Protein AF-A0A914WTE2-F1 (afdb_monomer)

Mean predicted aligned error: 21.66 Å

pLDDT: mean 75.86, std 17.19, range [22.92, 98.12]

InterPro domains:
  IPR000742 EGF-like domain [PS00022] (370-381)
  IPR000742 EGF-like domain [PS01186] (821-832)
  IPR000742 EGF-like domain [PS50026] (349-382)
  IPR006582 MD domain [SM00604] (155-293)
  IPR006582 MD domain [SM00604] (653-764)
  IPR016186 C-type lectin-like/link domain superfamily [G3DSA:3.10.100.10] (1091-1160)
  IPR016187 C-type lectin fold [SSF56436] (1098-1158)
  IPR036465 von Willebrand factor A-like domain superfamily [G3DSA:3.40.50.410] (399-585)
  IPR036465 von Willebrand factor A-like domain superfamily [SSF53300] (400-541)
  IPR053295 Innate immunity regulator [PTHR47324] (51-1160)
  IPR056861 Hemicentin-1-like, von Willebrand factor A domain [PF25106] (400-567)
  IPR057085 Irg-7-like, Ig-like domain [PF24415] (715-775)
  IPR057086 Irg-7, N-terminal galactose binding domain [PF23623] (91-182)

Sequence (1160 aa):
MVMRRFDHLKRLAESVGWKPIVEPPEARLKVIESKARRQLQPKIEQNTQKDTGCPAGYTGVNCTSPICYNTSTIIYHDGTANMGDDIEWDLSSTCNDTTYYFPLDSFTNDITITILAAGDISPAGSLLGPKGEILPTSVLMNSAEKWQATFGSVVEQNGAGLYSFALRSEGIATCVFTVQAATVLSCDGGFVSDMRDDNVQVQVLTDNNGIERMPVEGVPSYLAFAVKNEIWPIQALSVVIYSGGLFAQVYPVSARYGCGAPNYAGAFTCTKGNFYHLKIRGIDTYGNVWQRVYYFICTPAGGLSTTLGPTGPTGPTTTLPTPTHCYNEGQLVNPDTSDAFCYCLPYFTGNMCQNKLCFNGGFLASDDECVCLDDWTGPYCTDAKCQTNTDIPFDLRFRALVFVVRTSTSMADEFTQIIQAARGITSFYTANHADYFAVYVLATFVNGTIPIVTQFTDPQAFIAALTGLTPSPGGCDDTVFTTLSTVLQLPALAQYQRSPIFVFTDGVTNDGRDQLENMFNLLSYWRGEIYTVLTDPADGCSIDTASQGYRDYQQIARFSQGLVSHVPKTAVATLVTALANNLYQMDHVLTNDLMINCQKAPVYQPFLVDTDTQAIVITATGTALSLMLTDPMMQKMSMTPILSQSGTYIWMTTNLTIGSYLLSISGASAPCQYRVMARSSLDLFFGMSSSLNSDAISPQPIYITITMNDPNDNRVALFASNGVYRDGCSYFLYFGNWRCQRPFDEFYITVYGMDNDGATFQRVATGFCSAKLPPVVPPNGCLNGGVDGPNGTCVCPPYFSGPLCQTIQCLNGGTPTSGFCFCPPGFTSQFCELTMCFQINQEDPFSPNERSLTYIIHDSLRMRALIQGLQQTAAQLTQSISQQHPRWINFYQLISFNDQGYKVYTESASPSDFVAGLGALLADNKQNISVSCRNLSMFEPINYALSSLHASRNGHVFVFTCGQAAMNYETIAEMFDKVYESRTQINFIQTDSRPCGLHMNDSGIGIQMEIPLLTGGQFFPVSTIKAAQINSYVPTLYSGNLVYENSISDCTKPQSFYFPIDSHTQAFTVYTQGQLVNTGSVINSPQGTPYTSSNIINLWSDTTLNTRVDQVIRACDPSWEDVVSDGNCYKFNFKQLTWTQARDACHSEGAVLINIYTNA

Structure (mmCIF, N/CA/C/O backbone):
data_AF-A0A914WTE2-F1
#
_entry.id   AF-A0A914WTE2-F1
#
loop_
_atom_site.group_PDB
_atom_site.id
_atom_site.type_symbol
_atom_site.label_atom_id
_atom_site.label_alt_id
_atom_site.label_comp_id
_atom_site.label_asym_id
_atom_site.label_entity_id
_atom_site.label_seq_id
_atom_site.pdbx_PDB_ins_code
_atom_site.Cartn_x
_atom_site.Cartn_y
_atom_site.Cartn_z
_atom_site.occupancy
_atom_site.B_iso_or_equiv
_atom_site.auth_seq_id
_atom_site.auth_comp_id
_atom_site.auth_asym_id
_atom_site.auth_atom_id
_atom_site.pdbx_PDB_model_num
ATOM 1 N N . MET A 1 1 ? 39.619 2.096 -12.533 1.00 31.06 1 MET A N 1
ATOM 2 C CA . MET A 1 1 ? 40.737 2.103 -13.514 1.00 31.06 1 MET A CA 1
ATOM 3 C C . MET A 1 1 ? 41.365 3.488 -13.699 1.00 31.06 1 MET A C 1
ATOM 5 O O . MET A 1 1 ? 42.586 3.571 -13.644 1.00 31.06 1 MET A O 1
ATOM 9 N N . VAL A 1 2 ? 40.563 4.551 -13.856 1.00 27.95 2 VAL A N 1
ATOM 10 C CA . VAL A 1 2 ? 40.993 5.946 -14.117 1.00 27.95 2 VAL A CA 1
ATOM 11 C C . VAL A 1 2 ? 42.155 6.437 -13.233 1.00 27.95 2 VAL A C 1
ATOM 13 O O . VAL A 1 2 ? 43.168 6.880 -13.770 1.00 27.95 2 VAL A O 1
ATOM 16 N N . MET A 1 3 ? 42.095 6.255 -11.903 1.00 26.69 3 MET A N 1
ATOM 17 C CA . MET A 1 3 ? 43.176 6.683 -10.991 1.00 26.69 3 MET A CA 1
ATOM 18 C C . MET A 1 3 ? 44.567 6.128 -11.352 1.00 26.69 3 MET A C 1
ATOM 20 O O . MET A 1 3 ? 45.551 6.841 -11.208 1.00 26.69 3 MET A O 1
ATOM 24 N N . ARG A 1 4 ? 44.682 4.887 -11.861 1.00 31.53 4 ARG A N 1
ATOM 25 C CA . ARG A 1 4 ? 45.989 4.322 -12.267 1.00 31.53 4 ARG A CA 1
ATOM 26 C C . ARG A 1 4 ? 46.557 4.971 -13.537 1.00 31.53 4 ARG A C 1
ATOM 28 O O . ARG A 1 4 ? 47.760 4.870 -13.756 1.00 31.53 4 ARG A O 1
ATOM 35 N N . ARG A 1 5 ? 45.717 5.603 -14.370 1.00 41.38 5 ARG A N 1
ATOM 36 C CA . ARG A 1 5 ? 46.124 6.286 -15.612 1.00 41.38 5 ARG A CA 1
ATOM 37 C C . ARG A 1 5 ? 46.522 7.746 -15.345 1.00 41.38 5 ARG A C 1
ATOM 39 O O . ARG A 1 5 ? 47.562 8.179 -15.834 1.00 41.38 5 ARG A O 1
ATOM 46 N N . PHE A 1 6 ? 45.794 8.453 -14.474 1.00 36.44 6 PHE A N 1
ATOM 47 C CA . PHE A 1 6 ? 46.169 9.799 -13.998 1.00 36.44 6 PHE A CA 1
ATOM 48 C C . PHE A 1 6 ? 47.571 9.823 -13.369 1.00 36.44 6 PHE A C 1
ATOM 50 O O . PHE A 1 6 ? 48.388 10.698 -13.640 1.00 36.44 6 PHE A O 1
ATOM 57 N N . ASP A 1 7 ? 47.885 8.784 -12.598 1.00 36.59 7 ASP A N 1
ATOM 58 C CA . ASP A 1 7 ? 49.181 8.580 -11.955 1.00 36.59 7 ASP A CA 1
ATOM 59 C C . ASP A 1 7 ? 50.331 8.343 -12.967 1.00 36.59 7 ASP A C 1
ATOM 61 O O . ASP A 1 7 ? 51.503 8.424 -12.603 1.00 36.59 7 ASP A O 1
ATOM 65 N N . HIS A 1 8 ? 50.041 8.022 -14.236 1.00 40.47 8 HIS A N 1
ATOM 66 C CA . HIS A 1 8 ? 51.048 7.926 -15.301 1.00 40.47 8 HIS A CA 1
ATOM 67 C C . HIS A 1 8 ? 51.292 9.283 -15.973 1.00 40.47 8 HIS A C 1
ATOM 69 O O . HIS A 1 8 ? 52.452 9.658 -16.147 1.00 40.47 8 HIS A O 1
ATOM 75 N N . LEU A 1 9 ? 50.226 10.036 -16.274 1.00 38.41 9 LEU A N 1
ATOM 76 C CA . LEU A 1 9 ? 50.312 11.405 -16.798 1.00 38.41 9 LEU A CA 1
ATOM 77 C C . LEU A 1 9 ? 50.978 12.357 -15.805 1.00 38.41 9 LEU A C 1
ATOM 79 O O . LEU A 1 9 ? 51.833 13.141 -16.198 1.00 38.41 9 LEU A O 1
ATOM 83 N N . LYS A 1 10 ? 50.684 12.222 -14.506 1.00 39.16 10 LYS A N 1
ATOM 84 C CA . LYS A 1 10 ? 51.375 12.970 -13.451 1.00 39.16 10 LYS A CA 1
ATOM 85 C C . LYS A 1 10 ? 52.884 12.703 -13.457 1.00 39.16 10 LYS A C 1
ATOM 87 O O . LYS A 1 10 ? 53.665 13.646 -13.446 1.00 39.16 10 LYS A O 1
ATOM 92 N N . ARG A 1 11 ? 53.300 11.435 -13.579 1.00 41.41 11 ARG A N 1
ATOM 93 C CA . ARG A 1 11 ? 54.722 11.060 -13.702 1.00 41.41 11 ARG A CA 1
ATOM 94 C C . ARG A 1 11 ? 55.362 11.529 -15.014 1.00 41.41 11 ARG A C 1
ATOM 96 O O . ARG A 1 11 ? 56.547 11.843 -15.014 1.00 41.41 11 ARG A O 1
ATOM 103 N N . LEU A 1 12 ? 54.602 11.616 -16.108 1.00 40.66 12 LEU A N 1
ATOM 104 C CA . LEU A 1 12 ? 55.060 12.215 -17.366 1.00 40.66 12 LEU A CA 1
ATOM 105 C C . LEU A 1 12 ? 55.260 13.731 -17.218 1.00 40.66 12 LEU A C 1
ATOM 107 O O . LEU A 1 12 ? 56.356 14.209 -17.497 1.00 40.66 12 LEU A O 1
ATOM 111 N N . ALA A 1 13 ? 54.280 14.464 -16.687 1.00 38.72 13 ALA A N 1
ATOM 112 C CA . ALA A 1 13 ? 54.372 15.903 -16.418 1.00 38.72 13 ALA A CA 1
ATOM 113 C C . ALA A 1 13 ? 55.516 16.250 -15.443 1.00 38.72 13 ALA A C 1
ATOM 115 O O . ALA A 1 13 ? 56.289 17.176 -15.695 1.00 38.72 13 ALA A O 1
ATOM 116 N N . GLU A 1 14 ? 55.693 15.453 -14.384 1.00 40.59 14 GLU A N 1
ATOM 117 C CA . GLU A 1 14 ? 56.832 15.551 -13.461 1.00 40.59 14 GLU A CA 1
ATOM 118 C C . GLU A 1 14 ? 58.173 15.259 -14.170 1.00 40.59 14 GLU A C 1
ATOM 120 O O . GLU A 1 14 ? 59.173 15.912 -13.870 1.00 40.59 14 GLU A O 1
ATOM 125 N N . SER A 1 15 ? 58.209 14.348 -15.155 1.00 37.19 15 SER A N 1
ATOM 126 C CA . SER A 1 15 ? 59.428 14.020 -15.920 1.00 37.19 15 SER A CA 1
ATOM 127 C C . SER A 1 15 ? 59.869 15.091 -16.929 1.00 37.19 15 SER A C 1
ATOM 129 O O . SER A 1 15 ? 61.051 15.143 -17.266 1.00 37.19 15 SER A O 1
ATOM 131 N N . VAL A 1 16 ? 58.961 15.978 -17.362 1.00 37.69 16 VAL A N 1
ATOM 132 C CA . VAL A 1 16 ? 59.282 17.187 -18.155 1.00 37.69 16 VAL A CA 1
ATOM 133 C C . VAL A 1 16 ? 59.281 18.482 -17.326 1.00 37.69 16 VAL A C 1
ATOM 135 O O . VAL A 1 16 ? 59.394 19.574 -17.877 1.00 37.69 16 VAL A O 1
ATOM 138 N N . GLY A 1 17 ? 59.237 18.376 -15.993 1.00 32.09 17 GLY A N 1
ATOM 139 C CA . GLY A 1 17 ? 59.484 19.494 -15.075 1.00 32.09 17 GLY A CA 1
ATOM 140 C C . GLY A 1 17 ? 58.295 20.424 -14.815 1.00 32.09 17 GLY A C 1
ATOM 141 O O . GLY A 1 17 ? 58.493 21.518 -14.284 1.00 32.09 17 GLY A O 1
ATOM 142 N N . TRP A 1 18 ? 57.071 20.012 -15.152 1.00 33.72 18 TRP A N 1
ATOM 143 C CA . TRP A 1 18 ? 55.865 20.801 -14.896 1.00 33.72 18 TRP A CA 1
ATOM 144 C C . TRP A 1 18 ? 55.451 20.696 -13.418 1.00 33.72 18 TRP A C 1
ATOM 146 O O . TRP A 1 18 ? 55.388 19.602 -12.854 1.00 33.72 18 TRP A O 1
ATOM 156 N N . LYS A 1 19 ? 55.163 21.834 -12.775 1.00 34.12 19 LYS A N 1
ATOM 157 C CA . LYS A 1 19 ? 54.602 21.908 -11.416 1.00 34.12 19 LYS A CA 1
ATOM 158 C C . LYS A 1 19 ? 53.289 22.693 -11.461 1.00 34.12 19 LYS A C 1
ATOM 160 O O . LYS A 1 19 ? 53.341 23.853 -11.870 1.00 34.12 19 LYS A O 1
ATOM 165 N N . PRO A 1 20 ? 52.156 22.124 -11.014 1.00 33.62 20 PRO A N 1
ATOM 166 C CA . PRO A 1 20 ? 50.909 22.870 -10.914 1.00 33.62 20 PRO A CA 1
ATOM 167 C C . PRO A 1 20 ? 51.032 24.024 -9.917 1.00 33.62 20 PRO A C 1
ATOM 169 O O . PRO A 1 20 ? 51.656 23.890 -8.861 1.00 33.62 20 PRO A O 1
ATOM 172 N N . ILE A 1 21 ? 50.404 25.146 -10.252 1.00 36.09 21 ILE A N 1
ATOM 173 C CA . ILE A 1 21 ? 50.107 26.236 -9.324 1.00 36.09 21 ILE A CA 1
ATOM 174 C C . ILE A 1 21 ? 48.648 26.026 -8.891 1.00 36.09 21 ILE A C 1
ATOM 176 O O . ILE A 1 21 ? 47.815 25.753 -9.746 1.00 36.09 21 ILE A O 1
ATOM 180 N N . VAL A 1 22 ? 48.361 26.184 -7.591 1.00 30.72 22 VAL A N 1
ATOM 181 C CA . VAL A 1 22 ? 47.098 25.843 -6.887 1.00 30.72 22 VAL A CA 1
ATOM 182 C C . VAL A 1 22 ? 46.996 24.372 -6.435 1.00 30.72 22 VAL A C 1
ATOM 184 O O . VAL A 1 22 ? 46.968 23.440 -7.232 1.00 30.72 22 VAL A O 1
ATOM 187 N N . GLU A 1 23 ? 46.905 24.179 -5.113 1.00 29.27 23 GLU A N 1
ATOM 188 C CA . GLU A 1 23 ? 46.518 22.918 -4.462 1.00 29.27 23 GLU A CA 1
ATOM 189 C C . GLU A 1 23 ? 45.010 22.944 -4.127 1.00 29.27 23 GLU A C 1
ATOM 191 O O . GLU A 1 23 ? 44.553 23.923 -3.528 1.00 29.27 23 GLU A O 1
ATOM 196 N N . PRO A 1 24 ? 44.231 21.884 -4.423 1.00 28.83 24 PRO A N 1
ATOM 197 C CA . PRO A 1 24 ? 42.885 21.713 -3.874 1.00 28.83 24 PRO A CA 1
ATOM 198 C C . PRO A 1 24 ? 42.927 21.352 -2.372 1.00 28.83 24 PRO A C 1
ATOM 200 O O . PRO A 1 24 ? 43.860 20.676 -1.925 1.00 28.83 24 PRO A O 1
ATOM 203 N N . PRO A 1 25 ? 41.922 21.749 -1.569 1.00 29.95 25 PRO A N 1
ATOM 204 C CA . PRO A 1 25 ? 41.983 21.653 -0.110 1.00 29.95 25 PRO A CA 1
ATOM 205 C C . PRO A 1 25 ? 41.642 20.255 0.450 1.00 29.95 25 PRO A C 1
ATOM 207 O O . PRO A 1 25 ? 40.602 20.068 1.073 1.00 29.95 25 PRO A O 1
ATOM 210 N N . GLU A 1 26 ? 42.559 19.285 0.342 1.00 30.89 26 GLU A N 1
ATOM 211 C CA . GLU A 1 26 ? 42.457 17.986 1.044 1.00 30.89 26 GLU A CA 1
ATOM 212 C C . GLU A 1 26 ? 43.698 17.641 1.888 1.00 30.89 26 GLU A C 1
ATOM 214 O O . GLU A 1 26 ? 44.466 16.714 1.617 1.00 30.89 26 GLU A O 1
ATOM 219 N N . ALA A 1 27 ? 43.872 18.366 2.995 1.00 31.55 27 ALA A N 1
ATOM 220 C CA . ALA A 1 27 ? 44.944 18.135 3.966 1.00 31.55 27 ALA A CA 1
ATOM 221 C C . ALA A 1 27 ? 44.425 17.724 5.359 1.00 31.55 27 ALA A C 1
ATOM 223 O O . ALA A 1 27 ? 44.839 18.299 6.367 1.00 31.55 27 ALA A O 1
ATOM 224 N N . ARG A 1 28 ? 43.530 16.720 5.454 1.00 28.94 28 ARG A N 1
ATOM 225 C CA . ARG A 1 28 ? 43.143 16.143 6.767 1.00 28.94 28 ARG A CA 1
ATO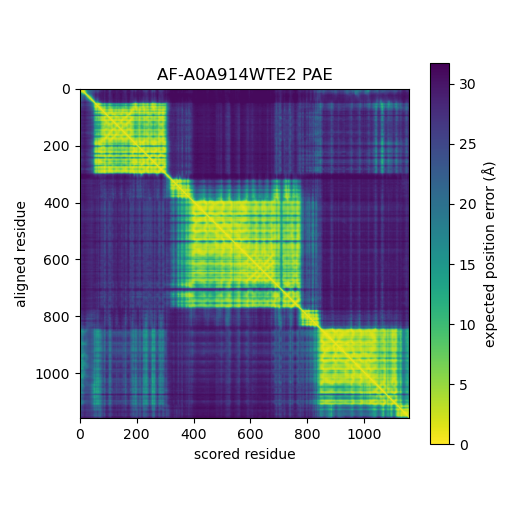M 226 C C . ARG A 1 28 ? 42.654 14.682 6.806 1.00 28.94 28 ARG A C 1
ATOM 228 O O . ARG A 1 28 ? 41.888 14.328 7.693 1.00 28.94 28 ARG A O 1
ATOM 235 N N . LEU A 1 29 ? 43.159 13.806 5.926 1.00 27.78 29 LEU A N 1
ATOM 236 C CA . LEU A 1 29 ? 42.808 12.367 5.925 1.00 27.78 29 LEU A CA 1
ATOM 237 C C . LEU A 1 29 ? 44.002 11.394 5.752 1.00 27.78 29 LEU A C 1
ATOM 239 O O . LEU A 1 29 ? 43.850 10.273 5.280 1.00 27.78 29 LEU A O 1
ATOM 243 N N . LYS A 1 30 ? 45.216 11.783 6.179 1.00 32.59 30 LYS A N 1
ATOM 244 C CA . LYS A 1 30 ? 46.437 10.945 6.093 1.00 32.59 30 LYS A CA 1
ATOM 245 C C . LYS A 1 30 ? 47.055 10.584 7.451 1.00 32.59 30 LYS A C 1
ATOM 247 O O . LYS A 1 30 ? 48.147 11.041 7.769 1.00 32.59 30 LYS A O 1
ATOM 252 N N . VAL A 1 31 ? 46.396 9.704 8.216 1.00 30.48 31 VAL A N 1
ATOM 253 C CA . VAL A 1 31 ? 47.052 8.935 9.308 1.00 30.48 31 VAL A CA 1
ATOM 254 C C . VAL A 1 31 ? 46.606 7.456 9.374 1.00 30.48 31 VAL A C 1
ATOM 256 O O . VAL A 1 31 ? 47.417 6.616 9.755 1.00 30.48 31 VAL A O 1
ATOM 259 N N . ILE A 1 32 ? 45.381 7.089 8.958 1.00 27.44 32 ILE A N 1
ATOM 260 C CA . ILE A 1 32 ? 44.777 5.766 9.269 1.00 27.44 32 ILE A CA 1
ATOM 261 C C . ILE A 1 32 ? 44.554 4.850 8.035 1.00 27.44 32 ILE A C 1
ATOM 263 O O . ILE A 1 32 ? 43.595 4.095 7.981 1.00 27.44 32 ILE A O 1
ATOM 267 N N . GLU A 1 33 ? 45.455 4.852 7.044 1.00 30.16 33 GLU A N 1
ATOM 268 C CA . GLU A 1 33 ? 45.418 3.868 5.927 1.00 30.16 33 GLU A CA 1
ATOM 269 C C . GLU A 1 33 ? 46.669 2.965 5.819 1.00 30.16 33 GLU A C 1
ATOM 271 O O . GLU A 1 33 ? 46.673 1.973 5.088 1.00 30.16 33 GLU A O 1
ATOM 276 N N . SER A 1 34 ? 47.745 3.241 6.563 1.00 27.39 34 SER A N 1
ATOM 277 C CA . SER A 1 34 ? 49.058 2.604 6.340 1.00 27.39 34 SER A CA 1
ATOM 278 C C . SER A 1 34 ? 49.238 1.194 6.931 1.00 27.39 34 SER A C 1
ATOM 280 O O . SER A 1 34 ? 50.298 0.597 6.737 1.00 27.39 34 SER A O 1
ATOM 282 N N . LYS A 1 35 ? 48.232 0.628 7.621 1.00 28.38 35 LYS A N 1
ATOM 283 C CA . LYS A 1 35 ? 48.312 -0.717 8.239 1.00 28.38 35 LYS A CA 1
ATOM 284 C C . LYS A 1 35 ? 47.388 -1.797 7.659 1.00 28.38 35 LYS A C 1
ATOM 286 O O . LYS A 1 35 ? 47.662 -2.967 7.902 1.00 28.38 35 LYS A O 1
ATOM 291 N N . ALA A 1 36 ? 46.361 -1.461 6.874 1.00 28.19 36 ALA A N 1
ATOM 292 C CA . ALA A 1 36 ? 45.386 -2.453 6.389 1.00 28.19 36 ALA A CA 1
ATOM 293 C C . ALA A 1 36 ? 45.773 -3.142 5.058 1.00 28.19 36 ALA A C 1
ATOM 295 O O . ALA A 1 36 ? 45.437 -4.302 4.830 1.00 28.19 36 ALA A O 1
ATOM 296 N N . ARG A 1 37 ? 46.526 -2.478 4.167 1.00 30.89 37 ARG A N 1
ATOM 297 C CA . ARG A 1 37 ? 46.777 -2.958 2.785 1.00 30.89 37 ARG A CA 1
ATOM 298 C C . ARG A 1 37 ? 47.885 -4.021 2.629 1.00 30.89 37 ARG A C 1
ATOM 300 O O . ARG A 1 37 ? 48.614 -3.996 1.640 1.00 30.89 37 ARG A O 1
ATOM 307 N N . ARG A 1 38 ? 48.055 -4.951 3.581 1.00 27.73 38 ARG A N 1
ATOM 308 C CA . ARG A 1 38 ? 49.102 -6.003 3.507 1.00 27.73 38 ARG A CA 1
ATOM 309 C C . ARG A 1 38 ? 48.636 -7.463 3.587 1.00 27.73 38 ARG A C 1
ATOM 311 O O . ARG A 1 38 ? 49.501 -8.333 3.611 1.00 27.73 38 ARG A O 1
ATOM 318 N N . GLN A 1 39 ? 47.329 -7.751 3.586 1.00 29.50 39 GLN A N 1
ATOM 319 C CA . GLN A 1 39 ? 46.828 -9.139 3.672 1.00 29.50 39 GLN A CA 1
ATOM 320 C C . GLN A 1 39 ? 45.847 -9.605 2.581 1.00 29.50 39 GLN A C 1
ATOM 322 O O . GLN A 1 39 ? 45.506 -10.782 2.571 1.00 29.50 39 GLN A O 1
ATOM 327 N N . LEU A 1 40 ? 45.448 -8.763 1.619 1.00 27.73 40 LEU A N 1
ATOM 328 C CA . LEU A 1 40 ? 44.564 -9.186 0.521 1.00 27.73 40 LEU A CA 1
ATOM 329 C C . LEU A 1 40 ? 45.172 -8.881 -0.851 1.00 27.73 40 LEU A C 1
ATOM 331 O O . LEU A 1 40 ? 44.948 -7.831 -1.449 1.00 27.73 40 LEU A O 1
ATOM 335 N N . GLN A 1 41 ? 45.946 -9.846 -1.345 1.00 25.09 41 GLN A N 1
ATOM 336 C CA . GLN A 1 41 ? 46.336 -9.940 -2.747 1.00 25.09 41 GLN A CA 1
ATOM 337 C C . GLN A 1 41 ? 46.361 -11.428 -3.140 1.00 25.09 41 GLN A C 1
ATOM 339 O O . GLN A 1 41 ? 47.357 -12.107 -2.882 1.00 25.09 41 GLN A O 1
ATOM 344 N N . PRO A 1 42 ? 45.279 -11.972 -3.727 1.00 27.03 42 PRO A N 1
ATOM 345 C CA . PRO A 1 42 ? 45.315 -13.306 -4.305 1.00 27.03 42 PRO A CA 1
ATOM 346 C C . PRO A 1 42 ? 46.292 -13.308 -5.483 1.00 27.03 42 PRO A C 1
ATOM 348 O O . PRO A 1 42 ? 46.181 -12.487 -6.396 1.00 27.03 42 PRO A O 1
ATOM 351 N N . LYS A 1 43 ? 47.246 -14.242 -5.481 1.00 26.39 43 LYS A N 1
ATOM 352 C CA . LYS A 1 43 ? 47.940 -14.616 -6.714 1.00 26.39 43 LYS A CA 1
ATOM 353 C C . LYS A 1 43 ? 46.911 -15.278 -7.625 1.00 26.39 43 LYS A C 1
ATOM 355 O O . LYS A 1 43 ? 46.415 -16.348 -7.288 1.00 26.39 43 LYS A O 1
ATOM 360 N N . ILE A 1 44 ? 46.625 -14.676 -8.774 1.00 27.83 44 ILE A N 1
ATOM 361 C CA . ILE A 1 44 ? 45.981 -15.403 -9.867 1.00 27.83 44 ILE A CA 1
ATOM 362 C C . ILE A 1 44 ? 47.088 -16.214 -10.539 1.00 27.83 44 ILE A C 1
ATOM 364 O O . ILE A 1 44 ? 47.902 -15.672 -11.287 1.00 27.83 44 ILE A O 1
ATOM 368 N N . GLU A 1 45 ? 47.164 -17.501 -10.209 1.00 28.92 45 GLU A N 1
ATOM 369 C CA . GLU A 1 45 ? 47.964 -18.443 -10.986 1.00 28.92 45 GLU A CA 1
ATOM 370 C C . GLU A 1 45 ? 47.321 -18.614 -12.366 1.00 28.92 45 GLU A C 1
ATOM 372 O O . GLU A 1 45 ? 46.103 -18.748 -12.490 1.00 28.92 45 GLU A O 1
ATOM 377 N N . GLN A 1 46 ? 48.146 -18.583 -13.414 1.00 34.16 46 GLN A N 1
ATOM 378 C CA . GLN A 1 46 ? 47.712 -18.835 -14.785 1.00 34.16 46 GLN A CA 1
ATOM 379 C C . GLN A 1 46 ? 47.373 -20.316 -14.949 1.00 34.16 46 GLN A C 1
ATOM 381 O O . GLN A 1 46 ? 48.188 -21.102 -15.437 1.00 34.16 46 GLN A O 1
ATOM 386 N N . ASN A 1 47 ? 46.164 -20.705 -14.553 1.00 28.41 47 ASN A N 1
ATOM 387 C CA . ASN A 1 47 ? 45.672 -22.029 -14.877 1.00 28.41 47 ASN A CA 1
ATOM 388 C C . ASN A 1 47 ? 45.326 -22.043 -16.370 1.00 28.41 47 ASN A C 1
ATOM 390 O O . ASN A 1 47 ? 44.342 -21.449 -16.804 1.00 28.41 47 ASN A O 1
ATOM 394 N N . THR A 1 48 ? 46.173 -22.692 -17.168 1.00 35.09 48 THR A N 1
ATOM 395 C CA . THR A 1 48 ? 45.965 -22.921 -18.605 1.00 35.09 48 THR A CA 1
ATOM 396 C C . THR A 1 48 ? 44.932 -24.028 -18.798 1.00 35.09 48 THR A C 1
ATOM 398 O O . THR A 1 48 ? 45.191 -25.070 -19.402 1.00 35.09 48 THR A O 1
ATOM 401 N N . GLN A 1 49 ? 43.734 -23.806 -18.258 1.00 33.03 49 GLN A N 1
ATOM 402 C CA . GLN A 1 49 ? 42.596 -24.640 -18.572 1.00 33.03 49 GLN A CA 1
ATOM 403 C C . GLN A 1 49 ? 42.109 -24.253 -19.964 1.00 33.03 49 GLN A C 1
ATOM 405 O O . GLN A 1 49 ? 41.824 -23.102 -20.280 1.00 33.03 49 GLN A O 1
ATOM 410 N N . LYS A 1 50 ? 42.124 -25.257 -20.830 1.00 40.06 50 LYS A N 1
ATOM 411 C CA . LYS A 1 50 ? 41.627 -25.192 -22.192 1.00 40.06 50 LYS A CA 1
ATOM 412 C C . LYS A 1 50 ? 40.122 -24.948 -22.094 1.00 40.06 50 LYS A C 1
ATOM 414 O O . LYS A 1 50 ? 39.406 -25.902 -21.803 1.00 40.06 50 LYS A O 1
ATOM 419 N N . ASP A 1 51 ? 39.671 -23.715 -22.333 1.00 45.28 51 ASP A N 1
ATOM 420 C CA . ASP A 1 51 ? 38.252 -23.379 -22.512 1.00 45.28 51 ASP A CA 1
ATOM 421 C C . ASP A 1 51 ? 37.738 -24.053 -23.792 1.00 45.28 51 ASP A C 1
ATOM 423 O O . ASP A 1 51 ? 37.545 -23.456 -24.851 1.00 45.28 51 ASP A O 1
ATOM 427 N N . THR A 1 52 ? 37.553 -25.370 -23.707 1.00 47.16 52 THR A N 1
ATOM 428 C CA . THR A 1 52 ? 36.617 -26.083 -24.558 1.00 47.16 52 THR A CA 1
ATOM 429 C C . THR A 1 52 ? 35.258 -25.489 -24.246 1.00 47.16 52 THR A C 1
ATOM 431 O O . THR A 1 52 ? 34.726 -25.747 -23.164 1.00 47.16 52 THR A O 1
ATOM 434 N N . GLY A 1 53 ? 34.759 -24.662 -25.170 1.00 53.84 53 GLY A N 1
ATOM 435 C CA . GLY A 1 53 ? 33.478 -23.976 -25.049 1.00 53.84 53 GLY A CA 1
ATOM 436 C C . GLY A 1 53 ? 32.399 -24.916 -24.526 1.00 53.84 53 GLY A C 1
ATOM 437 O O . GLY A 1 53 ? 32.375 -26.105 -24.858 1.00 53.84 53 GLY A O 1
ATOM 438 N N . CYS A 1 54 ? 31.570 -24.380 -23.641 1.00 56.31 54 CYS A N 1
ATOM 439 C CA . CYS A 1 54 ? 30.753 -25.182 -22.753 1.00 56.31 54 CYS A CA 1
ATOM 440 C C . CYS A 1 54 ? 29.823 -26.159 -23.494 1.00 56.31 54 CYS A C 1
ATOM 442 O O . CYS A 1 54 ? 29.374 -25.854 -24.604 1.00 56.31 54 CYS A O 1
ATOM 444 N N . PRO A 1 55 ? 29.535 -27.345 -22.910 1.00 64.56 55 PRO A N 1
ATOM 445 C CA . PRO A 1 55 ? 28.666 -28.337 -23.536 1.00 64.56 55 PRO A CA 1
ATOM 446 C C . PRO A 1 55 ? 27.336 -27.723 -23.978 1.00 64.56 55 PRO A C 1
ATOM 448 O O . PRO A 1 55 ? 26.809 -26.845 -23.300 1.00 64.56 55 PRO A O 1
ATOM 451 N N . ALA A 1 56 ? 26.780 -28.191 -25.098 1.00 65.50 56 ALA A N 1
ATOM 452 C CA . ALA A 1 56 ? 25.564 -27.616 -25.674 1.00 65.50 56 ALA A CA 1
ATOM 453 C C . ALA A 1 56 ? 24.435 -27.500 -24.628 1.00 65.50 56 ALA A C 1
ATOM 455 O O . ALA A 1 56 ? 23.993 -28.498 -24.049 1.00 65.50 56 ALA A O 1
ATOM 456 N N . GLY A 1 57 ? 23.988 -26.266 -24.382 1.00 68.25 57 GLY A N 1
ATOM 457 C CA . GLY A 1 57 ? 23.055 -25.947 -23.301 1.00 68.25 57 GLY A CA 1
ATOM 458 C C . GLY A 1 57 ? 23.705 -25.510 -21.979 1.00 68.25 57 GLY A C 1
ATOM 459 O O . GLY A 1 57 ? 23.018 -25.557 -20.967 1.00 68.25 57 GLY A O 1
ATOM 460 N N . TYR A 1 58 ? 24.987 -25.120 -21.954 1.00 70.56 58 TYR A N 1
ATOM 461 C CA . TYR A 1 58 ? 25.698 -24.593 -20.777 1.00 70.56 58 TYR A CA 1
ATOM 462 C C . TYR A 1 58 ? 26.677 -23.459 -21.147 1.00 70.56 58 TYR A C 1
ATOM 464 O O . TYR A 1 58 ? 27.077 -23.325 -22.301 1.00 70.56 58 TYR A O 1
ATOM 472 N N . THR A 1 59 ? 27.053 -22.636 -20.166 1.00 73.62 59 THR A N 1
ATOM 473 C CA . THR A 1 59 ? 27.949 -21.466 -20.247 1.00 73.62 59 THR A CA 1
ATOM 474 C C . THR A 1 59 ? 28.467 -21.084 -18.840 1.00 73.62 59 THR A C 1
ATOM 476 O O . THR A 1 59 ? 28.311 -21.847 -17.883 1.00 73.62 59 THR A O 1
ATOM 479 N N . GLY A 1 60 ? 29.087 -19.910 -18.696 1.00 60.69 60 GLY A N 1
ATOM 480 C CA . GLY A 1 60 ? 29.601 -19.379 -17.430 1.00 60.69 60 GLY A CA 1
ATOM 481 C C . GLY A 1 60 ? 30.966 -19.948 -17.030 1.00 60.69 60 GLY A C 1
ATOM 482 O O . GLY A 1 60 ? 31.523 -20.826 -17.692 1.00 60.69 60 GLY A O 1
ATOM 483 N N . VAL A 1 61 ? 31.528 -19.441 -15.928 1.00 50.53 61 VAL A N 1
ATOM 484 C CA . VAL A 1 61 ? 32.832 -19.897 -15.414 1.00 50.53 61 VAL A CA 1
ATOM 485 C C . VAL A 1 61 ? 32.744 -21.384 -15.049 1.00 50.53 61 VAL A C 1
ATOM 487 O O . VAL A 1 61 ? 31.895 -21.782 -14.256 1.00 50.53 61 VAL A O 1
ATOM 490 N N . ASN A 1 62 ? 33.628 -22.204 -15.624 1.00 60.16 62 ASN A N 1
ATOM 491 C CA . ASN A 1 62 ? 33.620 -23.672 -15.528 1.00 60.16 62 ASN A CA 1
ATOM 492 C C . ASN A 1 62 ? 32.373 -24.372 -16.114 1.00 60.16 62 ASN A C 1
ATOM 494 O O . ASN A 1 62 ? 32.125 -25.531 -15.786 1.00 60.16 62 ASN A O 1
ATOM 498 N N . CYS A 1 63 ? 31.608 -23.714 -16.994 1.00 63.06 63 CYS A N 1
ATOM 499 C CA . CYS A 1 63 ? 30.476 -24.316 -17.713 1.00 63.06 63 CYS A CA 1
ATOM 500 C C . CYS A 1 63 ? 29.333 -24.838 -16.825 1.00 63.06 63 CYS A C 1
ATOM 502 O O . CYS A 1 63 ? 28.657 -25.809 -17.168 1.00 63.06 63 CYS A O 1
ATOM 504 N N . THR A 1 64 ? 29.124 -24.200 -15.674 1.00 63.94 64 THR A N 1
ATOM 505 C CA . THR A 1 64 ? 28.139 -24.594 -14.655 1.00 63.94 64 THR A CA 1
ATOM 506 C C . THR A 1 64 ? 26.770 -23.931 -14.821 1.00 63.94 64 THR A C 1
ATOM 508 O O . THR A 1 64 ? 25.806 -24.359 -14.188 1.00 63.94 64 THR A O 1
ATOM 511 N N . SER A 1 65 ? 26.659 -22.892 -15.652 1.00 75.50 65 SER A N 1
ATOM 512 C CA . SER A 1 65 ? 25.412 -22.151 -15.868 1.00 75.50 65 SER A CA 1
ATOM 513 C C . SER A 1 65 ? 24.651 -22.723 -17.070 1.00 75.50 65 SER A C 1
ATOM 515 O O . SER A 1 65 ? 25.187 -22.674 -18.175 1.00 75.50 65 SER A O 1
ATOM 517 N N . PRO A 1 66 ? 23.439 -23.279 -16.922 1.00 78.12 66 PRO A N 1
ATOM 518 C CA . PRO A 1 66 ? 22.680 -23.814 -18.052 1.00 78.12 66 PRO A CA 1
ATOM 519 C C . PRO A 1 66 ? 22.220 -22.717 -19.027 1.00 78.12 66 PRO A C 1
ATOM 521 O O . PRO A 1 66 ? 22.075 -21.550 -18.665 1.00 78.12 66 PRO A O 1
ATOM 524 N N . ILE A 1 67 ? 21.958 -23.115 -20.269 1.00 80.94 67 ILE A N 1
ATOM 525 C CA . ILE A 1 67 ? 21.268 -22.331 -21.296 1.00 80.94 67 ILE A CA 1
ATOM 526 C C . ILE A 1 67 ? 19.931 -23.023 -21.575 1.00 80.94 67 ILE A C 1
ATOM 528 O O . ILE A 1 67 ? 19.924 -24.232 -21.830 1.00 80.94 67 ILE A O 1
ATOM 532 N N . CYS A 1 68 ? 18.817 -22.291 -21.529 1.00 84.69 68 CYS A N 1
ATOM 533 C CA . CYS A 1 68 ? 17.497 -22.879 -21.766 1.00 84.69 68 CYS A CA 1
ATOM 534 C C . CYS A 1 68 ? 17.292 -23.319 -23.221 1.00 84.69 68 CYS A C 1
ATOM 536 O O . CYS A 1 68 ? 17.862 -22.743 -24.148 1.00 84.69 68 CYS A O 1
ATOM 538 N N . TYR A 1 69 ? 16.456 -24.343 -23.429 1.00 81.50 69 TYR A N 1
ATOM 539 C CA . TYR A 1 69 ? 16.139 -24.839 -24.777 1.00 81.50 69 TYR A CA 1
ATOM 540 C C . TYR A 1 69 ? 15.342 -23.827 -25.611 1.00 81.50 69 TYR A C 1
ATOM 542 O O . TYR A 1 69 ? 15.531 -23.744 -26.821 1.00 81.50 69 TYR A O 1
ATOM 550 N N . ASN A 1 70 ? 14.446 -23.087 -24.956 1.00 79.69 70 ASN A N 1
ATOM 551 C CA . ASN A 1 70 ? 13.641 -22.002 -25.507 1.00 79.69 70 ASN A CA 1
ATOM 552 C C . ASN A 1 70 ? 13.526 -20.907 -24.439 1.00 79.69 70 ASN A C 1
ATOM 554 O O . ASN A 1 70 ? 13.593 -21.210 -23.248 1.00 79.69 70 ASN A O 1
ATOM 558 N N . THR A 1 71 ? 13.302 -19.666 -24.861 1.00 81.62 71 THR A N 1
ATOM 559 C CA . THR A 1 71 ? 12.997 -18.539 -23.970 1.00 81.62 71 THR A CA 1
ATOM 560 C C . THR A 1 71 ? 11.481 -18.385 -23.870 1.00 81.62 71 THR A C 1
ATOM 562 O O . THR A 1 71 ? 10.821 -18.106 -24.870 1.00 81.62 71 THR A O 1
ATOM 565 N N . SER A 1 72 ? 10.920 -18.580 -22.682 1.00 78.81 72 SER A N 1
ATOM 566 C CA . SER A 1 72 ? 9.528 -18.245 -22.375 1.00 78.81 72 SER A CA 1
ATOM 567 C C . SER A 1 72 ? 9.376 -16.740 -22.129 1.00 78.81 72 SER A C 1
ATOM 569 O O . SER A 1 72 ? 10.304 -16.071 -21.673 1.00 78.81 72 SER A O 1
ATOM 571 N N . THR A 1 73 ? 8.201 -16.181 -22.420 1.00 81.56 73 THR A N 1
ATOM 572 C CA . THR A 1 73 ? 7.841 -14.857 -21.898 1.00 81.56 73 THR A CA 1
ATOM 573 C C . THR A 1 73 ? 7.306 -15.042 -20.488 1.00 81.56 73 THR A C 1
ATOM 575 O O . THR A 1 73 ? 6.245 -15.639 -20.324 1.00 81.56 73 THR A O 1
ATOM 578 N N . ILE A 1 74 ? 8.023 -14.523 -19.491 1.00 83.75 74 ILE A N 1
ATOM 579 C CA . ILE A 1 74 ? 7.529 -14.492 -18.115 1.00 83.75 74 ILE A CA 1
ATOM 580 C C . ILE A 1 74 ? 6.439 -13.427 -18.011 1.00 83.75 74 ILE A C 1
ATOM 582 O O . ILE A 1 74 ? 6.671 -12.253 -18.312 1.00 83.75 74 ILE A O 1
ATOM 586 N N . ILE A 1 75 ? 5.242 -13.846 -17.612 1.00 83.44 75 ILE A N 1
ATOM 587 C CA . ILE A 1 75 ? 4.144 -12.938 -17.292 1.00 83.44 75 ILE A CA 1
ATOM 588 C C . ILE A 1 75 ? 4.301 -12.589 -15.821 1.00 83.44 75 ILE A C 1
ATOM 590 O O . ILE A 1 75 ? 3.951 -13.383 -14.960 1.00 83.44 75 ILE A O 1
ATOM 594 N N . TYR A 1 76 ? 4.859 -11.421 -15.531 1.00 84.56 76 TYR A N 1
ATOM 595 C CA . TYR A 1 76 ? 5.029 -10.995 -14.148 1.00 84.56 76 TYR A CA 1
ATOM 596 C C . TYR A 1 76 ? 3.678 -10.708 -13.497 1.00 84.56 76 TYR A C 1
ATOM 598 O O . TYR A 1 76 ? 2.915 -9.887 -14.022 1.00 84.56 76 TYR A O 1
ATOM 606 N N . HIS A 1 77 ? 3.421 -11.292 -12.329 1.00 82.75 77 HIS A N 1
ATOM 607 C CA . HIS A 1 77 ? 2.321 -10.844 -11.483 1.00 82.75 77 HIS A CA 1
ATOM 608 C C . HIS A 1 77 ? 2.511 -9.377 -11.066 1.00 82.75 77 HIS A C 1
ATOM 610 O O . HIS A 1 77 ? 3.603 -8.789 -11.150 1.00 82.75 77 HIS A O 1
ATOM 616 N N . ASP A 1 78 ? 1.418 -8.737 -10.659 1.00 80.88 78 ASP A N 1
ATOM 617 C CA . ASP A 1 78 ? 1.475 -7.379 -10.141 1.00 80.88 78 ASP A CA 1
ATOM 618 C C . ASP A 1 78 ? 1.802 -7.389 -8.647 1.00 80.88 78 ASP A C 1
ATOM 620 O O . ASP A 1 78 ? 0.910 -7.316 -7.810 1.00 80.88 78 ASP A O 1
ATOM 624 N N . GLY A 1 79 ? 3.096 -7.422 -8.322 1.00 72.56 79 GLY A N 1
ATOM 625 C CA . GLY A 1 79 ? 3.598 -7.247 -6.955 1.00 72.56 79 GLY A CA 1
ATOM 626 C C . GLY A 1 79 ? 3.347 -5.875 -6.319 1.00 72.56 79 GLY A C 1
ATOM 627 O O . GLY A 1 79 ? 3.837 -5.595 -5.225 1.00 72.56 79 GLY A O 1
ATOM 628 N N . THR A 1 80 ? 2.583 -4.996 -6.977 1.00 78.00 80 THR A N 1
ATOM 629 C CA . THR A 1 80 ? 2.019 -3.779 -6.376 1.00 78.00 80 THR A CA 1
ATOM 630 C C . THR A 1 80 ? 0.513 -3.880 -6.100 1.00 78.00 80 THR A C 1
ATOM 632 O O . THR A 1 80 ? -0.048 -2.992 -5.455 1.00 78.00 80 THR A O 1
ATOM 635 N N . ALA A 1 81 ? -0.149 -4.970 -6.507 1.00 69.62 81 ALA A N 1
ATOM 636 C CA . ALA A 1 81 ? -1.568 -5.197 -6.258 1.00 69.62 81 ALA A CA 1
ATOM 637 C C . ALA A 1 81 ? -1.851 -5.524 -4.779 1.00 69.62 81 ALA A C 1
ATOM 639 O O . ALA A 1 81 ? -1.109 -6.238 -4.105 1.00 69.62 81 ALA A O 1
ATOM 640 N N . ASN A 1 82 ? -2.987 -5.049 -4.261 1.00 71.44 82 ASN A N 1
ATOM 641 C CA . ASN A 1 82 ? -3.486 -5.283 -2.895 1.00 71.44 82 ASN A CA 1
ATOM 642 C C . ASN A 1 82 ? -2.560 -4.805 -1.744 1.00 71.44 82 ASN A C 1
ATOM 644 O O . ASN A 1 82 ? -2.834 -3.782 -1.104 1.00 71.44 82 ASN A O 1
ATOM 648 N N . MET A 1 83 ? -1.518 -5.579 -1.428 1.00 65.56 83 MET A N 1
ATOM 649 C CA . MET A 1 83 ? -0.477 -5.301 -0.416 1.00 65.56 83 MET A CA 1
ATOM 650 C C . MET A 1 83 ? 0.942 -5.619 -0.931 1.00 65.56 83 MET A C 1
ATOM 652 O O . MET A 1 83 ? 1.907 -5.386 -0.207 1.00 65.56 83 MET A O 1
ATOM 656 N N . GLY A 1 84 ? 1.055 -6.109 -2.170 1.00 79.50 84 GLY A N 1
ATOM 657 C CA . GLY A 1 84 ? 2.280 -6.589 -2.800 1.00 79.50 84 GLY A CA 1
ATOM 658 C C . GLY A 1 84 ? 2.803 -7.933 -2.294 1.00 79.50 84 GLY A C 1
ATOM 659 O O . GLY A 1 84 ? 2.174 -8.589 -1.460 1.00 79.50 84 GLY A O 1
ATOM 660 N N . ASP A 1 85 ? 3.949 -8.332 -2.845 1.00 88.06 85 ASP A N 1
ATOM 661 C CA . ASP A 1 85 ? 4.630 -9.610 -2.605 1.00 88.06 85 ASP A CA 1
ATOM 662 C C . ASP A 1 85 ? 4.992 -9.825 -1.140 1.00 88.06 85 ASP A C 1
ATOM 664 O O . ASP A 1 85 ? 5.456 -8.896 -0.469 1.00 88.06 85 ASP A O 1
ATOM 668 N N . ASP A 1 86 ? 4.932 -11.081 -0.685 1.00 87.56 86 ASP A N 1
ATOM 669 C CA . ASP A 1 86 ? 5.579 -11.456 0.567 1.00 87.56 86 ASP A CA 1
ATOM 670 C C . ASP A 1 86 ? 7.105 -11.185 0.466 1.00 87.56 86 ASP A C 1
ATOM 672 O O . ASP A 1 86 ? 7.800 -11.622 -0.447 1.00 87.56 86 ASP A O 1
ATOM 676 N N . ILE A 1 87 ? 7.648 -10.445 1.425 1.00 89.06 87 ILE A N 1
ATOM 677 C CA . ILE A 1 87 ? 9.063 -10.131 1.649 1.00 89.06 87 ILE A CA 1
ATOM 678 C C . ILE A 1 87 ? 9.678 -11.080 2.673 1.00 89.06 87 ILE A C 1
ATOM 680 O O . ILE A 1 87 ? 10.873 -11.352 2.629 1.00 89.06 87 ILE A O 1
ATOM 684 N N . GLU A 1 88 ? 8.882 -11.586 3.611 1.00 87.25 88 GLU A N 1
ATOM 685 C CA . GLU A 1 88 ? 9.293 -12.515 4.663 1.00 87.25 88 GLU A CA 1
ATOM 686 C C . GLU A 1 88 ? 8.086 -13.383 5.053 1.00 87.25 88 GLU A C 1
ATOM 688 O O . GLU A 1 88 ? 6.952 -12.926 4.957 1.00 87.25 88 GLU A O 1
ATOM 693 N N . TRP A 1 89 ? 8.324 -14.622 5.481 1.00 82.31 89 TRP A N 1
ATOM 694 C CA . TRP A 1 89 ? 7.315 -15.549 6.014 1.00 82.31 89 TRP A CA 1
ATOM 695 C C . TRP A 1 89 ? 8.028 -16.513 6.955 1.00 82.31 89 TRP A C 1
ATOM 697 O O . TRP A 1 89 ? 8.876 -17.275 6.514 1.00 82.31 89 TRP A O 1
ATOM 707 N N . ASP A 1 90 ? 7.729 -16.532 8.243 1.00 73.00 90 ASP A N 1
ATOM 708 C CA . ASP A 1 90 ? 8.344 -17.472 9.177 1.00 73.00 90 ASP A CA 1
ATOM 709 C C . ASP A 1 90 ? 7.324 -18.028 10.171 1.00 73.00 90 ASP A C 1
ATOM 711 O O . ASP A 1 90 ? 6.297 -17.406 10.432 1.00 73.00 90 ASP A O 1
ATOM 715 N N . LEU A 1 91 ? 7.590 -19.218 10.708 1.00 71.69 91 LEU A N 1
ATOM 716 C CA . LEU A 1 91 ? 6.714 -19.865 11.680 1.00 71.69 91 LEU A CA 1
ATOM 717 C C . LEU A 1 91 ? 7.368 -19.815 13.060 1.00 71.69 91 LEU A C 1
ATOM 719 O O . LEU A 1 91 ? 8.294 -20.566 13.363 1.00 71.69 91 LEU A O 1
ATOM 723 N N . SER A 1 92 ? 6.836 -18.968 13.928 1.00 67.62 92 SER A N 1
ATOM 724 C CA . SER A 1 92 ? 7.148 -19.019 15.347 1.00 67.62 92 SER A CA 1
ATOM 725 C C . SER A 1 92 ? 6.392 -20.173 15.996 1.00 67.62 92 SER A C 1
ATOM 727 O O . SER A 1 92 ? 5.178 -20.293 15.843 1.00 67.62 92 SER A O 1
ATOM 729 N N . SER A 1 93 ? 7.082 -21.020 16.758 1.00 68.69 93 SER A N 1
ATOM 730 C CA . SER A 1 93 ? 6.412 -22.095 17.513 1.00 68.69 93 SER A CA 1
ATOM 731 C C . SER A 1 93 ? 5.736 -21.602 18.799 1.00 68.69 93 SER A C 1
ATOM 733 O O . SER A 1 93 ? 4.898 -22.304 19.364 1.00 68.69 93 SER A O 1
ATOM 735 N N . THR A 1 94 ? 6.097 -20.391 19.234 1.00 72.50 94 THR A N 1
ATOM 736 C CA . THR A 1 94 ? 5.647 -19.745 20.475 1.00 72.50 94 THR A CA 1
ATOM 737 C C . THR A 1 94 ? 4.925 -18.418 20.240 1.00 72.50 94 THR A C 1
ATOM 739 O O . THR A 1 94 ? 4.326 -17.884 21.165 1.00 72.50 94 THR A O 1
ATOM 742 N N . CYS A 1 95 ? 5.052 -17.865 19.032 1.00 69.25 95 CYS A N 1
ATOM 743 C CA . CYS A 1 95 ? 4.740 -16.497 18.633 1.00 69.25 95 CYS A CA 1
ATOM 744 C C . CYS A 1 95 ? 5.391 -15.386 19.468 1.00 69.25 95 CYS A C 1
ATOM 746 O O . CYS A 1 95 ? 5.009 -14.219 19.389 1.00 69.25 95 CYS A O 1
ATOM 748 N N . ASN A 1 96 ? 6.360 -15.733 20.307 1.00 62.00 96 ASN A N 1
ATOM 749 C CA . ASN A 1 96 ? 7.039 -14.825 21.226 1.00 62.00 96 ASN A CA 1
ATOM 750 C C . ASN A 1 96 ? 8.561 -14.861 21.018 1.00 62.00 96 ASN A C 1
ATOM 752 O O . ASN A 1 96 ? 9.325 -14.363 21.844 1.00 62.00 96 ASN A O 1
ATOM 756 N N . ASP A 1 97 ? 9.004 -15.465 19.910 1.00 60.91 97 ASP A N 1
ATOM 757 C CA . ASP A 1 97 ? 10.406 -15.524 19.511 1.00 60.91 97 ASP A CA 1
ATOM 758 C C . ASP A 1 97 ? 10.885 -14.115 19.129 1.00 60.91 97 ASP A C 1
ATOM 760 O O . ASP A 1 97 ? 10.262 -13.385 18.367 1.00 60.91 97 ASP A O 1
ATOM 764 N N . THR A 1 98 ? 12.000 -13.685 19.696 1.00 53.72 98 THR A N 1
ATOM 765 C CA . THR A 1 98 ? 12.094 -12.287 20.144 1.00 53.72 98 THR A CA 1
ATOM 766 C C . THR A 1 98 ? 12.464 -11.231 19.107 1.00 53.72 98 THR A C 1
ATOM 768 O O . THR A 1 98 ? 12.342 -10.044 19.403 1.00 53.72 98 THR A O 1
ATOM 771 N N . THR A 1 99 ? 12.968 -11.604 17.927 1.00 67.12 99 THR A N 1
ATOM 772 C CA . THR A 1 99 ? 13.157 -10.697 16.774 1.00 67.12 99 THR A CA 1
ATOM 773 C C . THR A 1 99 ? 13.387 -11.507 15.497 1.00 67.12 99 THR A C 1
ATOM 775 O O . THR A 1 99 ? 14.279 -12.352 15.454 1.00 67.12 99 THR A O 1
ATOM 778 N N . TYR A 1 100 ? 12.635 -11.195 14.442 1.00 70.50 100 TYR A N 1
ATOM 779 C CA . TYR A 1 100 ? 12.821 -11.709 13.084 1.00 70.50 100 TYR A CA 1
ATOM 780 C C . TYR A 1 100 ? 13.534 -10.660 12.235 1.00 70.50 100 TYR A C 1
ATOM 782 O O . TYR A 1 100 ? 13.198 -9.483 12.307 1.00 70.50 100 TYR A O 1
ATOM 790 N N . TYR A 1 101 ? 14.514 -11.060 11.429 1.00 76.94 101 TYR A N 1
ATOM 791 C CA . TYR A 1 101 ? 15.317 -10.132 10.628 1.00 76.94 101 TYR A CA 1
ATOM 792 C C . TYR A 1 101 ? 15.067 -10.378 9.152 1.00 76.94 101 TYR A C 1
ATOM 794 O O . TYR A 1 101 ? 15.349 -11.471 8.655 1.00 76.94 101 TYR A O 1
ATOM 802 N N . PHE A 1 102 ? 14.610 -9.345 8.455 1.00 78.44 102 PHE A N 1
ATOM 803 C CA . PHE A 1 102 ? 14.377 -9.392 7.022 1.00 78.44 102 PHE A CA 1
ATOM 804 C C . PHE A 1 102 ? 14.889 -8.115 6.353 1.00 78.44 102 PHE A C 1
ATOM 806 O O . PHE A 1 102 ? 14.860 -7.030 6.937 1.00 78.44 102 PHE A O 1
ATOM 813 N N . PRO A 1 103 ?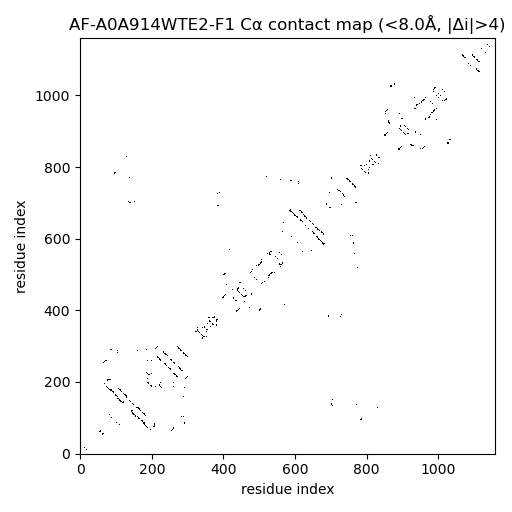 15.412 -8.221 5.132 1.00 81.50 103 PRO A N 1
ATOM 814 C CA . PRO A 1 103 ? 15.961 -7.076 4.436 1.00 81.50 103 PRO A CA 1
ATOM 815 C C . PRO A 1 103 ? 14.866 -6.327 3.664 1.00 81.50 103 PRO A C 1
ATOM 817 O O . PRO A 1 103 ? 14.030 -6.961 3.020 1.00 81.50 103 PRO A O 1
ATOM 820 N N . LEU A 1 104 ? 14.897 -4.993 3.706 1.00 83.75 104 LEU A N 1
ATOM 821 C CA . LEU A 1 104 ? 14.098 -4.136 2.825 1.00 83.75 104 LEU A CA 1
ATOM 822 C C . LEU A 1 104 ? 15.005 -3.376 1.876 1.00 83.75 104 LEU A C 1
ATOM 824 O O . LEU A 1 104 ? 16.061 -2.866 2.262 1.00 83.75 104 LEU A O 1
ATOM 828 N N . ASP A 1 105 ? 14.552 -3.289 0.638 1.00 85.50 105 ASP A N 1
ATOM 829 C CA . ASP A 1 105 ? 15.333 -2.833 -0.495 1.00 85.50 105 ASP A CA 1
ATOM 830 C C . ASP A 1 105 ? 14.753 -1.568 -1.118 1.00 85.50 105 ASP A C 1
ATOM 832 O O . ASP A 1 105 ? 13.625 -1.161 -0.842 1.00 85.50 105 ASP A O 1
ATOM 836 N N . SER A 1 106 ? 15.542 -0.935 -1.978 1.00 80.88 106 SER A N 1
ATOM 837 C CA . SER A 1 106 ? 15.185 0.311 -2.670 1.00 80.88 106 SER A CA 1
ATOM 838 C C . SER A 1 106 ? 13.875 0.283 -3.475 1.00 80.88 106 SER A C 1
ATOM 840 O O . SER A 1 106 ? 13.376 1.353 -3.819 1.00 80.88 106 SER A O 1
ATOM 842 N N . PHE A 1 107 ? 13.292 -0.890 -3.747 1.00 79.88 107 PHE A N 1
ATOM 843 C CA . PHE A 1 107 ? 12.032 -1.064 -4.477 1.00 79.88 107 PHE A CA 1
ATOM 844 C C . PHE A 1 107 ? 10.844 -1.411 -3.566 1.00 79.88 107 PHE A C 1
ATOM 846 O O . PHE A 1 107 ? 9.738 -1.622 -4.070 1.00 79.88 107 PHE A O 1
ATOM 853 N N . THR A 1 108 ? 11.042 -1.478 -2.247 1.00 78.31 108 THR A N 1
ATOM 854 C CA . THR A 1 108 ? 9.983 -1.635 -1.238 1.00 78.31 108 THR A CA 1
ATOM 855 C C . THR A 1 108 ? 9.833 -0.328 -0.464 1.00 78.31 108 THR A C 1
ATOM 857 O O . THR A 1 108 ? 10.622 -0.075 0.442 1.00 78.31 108 THR A O 1
ATOM 860 N N . ASN A 1 109 ? 8.857 0.522 -0.805 1.00 74.12 109 ASN A N 1
ATOM 861 C CA . ASN A 1 109 ? 8.660 1.778 -0.061 1.00 74.12 109 ASN A CA 1
ATOM 862 C C . ASN A 1 109 ? 7.662 1.609 1.094 1.00 74.12 109 ASN A C 1
ATOM 864 O O . ASN A 1 109 ? 7.952 2.022 2.214 1.00 74.12 109 ASN A O 1
ATOM 868 N N . ASP A 1 110 ? 6.550 0.915 0.844 1.00 78.94 110 ASP A N 1
ATOM 869 C CA . ASP A 1 110 ? 5.532 0.606 1.849 1.00 78.94 110 ASP A CA 1
ATOM 870 C C . ASP A 1 110 ? 5.512 -0.904 2.116 1.00 78.94 110 ASP A C 1
ATOM 872 O O . ASP A 1 110 ? 5.377 -1.690 1.175 1.00 78.94 110 ASP A O 1
ATOM 876 N N . ILE A 1 111 ? 5.640 -1.326 3.381 1.00 86.81 111 ILE A N 1
ATOM 877 C CA . ILE A 1 111 ? 5.708 -2.754 3.749 1.00 86.81 111 ILE A CA 1
ATOM 878 C C . ILE A 1 111 ? 4.651 -3.146 4.779 1.00 86.81 111 ILE A C 1
ATOM 880 O O . ILE A 1 111 ? 4.429 -2.400 5.715 1.00 86.81 111 ILE A O 1
ATOM 884 N N . THR A 1 112 ? 4.022 -4.310 4.635 1.00 86.94 112 THR A N 1
ATOM 885 C CA . THR A 1 112 ? 2.831 -4.785 5.364 1.00 86.94 112 THR A CA 1
ATOM 886 C C . THR A 1 112 ? 3.134 -6.058 6.136 1.00 86.94 112 THR A C 1
ATOM 888 O O . THR A 1 112 ? 3.116 -7.158 5.604 1.00 86.94 112 THR A O 1
ATOM 891 N N . ILE A 1 113 ? 3.432 -5.938 7.416 1.00 88.19 113 ILE A N 1
ATOM 892 C CA . ILE A 1 113 ? 3.813 -7.066 8.256 1.00 88.19 113 ILE A CA 1
ATOM 893 C C . ILE A 1 113 ? 2.569 -7.736 8.830 1.00 88.19 113 ILE A C 1
ATOM 895 O O . ILE A 1 113 ? 1.985 -7.194 9.758 1.00 88.19 113 ILE A O 1
ATOM 899 N N . THR A 1 114 ? 2.176 -8.894 8.308 1.00 88.00 114 THR A N 1
ATOM 900 C CA . THR A 1 114 ? 1.065 -9.736 8.783 1.00 88.00 114 THR A CA 1
ATOM 901 C C . THR A 1 114 ? 1.572 -10.795 9.769 1.00 88.00 114 THR A C 1
ATOM 903 O O . THR A 1 114 ? 2.581 -11.429 9.509 1.00 88.00 114 THR A O 1
ATOM 906 N N . ILE A 1 115 ? 0.895 -11.054 10.886 1.00 77.69 115 ILE A N 1
ATOM 907 C CA . ILE A 1 115 ? 1.142 -12.239 11.728 1.00 77.69 115 ILE A CA 1
ATOM 908 C C . ILE A 1 115 ? -0.184 -12.979 11.901 1.00 77.69 115 ILE A C 1
ATOM 910 O O . ILE A 1 115 ? -1.204 -12.328 12.049 1.00 77.69 115 ILE A O 1
ATOM 914 N N . LEU A 1 116 ? -0.187 -14.306 11.902 1.00 82.75 116 LEU A N 1
ATOM 915 C CA . LEU A 1 116 ? -1.352 -15.187 11.988 1.00 82.75 116 LEU A CA 1
ATOM 916 C C . LEU A 1 116 ? -1.061 -16.306 12.995 1.00 82.75 116 LEU A C 1
ATOM 918 O O . LEU A 1 116 ? -0.323 -17.238 12.688 1.00 82.75 116 LEU A O 1
ATOM 922 N N . ALA A 1 117 ? -1.594 -16.204 14.205 1.00 66.19 117 ALA A N 1
ATOM 923 C CA . ALA A 1 117 ? -1.484 -17.215 15.246 1.00 66.19 117 ALA A CA 1
ATOM 924 C C . ALA A 1 117 ? -2.555 -18.306 15.132 1.00 66.19 117 ALA A C 1
ATOM 926 O O . ALA A 1 117 ? -3.689 -18.053 14.752 1.00 66.19 117 ALA A O 1
ATOM 927 N N . ALA A 1 118 ? -2.180 -19.529 15.502 1.00 68.75 118 ALA A N 1
ATOM 928 C CA . ALA A 1 118 ? -3.041 -20.708 15.582 1.00 68.75 118 ALA A CA 1
ATOM 929 C C . ALA A 1 118 ? -3.797 -20.779 16.928 1.00 68.75 118 ALA A C 1
ATOM 931 O O . ALA A 1 118 ? -3.933 -21.851 17.523 1.00 68.75 118 ALA A O 1
ATOM 932 N N . GLY A 1 119 ? -4.196 -19.618 17.443 1.00 61.62 119 GLY A N 1
ATOM 933 C CA . GLY A 1 119 ? -4.890 -19.434 18.710 1.00 61.62 119 GLY A CA 1
ATOM 934 C C . GLY A 1 119 ? -4.820 -17.982 19.179 1.00 61.62 119 GLY A C 1
ATOM 935 O O . GLY A 1 119 ? -3.953 -17.222 18.742 1.00 61.62 119 GLY A O 1
ATOM 936 N N . ASP A 1 120 ? -5.716 -17.616 20.093 1.00 70.69 120 ASP A N 1
ATOM 937 C CA . ASP A 1 120 ? -5.838 -16.256 20.617 1.00 70.69 120 ASP A CA 1
ATOM 938 C C . ASP A 1 120 ? -4.703 -15.906 21.585 1.00 70.69 120 ASP A C 1
ATOM 940 O O . ASP A 1 120 ? -4.745 -16.177 22.786 1.00 70.69 120 ASP A O 1
ATOM 944 N N . ILE A 1 121 ? -3.661 -15.304 21.023 1.00 69.12 121 ILE A N 1
ATOM 945 C CA . ILE A 1 121 ? -2.422 -14.930 21.703 1.00 69.12 121 ILE A CA 1
ATOM 946 C C . ILE A 1 121 ? -1.928 -13.535 21.289 1.00 69.12 121 ILE A C 1
ATOM 948 O O . ILE A 1 121 ? -0.752 -13.246 21.451 1.00 69.12 121 ILE A O 1
ATOM 952 N N . SER A 1 122 ? -2.777 -12.681 20.710 1.00 67.19 122 SER A N 1
ATOM 953 C CA . SER A 1 122 ? -2.466 -11.307 20.256 1.00 67.19 122 SER A CA 1
ATOM 954 C C . SER A 1 122 ? -1.057 -11.158 19.679 1.00 67.19 122 SER A C 1
ATOM 956 O O . SER A 1 122 ? -0.212 -10.460 20.253 1.00 67.19 122 SER A O 1
ATOM 958 N N . PRO A 1 123 ? -0.762 -11.871 18.573 1.00 73.00 123 PRO A N 1
ATOM 959 C CA . PRO A 1 123 ? 0.518 -11.760 17.908 1.00 73.00 123 PRO A CA 1
ATOM 960 C C . PRO A 1 123 ? 0.739 -10.308 17.509 1.00 73.00 123 PRO A C 1
ATOM 962 O O . PRO A 1 123 ? -0.159 -9.662 16.987 1.00 73.00 123 PRO A O 1
ATOM 965 N N . ALA A 1 124 ? 1.935 -9.789 17.734 1.00 74.31 124 ALA A N 1
ATOM 966 C CA . ALA A 1 124 ? 2.272 -8.407 17.476 1.00 74.31 124 ALA A CA 1
ATOM 967 C C . ALA A 1 124 ? 3.764 -8.193 17.267 1.00 74.31 124 ALA A C 1
ATOM 969 O O . ALA A 1 124 ? 4.590 -9.092 17.399 1.00 74.31 124 ALA A O 1
ATOM 970 N N . GLY A 1 125 ? 4.126 -6.954 16.958 1.00 79.88 125 GLY A N 1
ATOM 971 C CA . GLY A 1 125 ? 5.507 -6.531 17.047 1.00 79.88 125 GLY A CA 1
ATOM 972 C C . GLY A 1 125 ? 5.705 -5.065 16.737 1.00 79.88 125 GLY A C 1
ATOM 973 O O . GLY A 1 125 ? 4.810 -4.234 16.901 1.00 79.88 125 GLY A O 1
ATOM 974 N N . SER A 1 126 ? 6.935 -4.738 16.383 1.00 76.44 126 SER A N 1
ATOM 975 C CA . SER A 1 126 ? 7.343 -3.418 15.917 1.00 76.44 126 SER A CA 1
ATOM 976 C C . SER A 1 126 ? 8.546 -3.596 15.017 1.00 76.44 126 SER A C 1
ATOM 978 O O . SER A 1 126 ? 9.472 -4.326 15.380 1.00 76.44 126 SER A O 1
ATOM 980 N N . LEU A 1 127 ? 8.531 -2.911 13.881 1.00 79.25 127 LEU A N 1
ATOM 981 C CA . LEU A 1 127 ? 9.668 -2.848 12.978 1.00 79.25 127 LEU A CA 1
ATOM 982 C C . LEU A 1 127 ? 10.683 -1.834 13.491 1.00 79.25 127 LEU A C 1
ATOM 984 O O . LEU A 1 127 ? 10.323 -0.717 13.866 1.00 79.25 127 LEU A O 1
ATOM 988 N N . LEU A 1 128 ? 11.947 -2.220 13.458 1.00 78.06 128 LEU A N 1
ATOM 989 C CA . LEU A 1 128 ? 13.094 -1.359 13.635 1.00 78.06 128 LEU A CA 1
ATOM 990 C C . LEU A 1 128 ? 13.789 -1.195 12.283 1.00 78.06 128 LEU A C 1
ATOM 992 O O . LEU A 1 128 ? 13.980 -2.167 11.545 1.00 78.06 128 LEU A O 1
ATOM 996 N N . GLY A 1 129 ? 14.143 0.049 11.975 1.00 63.69 129 GLY A N 1
ATOM 997 C CA . GLY A 1 129 ? 14.960 0.428 10.836 1.00 63.69 129 GLY A CA 1
ATOM 998 C C . GLY A 1 129 ? 16.428 0.028 10.992 1.00 63.69 129 GLY A C 1
ATOM 999 O O . GLY A 1 129 ? 16.844 -0.448 12.056 1.00 63.69 129 GLY A O 1
ATOM 1000 N N . PRO A 1 130 ? 17.251 0.240 9.949 1.00 60.69 130 PRO A N 1
ATOM 1001 C CA . PRO A 1 130 ? 18.621 -0.261 9.919 1.00 60.69 130 PRO A CA 1
ATOM 1002 C C . PRO A 1 130 ? 19.536 0.396 10.961 1.00 60.69 130 PRO A C 1
ATOM 1004 O O . PRO A 1 130 ? 20.597 -0.142 11.268 1.00 60.69 130 PRO A O 1
ATOM 1007 N N . LYS A 1 131 ? 19.145 1.547 11.531 1.00 61.94 131 LYS A N 1
ATOM 1008 C CA . LYS A 1 131 ? 19.874 2.252 12.600 1.00 61.94 131 LYS A CA 1
ATOM 1009 C C . LYS A 1 131 ? 19.298 1.938 13.990 1.00 61.94 131 LYS A C 1
ATOM 1011 O O . LYS A 1 131 ? 19.688 2.587 14.959 1.00 61.94 131 LYS A O 1
ATOM 1016 N N . GLY A 1 132 ? 18.403 0.952 14.098 1.00 57.47 132 GLY A N 1
ATOM 1017 C CA . GLY A 1 132 ? 17.734 0.566 15.341 1.00 57.47 132 GLY A CA 1
ATOM 1018 C C . GLY A 1 132 ? 16.600 1.508 15.749 1.00 57.47 132 GLY A C 1
ATOM 1019 O O . GLY A 1 132 ? 16.126 1.442 16.882 1.00 57.47 132 GLY A O 1
ATOM 1020 N N . GLU A 1 133 ? 16.160 2.398 14.860 1.00 68.19 133 GLU A N 1
ATOM 1021 C CA . GLU A 1 133 ? 15.023 3.271 15.107 1.00 68.19 133 GLU A CA 1
ATOM 1022 C C . GLU A 1 133 ? 13.714 2.483 14.964 1.00 68.19 133 GLU A C 1
ATOM 1024 O O . GLU A 1 133 ? 13.461 1.896 13.918 1.00 68.19 133 GLU A O 1
ATOM 1029 N N . ILE A 1 134 ? 12.863 2.445 15.996 1.00 67.19 134 ILE A N 1
ATOM 1030 C CA . ILE A 1 134 ? 11.514 1.882 15.836 1.00 67.19 134 ILE A CA 1
ATOM 1031 C C . ILE A 1 134 ? 10.788 2.761 14.821 1.00 67.19 134 ILE A C 1
ATOM 1033 O O . ILE A 1 134 ? 10.563 3.947 15.071 1.00 67.19 134 ILE A O 1
ATOM 1037 N N . LEU A 1 135 ? 10.453 2.182 13.672 1.00 75.12 135 LEU A N 1
ATOM 1038 C CA . LEU A 1 135 ? 9.723 2.904 12.646 1.00 75.12 135 LEU A CA 1
ATOM 1039 C C . LEU A 1 135 ? 8.317 3.239 13.134 1.00 75.12 135 LEU A C 1
ATOM 1041 O O . LEU A 1 135 ? 7.810 2.561 14.037 1.00 75.12 135 LEU A O 1
ATOM 1045 N N . PRO A 1 136 ? 7.642 4.207 12.487 1.00 66.31 136 PRO A N 1
ATOM 1046 C CA . PRO A 1 136 ? 6.199 4.371 12.575 1.00 66.31 136 PRO A CA 1
ATOM 1047 C C . PRO A 1 136 ? 5.486 3.111 12.056 1.00 66.31 136 PRO A C 1
ATOM 1049 O O . PRO A 1 136 ? 4.967 3.064 10.943 1.00 66.31 136 PRO A O 1
ATOM 1052 N N . THR A 1 137 ? 5.479 2.072 12.899 1.00 64.31 137 THR A N 1
ATOM 1053 C CA . THR A 1 137 ? 4.499 0.995 12.860 1.00 64.31 137 THR A CA 1
ATOM 1054 C C . THR A 1 137 ? 3.177 1.670 13.000 1.00 64.31 137 THR A C 1
ATOM 1056 O O . THR A 1 137 ? 2.934 2.387 13.972 1.00 64.31 137 THR A O 1
ATOM 1059 N N . SER A 1 138 ? 2.327 1.431 12.035 1.00 76.69 138 SER A N 1
ATOM 1060 C CA . SER A 1 138 ? 1.032 2.033 12.051 1.00 76.69 138 SER A CA 1
ATOM 1061 C C . SER A 1 138 ? 0.163 0.909 11.455 1.00 76.69 138 SER A C 1
ATOM 1063 O O . SER A 1 138 ? 0.470 0.314 10.428 1.00 76.69 138 SER A O 1
ATOM 1065 N N . VAL A 1 139 ? -0.734 0.375 12.282 1.00 68.38 139 VAL A N 1
ATOM 1066 C CA . VAL A 1 139 ? -1.182 -1.033 12.212 1.00 68.38 139 VAL A CA 1
ATOM 1067 C C . VAL A 1 139 ? -2.431 -1.171 11.309 1.00 68.38 139 VAL A C 1
ATOM 1069 O O . VAL A 1 139 ? -3.177 -0.215 11.188 1.00 68.38 139 VAL A O 1
ATOM 1072 N N . LEU A 1 140 ? -2.668 -2.318 10.652 1.00 69.06 140 LEU A N 1
ATOM 1073 C CA . LEU A 1 140 ? -3.875 -2.688 9.862 1.00 69.06 140 LEU A CA 1
ATOM 1074 C C . LEU A 1 140 ? -4.819 -3.635 10.632 1.00 69.06 140 LEU A C 1
ATOM 1076 O O . LEU A 1 140 ? -6.033 -3.458 10.582 1.00 69.06 140 LEU A O 1
ATOM 1080 N N . MET A 1 141 ? -4.267 -4.670 11.281 1.00 53.31 141 MET A N 1
ATOM 1081 C CA . MET A 1 141 ? -4.934 -5.721 12.078 1.00 53.31 141 MET A CA 1
ATOM 1082 C C . MET A 1 141 ? -4.008 -6.155 13.239 1.00 53.31 141 MET A C 1
ATOM 1084 O O . MET A 1 141 ? -2.826 -5.849 13.226 1.00 53.31 141 MET A O 1
ATOM 1088 N N . ASN A 1 142 ? -4.544 -6.788 14.281 1.00 58.88 142 ASN A N 1
ATOM 1089 C CA . ASN A 1 142 ? -3.896 -7.351 15.500 1.00 58.88 142 ASN A CA 1
ATOM 1090 C C . ASN A 1 142 ? -5.031 -7.814 16.417 1.00 58.88 142 ASN A C 1
ATOM 1092 O O . ASN A 1 142 ? -5.221 -7.334 17.531 1.00 58.88 142 ASN A O 1
ATOM 1096 N N . SER A 1 143 ? -5.881 -8.664 15.851 1.00 73.75 143 SER A N 1
ATOM 1097 C CA . SER A 1 143 ? -6.759 -9.497 16.652 1.00 73.75 143 SER A CA 1
ATOM 1098 C C . SER A 1 143 ? -5.931 -10.549 17.377 1.00 73.75 143 SER A C 1
ATOM 1100 O O . SER A 1 143 ? -4.763 -10.771 17.043 1.00 73.75 143 SER A O 1
ATOM 1102 N N . ALA A 1 144 ? -6.554 -11.244 18.321 1.00 57.59 144 ALA A N 1
ATOM 1103 C CA . ALA A 1 144 ? -5.853 -12.228 19.120 1.00 57.59 144 ALA A CA 1
ATOM 1104 C C . ALA A 1 144 ? -5.303 -13.420 18.292 1.00 57.59 144 ALA A C 1
ATOM 1106 O O . ALA A 1 144 ? -4.233 -13.921 18.625 1.00 57.59 144 ALA A O 1
ATOM 1107 N N . GLU A 1 145 ? -5.881 -13.757 17.133 1.00 68.44 145 GLU A N 1
ATOM 1108 C CA . GLU A 1 145 ? -5.239 -14.652 16.147 1.00 68.44 145 GLU A CA 1
ATOM 1109 C C . GLU A 1 145 ? -4.456 -13.948 15.013 1.00 68.44 145 GLU A C 1
ATOM 1111 O O . GLU A 1 145 ? -3.824 -14.634 14.214 1.00 68.44 145 GLU A O 1
ATOM 1116 N N . LYS A 1 146 ? -4.478 -12.612 14.842 1.00 76.75 146 LYS A N 1
ATOM 1117 C CA . LYS A 1 146 ? -3.890 -11.984 13.632 1.00 76.75 146 LYS A CA 1
ATOM 1118 C C . LYS A 1 146 ? -3.429 -10.528 13.758 1.00 76.75 146 LYS A C 1
ATOM 1120 O O . LYS A 1 146 ? -4.259 -9.622 13.709 1.00 76.75 146 LYS A O 1
ATOM 1125 N N . TRP A 1 147 ? -2.117 -10.291 13.667 1.00 81.12 147 TRP A N 1
ATOM 1126 C CA . TRP A 1 147 ? -1.494 -8.993 13.355 1.00 81.12 147 TRP A CA 1
ATOM 1127 C C . TRP A 1 147 ? -1.476 -8.666 11.869 1.00 81.12 147 TRP A C 1
ATOM 1129 O O . TRP A 1 147 ? -1.448 -9.537 11.005 1.00 81.12 147 TRP A O 1
ATOM 1139 N N . GLN A 1 148 ? -1.395 -7.382 11.571 1.00 85.44 148 GLN A N 1
ATOM 1140 C CA . GLN A 1 148 ? -1.040 -6.829 10.284 1.00 85.44 148 GLN A CA 1
ATOM 1141 C C . GLN A 1 148 ? -0.657 -5.366 10.460 1.00 85.44 148 GLN A C 1
ATOM 1143 O O . GLN A 1 148 ? -1.415 -4.645 11.085 1.00 85.44 148 GLN A O 1
ATOM 1148 N N . ALA A 1 149 ? 0.441 -4.873 9.902 1.00 79.12 149 ALA A N 1
ATOM 1149 C CA . ALA A 1 149 ? 0.774 -3.450 9.943 1.00 79.12 149 ALA A CA 1
ATOM 1150 C C . ALA A 1 149 ? 1.525 -3.026 8.692 1.00 79.12 149 ALA A C 1
ATOM 1152 O O . ALA A 1 149 ? 2.615 -3.538 8.448 1.00 79.12 149 ALA A O 1
ATOM 1153 N N . THR A 1 150 ? 0.978 -2.087 7.921 1.00 83.81 150 THR A N 1
ATOM 1154 C CA . THR A 1 150 ? 1.784 -1.372 6.930 1.00 83.81 150 THR A CA 1
ATOM 1155 C C . THR A 1 150 ? 2.767 -0.420 7.619 1.00 83.81 150 THR A C 1
ATOM 1157 O O . THR A 1 150 ? 2.651 -0.058 8.789 1.00 83.81 150 THR A O 1
ATOM 1160 N N . PHE A 1 151 ? 3.770 -0.010 6.874 1.00 82.75 151 PHE A N 1
ATOM 1161 C CA . PHE A 1 151 ? 4.768 0.957 7.265 1.00 82.75 151 PHE A CA 1
ATOM 1162 C C . PHE A 1 151 ? 5.039 1.741 5.990 1.00 82.75 151 PHE A C 1
ATOM 1164 O O . PHE A 1 151 ? 5.564 1.162 5.043 1.00 82.75 151 PHE A O 1
ATOM 1171 N N . GLY A 1 152 ? 4.597 2.996 5.930 1.00 76.75 152 GLY A N 1
ATOM 1172 C CA . GLY A 1 152 ? 4.685 3.817 4.720 1.00 76.75 152 GLY A CA 1
ATOM 1173 C C . GLY A 1 152 ? 6.020 4.550 4.585 1.00 76.75 152 GLY A C 1
ATOM 1174 O O . GLY A 1 152 ? 6.591 4.970 5.594 1.00 76.75 152 GLY A O 1
ATOM 1175 N N . SER A 1 153 ? 6.496 4.721 3.349 1.00 75.12 153 SER A N 1
ATOM 1176 C CA . SER A 1 153 ? 7.741 5.428 2.989 1.00 75.12 153 SER A CA 1
ATOM 1177 C C . SER A 1 153 ? 8.994 4.964 3.753 1.00 75.12 153 SER A C 1
ATOM 1179 O O . SER A 1 153 ? 9.912 5.746 4.006 1.00 75.12 153 SER A O 1
ATOM 1181 N N . VAL A 1 154 ? 9.040 3.692 4.149 1.00 73.69 154 VAL A N 1
ATOM 1182 C CA . VAL A 1 154 ? 10.056 3.101 5.032 1.00 73.69 154 VAL A CA 1
ATOM 1183 C C . VAL A 1 154 ? 11.461 3.273 4.491 1.00 73.69 154 VAL A C 1
ATOM 1185 O O . VAL A 1 154 ? 12.362 3.718 5.203 1.00 73.69 154 VAL A O 1
ATOM 1188 N N . VAL A 1 155 ? 11.662 2.902 3.233 1.00 73.75 155 VAL A N 1
ATOM 1189 C CA . VAL A 1 155 ? 12.990 2.910 2.623 1.00 73.75 155 VAL A CA 1
ATOM 1190 C C . VAL A 1 155 ? 13.371 4.311 2.152 1.00 73.75 155 VAL A C 1
ATOM 1192 O O . VAL A 1 155 ? 14.535 4.692 2.273 1.00 73.75 155 VAL A O 1
ATOM 1195 N N . GLU A 1 156 ? 12.404 5.119 1.717 1.00 73.31 156 GLU A N 1
ATOM 1196 C CA . GLU A 1 156 ? 12.613 6.530 1.377 1.00 73.31 156 GLU A CA 1
ATOM 1197 C C . GLU A 1 156 ? 13.024 7.383 2.592 1.00 73.31 156 GLU A C 1
ATOM 1199 O O . GLU A 1 156 ? 13.908 8.232 2.473 1.00 73.31 156 GLU A O 1
ATOM 1204 N N . GLN A 1 157 ? 12.443 7.142 3.775 1.00 65.25 157 GLN A N 1
ATOM 1205 C CA . GLN A 1 157 ? 12.738 7.918 4.987 1.00 65.25 157 GLN A CA 1
ATOM 1206 C C . GLN A 1 157 ? 13.924 7.370 5.795 1.00 65.25 157 GLN A C 1
ATOM 1208 O O . GLN A 1 157 ? 14.711 8.152 6.339 1.00 65.25 157 GLN A O 1
ATOM 1213 N N . ASN A 1 158 ? 14.090 6.045 5.882 1.00 70.25 158 ASN A N 1
ATOM 1214 C CA . ASN A 1 158 ? 15.088 5.426 6.767 1.00 70.25 158 ASN A CA 1
ATOM 1215 C C . ASN A 1 158 ? 16.294 4.822 6.029 1.00 70.25 158 ASN A C 1
ATOM 1217 O O . ASN A 1 158 ? 17.357 4.658 6.645 1.00 70.25 158 ASN A O 1
ATOM 1221 N N . GLY A 1 159 ? 16.179 4.629 4.712 1.00 67.06 159 GLY A N 1
ATOM 1222 C CA . GLY A 1 159 ? 17.170 3.987 3.851 1.00 67.06 159 GLY A CA 1
ATOM 1223 C C . GLY A 1 159 ? 17.025 2.466 3.844 1.00 67.06 159 GLY A C 1
ATOM 1224 O O . GLY A 1 159 ? 16.752 1.864 4.875 1.00 67.06 159 GLY A O 1
ATOM 1225 N N . ALA A 1 160 ? 17.249 1.838 2.692 1.00 74.81 160 ALA A N 1
ATOM 1226 C CA . ALA A 1 160 ? 17.242 0.381 2.566 1.00 74.81 160 ALA A CA 1
ATOM 1227 C C . ALA A 1 160 ? 18.326 -0.277 3.446 1.00 74.81 160 ALA A C 1
ATOM 1229 O O . ALA A 1 160 ? 19.321 0.351 3.821 1.00 74.81 160 ALA A O 1
ATOM 1230 N N . GLY A 1 161 ? 18.126 -1.546 3.805 1.00 64.56 161 GLY A N 1
ATOM 1231 C CA . GLY A 1 161 ? 19.008 -2.259 4.725 1.00 64.56 161 GLY A CA 1
ATOM 1232 C C . GLY A 1 161 ? 18.349 -3.456 5.405 1.00 64.56 161 GLY A C 1
ATOM 1233 O O . GLY A 1 161 ? 17.308 -3.950 4.979 1.00 64.56 161 GLY A O 1
ATOM 1234 N N . LEU A 1 162 ? 18.971 -3.945 6.481 1.00 75.56 162 LEU A N 1
ATOM 1235 C CA . LEU A 1 162 ? 18.389 -5.004 7.302 1.00 75.56 162 LEU A CA 1
ATOM 1236 C C . LEU A 1 162 ? 17.425 -4.388 8.316 1.00 75.56 162 LEU A C 1
ATOM 1238 O O . LEU A 1 162 ? 17.850 -3.653 9.206 1.00 75.56 162 LEU A O 1
ATOM 1242 N N . TYR A 1 163 ? 16.148 -4.716 8.182 1.00 80.88 163 TYR A N 1
ATOM 1243 C CA . TYR A 1 163 ? 15.123 -4.350 9.140 1.00 80.88 163 TYR A CA 1
ATOM 1244 C C . TYR A 1 163 ? 14.891 -5.522 10.093 1.00 80.88 163 TYR A C 1
ATOM 1246 O O . TYR A 1 163 ? 15.164 -6.687 9.781 1.00 80.88 163 TYR A O 1
ATOM 1254 N N . SER A 1 164 ? 14.425 -5.218 11.297 1.00 82.12 164 SER A N 1
ATOM 1255 C CA . SER A 1 164 ? 14.163 -6.249 12.293 1.00 82.12 164 SER A CA 1
ATOM 1256 C C . SER A 1 164 ? 12.820 -6.030 12.954 1.00 82.12 164 SER A C 1
ATOM 1258 O O . SER A 1 164 ? 12.395 -4.909 13.209 1.00 82.12 164 SER A O 1
ATOM 1260 N N . PHE A 1 165 ? 12.106 -7.116 13.183 1.00 79.00 165 PHE A N 1
ATOM 1261 C CA . PHE A 1 165 ? 10.738 -7.091 13.632 1.00 79.00 165 PHE A CA 1
ATOM 1262 C C . PHE A 1 165 ? 10.607 -7.915 14.899 1.00 79.00 165 PHE A C 1
ATOM 1264 O O . PHE A 1 165 ? 10.719 -9.142 14.895 1.00 79.00 165 PHE A O 1
ATOM 1271 N N . ALA A 1 166 ? 10.421 -7.206 16.007 1.00 75.69 166 ALA A N 1
ATOM 1272 C CA . ALA A 1 166 ? 10.330 -7.796 17.330 1.00 75.69 166 ALA A CA 1
ATOM 1273 C C . ALA A 1 166 ? 8.953 -8.442 17.512 1.00 75.69 166 ALA A C 1
ATOM 1275 O O . ALA A 1 166 ? 8.048 -7.801 18.054 1.00 75.69 166 ALA A O 1
ATOM 1276 N N . LEU A 1 167 ? 8.810 -9.676 17.015 1.00 75.88 167 LEU A N 1
ATOM 1277 C CA . LEU A 1 167 ? 7.637 -10.515 17.228 1.00 75.88 167 LEU A CA 1
ATOM 1278 C C . LEU A 1 167 ? 7.439 -10.732 18.729 1.00 75.88 167 LEU A C 1
ATOM 1280 O O . LEU A 1 167 ? 8.386 -10.966 19.480 1.00 75.88 167 LEU A O 1
ATOM 1284 N N . ARG A 1 168 ? 6.198 -10.591 19.162 1.00 66.44 168 ARG A N 1
ATOM 1285 C CA . ARG A 1 168 ? 5.773 -10.743 20.543 1.00 66.44 168 ARG A CA 1
ATOM 1286 C C . ARG A 1 168 ? 4.309 -11.103 20.546 1.00 66.44 168 ARG A C 1
ATOM 1288 O O . ARG A 1 168 ? 3.543 -10.582 19.750 1.00 66.44 168 ARG A O 1
ATOM 1295 N N . SER A 1 169 ? 3.928 -11.949 21.467 1.00 78.88 169 SER A N 1
ATOM 1296 C CA . SER A 1 169 ? 2.559 -12.387 21.642 1.00 78.88 169 SER A CA 1
ATOM 1297 C C . SER A 1 169 ? 2.225 -12.370 23.107 1.00 78.88 169 SER A C 1
ATOM 1299 O O . SER A 1 169 ? 3.069 -12.393 24.005 1.00 78.88 169 SER A O 1
ATOM 1301 N N . GLU A 1 170 ? 0.941 -12.373 23.341 1.00 64.06 170 GLU A N 1
ATOM 1302 C CA . GLU A 1 170 ? 0.341 -12.514 24.632 1.00 64.06 170 GLU A CA 1
ATOM 1303 C C . GLU A 1 170 ? -0.229 -13.936 24.752 1.00 64.06 170 GLU A C 1
ATOM 1305 O O . GLU A 1 170 ? -1.371 -14.169 25.124 1.00 64.06 170 GLU A O 1
ATOM 1310 N N . GLY A 1 171 ? 0.636 -14.916 24.472 1.00 64.69 171 GLY A N 1
ATOM 1311 C CA . GLY A 1 171 ? 0.437 -16.336 24.760 1.00 64.69 171 GLY A CA 1
ATOM 1312 C C . GLY A 1 171 ? 1.376 -17.224 23.948 1.00 64.69 171 GLY A C 1
ATOM 1313 O O . GLY A 1 171 ? 1.873 -16.815 22.909 1.00 64.69 171 GLY A O 1
ATOM 1314 N N . ILE A 1 172 ? 1.654 -18.440 24.430 1.00 67.94 172 ILE A N 1
ATOM 1315 C CA . ILE A 1 172 ? 2.489 -19.398 23.689 1.00 67.94 172 ILE A CA 1
ATOM 1316 C C . ILE A 1 172 ? 1.586 -20.213 22.761 1.00 67.94 172 ILE A C 1
ATOM 1318 O O . ILE A 1 172 ? 0.962 -21.180 23.199 1.00 67.94 172 ILE A O 1
ATOM 1322 N N . ALA A 1 173 ? 1.549 -19.842 21.484 1.00 66.50 173 ALA A N 1
ATOM 1323 C CA . ALA A 1 173 ? 0.944 -20.637 20.416 1.00 66.50 173 ALA A CA 1
ATOM 1324 C C . ALA A 1 173 ? 1.794 -20.559 19.142 1.00 66.50 173 ALA A C 1
ATOM 1326 O O . ALA A 1 173 ? 2.652 -19.692 18.999 1.00 66.50 173 ALA A O 1
ATOM 1327 N N . THR A 1 174 ? 1.564 -21.466 18.195 1.00 70.56 174 THR A N 1
ATOM 1328 C CA . THR A 1 174 ? 2.213 -21.385 16.880 1.00 70.56 174 THR A CA 1
ATOM 1329 C C . THR A 1 174 ? 1.690 -20.161 16.131 1.00 70.56 174 THR A C 1
ATOM 1331 O O . THR A 1 174 ? 0.492 -19.902 16.173 1.00 70.56 174 THR A O 1
ATOM 1334 N N . CYS A 1 175 ? 2.535 -19.419 15.415 1.00 65.12 175 CYS A N 1
ATOM 1335 C CA . CYS A 1 175 ? 2.072 -18.369 14.510 1.00 65.12 175 CYS A CA 1
ATOM 1336 C C . CYS A 1 175 ? 2.957 -18.195 13.279 1.00 65.12 175 CYS A C 1
ATOM 1338 O O . CYS A 1 175 ? 4.168 -18.392 13.318 1.00 65.12 175 CYS A O 1
ATOM 1340 N N . VAL A 1 176 ? 2.324 -17.799 12.184 1.00 75.31 176 VAL A N 1
ATOM 1341 C CA . VAL A 1 176 ? 2.934 -17.402 10.922 1.00 75.31 176 VAL A CA 1
ATOM 1342 C C . VAL A 1 176 ? 3.143 -15.897 10.943 1.00 75.31 176 VAL A C 1
ATOM 1344 O O . VAL A 1 176 ? 2.184 -15.144 10.868 1.00 75.31 176 VAL A O 1
ATOM 1347 N N . PHE A 1 177 ? 4.381 -15.444 11.031 1.00 81.19 177 PHE A N 1
ATOM 1348 C CA . PHE A 1 177 ? 4.758 -14.065 10.742 1.00 81.19 177 PHE A CA 1
ATOM 1349 C C . PHE A 1 177 ? 5.057 -13.935 9.246 1.00 81.19 177 PHE A C 1
ATOM 1351 O O . PHE A 1 177 ? 5.598 -14.847 8.639 1.00 81.19 177 PHE A O 1
ATOM 1358 N N . THR A 1 178 ? 4.694 -12.811 8.648 1.00 84.50 178 THR A N 1
ATOM 1359 C CA . THR A 1 178 ? 4.763 -12.521 7.213 1.00 84.50 178 THR A CA 1
ATOM 1360 C C . THR A 1 178 ? 4.980 -11.026 7.017 1.00 84.50 178 THR A C 1
ATOM 1362 O O . THR A 1 178 ? 4.559 -10.213 7.834 1.00 84.50 178 THR A O 1
ATOM 1365 N N . VAL A 1 179 ? 5.632 -10.631 5.936 1.00 90.69 179 VAL A N 1
ATOM 1366 C CA . VAL A 1 179 ? 5.852 -9.232 5.548 1.00 90.69 179 VAL A CA 1
ATOM 1367 C C . VAL A 1 179 ? 5.496 -9.121 4.085 1.00 90.69 179 VAL A C 1
ATOM 1369 O O . VAL A 1 179 ? 5.889 -10.010 3.359 1.00 90.69 179 VAL A O 1
ATOM 1372 N N . GLN A 1 180 ? 4.784 -8.082 3.654 1.00 91.06 180 GLN A N 1
ATOM 1373 C CA . GLN A 1 180 ? 4.205 -7.952 2.312 1.00 91.06 180 GLN A CA 1
ATOM 1374 C C . GLN A 1 180 ? 4.370 -6.532 1.787 1.00 91.06 180 GLN A C 1
ATOM 1376 O O . GLN A 1 180 ? 3.772 -5.624 2.354 1.00 91.06 180 GLN A O 1
ATOM 1381 N N . ALA A 1 181 ? 5.176 -6.288 0.761 1.00 88.62 181 ALA A N 1
ATOM 1382 C CA . ALA A 1 181 ? 5.443 -4.926 0.304 1.00 88.62 181 ALA A CA 1
ATOM 1383 C C . ALA A 1 181 ? 4.984 -4.706 -1.127 1.00 88.62 181 ALA A C 1
ATOM 1385 O O . ALA A 1 181 ? 5.360 -5.464 -2.017 1.00 88.62 181 ALA A O 1
ATOM 1386 N N . ALA A 1 182 ? 4.272 -3.600 -1.358 1.00 84.25 182 ALA A N 1
ATOM 1387 C CA . ALA A 1 182 ? 3.994 -3.121 -2.702 1.00 84.25 182 ALA A CA 1
ATOM 1388 C C . ALA A 1 182 ? 5.331 -2.791 -3.376 1.00 84.25 182 ALA A C 1
ATOM 1390 O O . ALA A 1 182 ? 6.011 -1.824 -3.020 1.00 84.25 182 ALA A O 1
ATOM 1391 N N . THR A 1 183 ? 5.733 -3.638 -4.318 1.00 85.62 183 THR A N 1
ATOM 1392 C CA . THR A 1 183 ? 7.064 -3.609 -4.905 1.00 85.62 183 THR A CA 1
ATOM 1393 C C . THR A 1 183 ? 7.024 -3.923 -6.387 1.00 85.62 183 THR A C 1
ATOM 1395 O O . THR A 1 183 ? 6.339 -4.821 -6.867 1.00 85.62 183 THR A O 1
ATOM 1398 N N . VAL A 1 184 ? 7.811 -3.164 -7.140 1.00 83.62 184 VAL A N 1
ATOM 1399 C CA . VAL A 1 184 ? 8.014 -3.433 -8.564 1.00 83.62 184 VAL A CA 1
ATOM 1400 C C . VAL A 1 184 ? 9.085 -4.510 -8.792 1.00 83.62 184 VAL A C 1
ATOM 1402 O O . VAL A 1 184 ? 9.223 -4.989 -9.916 1.00 83.62 184 VAL A O 1
ATOM 1405 N N . LEU A 1 185 ? 9.825 -4.908 -7.751 1.00 84.56 185 LEU A N 1
ATOM 1406 C CA . LEU A 1 185 ? 10.798 -6.002 -7.774 1.00 84.56 185 LEU A CA 1
ATOM 1407 C C . LEU A 1 185 ? 10.114 -7.268 -7.234 1.00 84.56 185 LEU A C 1
ATOM 1409 O O . LEU A 1 185 ? 10.176 -7.535 -6.041 1.00 84.56 185 LEU A O 1
ATOM 1413 N N . SER A 1 186 ? 9.419 -8.009 -8.099 1.00 88.25 186 SER A N 1
ATOM 1414 C CA . SER A 1 186 ? 8.834 -9.334 -7.817 1.00 88.25 186 SER A CA 1
ATOM 1415 C C . SER A 1 186 ? 9.715 -10.452 -8.387 1.00 88.25 186 SER A C 1
ATOM 1417 O O . SER A 1 186 ? 10.602 -10.188 -9.201 1.00 88.25 186 SER A O 1
ATOM 1419 N N . CYS A 1 187 ? 9.481 -11.707 -8.001 1.00 89.81 187 CYS A N 1
ATOM 1420 C CA . CYS A 1 187 ? 10.074 -12.876 -8.652 1.00 89.81 187 CYS A CA 1
ATOM 1421 C C . CYS A 1 187 ? 8.987 -13.813 -9.184 1.00 89.81 187 CYS A C 1
ATOM 1423 O O . CYS A 1 187 ? 8.047 -14.148 -8.469 1.00 89.81 187 CYS A O 1
ATOM 1425 N N . ASP A 1 188 ? 9.164 -14.297 -10.410 1.00 91.81 188 ASP A N 1
ATOM 1426 C CA . ASP A 1 188 ? 8.138 -15.028 -11.156 1.00 91.81 188 ASP A CA 1
ATOM 1427 C C . ASP A 1 188 ? 8.730 -16.285 -11.804 1.00 91.81 188 ASP A C 1
ATOM 1429 O O . ASP A 1 188 ? 9.792 -16.227 -12.430 1.00 91.81 188 ASP A O 1
ATOM 1433 N N . GLY A 1 189 ? 8.082 -17.440 -11.639 1.00 90.31 189 GLY A N 1
ATOM 1434 C CA . GLY A 1 189 ? 8.614 -18.724 -12.086 1.00 90.31 189 GLY A CA 1
ATOM 1435 C C . GLY A 1 189 ? 7.893 -19.961 -11.546 1.00 90.31 189 GLY A C 1
ATOM 1436 O O . GLY A 1 189 ? 6.691 -19.965 -11.292 1.00 90.31 189 GLY A O 1
ATOM 1437 N N . GLY A 1 190 ? 8.641 -21.056 -11.398 1.00 91.56 190 GLY A N 1
ATOM 1438 C CA . GLY A 1 190 ? 8.084 -22.356 -11.035 1.00 91.56 190 GLY A CA 1
ATOM 1439 C C . GLY A 1 190 ? 9.084 -23.507 -11.107 1.00 91.56 190 GLY A C 1
ATOM 1440 O O . GLY A 1 190 ? 10.260 -23.336 -11.433 1.00 91.56 190 GLY A O 1
ATOM 1441 N N . PHE A 1 191 ? 8.617 -24.705 -10.762 1.00 92.56 191 PHE A N 1
ATOM 1442 C CA . PHE A 1 191 ? 9.446 -25.901 -10.658 1.00 92.56 191 PHE A CA 1
ATOM 1443 C C . PHE A 1 191 ? 9.523 -26.676 -11.979 1.00 92.56 191 PHE A C 1
ATOM 1445 O O . PHE A 1 191 ? 8.511 -27.056 -12.571 1.00 92.56 191 PHE A O 1
ATOM 1452 N N . VAL A 1 192 ? 10.752 -26.972 -12.405 1.00 87.62 192 VAL A N 1
ATOM 1453 C CA . VAL A 1 192 ? 11.078 -27.728 -13.624 1.00 87.62 192 VAL A CA 1
ATOM 1454 C C . VAL A 1 192 ? 11.941 -28.950 -13.307 1.00 87.62 192 VAL A C 1
ATOM 1456 O O . VAL A 1 192 ? 12.756 -28.931 -12.387 1.00 87.62 192 VAL A O 1
ATOM 1459 N N . SER A 1 193 ? 11.792 -30.042 -14.059 1.00 84.94 193 SER A N 1
ATOM 1460 C CA . SER A 1 193 ? 12.575 -31.276 -13.846 1.00 84.94 193 SER A CA 1
ATOM 1461 C C . SER A 1 193 ? 13.972 -31.254 -14.488 1.00 84.94 193 SER A C 1
ATOM 1463 O O . SER A 1 193 ? 14.825 -32.057 -14.123 1.00 84.94 193 SER A O 1
ATOM 1465 N N . ASP A 1 194 ? 14.217 -30.347 -15.438 1.00 81.81 194 ASP A N 1
ATOM 1466 C CA . ASP A 1 194 ? 15.526 -30.073 -16.048 1.00 81.81 194 ASP A CA 1
ATOM 1467 C C . ASP A 1 194 ? 15.814 -28.577 -15.876 1.00 81.81 194 ASP A C 1
ATOM 1469 O O . ASP A 1 194 ? 14.974 -27.745 -16.205 1.00 81.81 194 ASP A O 1
ATOM 1473 N N . MET A 1 195 ? 17.007 -28.227 -15.393 1.00 82.25 195 MET A N 1
ATOM 1474 C CA . MET A 1 195 ? 17.455 -26.837 -15.233 1.00 82.25 195 MET A CA 1
ATOM 1475 C C . MET A 1 195 ? 17.471 -26.025 -16.545 1.00 82.25 195 MET A C 1
ATOM 1477 O O . MET A 1 195 ? 17.573 -24.802 -16.487 1.00 82.25 195 MET A O 1
ATOM 1481 N N . ARG A 1 196 ? 17.382 -26.678 -17.714 1.00 82.06 196 ARG A N 1
ATOM 1482 C CA . ARG A 1 196 ? 17.274 -26.057 -19.049 1.00 82.06 196 ARG A CA 1
ATOM 1483 C C . ARG A 1 196 ? 15.837 -25.939 -19.581 1.00 82.06 196 ARG A C 1
ATOM 1485 O O . ARG A 1 196 ? 15.648 -25.349 -20.646 1.00 82.06 196 ARG A O 1
ATOM 1492 N N . ASP A 1 197 ? 14.839 -26.499 -18.892 1.00 85.81 197 ASP A N 1
ATOM 1493 C CA . ASP A 1 197 ? 13.426 -26.216 -19.186 1.00 85.81 197 ASP A CA 1
ATOM 1494 C C . ASP A 1 197 ? 13.070 -24.825 -18.644 1.00 85.81 197 ASP A C 1
ATOM 1496 O O . ASP A 1 197 ? 13.488 -24.435 -17.554 1.00 85.81 197 ASP A O 1
ATOM 1500 N N . ASP A 1 198 ? 12.321 -24.068 -19.432 1.00 84.31 198 ASP A N 1
ATOM 1501 C CA . ASP A 1 198 ? 11.929 -22.689 -19.143 1.00 84.31 198 ASP A CA 1
ATOM 1502 C C . ASP A 1 198 ? 10.406 -22.526 -19.088 1.00 84.31 198 ASP A C 1
ATOM 1504 O O . ASP A 1 198 ? 9.910 -21.430 -18.871 1.00 84.31 198 ASP A O 1
ATOM 1508 N N . ASN A 1 199 ? 9.642 -23.609 -19.262 1.00 86.88 199 ASN A N 1
ATOM 1509 C CA . ASN A 1 199 ? 8.193 -23.585 -19.110 1.00 86.88 199 ASN A CA 1
ATOM 1510 C C . ASN A 1 199 ? 7.813 -23.515 -17.619 1.00 86.88 199 ASN A C 1
ATOM 1512 O O . ASN A 1 199 ? 7.482 -24.527 -17.003 1.00 86.88 199 ASN A O 1
ATOM 1516 N N . VAL A 1 200 ? 7.940 -22.338 -17.012 1.00 86.56 200 VAL A N 1
ATOM 1517 C CA . VAL A 1 200 ? 7.829 -22.140 -15.556 1.00 86.56 200 VAL A CA 1
ATOM 1518 C C . VAL A 1 200 ? 6.451 -21.657 -15.079 1.00 86.56 200 VAL A C 1
ATOM 1520 O O . VAL A 1 200 ? 6.213 -21.645 -13.876 1.00 86.56 200 VAL A O 1
ATOM 1523 N N . GLN A 1 201 ? 5.534 -21.317 -15.991 1.00 83.94 201 GLN A N 1
ATOM 1524 C CA . GLN A 1 201 ? 4.214 -20.727 -15.702 1.00 83.94 201 GLN A CA 1
ATOM 1525 C C . GLN A 1 201 ? 3.065 -21.481 -16.395 1.00 83.94 201 GLN A C 1
ATOM 1527 O O . GLN A 1 201 ? 3.303 -22.285 -17.298 1.00 83.94 201 GLN A O 1
ATOM 1532 N N . VAL A 1 202 ? 1.817 -21.253 -15.961 1.00 65.69 202 VAL A N 1
ATOM 1533 C CA . VAL A 1 202 ? 0.627 -21.999 -16.439 1.00 65.69 202 VAL A CA 1
ATOM 1534 C C . VAL A 1 202 ? -0.565 -21.084 -16.799 1.00 65.69 202 VAL A C 1
ATOM 1536 O O . VAL A 1 202 ? -1.657 -21.579 -17.068 1.00 65.69 202 VAL A O 1
ATOM 1539 N N . GLN A 1 203 ? -0.363 -19.760 -16.864 1.00 55.12 203 GLN A N 1
ATOM 1540 C CA . GLN A 1 203 ? -1.391 -18.742 -17.172 1.00 55.12 203 GLN A CA 1
ATOM 1541 C C . GLN A 1 203 ? -2.539 -18.650 -16.146 1.00 55.12 203 GLN A C 1
ATOM 1543 O O . GLN A 1 203 ? -3.653 -18.248 -16.487 1.00 55.12 203 GLN A O 1
ATOM 1548 N N . VAL A 1 204 ? -2.272 -18.969 -14.877 1.00 52.72 204 VAL A N 1
ATOM 1549 C CA . VAL A 1 204 ? -3.207 -18.698 -13.774 1.00 52.72 204 VAL A CA 1
ATOM 1550 C C . VAL A 1 204 ? -2.597 -17.605 -12.908 1.00 52.72 204 VAL A C 1
ATOM 1552 O O . VAL A 1 204 ? -1.763 -17.881 -12.054 1.00 52.72 204 VAL A O 1
ATOM 1555 N N . LEU A 1 205 ? -3.003 -16.358 -13.153 1.00 52.22 205 LEU A N 1
ATOM 1556 C CA . LEU A 1 205 ? -2.529 -15.215 -12.378 1.00 52.22 205 LEU A CA 1
ATOM 1557 C C . LEU A 1 205 ? -3.231 -15.172 -11.018 1.00 52.22 205 LEU A C 1
ATOM 1559 O O . LEU A 1 205 ? -4.429 -14.904 -10.932 1.00 52.22 205 LEU A O 1
ATOM 1563 N N . THR A 1 206 ? -2.460 -15.425 -9.965 1.00 59.47 206 THR A N 1
ATOM 1564 C CA . THR A 1 206 ? -2.814 -15.122 -8.576 1.00 59.47 206 THR A CA 1
ATOM 1565 C C . THR A 1 206 ? -2.042 -13.889 -8.126 1.00 59.47 206 THR A C 1
ATOM 1567 O O . THR A 1 206 ? -0.812 -13.888 -8.195 1.00 59.47 206 THR A O 1
ATOM 1570 N N . ASP A 1 207 ? -2.742 -12.859 -7.648 1.00 60.97 207 ASP A N 1
ATOM 1571 C CA . ASP A 1 207 ? -2.106 -11.656 -7.102 1.00 60.97 207 ASP A CA 1
ATOM 1572 C C . ASP A 1 207 ? -1.091 -12.028 -6.002 1.00 60.97 207 ASP A C 1
ATOM 1574 O O . ASP A 1 207 ? -1.387 -12.837 -5.121 1.00 60.97 207 ASP A O 1
ATOM 1578 N N . ASN A 1 208 ? 0.092 -11.407 -6.041 1.00 67.75 208 ASN A N 1
ATOM 1579 C CA . ASN A 1 208 ? 1.168 -11.530 -5.042 1.00 67.75 208 ASN A CA 1
ATOM 1580 C C . ASN A 1 208 ? 1.750 -12.945 -4.820 1.00 67.75 208 ASN A C 1
ATOM 1582 O O . ASN A 1 208 ? 2.376 -13.187 -3.790 1.00 67.75 208 ASN A O 1
ATOM 1586 N N . ASN A 1 209 ? 1.584 -13.884 -5.764 1.00 82.44 209 ASN A N 1
ATOM 1587 C CA . ASN A 1 209 ? 2.331 -15.147 -5.750 1.00 82.44 209 ASN A CA 1
ATOM 1588 C C . ASN A 1 209 ? 2.890 -15.500 -7.134 1.00 82.44 209 ASN A C 1
ATOM 1590 O O . ASN A 1 209 ? 2.147 -15.920 -8.019 1.00 82.44 209 ASN A O 1
ATOM 1594 N N . GLY A 1 210 ? 4.210 -15.392 -7.297 1.00 80.94 210 GLY A N 1
ATOM 1595 C CA . GLY A 1 210 ? 4.894 -15.632 -8.570 1.00 80.94 210 GLY A CA 1
ATOM 1596 C C . GLY A 1 210 ? 5.257 -17.087 -8.874 1.00 80.94 210 GLY A C 1
ATOM 1597 O O . GLY A 1 210 ? 5.894 -17.335 -9.894 1.00 80.94 210 GLY A O 1
ATOM 1598 N N . ILE A 1 211 ? 4.909 -18.060 -8.020 1.00 88.44 211 ILE A N 1
ATOM 1599 C CA . ILE A 1 211 ? 5.223 -19.483 -8.247 1.00 88.44 211 ILE A CA 1
ATOM 1600 C C . ILE A 1 211 ? 4.006 -20.222 -8.806 1.00 88.44 211 ILE A C 1
ATOM 1602 O O . ILE A 1 211 ? 3.163 -20.727 -8.067 1.00 88.44 211 ILE A O 1
ATOM 1606 N N . GLU A 1 212 ? 3.936 -20.309 -10.134 1.00 83.69 212 GLU A N 1
ATOM 1607 C CA . GLU A 1 212 ? 2.785 -20.873 -10.854 1.00 83.69 212 GLU A CA 1
ATOM 1608 C C . GLU A 1 212 ? 2.908 -22.379 -11.132 1.00 83.69 212 GLU A C 1
ATOM 1610 O O . GLU A 1 212 ? 1.927 -23.120 -11.025 1.00 83.69 212 GLU A O 1
ATOM 1615 N N . ARG A 1 213 ? 4.101 -22.871 -11.502 1.00 86.25 213 ARG A N 1
ATOM 1616 C CA . ARG A 1 213 ? 4.299 -24.301 -11.800 1.00 86.25 213 ARG A CA 1
ATOM 1617 C C . ARG A 1 213 ? 4.722 -25.069 -10.549 1.00 86.25 213 ARG A C 1
ATOM 1619 O O . ARG A 1 213 ? 5.882 -25.059 -10.145 1.00 86.25 213 ARG A O 1
ATOM 1626 N N . MET A 1 214 ? 3.759 -25.768 -9.961 1.00 86.38 214 MET A N 1
ATOM 1627 C CA . MET A 1 214 ? 3.919 -26.583 -8.753 1.00 86.38 214 MET A CA 1
ATOM 1628 C C . MET A 1 214 ? 4.774 -27.849 -9.001 1.00 86.38 214 MET A C 1
ATOM 1630 O O . MET A 1 214 ? 4.614 -28.494 -10.044 1.00 86.38 214 MET A O 1
ATOM 1634 N N . PRO A 1 215 ? 5.642 -28.271 -8.058 1.00 84.38 215 PRO A N 1
ATOM 1635 C CA . PRO A 1 215 ? 6.428 -29.497 -8.190 1.00 84.38 215 PRO A CA 1
ATOM 1636 C C . PRO A 1 215 ? 5.553 -30.750 -8.027 1.00 84.38 215 PRO A C 1
ATOM 1638 O O . PRO A 1 215 ? 4.483 -30.710 -7.414 1.00 84.38 215 PRO A O 1
ATOM 1641 N N . VAL A 1 216 ? 6.013 -31.883 -8.562 1.00 83.38 216 VAL A N 1
ATOM 1642 C CA . VAL A 1 216 ? 5.319 -33.179 -8.446 1.00 83.38 216 VAL A CA 1
ATOM 1643 C C . VAL A 1 216 ? 5.826 -33.942 -7.225 1.00 83.38 216 VAL A C 1
ATOM 1645 O O . VAL A 1 216 ? 7.032 -34.039 -6.993 1.00 83.38 216 VAL A O 1
ATOM 1648 N N . GLU A 1 217 ? 4.897 -34.515 -6.461 1.00 82.94 217 GLU A N 1
ATOM 1649 C CA . GLU A 1 217 ? 5.177 -35.361 -5.298 1.00 82.94 217 GLU A CA 1
ATOM 1650 C C . GLU A 1 217 ? 6.230 -36.447 -5.610 1.00 82.94 217 GLU A C 1
ATOM 1652 O O . GLU A 1 217 ? 6.063 -37.256 -6.523 1.00 82.94 217 GLU A O 1
ATOM 1657 N N . GLY A 1 218 ? 7.320 -36.476 -4.836 1.00 77.50 218 GLY A N 1
ATOM 1658 C CA . GLY A 1 218 ? 8.387 -37.475 -4.952 1.00 77.50 218 GLY A CA 1
ATOM 1659 C C . GLY A 1 218 ? 9.359 -37.293 -6.127 1.00 77.50 218 GLY A C 1
ATOM 1660 O O . GLY A 1 218 ? 10.269 -38.109 -6.273 1.00 77.50 218 GLY A O 1
ATOM 1661 N N . VAL A 1 219 ? 9.215 -36.243 -6.945 1.00 81.50 219 VAL A N 1
ATOM 1662 C CA . VAL A 1 219 ? 10.081 -35.983 -8.110 1.00 81.50 219 VAL A CA 1
ATOM 1663 C C . VAL A 1 219 ? 11.087 -34.858 -7.810 1.00 81.50 219 VAL A C 1
ATOM 1665 O O . VAL A 1 219 ? 10.673 -33.758 -7.435 1.00 81.50 219 VAL A O 1
ATOM 1668 N N . PRO A 1 220 ? 12.405 -35.078 -7.999 1.00 82.50 220 PRO A N 1
ATOM 1669 C CA . PRO A 1 220 ? 13.394 -34.008 -7.929 1.00 82.50 220 PRO A CA 1
ATOM 1670 C C . PRO A 1 220 ? 13.160 -32.941 -9.003 1.00 82.50 220 PRO A C 1
ATOM 1672 O O . PRO A 1 220 ? 12.988 -33.253 -10.181 1.00 82.50 220 PRO A O 1
ATOM 1675 N N . SER A 1 221 ? 13.175 -31.678 -8.593 1.00 86.62 221 SER A N 1
ATOM 1676 C CA . SER A 1 221 ? 12.922 -30.513 -9.441 1.00 86.62 221 SER A CA 1
ATOM 1677 C C . SER A 1 221 ? 13.794 -29.325 -9.030 1.00 86.62 221 SER A C 1
ATOM 1679 O O . SER A 1 221 ? 14.346 -29.282 -7.930 1.00 86.62 221 SER A O 1
ATOM 1681 N N . TYR A 1 222 ? 13.944 -28.365 -9.931 1.00 89.31 222 TYR A N 1
ATOM 1682 C CA . TYR A 1 222 ? 14.668 -27.116 -9.737 1.00 89.31 222 TYR A CA 1
ATOM 1683 C C . TYR A 1 222 ? 13.661 -25.974 -9.760 1.00 89.31 222 TYR A C 1
ATOM 1685 O O . TYR A 1 222 ? 12.813 -25.932 -10.650 1.00 89.31 222 TYR A O 1
ATOM 1693 N N . LEU A 1 223 ? 13.760 -25.047 -8.810 1.00 94.06 223 LEU A N 1
ATOM 1694 C CA . LEU A 1 223 ? 13.040 -23.785 -8.899 1.00 94.06 223 LEU A CA 1
ATOM 1695 C C . LEU A 1 223 ? 13.747 -22.915 -9.937 1.00 94.06 223 LEU A C 1
ATOM 1697 O O . LEU A 1 223 ? 14.937 -22.640 -9.783 1.00 94.06 223 LEU A O 1
ATOM 1701 N N . ALA A 1 224 ? 13.023 -22.479 -10.959 1.00 91.25 224 ALA A N 1
ATOM 1702 C CA . ALA A 1 224 ? 13.500 -21.582 -12.000 1.00 91.25 224 ALA A CA 1
ATOM 1703 C C . ALA A 1 224 ? 12.631 -20.318 -12.015 1.00 91.25 224 ALA A C 1
ATOM 1705 O O . ALA A 1 224 ? 11.408 -20.426 -12.055 1.00 91.25 224 ALA A O 1
ATOM 1706 N N . PHE A 1 225 ? 13.247 -19.134 -11.955 1.00 94.44 225 PHE A N 1
ATOM 1707 C CA . PHE A 1 225 ? 12.534 -17.858 -11.821 1.00 94.44 225 PHE A CA 1
ATOM 1708 C C . PHE A 1 225 ? 13.256 -16.674 -12.488 1.00 94.44 225 PHE A C 1
ATOM 1710 O O . PHE A 1 225 ? 14.464 -16.708 -12.734 1.00 94.44 225 PHE A O 1
ATOM 1717 N N . ALA A 1 226 ? 12.504 -15.619 -12.785 1.00 90.44 226 ALA A N 1
ATOM 1718 C CA . ALA A 1 226 ? 12.989 -14.288 -13.137 1.00 90.44 226 ALA A CA 1
ATOM 1719 C C . ALA A 1 226 ? 12.815 -13.328 -11.961 1.00 90.44 226 ALA A C 1
ATOM 1721 O O . ALA A 1 226 ? 11.970 -13.570 -11.104 1.00 90.44 226 ALA A O 1
ATOM 1722 N N . VAL A 1 227 ? 13.559 -12.220 -11.956 1.00 88.56 227 VAL A N 1
ATOM 1723 C CA . VAL A 1 227 ? 13.320 -11.092 -11.048 1.00 88.56 227 VAL A CA 1
ATOM 1724 C C . VAL A 1 227 ? 12.902 -9.877 -11.883 1.00 88.56 227 VAL A C 1
ATOM 1726 O O . VAL A 1 227 ? 13.582 -9.475 -12.828 1.00 88.56 227 VAL A O 1
ATOM 1729 N N . LYS A 1 228 ? 11.733 -9.314 -11.581 1.00 81.75 228 LYS A N 1
ATOM 1730 C CA . LYS A 1 228 ? 11.186 -8.111 -12.216 1.00 81.75 228 LYS A CA 1
ATOM 1731 C C . LYS A 1 228 ? 12.031 -6.906 -11.807 1.00 81.75 228 LYS A C 1
ATOM 1733 O O . LYS A 1 228 ? 12.466 -6.811 -10.665 1.00 81.75 228 LYS A O 1
ATOM 1738 N N . ASN A 1 229 ? 12.263 -5.979 -12.734 1.00 68.00 229 ASN A N 1
ATOM 1739 C CA . ASN A 1 229 ? 13.132 -4.813 -12.521 1.00 68.00 229 ASN A CA 1
ATOM 1740 C C . ASN A 1 229 ? 14.574 -5.143 -12.068 1.00 68.00 229 ASN A C 1
ATOM 1742 O O . ASN A 1 229 ? 15.227 -4.286 -11.482 1.00 68.00 229 ASN A O 1
ATOM 1746 N N . GLU A 1 230 ? 15.106 -6.330 -12.401 1.00 63.56 230 GLU A N 1
ATOM 1747 C CA . GLU A 1 230 ? 16.517 -6.720 -12.208 1.00 63.56 230 GLU A CA 1
ATOM 1748 C C . GLU A 1 230 ? 17.466 -5.919 -13.129 1.00 63.56 230 GLU A C 1
ATOM 1750 O O . GLU A 1 230 ? 18.041 -6.416 -14.095 1.00 63.56 230 GLU A O 1
ATOM 1755 N N . ILE A 1 231 ? 17.614 -4.625 -12.840 1.00 57.25 231 ILE A N 1
ATOM 1756 C CA . ILE A 1 231 ? 18.620 -3.739 -13.424 1.00 57.25 231 ILE A CA 1
ATOM 1757 C C . ILE A 1 231 ? 19.915 -3.907 -12.620 1.00 57.25 231 ILE A C 1
ATOM 1759 O O . ILE A 1 231 ? 19.936 -3.756 -11.399 1.00 57.25 231 ILE A O 1
ATOM 1763 N N . TRP A 1 232 ? 21.021 -4.220 -13.294 1.00 47.22 232 TRP A N 1
ATOM 1764 C CA . TRP A 1 232 ? 22.316 -4.420 -12.636 1.00 47.22 232 TRP A CA 1
ATOM 1765 C C . TRP A 1 232 ? 22.737 -3.169 -11.827 1.00 47.22 232 TRP A C 1
ATOM 1767 O O . TRP A 1 232 ? 22.679 -2.066 -12.378 1.00 47.22 232 TRP A O 1
ATOM 1777 N N . PRO A 1 233 ? 23.206 -3.294 -10.564 1.00 49.94 233 PRO A N 1
ATOM 1778 C CA . PRO A 1 233 ? 23.696 -4.517 -9.911 1.00 49.94 233 PRO A CA 1
ATOM 1779 C C . PRO A 1 233 ? 22.697 -5.341 -9.063 1.00 49.94 233 PRO A C 1
ATOM 1781 O O . PRO A 1 233 ? 23.159 -6.080 -8.195 1.00 49.94 233 PRO A O 1
ATOM 1784 N N . ILE A 1 234 ? 21.377 -5.297 -9.306 1.00 69.31 234 ILE A N 1
ATOM 1785 C CA . ILE A 1 234 ? 20.446 -6.256 -8.663 1.00 69.31 234 ILE A CA 1
ATOM 1786 C C . ILE A 1 234 ? 20.824 -7.699 -9.041 1.00 69.31 234 ILE A C 1
ATOM 1788 O O . ILE A 1 234 ? 21.099 -7.969 -10.211 1.00 69.31 234 ILE A O 1
ATOM 1792 N N . GLN A 1 235 ? 20.861 -8.608 -8.058 1.00 73.88 235 GLN A N 1
ATOM 1793 C CA . GLN A 1 235 ? 21.135 -10.043 -8.235 1.00 73.88 235 GLN A CA 1
ATOM 1794 C C . GLN A 1 235 ? 20.437 -10.899 -7.168 1.00 73.88 235 GLN A C 1
ATOM 1796 O O . GLN A 1 235 ? 20.545 -10.597 -5.979 1.00 73.88 235 GLN A O 1
ATOM 1801 N N . ALA A 1 236 ? 19.823 -12.021 -7.552 1.00 80.62 236 ALA A N 1
ATOM 1802 C CA . ALA A 1 236 ? 19.436 -13.084 -6.615 1.00 80.62 236 ALA A CA 1
ATOM 1803 C C . ALA A 1 236 ? 20.646 -13.967 -6.223 1.00 80.62 236 ALA A C 1
ATOM 1805 O O . ALA A 1 236 ? 21.475 -14.312 -7.062 1.00 80.62 236 ALA A O 1
ATOM 1806 N N . LEU A 1 237 ? 20.755 -14.356 -4.944 1.00 75.12 237 LEU A N 1
ATOM 1807 C CA . LEU A 1 237 ? 21.926 -15.056 -4.380 1.00 75.12 237 LEU A CA 1
ATOM 1808 C C . LEU A 1 237 ? 21.616 -16.428 -3.766 1.00 75.12 237 LEU A C 1
ATOM 1810 O O . LEU A 1 237 ? 22.443 -17.339 -3.838 1.00 75.12 237 LEU A O 1
ATOM 1814 N N . SER A 1 238 ? 20.452 -16.605 -3.139 1.00 78.62 238 SER A N 1
ATOM 1815 C CA . SER A 1 238 ? 20.067 -17.888 -2.531 1.00 78.62 238 SER A CA 1
ATOM 1816 C C . SER A 1 238 ? 18.555 -18.072 -2.463 1.00 78.62 238 SER A C 1
ATOM 1818 O O . SER A 1 238 ? 17.815 -17.094 -2.387 1.00 78.62 238 SER A O 1
ATOM 1820 N N . VAL A 1 239 ? 18.116 -19.330 -2.460 1.00 80.38 239 VAL A N 1
ATOM 1821 C CA . VAL A 1 239 ? 16.737 -19.736 -2.175 1.00 80.38 239 VAL A CA 1
ATOM 1822 C C . VAL A 1 239 ? 16.745 -20.642 -0.952 1.00 80.38 239 VAL A C 1
ATOM 1824 O O . VAL A 1 239 ? 17.526 -21.590 -0.884 1.00 80.38 239 VAL A O 1
ATOM 1827 N N . VAL A 1 240 ? 15.867 -20.374 0.008 1.00 77.75 240 VAL A N 1
ATOM 1828 C CA . VAL A 1 240 ? 15.684 -21.200 1.204 1.00 77.75 240 VAL A CA 1
ATOM 1829 C C . VAL A 1 240 ? 14.277 -21.781 1.186 1.00 77.75 240 VAL A C 1
ATOM 1831 O O . VAL A 1 240 ? 13.319 -21.018 1.176 1.00 77.75 240 VAL A O 1
ATOM 1834 N N . ILE A 1 241 ? 14.137 -23.108 1.163 1.00 77.25 241 ILE A N 1
ATOM 1835 C CA . ILE A 1 241 ? 12.833 -23.792 1.106 1.00 77.25 241 ILE A CA 1
ATOM 1836 C C . ILE A 1 241 ? 12.497 -24.372 2.480 1.00 77.25 241 ILE A C 1
ATOM 1838 O O . ILE A 1 241 ? 13.344 -25.019 3.102 1.00 77.25 241 ILE A O 1
ATOM 1842 N N . TYR A 1 242 ? 11.259 -24.160 2.926 1.00 71.25 242 TYR A N 1
ATOM 1843 C CA . TYR A 1 242 ? 10.748 -24.552 4.236 1.00 71.25 242 TYR A CA 1
ATOM 1844 C C . TYR A 1 242 ? 9.609 -25.566 4.098 1.00 71.25 242 TYR A C 1
ATOM 1846 O O . TYR A 1 242 ? 8.664 -25.354 3.339 1.00 71.25 242 TYR A O 1
ATOM 1854 N N . SER A 1 243 ? 9.676 -26.660 4.861 1.00 66.19 243 SER A N 1
ATOM 1855 C CA . SER A 1 243 ? 8.640 -27.706 4.902 1.00 66.19 243 SER A CA 1
ATOM 1856 C C . SER A 1 243 ? 7.841 -27.621 6.200 1.00 66.19 243 SER A C 1
ATOM 1858 O O . SER A 1 243 ? 8.426 -27.745 7.279 1.00 66.19 243 SER A O 1
ATOM 1860 N N . GLY A 1 244 ? 6.518 -27.428 6.115 1.00 53.25 244 GLY A N 1
ATOM 1861 C CA . GLY A 1 244 ? 5.637 -27.385 7.295 1.00 53.25 244 GLY A CA 1
ATOM 1862 C C . GLY A 1 244 ? 6.020 -26.317 8.332 1.00 53.25 244 GLY A C 1
ATOM 1863 O O . GLY A 1 244 ? 5.772 -26.502 9.518 1.00 53.25 244 GLY A O 1
ATOM 1864 N N . GLY A 1 245 ? 6.700 -25.250 7.898 1.00 47.47 245 GLY A N 1
ATOM 1865 C CA . GLY A 1 245 ? 7.175 -24.145 8.739 1.00 47.47 245 GLY A CA 1
ATOM 1866 C C . GLY A 1 245 ? 8.386 -24.430 9.643 1.00 47.47 245 GLY A C 1
ATOM 1867 O O . GLY A 1 245 ? 8.861 -23.501 10.277 1.00 47.47 245 GLY A O 1
ATOM 1868 N N . LEU A 1 246 ? 8.919 -25.659 9.712 1.00 44.69 246 LEU A N 1
ATOM 1869 C CA . LEU A 1 246 ? 9.863 -26.042 10.786 1.00 44.69 246 LEU A CA 1
ATOM 1870 C C . LEU A 1 246 ? 11.277 -26.453 10.339 1.00 44.69 246 LEU A C 1
ATOM 1872 O O . LEU A 1 246 ? 12.202 -26.417 11.148 1.00 44.69 246 LEU A O 1
ATOM 1876 N N . PHE A 1 247 ? 11.479 -26.846 9.077 1.00 43.81 247 PHE A N 1
ATOM 1877 C CA . PHE A 1 247 ? 12.794 -27.266 8.566 1.00 43.81 247 PHE A CA 1
ATOM 1878 C C . PHE A 1 247 ? 13.152 -26.537 7.273 1.00 43.81 247 PHE A C 1
ATOM 1880 O O . PHE A 1 247 ? 12.405 -26.620 6.298 1.00 43.81 247 PHE A O 1
ATOM 1887 N N . ALA A 1 248 ? 14.316 -25.879 7.269 1.00 56.28 248 ALA A N 1
ATOM 1888 C CA . ALA A 1 248 ? 14.828 -25.074 6.163 1.00 56.28 248 ALA A CA 1
ATOM 1889 C C . ALA A 1 248 ? 16.001 -25.756 5.433 1.00 56.28 248 ALA A C 1
ATOM 1891 O O . ALA A 1 248 ? 16.929 -26.261 6.070 1.00 56.28 248 ALA A O 1
ATOM 1892 N N . GLN A 1 249 ? 16.003 -25.715 4.098 1.00 66.88 249 GLN A N 1
ATOM 1893 C CA . GLN A 1 249 ? 17.149 -26.085 3.256 1.00 66.88 249 GLN A CA 1
ATOM 1894 C C . GLN A 1 249 ? 17.572 -24.907 2.376 1.00 66.88 249 GLN A C 1
ATOM 1896 O O . GLN A 1 249 ? 16.744 -24.318 1.684 1.00 66.88 249 GLN A O 1
ATOM 1901 N N . VAL A 1 250 ? 18.866 -24.576 2.402 1.00 67.25 250 VAL A N 1
ATOM 1902 C CA . VAL A 1 250 ? 19.458 -23.448 1.665 1.00 67.25 250 VAL A CA 1
ATOM 1903 C C . VAL A 1 250 ? 20.102 -23.944 0.373 1.00 67.25 250 VAL A C 1
ATOM 1905 O O . VAL A 1 250 ? 20.964 -24.823 0.401 1.00 67.25 250 VAL A O 1
ATOM 1908 N N . TYR A 1 251 ? 19.737 -23.322 -0.743 1.00 73.62 251 TYR A N 1
ATOM 1909 C CA . TYR A 1 251 ? 20.284 -23.567 -2.071 1.00 73.62 251 TYR A CA 1
ATOM 1910 C C . TYR A 1 251 ? 20.906 -22.271 -2.619 1.00 73.62 251 TYR A C 1
ATOM 1912 O O . TYR A 1 251 ? 20.251 -21.226 -2.585 1.00 73.62 251 TYR A O 1
ATOM 1920 N N . PRO A 1 252 ? 22.150 -22.286 -3.133 1.00 67.31 252 PRO A N 1
ATOM 1921 C CA . PRO A 1 252 ? 22.708 -21.124 -3.819 1.00 67.31 252 PRO A CA 1
ATOM 1922 C C . PRO A 1 252 ? 21.966 -20.894 -5.142 1.00 67.31 252 PRO A C 1
ATOM 1924 O O . PRO A 1 252 ? 21.704 -21.850 -5.875 1.00 67.31 252 PRO A O 1
ATOM 1927 N N . VAL A 1 253 ? 21.654 -19.636 -5.463 1.00 82.50 253 VAL A N 1
ATOM 1928 C CA . VAL A 1 253 ? 21.153 -19.279 -6.796 1.00 82.50 253 VAL A CA 1
ATOM 1929 C C . VAL A 1 253 ? 22.311 -19.352 -7.780 1.00 82.50 253 VAL A C 1
ATOM 1931 O O . VAL A 1 253 ? 23.437 -18.950 -7.487 1.00 82.50 253 VAL A O 1
ATOM 1934 N N . SER A 1 254 ? 22.037 -19.895 -8.958 1.00 80.25 254 SER A N 1
ATOM 1935 C CA . SER A 1 254 ? 22.945 -19.871 -10.097 1.00 80.25 254 SER A CA 1
ATOM 1936 C C . SER A 1 254 ? 22.236 -19.269 -11.304 1.00 80.25 254 SER A C 1
ATOM 1938 O O . SER A 1 254 ? 21.025 -19.417 -11.464 1.00 80.25 254 SER A O 1
ATOM 1940 N N . ALA A 1 255 ? 22.999 -18.597 -12.162 1.00 82.75 255 ALA A N 1
ATOM 1941 C CA . ALA A 1 255 ? 22.469 -18.009 -13.383 1.00 82.75 255 ALA A CA 1
ATOM 1942 C C . ALA A 1 255 ? 22.168 -19.082 -14.442 1.00 82.75 255 ALA A C 1
ATOM 1944 O O . ALA A 1 255 ? 22.886 -20.079 -14.579 1.00 82.75 255 ALA A O 1
ATOM 1945 N N . ARG A 1 256 ? 21.131 -18.819 -15.232 1.00 78.88 256 ARG A N 1
ATOM 1946 C CA . ARG A 1 256 ? 20.768 -19.480 -16.482 1.00 78.88 256 ARG A CA 1
ATOM 1947 C C . ARG A 1 256 ? 20.748 -18.442 -17.600 1.00 78.88 256 ARG A C 1
ATOM 1949 O O . ARG A 1 256 ? 20.439 -17.279 -17.367 1.00 78.88 256 ARG A O 1
ATOM 1956 N N . TYR A 1 257 ? 21.055 -18.857 -18.820 1.00 81.19 257 TYR A N 1
ATOM 1957 C CA . TYR A 1 257 ? 21.221 -17.950 -19.958 1.00 81.19 257 TYR A CA 1
ATOM 1958 C C . TYR A 1 257 ? 20.251 -18.307 -21.094 1.00 81.19 257 TYR A C 1
ATOM 1960 O O . TYR A 1 257 ? 19.908 -19.470 -21.284 1.00 81.19 257 TYR A O 1
ATOM 1968 N N . GLY A 1 258 ? 19.773 -17.318 -21.855 1.00 76.81 258 GLY A N 1
ATOM 1969 C CA . GLY A 1 258 ? 18.758 -17.555 -22.900 1.00 76.81 258 GLY A CA 1
ATOM 1970 C C . GLY A 1 258 ? 17.394 -18.028 -22.366 1.00 76.81 258 GLY A C 1
ATOM 1971 O O . GLY A 1 258 ? 16.602 -18.595 -23.114 1.00 76.81 258 GLY A O 1
ATOM 1972 N N . CYS A 1 259 ? 17.136 -17.815 -21.077 1.00 83.31 259 CYS A N 1
ATOM 1973 C CA . CYS A 1 259 ? 15.912 -18.171 -20.365 1.00 83.31 259 CYS A CA 1
ATOM 1974 C C . CYS A 1 259 ? 15.074 -16.915 -20.105 1.00 83.31 259 CYS A C 1
ATOM 1976 O O . CYS A 1 259 ? 15.643 -15.860 -19.828 1.00 83.31 259 CYS A O 1
ATOM 1978 N N . GLY A 1 260 ? 13.748 -17.040 -20.124 1.00 83.38 260 GLY A N 1
ATOM 1979 C CA . GLY A 1 260 ? 12.841 -16.037 -19.569 1.00 83.38 260 GLY A CA 1
ATOM 1980 C C . GLY A 1 260 ? 12.995 -15.943 -18.054 1.00 83.38 260 GLY A C 1
ATOM 1981 O O . GLY A 1 260 ? 12.965 -14.848 -17.504 1.00 83.38 260 GLY A O 1
ATOM 1982 N N . ALA A 1 261 ? 13.259 -17.080 -17.401 1.00 89.69 261 ALA A N 1
ATOM 1983 C CA . ALA A 1 261 ? 13.623 -17.180 -15.992 1.00 89.69 261 ALA A CA 1
ATOM 1984 C C . ALA A 1 261 ? 15.158 -17.337 -15.810 1.00 89.69 261 ALA A C 1
ATOM 1986 O O . ALA A 1 261 ? 15.656 -18.467 -15.757 1.00 89.69 261 ALA A O 1
ATOM 1987 N N . PRO A 1 262 ? 15.955 -16.251 -15.749 1.00 87.00 262 PRO A N 1
ATOM 1988 C CA . PRO A 1 262 ? 17.421 -16.311 -15.693 1.00 87.00 262 PRO A CA 1
ATOM 1989 C C . PRO A 1 262 ? 18.026 -16.877 -14.397 1.00 87.00 262 PRO A C 1
ATOM 1991 O O . PRO A 1 262 ? 19.232 -17.091 -14.358 1.00 87.00 262 PRO A O 1
ATOM 1994 N N . ASN A 1 263 ? 17.253 -17.156 -13.347 1.00 90.50 263 ASN A N 1
ATOM 1995 C CA . ASN A 1 263 ? 17.768 -17.664 -12.072 1.00 90.50 263 ASN A CA 1
ATOM 1996 C C . ASN A 1 263 ? 17.267 -19.091 -11.792 1.00 90.50 263 ASN A C 1
ATOM 1998 O O . ASN A 1 263 ? 16.140 -19.440 -12.148 1.00 90.50 263 ASN A O 1
ATOM 2002 N N . TYR A 1 264 ? 18.086 -19.934 -11.147 1.00 89.69 264 TYR A N 1
ATOM 2003 C CA . TYR A 1 264 ? 17.623 -21.228 -10.621 1.00 89.69 264 TYR A CA 1
ATOM 2004 C C . TYR A 1 264 ? 18.298 -21.668 -9.320 1.00 89.69 264 TYR A C 1
ATOM 2006 O O . TYR A 1 264 ? 19.425 -21.272 -9.017 1.00 89.69 264 TYR A O 1
ATOM 2014 N N . ALA A 1 265 ? 17.602 -22.530 -8.574 1.00 87.06 265 ALA A N 1
ATOM 2015 C CA . ALA A 1 265 ? 18.074 -23.164 -7.347 1.00 87.06 265 ALA A CA 1
ATOM 2016 C C . ALA A 1 265 ? 17.499 -24.589 -7.194 1.00 87.06 265 ALA A C 1
ATOM 2018 O O . ALA A 1 265 ? 16.368 -24.865 -7.598 1.00 87.06 265 ALA A O 1
ATOM 2019 N N . GLY A 1 266 ? 18.269 -25.515 -6.612 1.00 81.69 266 GLY A N 1
ATOM 2020 C CA . GLY A 1 266 ? 17.844 -26.905 -6.396 1.00 81.69 266 GLY A CA 1
ATOM 2021 C C . GLY A 1 266 ? 18.996 -27.919 -6.480 1.00 81.69 266 GLY A C 1
ATOM 2022 O O . GLY A 1 266 ? 20.164 -27.544 -6.439 1.00 81.69 266 GLY A O 1
ATOM 2023 N N . ALA A 1 267 ? 18.737 -29.222 -6.609 1.00 77.81 267 ALA A N 1
ATOM 2024 C CA . ALA A 1 267 ? 17.420 -29.854 -6.726 1.00 77.81 267 ALA A CA 1
ATOM 2025 C C . ALA A 1 267 ? 16.703 -30.012 -5.371 1.00 77.81 267 ALA A C 1
ATOM 2027 O O . ALA A 1 267 ? 17.320 -30.311 -4.348 1.00 77.81 267 ALA A O 1
ATOM 2028 N N . PHE A 1 268 ? 15.383 -29.871 -5.398 1.00 84.94 268 PHE A N 1
ATOM 2029 C CA . PHE A 1 268 ? 14.457 -30.041 -4.283 1.00 84.94 268 PHE A CA 1
ATOM 2030 C C . PHE A 1 268 ? 13.437 -31.148 -4.608 1.00 84.94 268 PHE A C 1
ATOM 2032 O O . PHE A 1 268 ? 13.144 -31.410 -5.772 1.00 84.94 268 PHE A O 1
ATOM 2039 N N . THR A 1 269 ? 12.915 -31.853 -3.601 1.00 85.25 269 THR A N 1
ATOM 2040 C CA . THR A 1 269 ? 11.909 -32.922 -3.771 1.00 85.25 269 THR A CA 1
ATOM 2041 C C . THR A 1 269 ? 10.824 -32.766 -2.713 1.00 85.25 269 THR A C 1
ATOM 2043 O O . THR A 1 269 ? 11.131 -32.730 -1.524 1.00 85.25 269 THR A O 1
ATOM 2046 N N . CYS A 1 270 ? 9.564 -32.680 -3.140 1.00 77.81 270 CYS A N 1
ATOM 2047 C CA . CYS A 1 270 ? 8.429 -32.382 -2.266 1.00 77.81 270 CYS A CA 1
ATOM 2048 C C . CYS A 1 270 ? 7.627 -33.654 -1.900 1.00 77.81 270 CYS A C 1
ATOM 2050 O O . CYS A 1 270 ? 7.679 -34.656 -2.620 1.00 77.81 270 CYS A O 1
ATOM 2052 N N . THR A 1 271 ? 6.891 -33.637 -0.784 1.00 75.19 271 THR A N 1
ATOM 2053 C CA . THR A 1 271 ? 6.133 -34.785 -0.246 1.00 75.19 271 THR A CA 1
ATOM 2054 C C . THR A 1 271 ? 4.660 -34.456 0.038 1.00 75.19 271 THR A C 1
ATOM 2056 O O . THR A 1 271 ? 4.288 -33.308 0.277 1.00 75.19 271 THR A O 1
ATOM 2059 N N . LYS A 1 272 ? 3.795 -35.480 -0.015 1.00 64.62 272 LYS A N 1
ATOM 2060 C CA . LYS A 1 272 ? 2.330 -35.326 -0.001 1.00 64.62 272 LYS A CA 1
ATOM 2061 C C . LYS A 1 272 ? 1.785 -34.626 1.239 1.00 64.62 272 LYS A C 1
ATOM 2063 O O . LYS A 1 272 ? 2.216 -34.911 2.350 1.00 64.62 272 LYS A O 1
ATOM 2068 N N . GLY A 1 273 ? 0.749 -33.810 1.038 1.00 53.00 273 GLY A N 1
ATOM 2069 C CA . GLY A 1 273 ? -0.026 -33.197 2.122 1.00 53.00 273 GLY A CA 1
ATOM 2070 C C . GLY A 1 273 ? 0.696 -32.069 2.860 1.00 53.00 273 GLY A C 1
ATOM 2071 O O . GLY A 1 273 ? 0.128 -31.515 3.793 1.00 53.00 273 GLY A O 1
ATOM 2072 N N . ASN A 1 274 ? 1.913 -31.716 2.441 1.00 58.06 274 ASN A N 1
ATOM 2073 C CA . ASN A 1 274 ? 2.685 -30.628 3.021 1.00 58.06 274 ASN A CA 1
ATOM 2074 C C . ASN A 1 274 ? 2.522 -29.339 2.210 1.00 58.06 274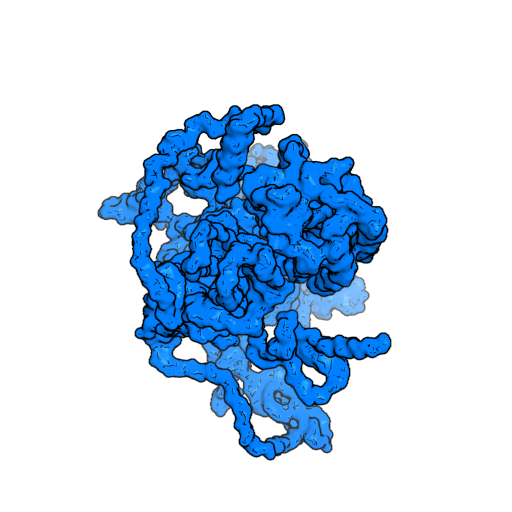 ASN A C 1
ATOM 2076 O O . ASN A 1 274 ? 2.575 -29.347 0.977 1.00 58.06 274 ASN A O 1
ATOM 2080 N N . PHE A 1 275 ? 2.377 -28.235 2.937 1.00 65.88 275 PHE A N 1
ATOM 2081 C CA . PHE A 1 275 ? 2.503 -26.878 2.421 1.00 65.88 275 PHE A CA 1
ATOM 2082 C C . PHE A 1 275 ? 3.963 -26.422 2.538 1.00 65.88 275 PHE A C 1
ATOM 2084 O O . PHE A 1 275 ? 4.633 -26.708 3.541 1.00 65.88 275 PHE A O 1
ATOM 2091 N N . TYR A 1 276 ? 4.447 -25.715 1.520 1.00 75.12 276 TYR A N 1
ATOM 2092 C CA . TYR A 1 276 ? 5.812 -25.206 1.446 1.00 75.12 276 TYR A CA 1
ATOM 2093 C C . TYR A 1 276 ? 5.810 -23.704 1.187 1.00 75.12 276 TYR A C 1
ATOM 2095 O O . TYR A 1 276 ? 4.989 -23.200 0.422 1.00 75.12 276 TYR A O 1
ATOM 2103 N N . HIS A 1 277 ? 6.791 -23.010 1.757 1.00 79.38 277 HIS A N 1
ATOM 2104 C CA . HIS A 1 277 ? 7.163 -21.669 1.318 1.00 79.38 277 HIS A CA 1
ATOM 2105 C C . HIS A 1 277 ? 8.662 -21.617 1.012 1.00 79.38 277 HIS A C 1
ATOM 2107 O O . HIS A 1 277 ? 9.447 -22.437 1.502 1.00 79.38 277 HIS A O 1
ATOM 2113 N N . LEU A 1 278 ? 9.061 -20.668 0.172 1.00 85.00 278 LEU A N 1
ATOM 2114 C CA . LEU A 1 278 ? 10.447 -20.445 -0.219 1.00 85.00 278 LEU A CA 1
ATOM 2115 C C . LEU A 1 278 ? 10.804 -18.966 -0.123 1.00 85.00 278 LEU A C 1
ATOM 2117 O O . LEU A 1 278 ? 10.004 -18.122 -0.507 1.00 85.00 278 LEU A O 1
ATOM 2121 N N . LYS A 1 279 ? 12.010 -18.665 0.361 1.00 87.81 279 LYS A N 1
ATOM 2122 C CA . LYS A 1 279 ? 12.554 -17.308 0.491 1.00 87.81 279 LYS A CA 1
ATOM 2123 C C . LYS A 1 279 ? 13.693 -17.123 -0.500 1.00 87.81 279 LYS A C 1
ATOM 2125 O O . LYS A 1 279 ? 14.710 -17.807 -0.390 1.00 87.81 279 LYS A O 1
ATOM 2130 N N . ILE A 1 280 ? 13.538 -16.214 -1.452 1.00 86.50 280 ILE A N 1
ATOM 2131 C CA . ILE A 1 280 ? 14.566 -15.810 -2.414 1.00 86.50 280 ILE A CA 1
ATOM 2132 C C . ILE A 1 280 ? 15.264 -14.576 -1.843 1.00 86.50 280 ILE A C 1
ATOM 2134 O O . ILE A 1 280 ? 14.604 -13.578 -1.580 1.00 86.50 280 ILE A O 1
ATOM 2138 N N . ARG A 1 281 ? 16.582 -14.637 -1.625 1.00 83.94 281 ARG A N 1
ATOM 2139 C CA . ARG A 1 281 ? 17.400 -13.526 -1.102 1.00 83.94 281 ARG A CA 1
ATOM 2140 C C . ARG A 1 281 ? 18.398 -13.049 -2.147 1.00 83.94 281 ARG A C 1
ATOM 2142 O O . ARG A 1 281 ? 19.049 -13.883 -2.781 1.00 83.94 281 ARG A O 1
ATOM 2149 N N . GLY A 1 282 ? 18.584 -11.738 -2.257 1.00 80.19 282 GLY A N 1
ATOM 2150 C CA . GLY A 1 282 ? 19.503 -11.107 -3.205 1.00 80.19 282 GLY A CA 1
ATOM 2151 C C . GLY A 1 282 ? 20.113 -9.797 -2.703 1.00 80.19 282 GLY A C 1
ATOM 2152 O O . GLY A 1 282 ? 20.001 -9.471 -1.524 1.00 80.19 282 GLY A O 1
ATOM 2153 N N . ILE A 1 283 ? 20.783 -9.067 -3.596 1.00 76.50 283 ILE A N 1
ATOM 2154 C CA . ILE A 1 283 ? 21.295 -7.700 -3.391 1.00 76.50 283 ILE A CA 1
ATOM 2155 C C . ILE A 1 283 ? 20.689 -6.775 -4.458 1.00 76.50 283 ILE A C 1
ATOM 2157 O O . ILE A 1 283 ? 20.434 -7.232 -5.571 1.00 76.50 283 ILE A O 1
ATOM 2161 N N . ASP A 1 284 ? 20.401 -5.516 -4.113 1.00 72.06 284 ASP A N 1
ATOM 2162 C CA . ASP A 1 284 ? 19.735 -4.518 -4.960 1.00 72.06 284 ASP A CA 1
ATOM 2163 C C . ASP A 1 284 ? 20.715 -3.578 -5.702 1.00 72.06 284 ASP A C 1
ATOM 2165 O O . ASP A 1 284 ? 21.936 -3.665 -5.541 1.00 72.06 284 ASP A O 1
ATOM 2169 N N . THR A 1 285 ? 20.197 -2.639 -6.509 1.00 67.00 285 THR A N 1
ATOM 2170 C CA . THR A 1 285 ? 21.004 -1.677 -7.292 1.00 67.00 285 THR A CA 1
ATOM 2171 C C . THR A 1 285 ? 21.939 -0.808 -6.446 1.00 67.00 285 THR A C 1
ATOM 2173 O O . THR A 1 285 ? 22.916 -0.272 -6.973 1.00 67.00 285 THR A O 1
ATOM 2176 N N . TYR A 1 286 ? 21.647 -0.638 -5.157 1.00 64.75 286 TYR A N 1
ATOM 2177 C CA . TYR A 1 286 ? 22.377 0.233 -4.236 1.00 64.75 286 TYR A CA 1
ATOM 2178 C C . TYR A 1 286 ? 23.224 -0.565 -3.229 1.00 64.75 286 TYR A C 1
ATOM 2180 O O . TYR A 1 286 ? 23.895 0.031 -2.386 1.00 64.75 286 TYR A O 1
ATOM 2188 N N . GLY A 1 287 ? 23.253 -1.898 -3.345 1.00 60.09 287 GLY A N 1
ATOM 2189 C CA . GLY A 1 287 ? 24.039 -2.788 -2.492 1.00 60.09 287 GLY A CA 1
ATOM 2190 C C . GLY A 1 287 ? 23.328 -3.253 -1.217 1.00 60.09 287 GLY A C 1
ATOM 2191 O O . GLY A 1 287 ? 23.971 -3.879 -0.373 1.00 60.09 287 GLY A O 1
ATOM 2192 N N . ASN A 1 288 ? 22.031 -2.979 -1.064 1.00 71.12 288 ASN A N 1
ATOM 2193 C CA . ASN A 1 288 ? 21.233 -3.476 0.058 1.00 71.12 288 ASN A CA 1
ATOM 2194 C C . ASN A 1 288 ? 20.786 -4.906 -0.220 1.00 71.12 288 ASN A C 1
ATOM 2196 O O . ASN A 1 288 ? 20.599 -5.288 -1.369 1.00 71.12 288 ASN A O 1
ATOM 2200 N N . VAL A 1 289 ? 20.581 -5.705 0.821 1.00 71.31 289 VAL A N 1
ATOM 2201 C CA . VAL A 1 289 ? 19.973 -7.031 0.651 1.00 71.31 289 VAL A CA 1
ATOM 2202 C C . VAL A 1 289 ? 18.483 -6.847 0.307 1.00 71.31 289 VAL A C 1
ATOM 2204 O O . VAL A 1 289 ? 17.867 -5.894 0.775 1.00 71.31 289 VAL A O 1
ATOM 2207 N N . TRP A 1 290 ? 17.902 -7.756 -0.475 1.00 87.88 290 TRP A N 1
ATOM 2208 C CA . TRP A 1 290 ? 16.452 -7.878 -0.685 1.00 87.88 290 TRP A CA 1
ATOM 2209 C C . TRP A 1 290 ? 15.986 -9.314 -0.440 1.00 87.88 290 TRP A C 1
ATOM 2211 O O . TRP A 1 290 ? 16.786 -10.255 -0.496 1.00 87.88 290 TRP A O 1
ATOM 2221 N N . GLN A 1 291 ? 14.694 -9.494 -0.162 1.00 90.31 291 GLN A N 1
ATOM 2222 C CA . GLN A 1 291 ? 14.075 -10.813 -0.036 1.00 90.31 291 GLN A CA 1
ATOM 2223 C C . GLN A 1 291 ? 12.653 -10.813 -0.597 1.00 90.31 291 GLN A C 1
ATOM 2225 O O . GLN A 1 291 ? 11.917 -9.855 -0.386 1.00 90.31 291 GLN A O 1
ATOM 2230 N N . ARG A 1 292 ? 12.267 -11.887 -1.286 1.00 90.62 292 ARG A N 1
ATOM 2231 C CA . ARG A 1 292 ? 10.879 -12.187 -1.661 1.00 90.62 292 ARG A CA 1
ATOM 2232 C C . ARG A 1 292 ? 10.519 -13.607 -1.257 1.00 90.62 292 ARG A C 1
ATOM 2234 O O . ARG A 1 292 ? 11.400 -14.467 -1.168 1.00 90.62 292 ARG A O 1
ATOM 2241 N N . VAL A 1 293 ? 9.248 -13.852 -0.992 1.00 89.31 293 VAL A N 1
ATOM 2242 C CA . VAL A 1 293 ? 8.731 -15.108 -0.469 1.00 89.31 293 VAL A CA 1
ATOM 2243 C C . VAL A 1 293 ? 7.503 -15.528 -1.253 1.00 89.31 293 VAL A C 1
ATOM 2245 O O . VAL A 1 293 ? 6.685 -14.707 -1.637 1.00 89.31 293 VAL A O 1
ATOM 2248 N N . TYR A 1 294 ? 7.404 -16.828 -1.504 1.00 89.88 294 TYR A N 1
ATOM 2249 C CA . TYR A 1 294 ? 6.310 -17.425 -2.258 1.00 89.88 294 TYR A CA 1
ATOM 2250 C C . TYR A 1 294 ? 5.971 -18.793 -1.688 1.00 89.88 294 TYR A C 1
ATOM 2252 O O . TYR A 1 294 ? 6.812 -19.439 -1.050 1.00 89.88 294 TYR A O 1
ATOM 2260 N N . TYR A 1 295 ? 4.758 -19.265 -1.952 1.00 83.75 295 TYR A N 1
ATOM 2261 C CA . TYR A 1 295 ? 4.267 -20.540 -1.444 1.00 83.75 295 TYR A CA 1
ATOM 2262 C C . TYR A 1 295 ? 3.845 -21.489 -2.563 1.00 83.75 295 TYR A C 1
ATOM 2264 O O . TYR A 1 295 ? 3.468 -21.084 -3.662 1.00 83.75 295 TYR A O 1
ATOM 2272 N N . PHE A 1 296 ? 3.935 -22.786 -2.276 1.00 83.94 296 PHE A N 1
ATOM 2273 C CA . PHE A 1 296 ? 3.583 -23.841 -3.215 1.00 83.94 296 PHE A CA 1
ATOM 2274 C C . PHE A 1 296 ? 3.160 -25.126 -2.491 1.00 83.94 296 PHE A C 1
ATOM 2276 O O . PHE A 1 296 ? 3.475 -25.362 -1.322 1.00 83.94 296 PHE A O 1
ATOM 2283 N N . ILE A 1 297 ? 2.467 -25.995 -3.221 1.00 77.88 297 ILE A N 1
ATOM 2284 C CA . ILE A 1 297 ? 2.067 -27.334 -2.772 1.00 77.88 297 ILE A CA 1
ATOM 2285 C C . ILE A 1 297 ? 2.562 -28.388 -3.762 1.00 77.88 297 ILE A C 1
ATOM 2287 O O . ILE A 1 297 ? 2.813 -28.089 -4.928 1.00 77.88 297 ILE A O 1
ATOM 2291 N N . CYS A 1 298 ? 2.681 -29.642 -3.328 1.00 78.00 298 CYS A N 1
ATOM 2292 C CA . CYS A 1 298 ? 2.914 -30.737 -4.266 1.00 78.00 298 CYS A CA 1
ATOM 2293 C C . CYS A 1 298 ? 1.670 -31.012 -5.109 1.00 78.00 298 CYS A C 1
ATOM 2295 O O . CYS A 1 298 ? 0.594 -31.272 -4.567 1.00 78.00 298 CYS A O 1
ATOM 2297 N N . THR A 1 299 ? 1.839 -31.109 -6.425 1.00 77.25 299 THR A N 1
ATOM 2298 C CA . THR A 1 299 ? 0.857 -31.810 -7.257 1.00 77.25 299 THR A CA 1
ATOM 2299 C C . THR A 1 299 ? 0.929 -33.314 -6.961 1.00 77.25 299 THR A C 1
ATOM 2301 O O . THR A 1 299 ? 2.029 -33.881 -6.957 1.00 77.25 299 THR A O 1
ATOM 2304 N N . PRO A 1 300 ? -0.207 -33.991 -6.688 1.00 66.19 300 PRO A N 1
ATOM 2305 C CA . PRO A 1 300 ? -0.207 -35.424 -6.417 1.00 66.19 300 PRO A CA 1
ATOM 2306 C C . PRO A 1 300 ? 0.364 -36.213 -7.596 1.00 66.19 300 PRO A C 1
ATOM 2308 O O . PRO A 1 300 ? 0.004 -35.955 -8.751 1.00 66.19 300 PRO A O 1
ATOM 2311 N N . ALA A 1 301 ? 1.196 -37.215 -7.305 1.00 54.06 301 ALA A N 1
ATOM 2312 C CA . ALA A 1 301 ? 1.734 -38.132 -8.308 1.00 54.06 301 ALA A CA 1
ATOM 2313 C C . ALA A 1 301 ? 0.596 -38.963 -8.942 1.00 54.06 301 ALA A C 1
ATOM 2315 O O . ALA A 1 301 ? 0.226 -40.031 -8.455 1.00 54.06 301 ALA A O 1
ATOM 2316 N N . GLY A 1 302 ? -0.005 -38.424 -10.006 1.00 53.75 302 GLY A N 1
ATOM 2317 C CA . GLY A 1 302 ? -1.226 -38.943 -10.628 1.00 53.75 302 GLY A CA 1
ATOM 2318 C C . GLY A 1 302 ? -1.970 -37.936 -11.516 1.00 53.75 302 GLY A C 1
ATOM 2319 O O . GLY A 1 302 ? -2.655 -38.368 -12.433 1.00 53.75 302 GLY A O 1
ATOM 2320 N N . GLY A 1 303 ? -1.782 -36.626 -11.297 1.00 39.66 303 GLY A N 1
ATOM 2321 C CA . GLY A 1 303 ? -2.147 -35.554 -12.236 1.00 39.66 303 GLY A CA 1
ATOM 2322 C C . GLY A 1 303 ? -3.646 -35.342 -12.510 1.00 39.66 303 GLY A C 1
ATOM 2323 O O . GLY A 1 303 ? -4.241 -36.019 -13.345 1.00 39.66 303 GLY A O 1
ATOM 2324 N N . LEU A 1 304 ? -4.231 -34.291 -11.925 1.00 35.09 304 LEU A N 1
ATOM 2325 C CA . LEU A 1 304 ? -5.434 -33.675 -12.498 1.00 35.09 304 LEU A CA 1
ATOM 2326 C C . LEU A 1 304 ? -5.013 -32.859 -13.726 1.00 35.09 304 LEU A C 1
ATOM 2328 O O . LEU A 1 304 ? -4.385 -31.811 -13.601 1.00 35.09 304 LEU A O 1
ATOM 2332 N N . SER A 1 305 ? -5.312 -33.375 -14.918 1.00 32.50 305 SER A N 1
ATOM 2333 C CA . SER A 1 305 ? -4.958 -32.728 -16.182 1.00 32.50 305 SER A CA 1
ATOM 2334 C C . SER A 1 305 ? -5.929 -31.589 -16.502 1.00 32.50 305 SER A C 1
ATOM 2336 O O . SER A 1 305 ? -7.001 -31.804 -17.064 1.00 32.50 305 SER A O 1
ATOM 2338 N N . THR A 1 306 ? -5.540 -30.362 -16.164 1.00 30.53 306 THR A N 1
ATOM 2339 C CA . THR A 1 306 ? -6.184 -29.132 -16.637 1.00 30.53 306 THR A CA 1
ATOM 2340 C C . THR A 1 306 ? -5.641 -28.747 -18.015 1.00 30.53 306 THR A C 1
ATOM 2342 O O . THR A 1 306 ? -4.826 -27.840 -18.163 1.00 30.53 306 THR A O 1
ATOM 2345 N N . THR A 1 307 ? -6.091 -29.435 -19.067 1.00 28.16 307 THR A N 1
ATOM 2346 C CA . THR A 1 307 ? -5.882 -28.952 -20.441 1.00 28.16 307 THR A CA 1
ATOM 2347 C C . THR A 1 307 ? -6.925 -27.899 -20.797 1.00 28.16 307 THR A C 1
ATOM 2349 O O . THR A 1 307 ? -8.116 -28.208 -20.875 1.00 28.16 307 THR A O 1
ATOM 2352 N N . LEU A 1 308 ? -6.466 -26.673 -21.062 1.00 33.28 308 LEU A N 1
ATOM 2353 C CA . LEU A 1 308 ? -7.268 -25.637 -21.711 1.00 33.28 308 LEU A CA 1
ATOM 2354 C C . LEU A 1 308 ? -7.823 -26.144 -23.051 1.00 33.28 308 LEU A C 1
ATOM 2356 O O . LEU A 1 308 ? -7.115 -26.793 -23.817 1.00 33.28 308 LEU A O 1
ATOM 2360 N N . GLY A 1 309 ? -9.097 -25.818 -23.284 1.00 27.14 309 GLY A N 1
ATOM 2361 C CA . GLY A 1 309 ? -9.888 -25.959 -24.511 1.00 27.14 309 GLY A CA 1
ATOM 2362 C C . GLY A 1 309 ? -9.357 -26.849 -25.645 1.00 27.14 309 GLY A C 1
ATOM 2363 O O . GLY A 1 309 ? -8.452 -26.435 -26.374 1.00 27.14 309 GLY A O 1
ATOM 2364 N N . PRO A 1 310 ? -10.042 -27.966 -25.963 1.00 29.56 310 PRO A N 1
ATOM 2365 C CA . PRO A 1 310 ? -10.060 -28.434 -27.336 1.00 29.56 310 PRO A CA 1
ATOM 2366 C C . PRO A 1 310 ? -10.594 -27.300 -28.214 1.00 29.56 310 PRO A C 1
ATOM 2368 O O . PRO A 1 310 ? -11.700 -26.792 -28.003 1.00 29.56 310 PRO A O 1
ATOM 2371 N N . THR A 1 311 ? -9.823 -26.950 -29.239 1.00 30.47 311 THR A N 1
ATOM 2372 C CA . THR A 1 311 ? -10.371 -26.391 -30.472 1.00 30.47 311 THR A CA 1
ATOM 2373 C C . THR A 1 311 ? -11.634 -27.163 -30.846 1.00 30.47 311 THR A C 1
ATOM 2375 O O . THR A 1 311 ? -11.658 -28.394 -30.781 1.00 30.47 311 THR A O 1
ATOM 2378 N N . GLY A 1 312 ? -12.706 -26.436 -31.174 1.00 29.20 312 GLY A N 1
ATOM 2379 C CA . GLY A 1 312 ? -14.028 -27.040 -31.312 1.00 29.20 312 GLY A CA 1
ATOM 2380 C C . GLY A 1 312 ? -14.011 -28.243 -32.262 1.00 29.20 312 GLY A C 1
ATOM 2381 O O . GLY A 1 312 ? -13.362 -28.173 -33.314 1.00 29.20 312 GLY A O 1
ATOM 2382 N N . PRO A 1 313 ? -14.721 -29.342 -31.940 1.00 29.22 313 PRO A N 1
ATOM 2383 C CA . PRO A 1 313 ? -14.904 -30.405 -32.905 1.00 29.22 313 PRO A CA 1
ATOM 2384 C C . PRO A 1 313 ? -15.592 -29.798 -34.125 1.00 29.22 313 PRO A C 1
ATOM 2386 O O . PRO A 1 313 ? -16.707 -29.282 -34.035 1.00 29.22 313 PRO A O 1
ATOM 2389 N N . THR A 1 314 ? -14.934 -29.879 -35.279 1.00 37.94 314 THR A N 1
ATOM 2390 C CA . THR A 1 314 ? -15.581 -29.686 -36.578 1.00 37.94 314 THR A CA 1
ATOM 2391 C C . THR A 1 314 ? -16.507 -30.883 -36.814 1.00 37.94 314 THR A C 1
ATOM 2393 O O . THR A 1 314 ? -16.196 -31.832 -37.527 1.00 37.94 314 THR A O 1
ATOM 2396 N N . GLY A 1 315 ? -17.641 -30.845 -36.116 1.00 30.05 315 GLY A N 1
ATOM 2397 C CA . GLY A 1 315 ? -18.778 -31.754 -36.178 1.00 30.05 315 GLY A CA 1
ATOM 2398 C C . GLY A 1 315 ? -20.035 -30.969 -36.565 1.00 30.05 315 GLY A C 1
ATOM 2399 O O . GLY A 1 315 ? -20.038 -29.740 -36.491 1.00 30.05 315 GLY A O 1
ATOM 2400 N N . PRO A 1 316 ? -21.075 -31.645 -37.074 1.00 31.44 316 PRO A N 1
ATOM 2401 C CA . PRO A 1 316 ? -22.039 -31.024 -37.973 1.00 31.44 316 PRO A CA 1
ATOM 2402 C C . PRO A 1 316 ? -22.883 -29.931 -37.316 1.00 31.44 316 PRO A C 1
ATOM 2404 O O . PRO A 1 316 ? -23.334 -30.057 -36.180 1.00 31.44 316 PRO A O 1
ATOM 2407 N N . THR A 1 317 ? -23.172 -28.898 -38.105 1.00 34.59 317 THR A N 1
ATOM 2408 C CA . THR A 1 317 ? -24.163 -27.858 -37.827 1.00 34.59 317 THR A CA 1
ATOM 2409 C C . THR A 1 317 ? -25.548 -28.458 -37.579 1.00 34.59 317 THR A C 1
ATOM 2411 O O . THR A 1 317 ? -26.348 -28.634 -38.496 1.00 34.59 317 THR A O 1
ATOM 2414 N N . THR A 1 318 ? -25.867 -28.727 -36.316 1.00 35.00 318 THR A N 1
ATOM 2415 C CA . THR A 1 318 ? -27.243 -28.925 -35.857 1.00 35.00 318 THR A CA 1
ATOM 2416 C C . THR A 1 318 ? -27.793 -27.586 -35.391 1.00 35.00 318 THR A C 1
ATOM 2418 O O . THR A 1 318 ? -27.475 -27.119 -34.298 1.00 35.00 318 THR A O 1
ATOM 2421 N N . THR A 1 319 ? -28.610 -26.955 -36.232 1.00 41.19 319 THR A N 1
ATOM 2422 C CA . THR A 1 319 ? -29.387 -25.764 -35.874 1.00 41.19 319 THR A CA 1
ATOM 2423 C C . THR A 1 319 ? -30.307 -26.100 -34.701 1.00 41.19 319 THR A C 1
ATOM 2425 O O . THR A 1 319 ? -31.264 -26.858 -34.878 1.00 41.19 319 THR A O 1
ATOM 2428 N N . LEU A 1 320 ? -30.019 -25.568 -33.507 1.00 51.34 320 LEU A N 1
ATOM 2429 C CA . LEU A 1 320 ? -30.943 -25.679 -32.377 1.00 51.34 320 LEU A CA 1
ATOM 2430 C C . LEU A 1 320 ? -32.274 -24.991 -32.741 1.00 51.34 320 LEU A C 1
ATOM 2432 O O . LEU A 1 320 ? -32.247 -23.934 -33.374 1.00 51.34 320 LEU A O 1
ATOM 2436 N N . PRO A 1 321 ? -33.428 -25.569 -32.368 1.00 60.53 321 PRO A N 1
ATOM 2437 C CA . PRO A 1 321 ? -34.725 -24.981 -32.670 1.00 60.53 321 PRO A CA 1
ATOM 2438 C C . PRO A 1 321 ? -34.941 -23.672 -31.900 1.00 60.53 321 PRO A C 1
ATOM 2440 O O . PRO A 1 321 ? -34.557 -23.552 -30.733 1.00 60.53 321 PRO A O 1
ATOM 2443 N N . THR A 1 322 ? -35.592 -22.713 -32.558 1.00 68.31 322 THR A N 1
ATOM 2444 C CA . THR A 1 322 ? -35.939 -21.405 -31.996 1.00 68.31 322 THR A CA 1
ATOM 2445 C C . THR A 1 322 ? -36.853 -21.556 -30.760 1.00 68.31 322 THR A C 1
ATOM 2447 O O . THR A 1 322 ? -37.876 -22.244 -30.850 1.00 68.31 322 THR A O 1
ATOM 2450 N N . PRO A 1 323 ? -36.515 -20.939 -29.609 1.00 73.31 323 PRO A N 1
ATOM 2451 C CA . PRO A 1 323 ? -37.354 -20.891 -28.410 1.00 73.31 323 PRO A CA 1
ATOM 2452 C C . PRO A 1 323 ? -38.790 -20.418 -28.665 1.00 73.31 323 PRO A C 1
ATOM 2454 O O . PRO A 1 323 ? -39.018 -19.413 -29.332 1.00 73.31 323 PRO A O 1
ATOM 2457 N N . THR A 1 324 ? -39.762 -21.117 -28.073 1.00 79.50 324 THR A N 1
ATOM 2458 C CA . THR A 1 324 ? -41.195 -20.744 -28.102 1.00 79.50 324 THR A CA 1
ATOM 2459 C C . THR A 1 324 ? -41.710 -20.217 -26.761 1.00 79.50 324 THR A C 1
ATOM 2461 O O . THR A 1 324 ? -42.801 -19.661 -26.693 1.00 79.50 324 THR A O 1
ATOM 2464 N N . HIS A 1 325 ? -40.941 -20.414 -25.691 1.00 83.25 325 HIS A N 1
ATOM 2465 C CA . HIS A 1 325 ? -41.200 -19.958 -24.328 1.00 83.25 325 HIS A CA 1
ATOM 2466 C C . HIS A 1 325 ? -39.890 -20.016 -23.528 1.00 83.25 325 HIS A C 1
ATOM 2468 O O . HIS A 1 325 ? -38.905 -20.596 -23.993 1.00 83.25 325 HIS A O 1
ATOM 2474 N N . CYS A 1 326 ? -39.890 -19.428 -22.333 1.00 84.69 326 CYS A N 1
ATOM 2475 C CA . CYS A 1 326 ? -38.755 -19.419 -21.414 1.00 84.69 326 CYS A CA 1
ATOM 2476 C C . CYS A 1 326 ? -39.179 -19.989 -20.055 1.00 84.69 326 CYS A C 1
ATOM 2478 O O . CYS A 1 326 ? -40.324 -19.817 -19.634 1.00 84.69 326 CYS A O 1
ATOM 2480 N N . TYR A 1 327 ? -38.253 -20.662 -19.381 1.00 82.75 327 TYR A N 1
ATOM 2481 C CA . TYR A 1 327 ? -38.405 -21.185 -18.025 1.00 82.75 327 TYR A CA 1
ATOM 2482 C C . TYR A 1 327 ? -37.860 -20.188 -16.990 1.00 82.75 327 TYR A C 1
ATOM 2484 O O . TYR A 1 327 ? -37.230 -19.194 -17.355 1.00 82.75 327 TYR A O 1
ATOM 2492 N N . ASN A 1 328 ? -38.097 -20.463 -15.701 1.00 80.88 328 ASN A N 1
ATOM 2493 C CA . ASN A 1 328 ? -37.506 -19.737 -14.565 1.00 80.88 328 ASN A CA 1
ATOM 2494 C C . ASN A 1 328 ? -37.684 -18.207 -14.644 1.00 80.88 328 ASN A C 1
ATOM 2496 O O . ASN A 1 328 ? -36.737 -17.446 -14.472 1.00 80.88 328 ASN A O 1
ATOM 2500 N N . GLU A 1 329 ? -38.906 -17.777 -14.983 1.00 80.56 329 GLU A N 1
ATOM 2501 C CA . GLU A 1 329 ? -39.306 -16.368 -15.160 1.00 80.56 329 GLU A CA 1
ATOM 2502 C C . GLU A 1 329 ? -38.480 -15.572 -16.198 1.00 80.56 329 GLU A C 1
ATOM 2504 O O . GLU A 1 329 ? -38.587 -14.349 -16.288 1.00 80.56 329 GLU A O 1
ATOM 2509 N N . GLY A 1 330 ? -37.708 -16.259 -17.051 1.00 79.94 330 GLY A N 1
ATOM 2510 C CA . GLY A 1 330 ? -37.006 -15.651 -18.178 1.00 79.94 330 GLY A CA 1
ATOM 2511 C C . GLY A 1 330 ? -37.964 -14.982 -19.171 1.00 79.94 330 GLY A C 1
ATOM 2512 O O . GLY A 1 330 ? -39.080 -15.447 -19.412 1.00 79.94 330 GLY A O 1
ATOM 2513 N N . GLN A 1 331 ? -37.520 -13.888 -19.788 1.00 84.69 331 GLN A N 1
ATOM 2514 C CA . GLN A 1 331 ? -38.339 -13.106 -20.712 1.00 84.69 331 GLN A CA 1
ATOM 2515 C C . GLN A 1 331 ? -38.071 -13.514 -22.166 1.00 84.69 331 GLN A C 1
ATOM 2517 O O . GLN A 1 331 ? -36.933 -13.466 -22.633 1.00 84.69 331 GLN A O 1
ATOM 2522 N N . LEU A 1 332 ? -39.124 -13.879 -22.906 1.00 83.44 332 LEU A N 1
ATOM 2523 C CA . LEU A 1 332 ? -39.021 -14.186 -24.335 1.00 83.44 332 LEU A CA 1
ATOM 2524 C C . LEU A 1 332 ? -38.891 -12.893 -25.149 1.00 83.44 332 LEU A C 1
ATOM 2526 O O . LEU A 1 332 ? -39.764 -12.024 -25.103 1.00 83.44 332 LEU A O 1
ATOM 2530 N N . VAL A 1 333 ? -37.807 -12.785 -25.913 1.00 78.56 333 VAL A N 1
ATOM 2531 C CA . VAL A 1 333 ? -37.489 -11.653 -26.786 1.00 78.56 333 VAL A CA 1
ATOM 2532 C C . VAL A 1 333 ? -37.751 -12.056 -28.240 1.00 78.56 333 VAL A C 1
ATOM 2534 O O . VAL A 1 333 ? -37.424 -13.167 -28.650 1.00 78.56 333 VAL A O 1
ATOM 2537 N N . ASN A 1 334 ? -38.344 -11.146 -29.020 1.00 78.62 334 ASN A N 1
ATOM 2538 C CA . ASN A 1 334 ? -38.769 -11.347 -30.415 1.00 78.62 334 ASN A CA 1
ATOM 2539 C C . ASN A 1 334 ? -39.710 -12.560 -30.650 1.00 78.62 334 ASN A C 1
ATOM 2541 O O . ASN A 1 334 ? -39.435 -13.364 -31.547 1.00 78.62 334 ASN A O 1
ATOM 2545 N N . PRO A 1 335 ? -40.817 -12.709 -29.888 1.00 74.19 335 PRO A N 1
ATOM 2546 C CA . PRO A 1 335 ? -41.768 -13.809 -30.076 1.00 74.19 335 PRO A CA 1
ATOM 2547 C C . PRO A 1 335 ? -42.279 -13.905 -31.523 1.00 74.19 335 PRO A C 1
ATOM 2549 O O . PRO A 1 335 ? -42.387 -12.901 -32.226 1.00 74.19 335 PRO A O 1
ATOM 2552 N N . ASP A 1 336 ? -42.588 -15.132 -31.952 1.00 69.06 336 ASP A N 1
ATOM 2553 C CA . ASP A 1 336 ? -43.098 -15.485 -33.288 1.00 69.06 336 ASP A CA 1
ATOM 2554 C C . ASP A 1 336 ? -42.168 -15.160 -34.482 1.00 69.06 336 ASP A C 1
ATOM 2556 O O . ASP A 1 336 ? -42.597 -15.177 -35.638 1.00 69.06 336 ASP A O 1
ATOM 2560 N N . THR A 1 337 ? -40.873 -14.923 -34.233 1.00 71.81 337 THR A N 1
ATOM 2561 C CA . THR A 1 337 ? -39.843 -14.741 -35.276 1.00 71.81 337 THR A CA 1
ATOM 2562 C C . THR A 1 337 ? -38.823 -15.886 -35.290 1.00 71.81 337 THR A C 1
ATOM 2564 O O . THR A 1 337 ? -38.695 -16.624 -34.315 1.00 71.81 337 THR A O 1
ATOM 2567 N N . SER A 1 338 ? -38.061 -16.041 -36.382 1.00 70.12 338 SER A N 1
ATOM 2568 C CA . SER A 1 338 ? -36.952 -17.015 -36.463 1.00 70.12 338 SER A CA 1
ATOM 2569 C C . SER A 1 338 ? -35.826 -16.747 -35.461 1.00 70.12 338 SER A C 1
ATOM 2571 O O . SER A 1 338 ? -35.075 -17.664 -35.129 1.00 70.12 338 SER A O 1
ATOM 2573 N N . ASP A 1 339 ? -35.751 -15.506 -34.977 1.00 76.50 339 ASP A N 1
ATOM 2574 C CA . ASP A 1 339 ? -34.643 -14.942 -34.211 1.00 76.50 339 ASP A CA 1
ATOM 2575 C C . ASP A 1 339 ? -35.034 -14.759 -32.728 1.00 76.50 339 ASP A C 1
ATOM 2577 O O . ASP A 1 339 ? -34.420 -13.972 -32.003 1.00 76.50 339 ASP A O 1
ATOM 2581 N N . ALA A 1 340 ? -36.093 -15.448 -32.279 1.00 76.88 340 ALA A N 1
ATOM 2582 C CA . ALA A 1 340 ? -36.541 -15.407 -30.893 1.00 76.88 340 ALA A CA 1
ATOM 2583 C C . ALA A 1 340 ? -35.501 -16.039 -29.956 1.00 76.88 340 ALA A C 1
ATOM 2585 O O . ALA A 1 340 ? -34.906 -17.073 -30.268 1.00 76.88 340 ALA A O 1
ATOM 2586 N N . PHE A 1 341 ? -35.299 -15.436 -28.787 1.00 81.19 341 PHE A N 1
ATOM 2587 C CA . PHE A 1 341 ? -34.398 -15.950 -27.755 1.00 81.19 341 PHE A CA 1
ATOM 2588 C C . PHE A 1 341 ? -34.893 -15.567 -26.358 1.00 81.19 341 PHE A C 1
ATOM 2590 O O . PHE A 1 341 ? -35.681 -14.635 -26.199 1.00 81.19 341 PHE A O 1
ATOM 2597 N N . CYS A 1 342 ? -34.434 -16.284 -25.336 1.00 82.50 342 CYS A N 1
ATOM 2598 C CA . CYS A 1 342 ? -34.780 -15.994 -23.949 1.00 82.50 342 CYS A CA 1
ATOM 2599 C C . CYS A 1 342 ? -33.706 -15.140 -23.269 1.00 82.50 342 CYS A C 1
ATOM 2601 O O . CYS A 1 342 ? -32.520 -15.461 -23.329 1.00 82.50 342 CYS A O 1
ATOM 2603 N N . TYR A 1 343 ? -34.132 -14.071 -22.596 1.00 80.00 343 TYR A N 1
ATOM 2604 C CA . TYR A 1 343 ? -33.309 -13.325 -21.650 1.00 80.00 343 TYR A CA 1
ATOM 2605 C C . TYR A 1 343 ? -33.514 -13.902 -20.247 1.00 80.00 343 TYR A C 1
ATOM 2607 O O . TYR A 1 343 ? -34.634 -13.906 -19.731 1.00 80.00 343 TYR A O 1
ATOM 2615 N N . CYS A 1 344 ? -32.442 -14.414 -19.646 1.00 78.62 344 CYS A N 1
ATOM 2616 C CA . CYS A 1 344 ? -32.503 -15.095 -18.357 1.00 78.62 344 CYS A CA 1
ATOM 2617 C C . CYS A 1 344 ? -32.281 -14.125 -17.200 1.00 78.62 344 CYS A C 1
ATOM 2619 O O . CYS A 1 344 ? -31.439 -13.229 -17.274 1.00 78.62 344 CYS A O 1
ATOM 2621 N N . LEU A 1 345 ? -33.026 -14.338 -16.116 1.00 72.88 345 LEU A N 1
ATOM 2622 C CA . LEU A 1 345 ? -32.747 -13.706 -14.832 1.00 72.88 345 LEU A CA 1
ATOM 2623 C C . LEU A 1 345 ? -31.385 -14.177 -14.285 1.00 72.88 345 LEU A C 1
ATOM 2625 O O . LEU A 1 345 ? -30.868 -15.212 -14.729 1.00 72.88 345 LEU A O 1
ATOM 2629 N N . PRO A 1 346 ? -30.790 -13.443 -13.322 1.00 59.50 346 PRO A N 1
ATOM 2630 C CA . PRO A 1 346 ? -29.608 -13.908 -12.608 1.00 59.50 346 PRO A CA 1
ATOM 2631 C C . PRO A 1 346 ? -29.778 -15.351 -12.117 1.00 59.50 346 PRO A C 1
ATOM 2633 O O . PRO A 1 346 ? -30.876 -15.765 -11.753 1.00 59.50 346 PRO A O 1
ATOM 2636 N N . TYR A 1 347 ? -28.675 -16.101 -12.110 1.00 76.88 347 TYR A N 1
ATOM 2637 C CA . TYR A 1 347 ? -28.603 -17.507 -11.690 1.00 76.88 347 TYR A CA 1
ATOM 2638 C C . TYR A 1 347 ? -29.214 -18.559 -12.649 1.00 76.88 347 TYR A C 1
ATOM 2640 O O . TYR A 1 347 ? -29.249 -19.738 -12.298 1.00 76.88 347 TYR A O 1
ATOM 2648 N N . PHE A 1 348 ? -29.591 -18.201 -13.889 1.00 80.69 348 PHE A N 1
ATOM 2649 C CA . PHE A 1 348 ? -30.067 -19.161 -14.907 1.00 80.69 348 PHE A CA 1
ATOM 2650 C C . PHE A 1 348 ? -29.392 -19.007 -16.284 1.00 80.69 348 PHE A C 1
ATOM 2652 O O . PHE A 1 348 ? -28.914 -17.936 -16.653 1.00 80.69 348 PHE A O 1
ATOM 2659 N N . THR A 1 349 ? -29.350 -20.094 -17.065 1.00 81.25 349 THR A N 1
ATOM 2660 C CA . THR A 1 349 ? -28.748 -20.153 -18.410 1.00 81.25 349 THR A CA 1
ATOM 2661 C C . THR A 1 349 ? -29.448 -21.166 -19.336 1.00 81.25 349 THR A C 1
ATOM 2663 O O . THR A 1 349 ? -30.388 -21.859 -18.947 1.00 81.25 349 THR A O 1
ATOM 2666 N N . GLY A 1 350 ? -28.975 -21.279 -20.579 1.00 76.81 350 GLY A N 1
ATOM 2667 C CA . GLY A 1 350 ? -29.554 -22.115 -21.637 1.00 76.81 350 GLY A CA 1
ATOM 2668 C C . GLY A 1 350 ? -30.447 -21.327 -22.599 1.00 76.81 350 GLY A C 1
ATOM 2669 O O . GLY A 1 350 ? -30.868 -20.211 -22.309 1.00 76.81 350 GLY A O 1
ATOM 2670 N N . ASN A 1 351 ? -30.747 -21.904 -23.767 1.00 78.94 351 ASN A N 1
ATOM 2671 C CA . ASN A 1 351 ? -31.506 -21.221 -24.827 1.00 78.94 351 ASN A CA 1
ATOM 2672 C C . ASN A 1 351 ? -32.955 -20.867 -24.437 1.00 78.94 351 ASN A C 1
ATOM 2674 O O . ASN A 1 351 ? -33.567 -20.033 -25.098 1.00 78.94 351 ASN A O 1
ATOM 2678 N N . MET A 1 352 ? -33.489 -21.492 -23.386 1.00 84.25 352 MET A N 1
ATOM 2679 C CA . MET A 1 352 ? -34.808 -21.229 -22.806 1.00 84.25 352 MET A CA 1
ATOM 2680 C C . MET A 1 352 ? -34.730 -20.912 -21.300 1.00 84.25 352 MET A C 1
ATOM 2682 O O . MET A 1 352 ? -35.736 -21.036 -20.609 1.00 84.25 352 MET A O 1
ATOM 2686 N N . CYS A 1 353 ? -33.557 -20.533 -20.771 1.00 86.12 353 CYS A N 1
ATOM 2687 C CA . CYS A 1 353 ? -33.312 -20.310 -19.332 1.00 86.12 353 CYS A CA 1
ATOM 2688 C C . CYS A 1 353 ? -33.587 -21.529 -18.432 1.00 86.12 353 CYS A C 1
ATOM 2690 O O . CYS A 1 353 ? -33.863 -21.397 -17.241 1.00 86.12 353 CYS A O 1
ATOM 2692 N N . GLN A 1 354 ? -33.525 -22.728 -19.013 1.00 80.69 354 GLN A N 1
ATOM 2693 C CA . GLN A 1 354 ? -33.906 -23.982 -18.371 1.00 80.69 354 GLN A CA 1
ATOM 2694 C C . GLN A 1 354 ? -32.864 -24.541 -17.391 1.00 80.69 354 GLN A C 1
ATOM 2696 O O . GLN A 1 354 ? -33.195 -25.440 -16.631 1.00 80.69 354 GLN A O 1
ATOM 2701 N N . ASN A 1 355 ? -31.619 -24.054 -17.420 1.00 79.44 355 ASN A N 1
ATOM 2702 C CA . ASN A 1 355 ? -30.534 -24.582 -16.594 1.00 79.44 355 ASN A CA 1
ATOM 2703 C C . ASN A 1 355 ? -30.248 -23.630 -15.424 1.00 79.44 355 ASN A C 1
ATOM 2705 O O . ASN A 1 355 ? -29.942 -22.456 -15.648 1.00 79.44 355 ASN A O 1
ATOM 2709 N N . LYS A 1 356 ? -30.286 -24.141 -14.194 1.00 82.25 356 LYS A N 1
ATOM 2710 C CA . LYS A 1 356 ? -29.860 -23.432 -12.980 1.00 82.25 356 LYS A CA 1
ATOM 2711 C C . LYS A 1 356 ? -28.329 -23.314 -12.929 1.00 82.25 356 LYS A C 1
ATOM 2713 O O . LYS A 1 356 ? -27.618 -24.227 -13.351 1.00 82.25 356 LYS A O 1
ATOM 2718 N N . LEU A 1 357 ? -27.815 -22.181 -12.453 1.00 80.81 357 LEU A N 1
ATOM 2719 C CA . LEU A 1 357 ? -26.382 -21.929 -12.269 1.00 80.81 357 LEU A CA 1
ATOM 2720 C C . LEU A 1 357 ? -26.008 -22.027 -10.787 1.00 80.81 357 LEU A C 1
ATOM 2722 O O . LEU A 1 357 ? -26.625 -21.376 -9.948 1.00 80.81 357 LEU A O 1
ATOM 2726 N N . CYS A 1 358 ? -24.946 -22.774 -10.492 1.00 76.00 358 CYS A N 1
ATOM 2727 C CA . CYS A 1 358 ? -24.321 -22.826 -9.172 1.00 76.00 358 CYS A CA 1
ATOM 2728 C C . CYS A 1 358 ? -22.996 -22.054 -9.210 1.00 76.00 358 CYS A C 1
ATOM 2730 O O . CYS A 1 358 ? -22.245 -22.151 -10.185 1.00 76.00 358 CYS A O 1
ATOM 2732 N N . PHE A 1 359 ? -22.721 -21.267 -8.173 1.00 75.69 359 PHE A N 1
ATOM 2733 C CA . PHE A 1 359 ? -21.585 -20.345 -8.116 1.00 75.69 359 PHE A CA 1
ATOM 2734 C C . PHE A 1 359 ? -20.492 -20.860 -7.171 1.00 75.69 359 PHE A C 1
ATOM 2736 O O . PHE A 1 359 ? -20.654 -21.882 -6.506 1.00 75.69 359 PHE A O 1
ATOM 2743 N N . ASN A 1 360 ? -19.338 -20.185 -7.166 1.00 65.56 360 ASN A N 1
ATOM 2744 C CA . ASN A 1 360 ? -18.220 -20.448 -6.248 1.00 65.56 360 ASN A CA 1
ATOM 2745 C C . ASN A 1 360 ? -17.738 -21.917 -6.199 1.00 65.56 360 ASN A C 1
ATOM 2747 O O . ASN A 1 360 ? -17.325 -22.421 -5.158 1.00 65.56 360 ASN A O 1
ATOM 2751 N N . GLY A 1 361 ? -17.789 -22.614 -7.339 1.00 6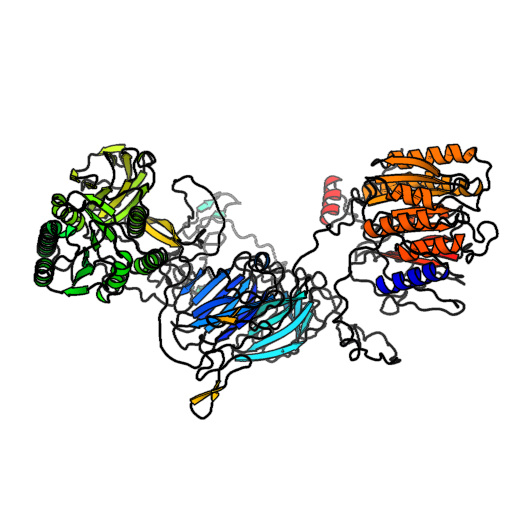1.19 361 GLY A N 1
ATOM 2752 C CA . GLY A 1 361 ? -17.370 -24.016 -7.461 1.00 61.19 361 GLY A CA 1
ATOM 2753 C C . GLY A 1 361 ? -18.418 -25.052 -7.035 1.00 61.19 361 GLY A C 1
ATOM 2754 O O . GLY A 1 361 ? -18.137 -26.247 -7.116 1.00 61.19 361 GLY A O 1
ATOM 2755 N N . GLY A 1 362 ? -19.618 -24.625 -6.627 1.00 69.44 362 GLY A N 1
ATOM 2756 C CA . GLY A 1 362 ? -20.759 -25.520 -6.443 1.00 69.44 362 GLY A CA 1
ATOM 2757 C C . GLY A 1 362 ? -21.227 -26.148 -7.760 1.00 69.44 362 GLY A C 1
ATOM 2758 O O . GLY A 1 362 ? -20.987 -25.614 -8.845 1.00 69.44 362 GLY A O 1
ATOM 2759 N N . PHE A 1 363 ? -21.916 -27.285 -7.676 1.00 77.25 363 PHE A N 1
ATOM 2760 C CA . PHE A 1 363 ? -22.403 -28.028 -8.842 1.00 77.25 363 PHE A CA 1
ATOM 2761 C C . PHE A 1 363 ? -23.854 -28.477 -8.672 1.00 77.25 363 PHE A C 1
ATOM 2763 O O . PHE A 1 363 ? -24.340 -28.674 -7.561 1.00 77.25 363 PHE A O 1
ATOM 2770 N N . LEU A 1 364 ? -24.547 -28.646 -9.796 1.00 74.25 364 LEU A N 1
ATOM 2771 C CA . LEU A 1 364 ? -25.950 -29.042 -9.830 1.00 74.25 364 LEU A CA 1
ATOM 2772 C C . LEU A 1 364 ? -26.077 -30.559 -9.616 1.00 74.25 364 LEU A C 1
ATOM 2774 O O . LEU A 1 364 ? -25.466 -31.347 -10.346 1.00 74.25 364 LEU A O 1
ATOM 2778 N N . ALA A 1 365 ? -26.846 -30.969 -8.611 1.00 73.38 365 ALA A N 1
ATOM 2779 C CA . ALA A 1 365 ? -27.135 -32.367 -8.318 1.00 73.38 365 ALA A CA 1
ATOM 2780 C C . ALA A 1 365 ? -28.292 -32.917 -9.174 1.00 73.38 365 ALA A C 1
ATOM 2782 O O . ALA A 1 365 ? -28.940 -32.210 -9.946 1.00 73.38 365 ALA A O 1
ATOM 2783 N N . SER A 1 366 ? -28.541 -34.226 -9.067 1.00 69.44 366 SER A N 1
ATOM 2784 C CA . SER A 1 366 ? -29.547 -34.945 -9.868 1.00 69.44 366 SER A CA 1
ATOM 2785 C C . SER A 1 366 ? -31.006 -34.558 -9.585 1.00 69.44 366 SER A C 1
ATOM 2787 O O . SER A 1 366 ? -31.902 -35.026 -10.283 1.00 69.44 366 SER A O 1
ATOM 2789 N N . ASP A 1 367 ? -31.238 -33.762 -8.546 1.00 73.19 367 ASP A N 1
ATOM 2790 C CA . ASP A 1 367 ? -32.517 -33.227 -8.077 1.00 73.19 367 ASP A CA 1
ATOM 2791 C C . ASP A 1 367 ? -32.700 -31.725 -8.383 1.00 73.19 367 ASP A C 1
ATOM 2793 O O . ASP A 1 367 ? -33.669 -31.135 -7.916 1.00 73.19 367 ASP A O 1
ATOM 2797 N N . ASP A 1 368 ? -31.825 -31.136 -9.212 1.00 74.19 368 ASP A N 1
ATOM 2798 C CA . ASP A 1 368 ? -31.849 -29.720 -9.632 1.00 74.19 368 ASP A CA 1
ATOM 2799 C C . ASP A 1 368 ? -31.528 -28.715 -8.497 1.00 74.19 368 ASP A C 1
ATOM 2801 O O . ASP A 1 368 ? -31.804 -27.514 -8.584 1.00 74.19 368 ASP A O 1
ATOM 2805 N N . GLU A 1 369 ? -30.880 -29.190 -7.427 1.00 78.50 369 GLU A N 1
ATOM 2806 C CA . GLU A 1 369 ? -30.325 -28.349 -6.363 1.00 78.50 369 GLU A CA 1
ATOM 2807 C C . GLU A 1 369 ? -28.811 -28.150 -6.472 1.00 78.50 369 GLU A C 1
ATOM 2809 O O . GLU A 1 369 ? -28.071 -29.005 -6.963 1.00 78.50 369 GLU A O 1
ATOM 2814 N N . CYS A 1 370 ? -28.339 -26.984 -6.023 1.00 79.88 370 CYS A N 1
ATOM 2815 C CA . CYS A 1 370 ? -26.915 -26.666 -6.007 1.00 79.88 370 CYS A CA 1
ATOM 2816 C C . CYS A 1 370 ? -26.248 -27.244 -4.755 1.00 79.88 370 CYS A C 1
ATOM 2818 O O . CYS A 1 370 ? -26.563 -26.859 -3.631 1.00 79.88 370 CYS A O 1
ATOM 2820 N N . VAL A 1 371 ? -25.285 -28.143 -4.954 1.00 80.19 371 VAL A N 1
ATOM 2821 C CA . VAL A 1 371 ? -24.408 -28.653 -3.898 1.00 80.19 371 VAL A CA 1
ATOM 2822 C C . VAL A 1 371 ? -23.190 -27.745 -3.805 1.00 80.19 371 VAL A C 1
ATOM 2824 O O . VAL A 1 371 ? -22.409 -27.626 -4.752 1.00 80.19 371 VAL A O 1
ATOM 2827 N N . CYS A 1 372 ? -23.048 -27.092 -2.657 1.00 78.06 372 CYS A N 1
ATOM 2828 C CA . CYS A 1 372 ? -22.001 -26.113 -2.402 1.00 78.06 372 CYS A CA 1
ATOM 2829 C C . CYS A 1 372 ? -20.744 -26.752 -1.806 1.00 78.06 372 CYS A C 1
ATOM 2831 O O . CYS A 1 372 ? -20.806 -27.794 -1.153 1.00 78.06 372 CYS A O 1
ATOM 2833 N N . LEU A 1 373 ? -19.599 -26.108 -2.038 1.00 72.12 373 LEU A N 1
ATOM 2834 C CA . LEU A 1 373 ? -18.350 -26.420 -1.343 1.00 72.12 373 LEU A CA 1
ATOM 2835 C C . LEU A 1 373 ? -18.421 -25.918 0.109 1.00 72.12 373 LEU A C 1
ATOM 2837 O O . LEU A 1 373 ? -19.232 -25.046 0.411 1.00 72.12 373 LEU A O 1
ATOM 2841 N N . ASP A 1 374 ? -17.569 -26.445 0.994 1.00 71.31 374 ASP A N 1
ATOM 2842 C CA . ASP A 1 374 ? -17.694 -26.299 2.459 1.00 71.31 374 ASP A CA 1
ATOM 2843 C C . ASP A 1 374 ? -17.803 -24.850 2.982 1.00 71.31 374 ASP A C 1
ATOM 2845 O O . ASP A 1 374 ? -18.382 -24.642 4.054 1.00 71.31 374 ASP A O 1
ATOM 2849 N N . ASP A 1 375 ? -17.298 -23.883 2.209 1.00 69.81 375 ASP A N 1
ATOM 2850 C CA . ASP A 1 375 ? -17.239 -22.436 2.473 1.00 69.81 375 ASP A CA 1
ATOM 2851 C C . ASP A 1 375 ? -18.446 -21.621 1.963 1.00 69.81 375 ASP A C 1
ATOM 2853 O O . ASP A 1 375 ? -18.503 -20.405 2.171 1.00 69.81 375 ASP A O 1
ATOM 2857 N N . TRP A 1 376 ? -19.406 -22.260 1.289 1.00 78.94 376 TRP A N 1
ATOM 2858 C CA . TRP A 1 376 ? -20.540 -21.595 0.640 1.00 78.94 376 TRP A CA 1
ATOM 2859 C C . TRP A 1 376 ? -21.869 -22.285 0.951 1.00 78.94 376 TRP A C 1
ATOM 2861 O O . TRP A 1 376 ? -21.947 -23.497 1.142 1.00 78.94 376 TRP A O 1
ATOM 2871 N N . THR A 1 377 ? -22.934 -21.493 0.984 1.00 80.50 377 THR A N 1
ATOM 2872 C CA . THR A 1 377 ? -24.310 -21.910 1.284 1.00 80.50 377 THR A CA 1
ATOM 2873 C C . THR A 1 377 ? -25.303 -21.150 0.392 1.00 80.50 377 THR A C 1
ATOM 2875 O O . THR A 1 377 ? -24.910 -20.436 -0.538 1.00 80.50 377 THR A O 1
ATOM 2878 N N . GLY A 1 378 ? -26.600 -21.343 0.636 1.00 77.12 378 GLY A N 1
ATOM 2879 C CA . GLY A 1 378 ? -27.674 -20.754 -0.160 1.00 77.12 378 GLY A CA 1
ATOM 2880 C C . GLY A 1 378 ? -28.017 -21.550 -1.429 1.00 77.12 378 GLY A C 1
ATOM 2881 O O . GLY A 1 378 ? -27.218 -22.362 -1.901 1.00 77.12 378 GLY A O 1
ATOM 2882 N N . PRO A 1 379 ? -29.201 -21.315 -2.026 1.00 79.62 379 PRO A N 1
ATOM 2883 C CA . PRO A 1 379 ? -29.761 -22.130 -3.118 1.00 79.62 379 PRO A CA 1
ATOM 2884 C C . PRO A 1 379 ? -28.981 -22.081 -4.446 1.00 79.62 379 PRO A C 1
ATOM 2886 O O . PRO A 1 379 ? -29.277 -22.851 -5.361 1.00 79.62 379 PRO A O 1
ATOM 2889 N N . TYR A 1 380 ? -27.988 -21.192 -4.554 1.00 83.00 380 TYR A N 1
ATOM 2890 C CA . TYR A 1 380 ? -27.103 -21.040 -5.716 1.00 83.00 380 TYR A CA 1
ATOM 2891 C C . TYR A 1 380 ? -25.608 -21.034 -5.334 1.00 83.00 380 TYR A C 1
ATOM 2893 O O . TYR A 1 380 ? -24.764 -20.727 -6.177 1.00 83.00 380 TYR A O 1
ATOM 2901 N N . CYS A 1 381 ? -25.261 -21.368 -4.083 1.00 79.31 381 CYS A N 1
ATOM 2902 C CA . CYS A 1 381 ? -23.897 -21.286 -3.532 1.00 79.31 381 CYS A CA 1
ATOM 2903 C C . CYS A 1 381 ? -23.289 -19.872 -3.552 1.00 79.31 381 CYS A C 1
ATOM 2905 O O . CYS A 1 381 ? -22.091 -19.688 -3.774 1.00 79.31 381 CYS A O 1
ATOM 2907 N N . THR A 1 382 ? -24.135 -18.863 -3.350 1.00 72.56 382 THR A N 1
ATOM 2908 C CA . THR A 1 382 ? -23.781 -17.436 -3.329 1.00 72.56 382 THR A CA 1
ATOM 2909 C C . THR A 1 382 ? -23.412 -16.922 -1.945 1.00 72.56 382 THR A C 1
ATOM 2911 O O . THR A 1 382 ? -22.739 -15.898 -1.846 1.00 72.56 382 THR A O 1
ATOM 2914 N N . ASP A 1 383 ? -23.845 -17.614 -0.893 1.00 77.88 383 ASP A N 1
ATOM 2915 C CA . ASP A 1 383 ? -23.863 -17.063 0.455 1.00 77.88 383 ASP A CA 1
ATOM 2916 C C . ASP A 1 383 ? -22.616 -17.557 1.188 1.00 77.88 383 ASP A C 1
ATOM 2918 O O . ASP A 1 383 ? -22.410 -18.763 1.361 1.00 77.88 383 ASP A O 1
ATOM 2922 N N . ALA A 1 384 ? -21.739 -16.626 1.562 1.00 73.88 384 ALA A N 1
ATOM 2923 C CA . ALA A 1 384 ? -20.483 -16.954 2.223 1.00 73.88 384 ALA A CA 1
ATOM 2924 C C . ALA A 1 384 ? -20.758 -17.517 3.619 1.00 73.88 384 ALA A C 1
ATOM 2926 O O . ALA A 1 384 ? -21.477 -16.900 4.408 1.00 73.88 384 ALA A O 1
ATOM 2927 N N . LYS A 1 385 ? -20.178 -18.674 3.930 1.00 76.94 385 LYS A N 1
ATOM 2928 C CA . LYS A 1 385 ? -20.385 -19.360 5.203 1.00 76.94 385 LYS A CA 1
ATOM 2929 C C . LYS A 1 385 ? -19.265 -19.011 6.180 1.00 76.94 385 LYS A C 1
ATOM 2931 O O . LYS A 1 385 ? -18.090 -19.201 5.861 1.00 76.94 385 LYS A O 1
ATOM 2936 N N . CYS A 1 386 ? -19.609 -18.548 7.380 1.00 69.75 386 CYS A N 1
ATOM 2937 C CA . CYS A 1 386 ? -18.624 -18.416 8.453 1.00 69.75 386 CYS A CA 1
ATOM 2938 C C . CYS A 1 386 ? -18.163 -19.790 8.956 1.00 69.75 386 CYS A C 1
ATOM 2940 O O . CYS A 1 386 ? -18.978 -20.678 9.211 1.00 69.75 386 CYS A O 1
ATOM 2942 N N . GLN A 1 387 ? -16.849 -19.951 9.137 1.00 67.00 387 GLN A N 1
ATOM 2943 C CA . GLN A 1 387 ? -16.275 -21.154 9.757 1.00 67.00 387 GLN A CA 1
ATOM 2944 C C . GLN A 1 387 ? -16.262 -21.085 11.295 1.00 67.00 387 GLN A C 1
ATOM 2946 O O . GLN A 1 387 ? -16.329 -22.120 11.958 1.00 67.00 387 GLN A O 1
ATOM 2951 N N . THR A 1 388 ? -16.197 -19.877 11.862 1.00 58.50 388 THR A N 1
ATOM 2952 C CA . THR A 1 388 ? -16.206 -19.598 13.306 1.00 58.50 388 THR A CA 1
ATOM 2953 C C . THR A 1 388 ? -17.005 -18.327 13.598 1.00 58.50 388 THR A C 1
ATOM 2955 O O . THR A 1 388 ? -17.116 -17.448 12.740 1.00 58.50 388 THR A O 1
ATOM 2958 N N . ASN A 1 389 ? -17.548 -18.228 14.813 1.00 61.81 389 ASN A N 1
ATOM 2959 C CA . ASN A 1 389 ? -18.305 -17.071 15.292 1.00 61.81 389 ASN A CA 1
ATOM 2960 C C . ASN A 1 389 ? -17.490 -16.300 16.333 1.00 61.81 389 ASN A C 1
ATOM 2962 O O . ASN A 1 389 ? -16.684 -16.884 17.052 1.00 61.81 389 ASN A O 1
ATOM 2966 N N . THR A 1 390 ? -17.724 -14.994 16.427 1.00 61.91 390 THR A N 1
ATOM 2967 C CA . THR A 1 390 ? -17.071 -14.121 17.412 1.00 61.91 390 THR A CA 1
ATOM 2968 C C . THR A 1 390 ? -17.619 -14.337 18.832 1.00 61.91 390 THR A C 1
ATOM 2970 O O . THR A 1 390 ? -18.831 -14.464 19.020 1.00 61.91 390 THR A O 1
ATOM 2973 N N . ASP A 1 391 ? -16.741 -14.306 19.838 1.00 57.69 391 ASP A N 1
ATOM 2974 C CA . ASP A 1 391 ? -17.091 -14.451 21.265 1.00 57.69 391 ASP A CA 1
ATOM 2975 C C . ASP A 1 391 ? -17.658 -13.160 21.904 1.00 57.69 391 ASP A C 1
ATOM 2977 O O . ASP A 1 391 ? -17.919 -13.106 23.108 1.00 57.69 391 ASP A O 1
ATOM 2981 N N . ILE A 1 392 ? -17.862 -12.092 21.120 1.00 57.69 392 ILE A N 1
ATOM 2982 C CA . ILE A 1 392 ? -18.384 -10.806 21.611 1.00 57.69 392 ILE A CA 1
ATOM 2983 C C . ILE A 1 392 ? -19.878 -10.945 21.986 1.00 57.69 392 ILE A C 1
ATOM 2985 O O . ILE A 1 392 ? -20.699 -11.232 21.113 1.00 57.69 392 ILE A O 1
ATOM 2989 N N . PRO A 1 393 ? -20.282 -10.700 23.251 1.00 58.88 393 PRO A N 1
ATOM 2990 C CA . PRO A 1 393 ? -21.667 -10.879 23.683 1.00 58.88 393 PRO A CA 1
ATOM 2991 C C . PRO A 1 393 ? -22.562 -9.679 23.330 1.00 58.88 393 PRO A C 1
ATOM 2993 O O . PRO A 1 393 ? -22.308 -8.550 23.744 1.00 58.88 393 PRO A O 1
ATOM 2996 N N . PHE A 1 394 ? -23.686 -9.936 22.658 1.00 66.81 394 PHE A N 1
ATOM 2997 C CA . PHE A 1 394 ? -24.684 -8.923 22.273 1.00 66.81 394 PHE A CA 1
ATOM 2998 C C . PHE A 1 394 ? -25.858 -8.812 23.271 1.00 66.81 394 PHE A C 1
ATOM 3000 O O . PHE A 1 394 ? -27.022 -8.806 22.869 1.00 66.81 394 PHE A O 1
ATOM 3007 N N . ASP A 1 395 ? -25.599 -8.762 24.586 1.00 67.25 395 ASP A N 1
ATOM 3008 C CA . ASP A 1 395 ? -26.689 -8.637 25.571 1.00 67.25 395 ASP A CA 1
ATOM 3009 C C . ASP A 1 395 ? -27.093 -7.171 25.812 1.00 67.25 395 ASP A C 1
ATOM 3011 O O . ASP A 1 395 ? -26.377 -6.367 26.418 1.00 67.25 395 ASP A O 1
ATOM 3015 N N . LEU A 1 396 ? -28.287 -6.817 25.333 1.00 71.50 396 LEU A N 1
ATOM 3016 C CA . LEU A 1 396 ? -28.845 -5.466 25.439 1.00 71.50 396 LEU A CA 1
ATOM 3017 C C . LEU A 1 396 ? -29.844 -5.297 26.591 1.00 71.50 396 LEU A C 1
ATOM 3019 O O . LEU A 1 396 ? -30.371 -4.205 26.792 1.00 71.50 396 LEU A O 1
ATOM 3023 N N . ARG A 1 397 ? -30.119 -6.365 27.350 1.00 77.62 397 ARG A N 1
ATOM 3024 C CA . ARG A 1 397 ? -31.211 -6.394 28.338 1.00 77.62 397 ARG A CA 1
ATOM 3025 C C . ARG A 1 397 ? -30.858 -5.696 29.651 1.00 77.62 397 ARG A C 1
ATOM 3027 O O . ARG A 1 397 ? -31.751 -5.173 30.312 1.00 77.62 397 ARG A O 1
ATOM 3034 N N . PHE A 1 398 ? -29.574 -5.687 30.007 1.00 86.69 398 PHE A N 1
ATOM 3035 C CA . PHE A 1 398 ? -29.061 -5.217 31.295 1.00 86.69 398 PHE A CA 1
ATOM 3036 C C . PHE A 1 398 ? -27.949 -4.175 31.109 1.00 86.69 398 PHE A C 1
ATOM 3038 O O . PHE A 1 398 ? -27.121 -4.276 30.199 1.00 86.69 398 PHE A O 1
ATOM 3045 N N . ARG A 1 399 ? -27.908 -3.182 31.999 1.00 90.81 399 ARG A N 1
ATOM 3046 C CA . ARG A 1 399 ? -26.931 -2.085 32.043 1.00 90.81 399 ARG A CA 1
ATOM 3047 C C . ARG A 1 399 ? -26.442 -1.842 33.471 1.00 90.81 399 ARG A C 1
ATOM 3049 O O . ARG A 1 399 ? -27.057 -2.284 34.442 1.00 90.81 399 ARG A O 1
ATOM 3056 N N . ALA A 1 400 ? -25.354 -1.093 33.603 1.00 92.94 400 ALA A N 1
ATOM 3057 C CA . ALA A 1 400 ? -24.905 -0.508 34.859 1.00 92.94 400 ALA A CA 1
ATOM 3058 C C . ALA A 1 400 ? -25.176 1.007 34.881 1.00 92.94 400 ALA A C 1
ATOM 3060 O O . ALA A 1 400 ? -25.115 1.661 33.845 1.00 92.94 400 ALA A O 1
ATOM 3061 N N . LEU A 1 401 ? -25.449 1.581 36.055 1.00 95.06 401 LEU A N 1
ATOM 3062 C CA . LEU A 1 401 ? -25.515 3.035 36.244 1.00 95.06 401 LEU A CA 1
ATOM 3063 C C . LEU A 1 401 ? -24.222 3.516 36.907 1.00 95.06 401 LEU A C 1
ATOM 3065 O O . LEU A 1 401 ? -23.922 3.121 38.035 1.00 95.06 401 LEU A O 1
ATOM 3069 N N . VAL A 1 402 ? -23.457 4.364 36.218 1.00 96.62 402 VAL A N 1
ATOM 3070 C CA . VAL A 1 402 ? -22.090 4.719 36.625 1.00 96.62 402 VAL A CA 1
ATOM 3071 C C . VAL A 1 402 ? -21.970 6.216 36.893 1.00 96.62 402 VAL A C 1
ATOM 3073 O O . VAL A 1 402 ? -22.176 7.032 35.996 1.00 96.62 402 VAL A O 1
ATOM 3076 N N . PHE A 1 403 ? -21.625 6.587 38.126 1.00 97.56 403 PHE A N 1
ATOM 3077 C CA . PHE A 1 403 ? -21.370 7.972 38.534 1.00 97.56 403 PHE A CA 1
ATOM 3078 C C . PHE A 1 403 ? -19.882 8.157 38.855 1.00 97.56 403 PHE A C 1
ATOM 3080 O O . PHE A 1 403 ? -19.326 7.456 39.703 1.00 97.56 403 PHE A O 1
ATOM 3087 N N . VAL A 1 404 ? -19.249 9.131 38.203 1.00 96.38 404 VAL A N 1
ATOM 3088 C CA . VAL A 1 404 ? -17.840 9.501 38.393 1.00 96.38 404 VAL A CA 1
ATOM 3089 C C . VAL A 1 404 ? -17.800 10.921 38.950 1.00 96.38 404 VAL A C 1
ATOM 3091 O O . VAL A 1 404 ? -18.145 11.869 38.251 1.00 96.38 404 VAL A O 1
ATOM 3094 N N . VAL A 1 405 ? -17.448 11.077 40.226 1.00 95.62 405 VAL A N 1
ATOM 3095 C CA . VAL A 1 405 ? -17.654 12.318 40.991 1.00 95.62 405 VAL A CA 1
ATOM 3096 C C . VAL A 1 405 ? -16.324 12.907 41.452 1.00 95.62 405 VAL A C 1
ATOM 3098 O O . VAL A 1 405 ? -15.583 12.273 42.205 1.00 95.62 405 VAL A O 1
ATOM 3101 N N . ARG A 1 406 ? -16.041 14.152 41.058 1.00 92.94 406 ARG A N 1
ATOM 3102 C CA . ARG A 1 406 ? -14.928 14.922 41.619 1.00 92.94 406 ARG A CA 1
ATOM 3103 C C . ARG A 1 406 ? -15.234 15.309 43.066 1.00 92.94 406 ARG A C 1
ATOM 3105 O O . ARG A 1 406 ? -16.276 15.903 43.335 1.00 92.94 406 ARG A O 1
ATOM 3112 N N . THR A 1 407 ? -14.330 15.013 43.998 1.00 91.75 407 THR A N 1
ATOM 3113 C CA . THR A 1 407 ? -14.524 15.285 45.437 1.00 91.75 407 THR A CA 1
ATOM 3114 C C . THR A 1 407 ? -13.725 16.493 45.939 1.00 91.75 407 THR A C 1
ATOM 3116 O O . THR A 1 407 ? -13.197 16.476 47.053 1.00 91.75 407 THR A O 1
ATOM 3119 N N . SER A 1 408 ? -13.612 17.543 45.122 1.00 89.69 408 SER A N 1
ATOM 3120 C CA . SER A 1 408 ? -13.000 18.823 45.505 1.00 89.69 408 SER A CA 1
ATOM 3121 C C . SER A 1 408 ? -13.856 19.577 46.540 1.00 89.69 408 SER A C 1
ATOM 3123 O O . SER A 1 408 ? -15.072 19.399 46.618 1.00 89.69 408 SER A O 1
ATOM 3125 N N . THR A 1 409 ? -13.245 20.468 47.327 1.00 89.06 409 THR A N 1
ATOM 3126 C CA . THR A 1 409 ? -13.959 21.383 48.243 1.00 89.06 409 THR A CA 1
ATOM 3127 C C . THR A 1 409 ? -14.972 22.272 47.528 1.00 89.06 409 THR A C 1
ATOM 3129 O O . THR A 1 409 ? -16.015 22.587 48.093 1.00 89.06 409 THR A O 1
ATOM 3132 N N . SER A 1 410 ? -14.687 22.641 46.282 1.00 87.69 410 SER A N 1
ATOM 3133 C CA . SER A 1 410 ? -15.523 23.497 45.444 1.00 87.69 410 SER A CA 1
ATOM 3134 C C . SER A 1 410 ? -16.760 22.790 44.860 1.00 87.69 410 SER A C 1
ATOM 3136 O O . SER A 1 410 ? -17.709 23.486 44.501 1.00 87.69 410 SER A O 1
ATOM 3138 N N . MET A 1 411 ? -16.802 21.446 44.869 1.00 90.38 411 MET A N 1
ATOM 3139 C CA . MET A 1 411 ? -17.937 20.589 44.455 1.00 90.38 411 MET A CA 1
ATOM 3140 C C . MET A 1 411 ? -18.954 20.281 45.576 1.00 90.38 411 MET A C 1
ATOM 3142 O O . MET A 1 411 ? -19.899 19.514 45.374 1.00 90.38 411 MET A O 1
ATOM 3146 N N . ALA A 1 412 ? -18.763 20.815 46.787 1.00 88.25 412 ALA A N 1
ATOM 3147 C CA . ALA A 1 412 ? -19.543 20.404 47.961 1.00 88.25 412 ALA A CA 1
ATOM 3148 C C . ALA A 1 412 ? -21.059 20.691 47.847 1.00 88.25 412 ALA A C 1
ATOM 3150 O O . ALA A 1 412 ? -21.870 19.932 48.385 1.00 88.25 412 ALA A O 1
ATOM 3151 N N . ASP A 1 413 ? -21.454 21.748 47.131 1.00 86.50 413 ASP A N 1
ATOM 3152 C CA . ASP A 1 413 ? -22.865 22.103 46.916 1.00 86.50 413 ASP A CA 1
ATOM 3153 C C . ASP A 1 413 ? -23.554 21.149 45.917 1.00 86.50 413 ASP A C 1
ATOM 3155 O O . ASP A 1 413 ? -24.744 20.835 46.040 1.00 86.50 413 ASP A O 1
ATOM 3159 N N . GLU A 1 414 ? -22.801 20.654 44.932 1.00 92.12 414 GLU A N 1
ATOM 3160 C CA . GLU A 1 414 ? -23.255 19.760 43.870 1.00 92.12 414 GLU A CA 1
ATOM 3161 C C . GLU A 1 414 ? -23.635 18.376 44.394 1.00 92.12 414 GLU A C 1
ATOM 3163 O O . GLU A 1 414 ? -24.561 17.764 43.860 1.00 92.12 414 GLU A O 1
ATOM 3168 N N . PHE A 1 415 ? -22.991 17.886 45.461 1.00 93.25 415 PHE A N 1
ATOM 3169 C CA . PHE A 1 415 ? -23.251 16.549 46.015 1.00 93.25 415 PHE A CA 1
ATOM 3170 C C . PHE A 1 415 ? -24.741 16.321 46.307 1.00 93.25 415 PHE A C 1
ATOM 3172 O O . PHE A 1 415 ? -25.288 15.267 45.981 1.00 93.25 415 PHE A O 1
ATOM 3179 N N . THR A 1 416 ? -25.440 17.335 46.831 1.00 93.06 416 THR A N 1
ATOM 3180 C CA . THR A 1 416 ? -26.890 17.252 47.078 1.00 93.06 416 THR A CA 1
ATOM 3181 C C . THR A 1 416 ? -27.670 17.014 45.782 1.00 93.06 416 THR A C 1
ATOM 3183 O O . THR A 1 416 ? -28.610 16.223 45.766 1.00 93.06 416 THR A O 1
ATOM 3186 N N . GLN A 1 417 ? -27.279 17.658 44.683 1.00 94.94 417 GLN A N 1
ATOM 3187 C CA . GLN A 1 417 ? -27.942 17.540 43.381 1.00 94.94 417 GLN A CA 1
ATOM 3188 C C . GLN A 1 417 ? -27.647 16.188 42.717 1.00 94.94 417 GLN A C 1
ATOM 3190 O O . GLN A 1 417 ? -28.559 15.555 42.188 1.00 94.94 417 GLN A O 1
ATOM 3195 N N . ILE A 1 418 ? -26.409 15.696 42.831 1.00 97.00 418 ILE A N 1
ATOM 3196 C CA . ILE A 1 418 ? -26.000 14.359 42.370 1.00 97.00 418 ILE A CA 1
ATOM 3197 C C . ILE A 1 418 ? -26.808 13.269 43.100 1.00 97.00 418 ILE A C 1
ATOM 3199 O O . ILE A 1 418 ? -27.343 12.358 42.465 1.00 97.00 418 ILE A O 1
ATOM 3203 N N . ILE A 1 419 ? -26.995 13.396 44.420 1.00 96.94 419 ILE A N 1
ATOM 3204 C CA . ILE A 1 419 ? -27.823 12.473 45.219 1.00 96.94 419 ILE A CA 1
ATOM 3205 C C . ILE A 1 419 ? -29.295 12.499 44.771 1.00 96.94 419 ILE A C 1
ATOM 3207 O O . ILE A 1 419 ? -29.930 11.444 44.698 1.00 96.94 419 ILE A O 1
ATOM 3211 N N . GLN A 1 420 ? -29.860 13.673 44.455 1.00 96.00 420 GLN A N 1
ATOM 3212 C CA . GLN A 1 420 ? -31.238 13.752 43.949 1.00 96.00 420 GLN A CA 1
ATOM 3213 C C . GLN A 1 420 ? -31.377 13.146 42.545 1.00 96.00 420 GLN A C 1
ATOM 3215 O O . GLN A 1 420 ? -32.364 12.455 42.297 1.00 96.00 420 GLN A O 1
ATOM 3220 N N . ALA A 1 421 ? -30.384 13.317 41.662 1.00 96.56 421 ALA A N 1
ATOM 3221 C CA . ALA A 1 421 ? -30.354 12.646 40.360 1.00 96.56 421 ALA A CA 1
ATOM 3222 C C . ALA A 1 421 ? -30.373 11.116 40.518 1.00 96.56 421 ALA A C 1
ATOM 3224 O O . ALA A 1 421 ? -31.232 10.444 39.951 1.00 96.56 421 ALA A O 1
ATOM 3225 N N . ALA A 1 422 ? -29.487 10.568 41.359 1.00 97.06 422 ALA A N 1
ATOM 3226 C CA . ALA A 1 422 ? -29.432 9.132 41.637 1.00 97.06 422 ALA A CA 1
ATOM 3227 C C . ALA A 1 422 ? -30.775 8.592 42.161 1.00 97.06 422 ALA A C 1
ATOM 3229 O O . ALA A 1 422 ? -31.249 7.553 41.699 1.00 97.06 422 ALA A O 1
ATOM 3230 N N . ARG A 1 423 ? -31.436 9.316 43.077 1.00 96.19 423 ARG A N 1
ATOM 3231 C CA . ARG A 1 423 ? -32.776 8.965 43.586 1.00 96.19 423 ARG A CA 1
ATOM 3232 C C . ARG A 1 423 ? -33.854 9.009 42.503 1.00 96.19 423 ARG A C 1
ATOM 3234 O O . ARG A 1 423 ? -34.686 8.106 42.458 1.00 96.19 423 ARG A O 1
ATOM 3241 N N . GLY A 1 424 ? -33.844 10.028 41.643 1.00 95.00 424 GLY A N 1
ATOM 3242 C CA . GLY A 1 424 ? -34.791 10.163 40.535 1.00 95.00 424 GLY A CA 1
ATOM 3243 C C . GLY A 1 424 ? -34.684 9.004 39.545 1.00 95.00 424 GLY A C 1
ATOM 3244 O O . GLY A 1 424 ? -35.681 8.340 39.265 1.00 95.00 424 GLY A O 1
ATOM 3245 N N . ILE A 1 425 ? -33.462 8.711 39.093 1.00 96.12 425 ILE A N 1
ATOM 3246 C CA . ILE A 1 425 ? -33.166 7.649 38.121 1.00 96.12 425 ILE A CA 1
ATOM 3247 C C . ILE A 1 425 ? -33.522 6.274 38.686 1.00 96.12 425 ILE A C 1
ATOM 3249 O O . ILE A 1 425 ? -34.291 5.536 38.073 1.00 96.12 425 ILE A O 1
ATOM 3253 N N . THR A 1 426 ? -33.010 5.935 39.873 1.00 93.88 426 THR A N 1
ATOM 3254 C CA . THR A 1 426 ? -33.275 4.626 40.497 1.00 93.88 426 THR A CA 1
ATOM 3255 C C . THR A 1 426 ? -34.767 4.407 40.736 1.00 93.88 426 THR A C 1
ATOM 3257 O O . THR A 1 426 ? -35.271 3.325 40.441 1.00 93.88 426 THR A O 1
ATOM 3260 N N . SER A 1 427 ? -35.507 5.433 41.173 1.00 93.69 427 SER A N 1
ATOM 3261 C CA . SER A 1 427 ? -36.964 5.346 41.349 1.00 93.69 427 SER A CA 1
ATOM 3262 C C . SER A 1 427 ? -37.705 5.160 40.021 1.00 93.69 427 SER A C 1
ATOM 3264 O O . SER A 1 427 ? -38.611 4.332 39.943 1.00 93.69 427 SER A O 1
ATOM 3266 N N . PHE A 1 428 ? -37.323 5.897 38.970 1.00 94.62 428 PHE A N 1
ATOM 3267 C CA . PHE A 1 428 ? -37.943 5.788 37.646 1.00 94.62 428 PHE A CA 1
ATOM 3268 C C . PHE A 1 428 ? -37.730 4.401 37.029 1.00 94.62 428 PHE A C 1
ATOM 3270 O O . PHE A 1 428 ? -38.698 3.769 36.603 1.00 94.62 428 PHE A O 1
ATOM 3277 N N . TYR A 1 429 ? -36.494 3.897 37.032 1.00 93.56 429 TYR A N 1
ATOM 3278 C CA . TYR A 1 429 ? -36.190 2.585 36.465 1.00 93.56 429 TYR A CA 1
ATOM 3279 C C . TYR A 1 429 ? -36.780 1.445 37.299 1.00 93.56 429 TYR A C 1
ATOM 3281 O O . TYR A 1 429 ? -37.407 0.566 36.722 1.00 93.56 429 TYR A O 1
ATOM 3289 N N . THR A 1 430 ? -36.739 1.505 38.636 1.00 90.25 430 THR A N 1
ATOM 3290 C CA . THR A 1 430 ? -37.407 0.494 39.487 1.00 90.25 430 THR A CA 1
ATOM 3291 C C . THR A 1 430 ? -38.918 0.413 39.218 1.00 90.25 430 THR A C 1
ATOM 3293 O O . THR A 1 430 ? -39.498 -0.667 39.289 1.00 90.25 430 THR A O 1
ATOM 3296 N N . ALA A 1 431 ? -39.570 1.537 38.897 1.00 92.75 431 ALA A N 1
ATOM 3297 C CA . ALA A 1 431 ? -41.013 1.583 38.656 1.00 92.75 431 ALA A CA 1
ATOM 3298 C C . ALA A 1 431 ? -41.443 1.149 37.240 1.00 92.75 431 ALA A C 1
ATOM 3300 O O . ALA A 1 431 ? -42.550 0.638 37.089 1.00 92.75 431 ALA A O 1
ATOM 3301 N N . ASN A 1 432 ? -40.610 1.371 36.215 1.00 90.75 432 ASN A N 1
ATOM 3302 C CA . ASN A 1 432 ? -40.992 1.168 34.806 1.00 90.75 432 ASN A CA 1
ATOM 3303 C C . ASN A 1 432 ? -40.214 0.037 34.106 1.00 90.75 432 ASN A C 1
ATOM 3305 O O . ASN A 1 432 ? -40.749 -0.608 33.208 1.00 90.75 432 ASN A O 1
ATOM 3309 N N . HIS A 1 433 ? -38.967 -0.213 34.514 1.00 90.06 433 HIS A N 1
ATOM 3310 C CA . HIS A 1 433 ? -38.010 -1.106 33.850 1.00 90.06 433 HIS A CA 1
ATOM 3311 C C . HIS A 1 433 ? -37.074 -1.750 34.896 1.00 90.06 433 HIS A C 1
ATOM 3313 O O . HIS A 1 433 ? -35.861 -1.539 34.865 1.00 90.06 433 HIS A O 1
ATOM 3319 N N . ALA A 1 434 ? -37.649 -2.474 35.866 1.00 82.94 434 ALA A N 1
ATOM 3320 C CA . ALA A 1 434 ? -36.978 -2.846 37.120 1.00 82.94 434 ALA A CA 1
ATOM 3321 C C . ALA A 1 434 ? -35.638 -3.589 36.952 1.00 82.94 434 ALA A C 1
ATOM 3323 O O . ALA A 1 434 ? -34.737 -3.400 37.765 1.00 82.94 434 ALA A O 1
ATOM 3324 N N . ASP A 1 435 ? -35.496 -4.376 35.884 1.00 84.50 435 ASP A N 1
ATOM 3325 C CA . ASP A 1 435 ? -34.297 -5.167 35.599 1.00 84.50 435 ASP A CA 1
ATOM 3326 C C . ASP A 1 435 ? -33.236 -4.420 34.762 1.00 84.50 435 ASP A C 1
ATOM 3328 O O . ASP A 1 435 ? -32.145 -4.940 34.555 1.00 84.50 435 ASP A O 1
ATOM 3332 N N . TYR A 1 436 ? -33.513 -3.204 34.267 1.00 89.88 436 TYR A N 1
ATOM 3333 C CA . TYR A 1 436 ? -32.622 -2.525 33.312 1.00 89.88 436 TYR A CA 1
ATOM 3334 C C . TYR A 1 436 ? -31.256 -2.158 33.906 1.00 89.88 436 TYR A C 1
ATOM 3336 O O . TYR A 1 436 ? -30.239 -2.317 33.235 1.00 89.88 436 TYR A O 1
ATOM 3344 N N . PHE A 1 437 ? -31.210 -1.693 35.161 1.00 93.19 437 PHE A N 1
ATOM 3345 C CA . PHE A 1 437 ? -29.957 -1.404 35.865 1.00 93.19 437 PHE A CA 1
ATOM 3346 C C . PHE A 1 437 ? -29.630 -2.502 36.882 1.00 93.19 437 PHE A C 1
ATOM 3348 O O . PHE A 1 437 ? -30.152 -2.510 37.996 1.00 93.19 437 PHE A O 1
ATOM 3355 N N . ALA A 1 438 ? -28.730 -3.409 36.494 1.00 90.38 438 ALA A N 1
ATOM 3356 C CA . ALA A 1 438 ? -28.317 -4.567 37.288 1.00 90.38 438 ALA A CA 1
ATOM 3357 C C . ALA A 1 438 ? -27.177 -4.261 38.283 1.00 90.38 438 ALA A C 1
ATOM 3359 O O . ALA A 1 438 ? -27.037 -4.948 39.296 1.00 90.38 438 ALA A O 1
ATOM 3360 N N . VAL A 1 439 ? -26.352 -3.243 38.004 1.00 93.50 439 VAL A N 1
ATOM 3361 C CA . VAL A 1 439 ? -25.213 -2.827 38.845 1.00 93.50 439 VAL A CA 1
ATOM 3362 C C . VAL A 1 439 ? -25.128 -1.301 38.915 1.00 93.50 439 VAL A C 1
ATOM 3364 O O . VAL A 1 439 ? -25.410 -0.599 37.948 1.00 93.50 439 VAL A O 1
ATOM 3367 N N . TYR A 1 440 ? -24.695 -0.780 40.059 1.00 95.31 440 TYR A N 1
ATOM 3368 C CA . TYR A 1 440 ? -24.451 0.638 40.304 1.00 95.31 440 TYR A CA 1
ATOM 3369 C C . TYR A 1 440 ? -22.975 0.838 40.652 1.00 95.31 440 TYR A C 1
ATOM 3371 O O . TYR A 1 440 ? -22.422 0.089 41.459 1.00 95.31 440 TYR A O 1
ATOM 3379 N N . VAL A 1 441 ? -22.323 1.836 40.058 1.00 95.88 441 VAL A N 1
ATOM 3380 C CA . VAL A 1 441 ? -20.887 2.095 40.241 1.00 95.88 441 VAL A CA 1
ATOM 3381 C C . VAL A 1 441 ? -20.673 3.540 40.671 1.00 95.88 441 VAL A C 1
ATOM 3383 O O . VAL A 1 441 ? -21.161 4.463 40.021 1.00 95.88 441 VAL A O 1
ATOM 3386 N N . LEU A 1 442 ? -19.908 3.732 41.746 1.00 96.00 442 LEU A N 1
ATOM 3387 C CA . LEU A 1 442 ? -19.419 5.036 42.188 1.00 96.00 442 LEU A CA 1
ATOM 3388 C C . LEU A 1 442 ? -17.895 5.071 42.082 1.00 96.00 442 LEU A C 1
ATOM 3390 O O . LEU A 1 442 ? -17.221 4.238 42.688 1.00 96.00 442 LEU A O 1
ATOM 3394 N N . ALA A 1 443 ? -17.364 6.052 41.359 1.00 94.12 443 ALA A N 1
ATOM 3395 C CA . ALA A 1 443 ? -15.941 6.367 41.326 1.00 94.12 443 ALA A CA 1
ATOM 3396 C C . ALA A 1 443 ? -15.698 7.802 41.805 1.00 94.12 443 ALA A C 1
ATOM 3398 O O . ALA A 1 443 ? -16.427 8.712 41.412 1.00 94.12 443 ALA A O 1
ATOM 3399 N N . THR A 1 444 ? -14.674 8.015 42.632 1.00 93.19 444 THR A N 1
ATOM 3400 C CA . THR A 1 444 ? -14.333 9.341 43.178 1.00 93.19 444 THR A CA 1
ATOM 3401 C C . THR A 1 444 ? -12.868 9.687 42.970 1.00 93.19 444 THR A C 1
ATOM 3403 O O . THR A 1 444 ? -12.011 8.833 43.204 1.00 93.19 444 THR A O 1
ATOM 3406 N N . PHE A 1 445 ? -12.581 10.939 42.605 1.00 91.25 445 PHE A N 1
ATOM 3407 C CA . PHE A 1 445 ? -11.230 11.426 42.307 1.00 91.25 445 PHE A CA 1
ATOM 3408 C C . PHE A 1 445 ? -11.018 12.883 42.754 1.00 91.25 445 PHE A C 1
ATOM 3410 O O . PHE A 1 445 ? -11.970 13.667 42.824 1.00 91.25 445 PHE A O 1
ATOM 3417 N N . VAL A 1 446 ? -9.763 13.238 43.056 1.00 89.69 446 VAL A N 1
ATOM 3418 C CA . VAL A 1 446 ? -9.305 14.614 43.337 1.00 89.69 446 VAL A CA 1
ATOM 3419 C C . VAL A 1 446 ? -7.769 14.701 43.271 1.00 89.69 446 VAL A C 1
ATOM 3421 O O . VAL A 1 446 ? -7.084 13.797 43.754 1.00 89.69 446 VAL A O 1
ATOM 3424 N N . ASN A 1 447 ? -7.217 15.786 42.721 1.00 81.00 447 ASN A N 1
ATOM 3425 C CA . ASN A 1 447 ? -5.773 16.081 42.621 1.00 81.00 447 ASN A CA 1
ATOM 3426 C C . ASN A 1 447 ? -4.895 14.918 42.112 1.00 81.00 447 ASN A C 1
ATOM 3428 O O . ASN A 1 447 ? -3.839 14.644 42.689 1.00 81.00 447 ASN A O 1
ATOM 3432 N N . GLY A 1 448 ? -5.317 14.194 41.075 1.00 71.69 448 GLY A N 1
ATOM 3433 C CA . GLY A 1 448 ? -4.495 13.102 40.532 1.00 71.69 448 GLY A CA 1
ATOM 3434 C C . GLY A 1 448 ? -4.330 11.885 41.454 1.00 71.69 448 GLY A C 1
ATOM 3435 O O . GLY A 1 448 ? -3.447 11.056 41.232 1.00 71.69 448 GLY A O 1
ATOM 3436 N N . THR A 1 449 ? -5.129 11.773 42.521 1.00 75.62 449 THR A N 1
ATOM 3437 C CA . THR A 1 449 ? -5.108 10.594 43.400 1.00 75.62 449 THR A CA 1
ATOM 3438 C C . THR A 1 449 ? -5.752 9.382 42.726 1.00 75.62 449 THR A C 1
ATOM 3440 O O . THR A 1 449 ? -6.659 9.517 41.906 1.00 75.62 449 THR A O 1
ATOM 3443 N N . ILE A 1 450 ? -5.282 8.178 43.081 1.00 66.44 450 ILE A N 1
ATOM 3444 C CA . ILE A 1 450 ? -5.845 6.916 42.579 1.00 66.44 450 ILE A CA 1
ATOM 3445 C C . ILE A 1 450 ? -7.341 6.877 42.935 1.00 66.44 450 ILE A C 1
ATOM 3447 O O . ILE A 1 450 ? -7.672 7.022 44.117 1.00 66.44 450 ILE A O 1
ATOM 3451 N N . PRO A 1 451 ? -8.242 6.681 41.957 1.00 74.56 451 PRO A N 1
ATOM 3452 C CA . PRO A 1 451 ? -9.671 6.783 42.196 1.00 74.56 451 PRO A CA 1
ATOM 3453 C C . PRO A 1 451 ? -10.167 5.653 43.100 1.00 74.56 451 PRO A C 1
ATOM 3455 O O . PRO A 1 451 ? -9.825 4.482 42.915 1.00 74.56 451 PRO A O 1
ATOM 3458 N N . ILE A 1 452 ? -11.032 5.991 44.054 1.00 75.25 452 ILE A N 1
ATOM 3459 C CA . ILE A 1 452 ? -11.759 4.987 44.838 1.00 75.25 452 ILE A CA 1
ATOM 3460 C C . ILE A 1 452 ? -12.970 4.567 44.012 1.00 75.25 452 ILE A C 1
ATOM 3462 O O . ILE A 1 452 ? -13.806 5.403 43.676 1.00 75.25 452 ILE A O 1
ATOM 3466 N N . VAL A 1 453 ? -13.063 3.277 43.690 1.00 85.06 453 VAL A N 1
ATOM 3467 C CA . VAL A 1 453 ? -14.122 2.717 42.844 1.00 85.06 453 VAL A CA 1
ATOM 3468 C C . VAL A 1 453 ? -14.876 1.639 43.617 1.00 85.06 453 VAL A C 1
ATOM 3470 O O . VAL A 1 453 ? -14.281 0.671 44.085 1.00 85.06 453 VAL A O 1
ATOM 3473 N N . THR A 1 454 ? -16.190 1.811 43.767 1.00 90.00 454 THR A N 1
ATOM 3474 C CA . THR A 1 454 ? -17.069 0.904 44.524 1.00 90.00 454 THR A CA 1
ATOM 3475 C C . THR A 1 454 ? -18.253 0.468 43.665 1.00 90.00 454 THR A C 1
ATOM 3477 O O . THR A 1 454 ? -18.835 1.278 42.943 1.00 90.00 454 THR A O 1
ATOM 3480 N N . GLN A 1 455 ? -18.616 -0.812 43.753 1.00 92.19 455 GLN A N 1
ATOM 3481 C CA . GLN A 1 455 ? -19.728 -1.420 43.017 1.00 92.19 455 GLN A CA 1
ATOM 3482 C C . GLN A 1 455 ? -20.824 -1.871 43.991 1.00 92.19 455 GLN A C 1
ATOM 3484 O O . GLN A 1 455 ? -20.525 -2.377 45.073 1.00 92.19 455 GLN A O 1
ATOM 3489 N N . PHE A 1 456 ? -22.085 -1.719 43.592 1.00 94.75 456 PHE A N 1
ATOM 3490 C CA . PHE A 1 456 ? -23.264 -2.068 44.382 1.00 94.75 456 PHE A CA 1
ATOM 3491 C C . PHE A 1 456 ? -24.297 -2.780 43.505 1.00 94.75 456 PHE A C 1
ATOM 3493 O O . PHE A 1 456 ? -24.483 -2.425 42.344 1.00 94.75 456 PHE A O 1
ATOM 3500 N N . THR A 1 457 ? -25.023 -3.738 44.075 1.00 92.19 457 THR A N 1
ATOM 3501 C CA . THR A 1 457 ? -26.213 -4.351 43.453 1.00 92.19 457 THR A CA 1
ATOM 3502 C C . THR A 1 457 ? -27.523 -3.778 44.004 1.00 92.19 457 THR A C 1
ATOM 3504 O O . THR A 1 457 ? -28.579 -3.987 43.421 1.00 92.19 457 THR A O 1
ATOM 3507 N N . ASP A 1 458 ? -27.469 -3.049 45.124 1.00 92.88 458 ASP A N 1
ATOM 3508 C CA . ASP A 1 458 ? -28.606 -2.342 45.720 1.00 92.88 458 ASP A CA 1
ATOM 3509 C C . ASP A 1 458 ? -28.506 -0.828 45.428 1.00 92.88 458 ASP A C 1
ATOM 3511 O O . ASP A 1 458 ? -27.513 -0.202 45.826 1.00 92.88 458 ASP A O 1
ATOM 3515 N N . PRO A 1 459 ? -29.518 -0.207 44.786 1.00 93.62 459 PRO A N 1
ATOM 3516 C CA . PRO A 1 459 ? -29.531 1.235 44.552 1.00 93.62 459 PRO A CA 1
ATOM 3517 C C . PRO A 1 459 ? -29.515 2.063 45.847 1.00 93.62 459 PRO A C 1
ATOM 3519 O O . PRO A 1 459 ? -28.990 3.177 45.843 1.00 93.62 459 PRO A O 1
ATOM 3522 N N . GLN A 1 460 ? -30.047 1.557 46.969 1.00 94.88 460 GLN A N 1
ATOM 3523 C CA . GLN A 1 460 ? -30.027 2.295 48.239 1.00 94.88 460 GLN A CA 1
ATOM 3524 C C . GLN A 1 460 ? -28.624 2.334 48.856 1.00 94.88 460 GLN A C 1
ATOM 3526 O O . GLN A 1 460 ? -28.209 3.389 49.337 1.00 94.88 460 GLN A O 1
ATOM 3531 N N . ALA A 1 461 ? -27.855 1.245 48.775 1.00 95.81 461 ALA A N 1
ATOM 3532 C CA . ALA A 1 461 ? -26.441 1.231 49.155 1.00 95.81 461 ALA A CA 1
ATOM 3533 C C . ALA A 1 461 ? -25.596 2.221 48.325 1.00 95.81 461 ALA A C 1
ATOM 3535 O O . ALA A 1 461 ? -24.778 2.952 48.886 1.00 95.81 461 ALA A O 1
ATOM 3536 N N . PHE A 1 462 ? -25.848 2.322 47.015 1.00 96.69 462 PHE A N 1
ATOM 3537 C CA . PHE A 1 462 ? -25.216 3.319 46.139 1.00 96.69 462 PHE A CA 1
ATOM 3538 C C . PHE A 1 462 ? -25.566 4.767 46.543 1.00 96.69 462 PHE A C 1
ATOM 3540 O O . PHE A 1 462 ? -24.680 5.613 46.680 1.00 96.69 462 PHE A O 1
ATOM 3547 N N . ILE A 1 463 ? -26.843 5.052 46.830 1.00 96.75 463 ILE A N 1
ATOM 3548 C CA . ILE A 1 463 ? -27.293 6.367 47.330 1.00 96.75 463 ILE A CA 1
ATOM 3549 C C . ILE A 1 463 ? -26.680 6.687 48.707 1.00 96.75 463 ILE A C 1
ATOM 3551 O O . ILE A 1 463 ? -26.327 7.839 48.975 1.00 96.75 463 ILE A O 1
ATOM 3555 N N . ALA A 1 464 ? -26.525 5.690 49.581 1.00 96.19 464 ALA A N 1
ATOM 3556 C CA . ALA A 1 464 ? -25.874 5.854 50.878 1.00 96.19 464 ALA A CA 1
ATOM 3557 C C . ALA A 1 464 ? -24.382 6.200 50.728 1.00 96.19 464 ALA A C 1
ATOM 3559 O O . ALA A 1 464 ? -23.904 7.103 51.413 1.00 96.19 464 ALA A O 1
ATOM 3560 N N . ALA A 1 465 ? -23.673 5.563 49.790 1.00 95.81 465 ALA A N 1
ATOM 3561 C CA . ALA A 1 465 ? -22.279 5.881 49.483 1.00 95.81 465 ALA A CA 1
ATOM 3562 C C . ALA A 1 465 ? -22.109 7.312 48.940 1.00 95.81 465 ALA A C 1
ATOM 3564 O O . ALA A 1 465 ? -21.254 8.046 49.432 1.00 95.81 465 ALA A O 1
ATOM 3565 N N . LEU A 1 466 ? -22.982 7.754 48.022 1.00 95.56 466 LEU A N 1
ATOM 3566 C CA . LEU A 1 466 ? -23.030 9.152 47.559 1.00 95.56 466 LEU A CA 1
ATOM 3567 C C . LEU A 1 466 ? -23.290 10.148 48.706 1.00 95.56 466 LEU A C 1
ATOM 3569 O O . LEU A 1 466 ? -22.737 11.243 48.718 1.00 95.56 466 LEU A O 1
ATOM 3573 N N . THR A 1 467 ? -24.109 9.767 49.690 1.00 94.94 467 THR A N 1
ATOM 3574 C CA . THR A 1 467 ? -24.401 10.599 50.874 1.00 94.94 467 THR A CA 1
ATOM 3575 C C . THR A 1 467 ? -23.211 10.677 51.846 1.00 94.94 467 THR A C 1
ATOM 3577 O O . THR A 1 467 ? -23.134 11.605 52.646 1.00 94.94 467 THR A O 1
ATOM 3580 N N . GLY A 1 468 ? -22.276 9.723 51.781 1.00 92.31 468 GLY A N 1
ATOM 3581 C CA . GLY A 1 468 ? -21.075 9.660 52.621 1.00 92.31 468 GLY A CA 1
ATOM 3582 C C . GLY A 1 468 ? -19.845 10.390 52.069 1.00 92.31 468 GLY A C 1
ATOM 3583 O O . GLY A 1 468 ? -18.784 10.307 52.686 1.00 92.31 468 GLY A O 1
ATOM 3584 N N . LEU A 1 469 ? -19.948 11.074 50.923 1.00 92.06 469 LEU A N 1
ATOM 3585 C CA . LEU A 1 469 ? -18.816 11.758 50.291 1.00 92.06 469 LEU A CA 1
ATOM 3586 C C . LEU A 1 469 ? -18.303 12.941 51.128 1.00 92.06 469 LEU A C 1
ATOM 3588 O O . LEU A 1 469 ? -19.062 13.825 51.523 1.00 92.06 469 LEU A O 1
ATOM 3592 N N . THR A 1 470 ? -16.988 12.987 51.347 1.00 88.31 470 THR A N 1
ATOM 3593 C CA . THR A 1 470 ? -16.301 14.072 52.066 1.00 88.31 470 THR A CA 1
ATOM 3594 C C . THR A 1 470 ? -15.447 14.907 51.106 1.00 88.31 470 THR A C 1
ATOM 3596 O O . THR A 1 470 ? -14.581 14.327 50.446 1.00 88.31 470 THR A O 1
ATOM 3599 N N . PRO A 1 471 ? -15.620 16.241 51.033 1.00 88.75 471 PRO A N 1
ATOM 3600 C CA . PRO A 1 471 ? -14.786 17.088 50.182 1.00 88.75 471 PRO A CA 1
ATOM 3601 C C . PRO A 1 471 ? -13.320 17.137 50.643 1.00 88.75 471 PRO A C 1
ATOM 3603 O O . PRO A 1 471 ? -13.032 17.129 51.840 1.00 88.75 471 PRO A O 1
ATOM 3606 N N . SER A 1 472 ? -12.400 17.255 49.687 1.00 86.31 472 SER A N 1
ATOM 3607 C CA . SER A 1 472 ? -10.950 17.377 49.887 1.00 86.31 472 SER A CA 1
ATOM 3608 C C . SER A 1 472 ? -10.408 18.588 49.110 1.00 86.31 472 SER A C 1
ATOM 3610 O O . SER A 1 472 ? -10.963 18.907 48.059 1.00 86.31 472 SER A O 1
ATOM 3612 N N . PRO A 1 473 ? -9.349 19.290 49.565 1.00 82.25 473 PRO A N 1
ATOM 3613 C CA . PRO A 1 473 ? -8.783 20.423 48.825 1.00 82.25 473 PRO A CA 1
ATOM 3614 C C . PRO A 1 473 ? -8.426 20.037 47.382 1.00 82.25 473 PRO A C 1
ATOM 3616 O O . PRO A 1 473 ? -7.798 18.999 47.182 1.00 82.25 473 PRO A O 1
ATOM 3619 N N . GLY A 1 474 ? -8.812 20.855 46.398 1.00 76.56 474 GLY A N 1
ATOM 3620 C CA . GLY A 1 474 ? -8.660 20.576 44.961 1.00 76.56 474 GLY A CA 1
ATOM 3621 C C . GLY A 1 474 ? -8.086 21.754 44.160 1.00 76.56 474 GLY A C 1
ATOM 3622 O O . GLY A 1 474 ? -8.172 22.895 44.609 1.00 76.56 474 GLY A O 1
ATOM 3623 N N . GLY A 1 475 ? -7.505 21.483 42.985 1.00 79.12 475 GLY A N 1
ATOM 3624 C CA . GLY A 1 475 ? -7.081 22.503 42.007 1.00 79.12 475 GLY A CA 1
ATOM 3625 C C . GLY A 1 475 ? -8.185 22.943 41.026 1.00 79.12 475 GLY A C 1
ATOM 3626 O O . GLY A 1 475 ? -9.323 22.478 41.110 1.00 79.12 475 GLY A O 1
ATOM 3627 N N . CYS A 1 476 ? -7.848 23.795 40.047 1.00 81.38 476 CYS A N 1
ATOM 3628 C CA . CYS A 1 476 ? -8.765 24.161 38.949 1.00 81.38 476 CYS A CA 1
ATOM 3629 C C . CYS A 1 476 ? -8.929 23.056 37.883 1.00 81.38 476 CYS A C 1
ATOM 3631 O O . CYS A 1 476 ? -9.845 23.128 37.062 1.00 81.38 476 CYS A O 1
ATOM 3633 N N . ASP A 1 477 ? -8.050 22.053 37.889 1.00 85.69 477 ASP A N 1
ATOM 3634 C CA . ASP A 1 477 ? -8.016 20.932 36.950 1.00 85.69 477 ASP A CA 1
ATOM 3635 C C . ASP A 1 477 ? -7.756 19.589 37.670 1.00 85.69 477 ASP A C 1
ATOM 3637 O O . ASP A 1 477 ? -7.490 19.567 38.878 1.00 85.69 477 ASP A O 1
ATOM 3641 N N . ASP A 1 478 ? -7.945 18.459 36.973 1.00 88.69 478 ASP A N 1
ATOM 3642 C CA . ASP A 1 478 ? -7.815 17.109 37.554 1.00 88.69 478 ASP A CA 1
ATOM 3643 C C . ASP A 1 478 ? -7.675 15.970 36.517 1.00 88.69 478 ASP A C 1
ATOM 3645 O O . ASP A 1 478 ? -7.954 16.161 35.333 1.00 88.69 478 ASP A O 1
ATOM 3649 N N . THR A 1 479 ? -7.329 14.753 36.968 1.00 87.38 479 THR A N 1
ATOM 3650 C CA . THR A 1 479 ? -7.110 13.578 36.091 1.00 87.38 479 THR A CA 1
ATOM 3651 C C . THR A 1 479 ? -8.380 12.730 35.881 1.00 87.38 479 THR A C 1
ATOM 3653 O O . THR A 1 479 ? -8.536 11.610 36.397 1.00 87.38 479 THR A O 1
ATOM 3656 N N . VAL A 1 480 ? -9.338 13.287 35.143 1.00 90.94 480 VAL A N 1
ATOM 3657 C CA . VAL A 1 480 ? -10.627 12.657 34.808 1.00 90.94 480 VAL A CA 1
ATOM 3658 C C . VAL A 1 480 ? -10.480 11.414 33.917 1.00 90.94 480 VAL A C 1
ATOM 3660 O O . VAL A 1 480 ? -11.135 10.402 34.173 1.00 90.94 480 VAL A O 1
ATOM 3663 N N . PHE A 1 481 ? -9.619 11.433 32.897 1.00 90.25 481 PHE A N 1
ATOM 3664 C CA . PHE A 1 481 ? -9.445 10.316 31.953 1.00 90.25 481 PHE A CA 1
ATOM 3665 C C . PHE A 1 481 ? -8.720 9.128 32.586 1.00 90.25 481 PHE A C 1
ATOM 3667 O O . PHE A 1 481 ? -9.074 7.975 32.332 1.00 90.25 481 PHE A O 1
ATOM 3674 N N . THR A 1 482 ? -7.771 9.389 33.486 1.00 84.69 482 THR A N 1
ATOM 3675 C CA . THR A 1 482 ? -7.163 8.357 34.340 1.00 84.69 482 THR A CA 1
ATOM 3676 C C . THR A 1 482 ? -8.224 7.657 35.207 1.00 84.69 482 THR A C 1
ATOM 3678 O O . THR A 1 482 ? -8.236 6.428 35.338 1.00 84.69 482 THR A O 1
ATOM 3681 N N . THR A 1 483 ? -9.188 8.422 35.731 1.00 86.88 483 THR A N 1
ATOM 3682 C CA . THR A 1 483 ? -10.311 7.879 36.510 1.00 86.88 483 THR A CA 1
ATOM 3683 C C . THR A 1 483 ? -11.257 7.041 35.651 1.00 86.88 483 THR A C 1
ATOM 3685 O O . THR A 1 483 ? -11.544 5.893 35.991 1.00 86.88 483 THR A O 1
ATOM 3688 N N . LEU A 1 484 ? -11.696 7.573 34.508 1.00 90.00 484 LEU A N 1
ATOM 3689 C CA . LEU A 1 484 ? -12.557 6.859 33.562 1.00 90.00 484 LEU A CA 1
ATOM 3690 C C . LEU A 1 484 ? -11.904 5.574 33.034 1.00 90.00 484 LEU A C 1
ATOM 3692 O O . LEU A 1 484 ? -12.576 4.550 32.936 1.00 90.00 484 LEU A O 1
ATOM 3696 N N . SER A 1 485 ? -10.591 5.588 32.778 1.00 87.75 485 SER A N 1
ATOM 3697 C CA . SER A 1 485 ? -9.833 4.394 32.376 1.00 87.75 485 SER A CA 1
ATOM 3698 C C . SER A 1 485 ? -9.933 3.274 33.415 1.00 87.75 485 SER A C 1
ATOM 3700 O O . SER A 1 485 ? -10.124 2.115 33.056 1.00 87.75 485 SER A O 1
ATOM 3702 N N . THR A 1 486 ? -9.882 3.621 34.705 1.00 85.69 486 THR A N 1
ATOM 3703 C CA . THR A 1 486 ? -10.025 2.658 35.811 1.00 85.69 486 THR A CA 1
ATOM 3704 C C . THR A 1 486 ? -11.453 2.101 35.895 1.00 85.69 486 THR A C 1
ATOM 3706 O O . THR A 1 486 ? -11.652 0.922 36.178 1.00 85.69 486 THR A O 1
ATOM 3709 N N . VAL A 1 487 ? -12.459 2.935 35.619 1.00 88.12 487 VAL A N 1
ATOM 3710 C CA . VAL A 1 487 ? -13.882 2.556 35.645 1.00 88.12 487 VAL A CA 1
ATOM 3711 C C . VAL A 1 487 ? -14.260 1.639 34.477 1.00 88.12 487 VAL A C 1
ATOM 3713 O O . VAL A 1 487 ? -14.965 0.654 34.686 1.00 88.12 487 VAL A O 1
ATOM 3716 N N . LEU A 1 488 ? -13.767 1.907 33.263 1.00 88.12 488 LEU A N 1
ATOM 3717 C CA . LEU A 1 488 ? -14.029 1.063 32.088 1.00 88.12 488 LEU A CA 1
ATOM 3718 C C . LEU A 1 488 ? -13.370 -0.323 32.171 1.00 88.12 488 LEU A C 1
ATOM 3720 O O . LEU A 1 488 ? -13.847 -1.257 31.537 1.00 88.12 488 LEU A O 1
ATOM 3724 N N . GLN A 1 489 ? -12.316 -0.477 32.977 1.00 84.00 489 GLN A N 1
ATOM 3725 C CA . GLN A 1 489 ? -11.643 -1.762 33.215 1.00 84.00 489 GLN A CA 1
ATOM 3726 C C . GLN A 1 489 ? -12.334 -2.632 34.286 1.00 84.00 489 GLN A C 1
ATOM 3728 O O . GLN A 1 489 ? -11.861 -3.726 34.597 1.00 84.00 489 GLN A O 1
ATOM 3733 N N . LEU A 1 490 ? -13.457 -2.187 34.864 1.00 82.75 490 LEU A N 1
ATOM 3734 C CA . LEU A 1 490 ? -14.228 -3.010 35.797 1.00 82.75 490 LEU A CA 1
ATOM 3735 C C . LEU A 1 490 ? -14.887 -4.205 35.081 1.00 82.75 490 LEU A C 1
ATOM 3737 O O . LEU A 1 490 ? -15.563 -3.999 34.070 1.00 82.75 490 LEU A O 1
ATOM 3741 N N . PRO A 1 491 ? -14.858 -5.423 35.663 1.00 80.50 491 PRO A N 1
ATOM 3742 C CA . PRO A 1 491 ? -15.570 -6.582 35.115 1.00 80.50 491 PRO A CA 1
ATOM 3743 C C . PRO A 1 491 ? -17.066 -6.334 34.867 1.00 80.50 491 PRO A C 1
ATOM 3745 O O . PRO A 1 491 ? -17.617 -6.825 33.888 1.00 80.50 491 PRO A O 1
ATOM 3748 N N . ALA A 1 492 ? -17.717 -5.516 35.704 1.00 79.44 492 ALA A N 1
ATOM 3749 C CA . ALA A 1 492 ? -19.112 -5.134 35.502 1.00 79.44 492 ALA A CA 1
ATOM 3750 C C . ALA A 1 492 ? -19.341 -4.324 34.214 1.00 79.44 492 ALA A C 1
ATOM 3752 O O . ALA A 1 492 ? -20.384 -4.485 33.595 1.00 79.44 492 ALA A O 1
ATOM 3753 N N . LEU A 1 493 ? -18.398 -3.481 33.773 1.00 84.12 493 LEU A N 1
ATOM 3754 C CA . LEU A 1 493 ? -18.561 -2.723 32.523 1.00 84.12 493 LEU A CA 1
ATOM 3755 C C . LEU A 1 493 ? -18.126 -3.522 31.289 1.00 84.12 493 LEU A C 1
ATOM 3757 O O . LEU A 1 493 ? -18.661 -3.287 30.210 1.00 84.12 493 LEU A O 1
ATOM 3761 N N . ALA A 1 494 ? -17.248 -4.516 31.455 1.00 75.38 494 ALA A N 1
ATOM 3762 C CA . ALA A 1 494 ? -17.006 -5.530 30.428 1.00 75.38 494 ALA A CA 1
ATOM 3763 C C . ALA A 1 494 ? -18.248 -6.417 30.192 1.00 75.38 494 ALA A C 1
ATOM 3765 O O . ALA A 1 494 ? -18.549 -6.757 29.049 1.00 75.38 494 ALA A O 1
ATOM 3766 N N . GLN A 1 495 ? -18.992 -6.751 31.257 1.00 79.12 495 GLN A N 1
ATOM 3767 C CA . GLN A 1 495 ? -20.245 -7.512 31.183 1.00 79.12 495 GLN A CA 1
ATOM 3768 C C . GLN A 1 495 ? -21.423 -6.669 30.661 1.00 79.12 495 GLN A C 1
ATOM 3770 O O . GLN A 1 495 ? -22.173 -7.123 29.800 1.00 79.12 495 GLN A O 1
ATOM 3775 N N . TYR A 1 496 ? -21.605 -5.453 31.182 1.00 84.81 496 TYR A N 1
ATOM 3776 C CA . TYR A 1 496 ? -22.712 -4.559 30.832 1.00 84.81 496 TYR A CA 1
ATOM 3777 C C . TYR A 1 496 ? -22.236 -3.457 29.874 1.00 84.81 496 TYR A C 1
ATOM 3779 O O . TYR A 1 496 ? -22.135 -2.278 30.238 1.00 84.81 496 TYR A O 1
ATOM 3787 N N . GLN A 1 497 ? -21.939 -3.849 28.633 1.00 80.75 497 GLN A N 1
ATOM 3788 C CA . GLN A 1 497 ? -21.607 -2.920 27.548 1.00 80.75 497 GLN A CA 1
ATOM 3789 C C . GLN A 1 497 ? -22.753 -1.924 27.287 1.00 80.75 497 GLN A C 1
ATOM 3791 O O . GLN A 1 497 ? -23.903 -2.151 27.668 1.00 80.75 497 GLN A O 1
ATOM 3796 N N . ARG A 1 498 ? -22.434 -0.787 26.660 1.00 85.25 498 ARG A N 1
ATOM 3797 C CA . ARG A 1 498 ? -23.345 0.354 26.443 1.00 85.25 498 ARG A CA 1
ATOM 3798 C C . ARG A 1 498 ? -24.025 0.928 27.696 1.00 85.25 498 ARG A C 1
ATOM 3800 O O . ARG A 1 498 ? -25.098 1.524 27.615 1.00 85.25 498 ARG A O 1
ATOM 3807 N N . SER A 1 499 ? -23.432 0.748 28.872 1.00 91.44 499 SER A N 1
ATOM 3808 C CA . SER A 1 499 ? -23.895 1.424 30.091 1.00 91.44 499 SER A CA 1
ATOM 3809 C C . SER A 1 499 ? -23.743 2.954 29.970 1.00 91.44 499 SER A C 1
ATOM 3811 O O . SER A 1 499 ? -22.841 3.410 29.278 1.00 91.44 499 SER A O 1
ATOM 3813 N N . PRO A 1 500 ? -24.575 3.778 30.626 1.00 94.19 500 PRO A N 1
ATOM 3814 C CA . PRO A 1 500 ? -24.338 5.219 30.734 1.00 94.19 500 PRO A CA 1
ATOM 3815 C C . PRO A 1 500 ? -23.331 5.566 31.843 1.00 94.19 500 PRO A C 1
ATOM 3817 O O . PRO A 1 500 ? -23.434 5.068 32.970 1.00 94.19 500 PRO A O 1
ATOM 3820 N N . ILE A 1 501 ? -22.414 6.494 31.554 1.00 96.75 501 ILE A N 1
ATOM 3821 C CA . ILE A 1 501 ? -21.535 7.129 32.548 1.00 96.75 501 ILE A CA 1
ATOM 3822 C C . ILE A 1 501 ? -21.893 8.608 32.685 1.00 96.75 501 ILE A C 1
ATOM 3824 O O . ILE A 1 501 ? -21.909 9.347 31.703 1.00 96.75 501 ILE A O 1
ATOM 3828 N N . PHE A 1 502 ? -22.104 9.055 33.922 1.00 97.56 502 PHE A N 1
ATOM 3829 C CA . PHE A 1 502 ? -22.251 10.467 34.270 1.00 97.56 502 PHE A CA 1
ATOM 3830 C C . PHE A 1 502 ? -21.007 10.948 35.021 1.00 97.56 502 PHE A C 1
ATOM 3832 O O . PHE A 1 502 ? -20.692 10.444 36.102 1.00 97.56 502 PHE A O 1
ATOM 3839 N N . VAL A 1 503 ? -20.300 11.920 34.442 1.00 97.19 503 VAL A N 1
ATOM 3840 C CA . VAL A 1 503 ? -19.092 12.531 35.013 1.00 97.19 503 VAL A CA 1
ATOM 3841 C C . VAL A 1 503 ? -19.450 13.895 35.587 1.00 97.19 503 VAL A C 1
ATOM 3843 O O . VAL A 1 503 ? -19.977 14.742 34.873 1.00 97.19 503 VAL A O 1
ATOM 3846 N N . PHE A 1 504 ? -19.151 14.116 36.864 1.00 95.75 504 PHE A N 1
ATOM 3847 C CA . PHE A 1 504 ? -19.474 15.338 37.596 1.00 95.75 504 PHE A CA 1
ATOM 3848 C C . PHE A 1 504 ? -18.192 16.037 38.040 1.00 95.75 504 PHE A C 1
ATOM 3850 O O . PHE A 1 504 ? -17.421 15.480 38.827 1.00 95.75 504 PHE A O 1
ATOM 3857 N N . THR A 1 505 ? -17.964 17.253 37.548 1.00 93.06 505 THR A N 1
ATOM 3858 C CA . THR A 1 505 ? -16.749 18.028 37.829 1.00 93.06 505 THR A CA 1
ATOM 3859 C C . THR A 1 505 ? -16.998 19.526 37.658 1.00 93.06 505 THR A C 1
ATOM 3861 O O . THR A 1 505 ? -17.789 19.938 36.818 1.00 93.06 505 THR A O 1
ATOM 3864 N N . ASP A 1 506 ? -16.291 20.344 38.429 1.00 90.44 506 ASP A N 1
ATOM 3865 C CA . ASP A 1 506 ? -16.241 21.806 38.314 1.00 90.44 506 ASP A CA 1
ATOM 3866 C C . ASP A 1 506 ? -14.912 22.310 37.710 1.00 90.44 506 ASP A C 1
ATOM 3868 O O . ASP A 1 506 ? -14.637 23.509 37.668 1.00 90.44 506 ASP A O 1
ATOM 3872 N N . GLY A 1 507 ? -14.068 21.378 37.253 1.00 88.00 507 GLY A N 1
ATOM 3873 C CA . GLY A 1 507 ? -12.764 21.630 36.645 1.00 88.00 507 GLY A CA 1
ATOM 3874 C C . GLY A 1 507 ? -12.586 20.933 35.293 1.00 88.00 507 GLY A C 1
ATOM 3875 O O . GLY A 1 507 ? -13.247 19.935 34.973 1.00 88.00 507 GLY A O 1
ATOM 3876 N N . VAL A 1 508 ? -11.662 21.464 34.493 1.00 89.06 508 VAL A N 1
ATOM 3877 C CA . VAL A 1 508 ? -11.218 20.839 33.235 1.00 89.06 508 VAL A CA 1
ATOM 3878 C C . VAL A 1 508 ? -10.252 19.683 33.508 1.00 89.06 508 VAL A C 1
ATOM 3880 O O . VAL A 1 508 ? -9.656 19.606 34.581 1.00 89.06 508 VAL A O 1
ATOM 3883 N N . THR A 1 509 ? -10.093 18.770 32.552 1.00 90.12 509 THR A N 1
ATOM 3884 C CA . THR A 1 509 ? -9.055 17.736 32.656 1.00 90.12 509 THR A CA 1
ATOM 3885 C C . THR A 1 509 ? -7.659 18.344 32.454 1.00 90.12 509 THR A C 1
ATOM 3887 O O . THR A 1 509 ? -7.492 19.278 31.665 1.00 90.12 509 THR A O 1
ATOM 3890 N N . ASN A 1 510 ? -6.670 17.810 33.177 1.00 88.31 510 ASN A N 1
ATOM 3891 C CA . ASN A 1 510 ? -5.237 18.011 32.928 1.00 88.31 510 ASN A CA 1
ATOM 3892 C C . ASN A 1 510 ? -4.519 16.717 32.489 1.00 88.31 510 ASN A C 1
ATOM 3894 O O . ASN A 1 510 ? -3.287 16.685 32.452 1.00 88.31 510 ASN A O 1
ATOM 3898 N N . ASP A 1 511 ? -5.269 15.653 32.174 1.00 87.75 511 ASP A N 1
ATOM 3899 C CA . ASP A 1 511 ? -4.707 14.403 31.668 1.00 87.75 511 ASP A CA 1
ATOM 3900 C C . ASP A 1 511 ? -3.951 14.648 30.350 1.00 87.75 511 ASP A C 1
ATOM 3902 O O . ASP A 1 511 ? -4.332 15.474 29.519 1.00 87.75 511 ASP A O 1
ATOM 3906 N N . GLY A 1 512 ? -2.863 13.907 30.146 1.00 79.25 512 GLY A N 1
ATOM 3907 C CA . GLY A 1 512 ? -2.078 13.988 28.923 1.00 79.25 512 GLY A CA 1
ATOM 3908 C C . GLY A 1 512 ? -2.773 13.352 27.717 1.00 79.25 512 GLY A C 1
ATOM 3909 O O . GLY A 1 512 ? -3.758 12.616 27.817 1.00 79.25 512 GLY A O 1
ATOM 3910 N N . ARG A 1 513 ? -2.190 13.595 26.540 1.00 77.19 513 ARG A N 1
ATOM 3911 C CA . ARG A 1 513 ? -2.652 13.009 25.276 1.00 77.19 513 ARG A CA 1
ATOM 3912 C C . ARG A 1 513 ? -2.656 11.476 25.310 1.00 77.19 513 ARG A C 1
ATOM 3914 O O . ARG A 1 513 ? -3.599 10.872 24.813 1.00 77.19 513 ARG A O 1
ATOM 3921 N N . ASP A 1 514 ? -1.669 10.858 25.955 1.00 73.00 514 ASP A N 1
ATOM 3922 C CA . ASP A 1 514 ? -1.568 9.399 26.095 1.00 73.00 514 ASP A CA 1
ATOM 3923 C C . ASP A 1 514 ? -2.791 8.801 26.822 1.00 73.00 514 ASP A C 1
ATOM 3925 O O . ASP A 1 514 ? -3.268 7.720 26.479 1.00 73.00 514 ASP A O 1
ATOM 3929 N N . GLN A 1 515 ? -3.337 9.516 27.813 1.00 80.00 515 GLN A N 1
ATOM 3930 C CA . GLN A 1 515 ? -4.528 9.115 28.565 1.00 80.00 515 GLN A CA 1
ATOM 3931 C C . GLN A 1 515 ? -5.807 9.266 27.727 1.00 80.00 515 GLN A C 1
ATOM 3933 O O . GLN A 1 515 ? -6.687 8.407 27.799 1.00 80.00 515 GLN A O 1
ATOM 3938 N N . LEU A 1 516 ? -5.898 10.313 26.901 1.00 79.31 516 LEU A N 1
ATOM 3939 C CA . LEU A 1 516 ? -6.979 10.494 25.926 1.00 79.31 516 LEU A CA 1
ATOM 3940 C C . LEU A 1 516 ? -6.947 9.393 24.844 1.00 79.31 516 LEU A C 1
ATOM 3942 O O . LEU A 1 516 ? -7.975 8.796 24.528 1.00 79.31 516 LEU A O 1
ATOM 3946 N N . GLU A 1 517 ? -5.764 9.038 24.337 1.00 75.25 517 GLU A N 1
ATOM 3947 C CA . GLU A 1 517 ? -5.587 7.941 23.374 1.00 75.25 517 GLU A CA 1
ATOM 3948 C C . GLU A 1 517 ? -5.884 6.562 24.001 1.00 75.25 517 GLU A C 1
ATOM 3950 O O . GLU A 1 517 ? -6.491 5.698 23.359 1.00 75.25 517 GLU A O 1
ATOM 3955 N N . ASN A 1 518 ? -5.558 6.357 25.283 1.00 77.50 518 ASN A N 1
ATOM 3956 C CA . ASN A 1 518 ? -5.993 5.180 26.042 1.00 77.50 518 ASN A CA 1
ATOM 3957 C C . ASN A 1 518 ? -7.527 5.113 26.188 1.00 77.50 518 ASN A C 1
ATOM 3959 O O . ASN A 1 518 ? -8.108 4.029 26.095 1.00 77.50 518 ASN A O 1
ATOM 3963 N N . MET A 1 519 ? -8.200 6.258 26.360 1.00 83.31 519 MET A N 1
ATOM 3964 C CA . MET A 1 519 ? -9.661 6.298 26.466 1.00 83.31 519 MET A CA 1
ATOM 3965 C C . MET A 1 519 ? -10.356 5.820 25.193 1.00 83.31 519 MET A C 1
ATOM 3967 O O . MET A 1 519 ? -11.248 4.981 25.298 1.00 83.31 519 MET A O 1
ATOM 3971 N N . PHE A 1 520 ? -9.938 6.260 24.000 1.00 81.31 520 PHE A N 1
ATOM 3972 C CA . PHE A 1 520 ? -10.551 5.786 22.748 1.00 81.31 520 PHE A CA 1
ATOM 3973 C C . PHE A 1 520 ? -10.453 4.261 22.587 1.00 81.31 520 PHE A C 1
ATOM 3975 O O . PHE A 1 520 ? -11.425 3.614 22.195 1.00 81.31 520 PHE A O 1
ATOM 3982 N N . ASN A 1 521 ? -9.322 3.663 22.979 1.00 75.50 521 ASN A N 1
ATOM 3983 C CA . ASN A 1 521 ? -9.152 2.209 22.956 1.00 75.50 521 ASN A CA 1
ATOM 3984 C C . ASN A 1 521 ? -10.121 1.485 23.910 1.00 75.50 521 ASN A C 1
ATOM 3986 O O . ASN A 1 521 ? -10.730 0.493 23.511 1.00 75.50 521 ASN A O 1
ATOM 3990 N N . LEU A 1 522 ? -10.333 1.985 25.132 1.00 80.00 522 LEU A N 1
ATOM 3991 C CA . LEU A 1 522 ? -11.286 1.385 26.081 1.00 80.00 522 LEU A CA 1
ATOM 3992 C C . LEU A 1 522 ? -12.750 1.582 25.651 1.00 80.00 522 LEU A C 1
ATOM 3994 O O . LEU A 1 522 ? -13.557 0.653 25.725 1.00 80.00 522 LEU A O 1
ATOM 3998 N N . LEU A 1 523 ? -13.090 2.765 25.132 1.00 83.31 523 LEU A N 1
ATOM 3999 C CA . LEU A 1 523 ? -14.426 3.063 24.608 1.00 83.31 523 LEU A CA 1
ATOM 4000 C C . LEU A 1 523 ? -14.778 2.206 23.380 1.00 83.31 523 LEU A C 1
ATOM 4002 O O . LEU A 1 523 ? -15.955 1.934 23.152 1.00 83.31 523 LEU A O 1
ATOM 4006 N N . SER A 1 524 ? -13.778 1.733 22.628 1.00 79.88 524 SER A N 1
ATOM 4007 C CA . SER A 1 524 ? -13.969 0.918 21.422 1.00 79.88 524 SER A CA 1
ATOM 4008 C C . SER A 1 524 ? -14.712 -0.404 21.653 1.00 79.88 524 SER A C 1
ATOM 4010 O O . SER A 1 524 ? -15.516 -0.797 20.803 1.00 79.88 524 SER A O 1
ATOM 4012 N N . TYR A 1 525 ? -14.473 -1.047 22.802 1.00 75.94 525 TYR A N 1
ATOM 4013 C CA . TYR A 1 525 ? -15.144 -2.277 23.233 1.00 75.94 525 TYR A CA 1
ATOM 4014 C C . TYR A 1 525 ? -16.420 -1.990 24.021 1.00 75.94 525 TYR A C 1
ATOM 4016 O O . TYR A 1 525 ? -17.409 -2.699 23.879 1.00 75.94 525 TYR A O 1
ATOM 4024 N N . TRP A 1 526 ? -16.406 -0.953 24.862 1.00 82.62 526 TRP A N 1
ATOM 4025 C CA . TRP A 1 526 ? -17.503 -0.679 25.789 1.00 82.62 526 TRP A CA 1
ATOM 4026 C C . TRP A 1 526 ? -18.713 0.015 25.139 1.00 82.62 526 TRP A C 1
ATOM 4028 O O . TRP A 1 526 ? -19.852 -0.294 25.494 1.00 82.62 526 TRP A O 1
ATOM 4038 N N . ARG A 1 527 ? -18.473 0.922 24.177 1.00 80.44 527 ARG A N 1
ATOM 4039 C CA . ARG A 1 527 ? -19.475 1.539 23.277 1.00 80.44 527 ARG A CA 1
ATOM 4040 C C . ARG A 1 527 ? -20.693 2.200 23.956 1.00 80.44 527 ARG A C 1
ATOM 4042 O O . ARG A 1 527 ? -21.766 2.266 23.366 1.00 80.44 527 ARG A O 1
ATOM 4049 N N . GLY A 1 528 ? -20.548 2.658 25.198 1.00 86.06 528 GLY A N 1
ATOM 4050 C CA . GLY A 1 528 ? -21.574 3.407 25.930 1.00 86.06 528 GLY A CA 1
ATOM 4051 C C . GLY A 1 528 ? -21.413 4.920 25.849 1.00 86.06 528 GLY A C 1
ATOM 4052 O O . GLY A 1 528 ? -20.447 5.437 25.289 1.00 86.06 528 GLY A O 1
ATOM 4053 N N . GLU A 1 529 ? -22.367 5.619 26.457 1.00 91.75 529 GLU A N 1
ATOM 4054 C CA . GLU A 1 529 ? -22.472 7.077 26.417 1.00 91.75 529 GLU A CA 1
ATOM 4055 C C . GLU A 1 529 ? -21.816 7.722 27.643 1.00 91.75 529 GLU A C 1
ATOM 4057 O O . GLU A 1 529 ? -22.101 7.344 28.785 1.00 91.75 529 GLU A O 1
ATOM 4062 N N . ILE A 1 530 ? -20.964 8.730 27.417 1.00 95.00 530 ILE A N 1
ATOM 4063 C CA . ILE A 1 530 ? -20.372 9.546 28.486 1.00 95.00 530 ILE A CA 1
ATOM 4064 C C . ILE A 1 530 ? -21.008 10.936 28.492 1.00 95.00 530 ILE A C 1
ATOM 4066 O O . ILE A 1 530 ? -20.844 11.735 27.569 1.00 95.00 530 ILE A O 1
ATOM 4070 N N . TYR A 1 531 ? -21.711 11.237 29.579 1.00 95.44 531 TYR A N 1
ATOM 4071 C CA . TYR A 1 531 ? -22.313 12.535 29.847 1.00 95.44 531 TYR A CA 1
ATOM 4072 C C . TYR A 1 531 ? -21.451 13.314 30.843 1.00 95.44 531 TYR A C 1
ATOM 4074 O O . TYR A 1 531 ? -21.469 13.038 32.046 1.00 95.44 531 TYR A O 1
ATOM 4082 N N . THR A 1 532 ? -20.710 14.307 30.354 1.00 95.88 532 THR A N 1
ATOM 4083 C CA . THR A 1 532 ? -19.901 15.197 31.198 1.00 95.88 532 THR A CA 1
ATOM 4084 C C . THR A 1 532 ? -20.734 16.395 31.636 1.00 95.88 532 THR A C 1
ATOM 4086 O O . THR A 1 532 ? -21.157 17.209 30.814 1.00 95.88 532 THR A O 1
ATOM 4089 N N . VAL A 1 533 ? -20.961 16.513 32.942 1.00 94.75 533 VAL A N 1
ATOM 4090 C CA . VAL A 1 533 ? -21.712 17.595 33.580 1.00 94.75 533 VAL A CA 1
ATOM 4091 C C . VAL A 1 533 ? -20.733 18.511 34.305 1.00 94.75 533 VAL A C 1
ATOM 4093 O O . VAL A 1 533 ? -20.154 18.141 35.328 1.00 94.75 533 VAL A O 1
ATOM 4096 N N . LEU A 1 534 ? -20.559 19.706 33.743 1.00 92.00 534 LEU A N 1
ATOM 4097 C CA . LEU A 1 534 ? -19.677 20.758 34.237 1.00 92.00 534 LEU A CA 1
ATOM 4098 C C . LEU A 1 534 ? -20.471 21.815 35.005 1.00 92.00 534 LEU A C 1
ATOM 4100 O O . LEU A 1 534 ? -21.489 22.301 34.506 1.00 92.00 534 LEU A O 1
ATOM 4104 N N . THR A 1 535 ? -19.981 22.213 36.176 1.00 90.62 535 THR A N 1
ATOM 4105 C CA . THR A 1 535 ? -20.525 23.319 36.981 1.00 90.62 535 THR A CA 1
ATOM 4106 C C . THR A 1 535 ? -19.489 24.415 37.201 1.00 90.62 535 THR A C 1
ATOM 4108 O O . THR A 1 535 ? -18.291 24.156 37.183 1.00 90.62 535 THR A O 1
ATOM 4111 N N . ASP A 1 536 ? -19.928 25.660 37.406 1.00 83.62 536 ASP A N 1
ATOM 4112 C CA . ASP A 1 536 ? -18.997 26.741 37.749 1.00 83.62 536 ASP A CA 1
ATOM 4113 C C . ASP A 1 536 ? -18.424 26.536 39.170 1.00 83.62 536 ASP A C 1
ATOM 4115 O O . ASP A 1 536 ? -19.207 26.411 40.124 1.00 83.62 536 ASP A O 1
ATOM 4119 N N . PRO A 1 537 ? -17.088 26.521 39.342 1.00 76.81 537 PRO A N 1
ATOM 4120 C CA . PRO A 1 537 ? -16.447 26.294 40.634 1.00 76.81 537 PRO A CA 1
ATOM 4121 C C . PRO A 1 537 ? -16.646 27.480 41.587 1.00 76.81 537 PRO A C 1
ATOM 4123 O O . PRO A 1 537 ? -16.784 28.632 41.175 1.00 76.81 537 PRO A O 1
ATOM 4126 N N . ALA A 1 538 ? -16.633 27.202 42.893 1.00 67.12 538 ALA A N 1
ATOM 4127 C CA . ALA A 1 538 ? -16.898 28.211 43.924 1.00 67.12 538 ALA A CA 1
ATOM 4128 C C . ALA A 1 538 ? -15.749 29.225 44.139 1.00 67.12 538 ALA A C 1
ATOM 4130 O O . ALA A 1 538 ? -16.007 30.356 44.551 1.00 67.12 538 ALA A O 1
ATOM 4131 N N . ASP A 1 539 ? -14.501 28.834 43.854 1.00 62.06 539 ASP A N 1
ATOM 4132 C CA . ASP A 1 539 ? -13.287 29.574 44.223 1.00 62.06 539 ASP A CA 1
ATOM 4133 C C . ASP A 1 539 ? -12.390 29.877 43.010 1.00 62.06 539 ASP A C 1
ATOM 4135 O O . ASP A 1 539 ? -11.599 29.036 42.594 1.00 62.06 539 ASP A O 1
ATOM 4139 N N . GLY A 1 540 ? -12.457 31.102 42.473 1.00 62.09 540 GLY A N 1
ATOM 4140 C CA . GLY A 1 540 ? -11.406 31.741 41.652 1.00 62.09 540 GLY A CA 1
ATOM 4141 C C . GLY A 1 540 ? -11.059 31.148 40.272 1.00 62.09 540 GLY A C 1
ATOM 4142 O O . GLY A 1 540 ? -10.489 31.858 39.445 1.00 62.09 540 GLY A O 1
ATOM 4143 N N . CYS A 1 541 ? -11.395 29.889 40.008 1.00 71.12 541 CYS A N 1
ATOM 4144 C CA . CYS A 1 541 ? -11.242 29.219 38.723 1.00 71.12 541 CYS A CA 1
ATOM 4145 C C . CYS A 1 541 ? -12.393 29.618 37.777 1.00 71.12 541 CYS A C 1
ATOM 4147 O O . CYS A 1 541 ? -13.502 29.908 38.222 1.00 71.12 541 CYS A O 1
ATOM 4149 N N . SER A 1 542 ? -12.165 29.597 36.463 1.00 74.25 542 SER A N 1
ATOM 4150 C CA . SER A 1 542 ? -13.223 29.788 35.459 1.00 74.25 542 SER A CA 1
ATOM 4151 C C . SER A 1 542 ? -13.123 28.716 34.383 1.00 74.25 542 SER A C 1
ATOM 4153 O O . SER A 1 542 ? -12.034 28.511 33.844 1.00 74.25 542 SER A O 1
ATOM 4155 N N . ILE A 1 543 ? -14.240 28.075 34.030 1.00 82.25 543 ILE A N 1
ATOM 4156 C CA . ILE A 1 543 ? -14.273 27.116 32.921 1.00 82.25 543 ILE A CA 1
ATOM 4157 C C . ILE A 1 543 ? -14.175 27.890 31.605 1.00 82.25 543 ILE A C 1
ATOM 4159 O O . ILE A 1 543 ? -15.150 28.455 31.111 1.00 82.25 543 ILE A O 1
ATOM 4163 N N . ASP A 1 544 ? -12.975 27.911 31.031 1.00 80.06 544 ASP A N 1
ATOM 4164 C CA . ASP A 1 544 ? -12.771 28.392 29.673 1.00 80.06 544 ASP A CA 1
ATOM 4165 C C . ASP A 1 544 ? -13.178 27.302 28.672 1.00 80.06 544 ASP A C 1
ATOM 4167 O O . ASP A 1 544 ? -12.480 26.301 28.488 1.00 80.06 544 ASP A O 1
ATOM 4171 N N . THR A 1 545 ? -14.309 27.512 27.999 1.00 78.88 545 THR A N 1
ATOM 4172 C CA . THR A 1 545 ? -14.800 26.626 26.927 1.00 78.88 545 THR A CA 1
ATOM 4173 C C . THR A 1 545 ? -13.896 26.599 25.684 1.00 78.88 545 THR A C 1
ATOM 4175 O O . THR A 1 545 ? -14.034 25.710 24.847 1.00 78.88 545 THR A O 1
ATOM 4178 N N . ALA A 1 546 ? -12.937 27.527 25.570 1.00 77.94 546 ALA A N 1
ATOM 4179 C CA . ALA A 1 546 ? -11.882 27.526 24.559 1.00 77.94 546 ALA A CA 1
ATOM 4180 C C . ALA A 1 546 ? -10.552 26.914 25.057 1.00 77.94 546 ALA A C 1
ATOM 4182 O O . ALA A 1 546 ? -9.570 26.894 24.304 1.00 77.94 546 ALA A O 1
ATOM 4183 N N . SER A 1 547 ? -10.501 26.367 26.276 1.00 84.00 547 SER A N 1
ATOM 4184 C CA . SER A 1 547 ? -9.343 25.611 26.774 1.00 84.00 547 SER A CA 1
ATOM 4185 C C . SER A 1 547 ? -9.205 24.245 26.090 1.00 84.00 547 SER A C 1
ATOM 4187 O O . SER A 1 547 ? -10.145 23.736 25.475 1.00 84.00 547 SER A O 1
ATOM 4189 N N . GLN A 1 548 ? -8.019 23.632 26.188 1.00 85.06 548 GLN A N 1
ATOM 4190 C CA . GLN A 1 548 ? -7.799 22.300 25.618 1.00 85.06 548 GLN A CA 1
ATOM 4191 C C . GLN A 1 548 ? -8.584 21.222 26.375 1.00 85.06 548 GLN A C 1
ATOM 4193 O O . GLN A 1 548 ? -9.362 20.520 25.743 1.00 85.06 548 GLN A O 1
ATOM 4198 N N . GLY A 1 549 ? -8.510 21.187 27.711 1.00 85.69 549 GLY A N 1
ATOM 4199 C CA . GLY A 1 549 ? -9.246 20.200 28.510 1.00 85.69 549 GLY A CA 1
ATOM 4200 C C . GLY A 1 549 ? -10.770 20.253 28.329 1.00 85.69 549 GLY A C 1
ATOM 4201 O O . GLY A 1 549 ? -11.437 19.228 28.443 1.00 85.69 549 GLY A O 1
ATOM 4202 N N . TYR A 1 550 ? -11.346 21.414 27.980 1.00 88.12 550 TYR A N 1
ATOM 4203 C CA . TYR A 1 550 ? -12.759 21.483 27.590 1.00 88.12 550 TYR A CA 1
ATOM 4204 C C . TYR A 1 550 ? -13.020 20.832 26.220 1.00 88.12 550 TYR A C 1
ATOM 4206 O O . TYR A 1 550 ? -13.981 20.074 26.081 1.00 88.12 550 TYR A O 1
ATOM 4214 N N . ARG A 1 551 ? -12.155 21.068 25.220 1.00 86.94 551 ARG A N 1
ATOM 4215 C CA . ARG A 1 551 ? -12.228 20.377 23.918 1.00 86.94 551 ARG A CA 1
ATOM 4216 C C . ARG A 1 551 ? -12.050 18.869 24.054 1.00 86.94 551 ARG A C 1
ATOM 4218 O O . ARG A 1 551 ? -12.755 18.128 23.378 1.00 86.94 551 ARG A O 1
ATOM 4225 N N . ASP A 1 552 ? -11.175 18.412 24.944 1.00 89.00 552 ASP A N 1
ATOM 4226 C CA . ASP A 1 552 ? -10.931 16.982 25.145 1.00 89.00 552 ASP A CA 1
ATOM 4227 C C . ASP A 1 552 ? -12.192 16.276 25.691 1.00 89.00 552 ASP A C 1
ATOM 4229 O O . ASP A 1 552 ? -12.538 15.181 25.243 1.00 89.00 552 ASP A O 1
ATOM 4233 N N . TYR A 1 553 ? -12.976 16.933 26.564 1.00 90.94 553 TYR A N 1
ATOM 4234 C CA . TYR A 1 553 ? -14.312 16.439 26.932 1.00 90.94 553 TYR A CA 1
ATOM 4235 C C . TYR A 1 553 ? -15.273 16.381 25.737 1.00 90.94 553 TYR A C 1
ATOM 4237 O O . TYR A 1 553 ? -16.038 15.423 25.622 1.00 90.94 553 TYR A O 1
ATOM 4245 N N . GLN A 1 554 ? -15.264 17.390 24.856 1.00 87.31 554 GLN A N 1
ATOM 4246 C CA . GLN A 1 554 ? -16.113 17.390 23.658 1.00 87.31 554 GLN A CA 1
ATOM 4247 C C . GLN A 1 554 ? -15.728 16.254 22.703 1.00 87.31 554 GLN A C 1
ATOM 4249 O O . GLN A 1 554 ? -16.608 15.638 22.107 1.00 87.31 554 GLN A O 1
ATOM 4254 N N . GLN A 1 555 ? -14.439 15.921 22.612 1.00 86.50 555 GLN A N 1
ATOM 4255 C CA . GLN A 1 555 ? -13.947 14.811 21.804 1.00 86.50 555 GLN A CA 1
ATOM 4256 C C . GLN A 1 555 ? -14.400 13.447 22.363 1.00 86.50 555 GLN A C 1
ATOM 4258 O O . GLN A 1 555 ? -14.917 12.611 21.621 1.00 86.50 555 GLN A O 1
ATOM 4263 N N . ILE A 1 556 ? -14.330 13.247 23.686 1.00 88.88 556 ILE A N 1
ATOM 4264 C CA . ILE A 1 556 ? -14.898 12.056 24.343 1.00 88.88 556 ILE A CA 1
ATOM 4265 C C . ILE A 1 556 ? -16.422 11.968 24.144 1.00 88.88 556 ILE A C 1
ATOM 4267 O O . ILE A 1 556 ? -16.937 10.885 23.857 1.00 88.88 556 ILE A O 1
ATOM 4271 N N . ALA A 1 557 ? -17.156 13.079 24.252 1.00 89.75 557 ALA A N 1
ATOM 4272 C CA . ALA A 1 557 ? -18.607 13.113 24.031 1.00 89.75 557 ALA A CA 1
ATOM 4273 C C . ALA A 1 557 ? -19.003 12.856 22.565 1.00 89.75 557 ALA A C 1
ATOM 4275 O O . ALA A 1 557 ? -20.030 12.227 22.307 1.00 89.75 557 ALA A O 1
ATOM 4276 N N . ARG A 1 558 ? -18.179 13.290 21.604 1.00 86.62 558 ARG A N 1
ATOM 4277 C CA . ARG A 1 558 ? -18.331 12.963 20.182 1.00 86.62 558 ARG A CA 1
ATOM 4278 C C . ARG A 1 558 ? -18.134 11.468 19.937 1.00 86.62 558 ARG A C 1
ATOM 4280 O O . ARG A 1 558 ? -18.999 10.842 19.329 1.00 86.62 558 ARG A O 1
ATOM 4287 N N . PHE A 1 559 ? -17.048 10.881 20.445 1.00 85.62 559 PHE A N 1
ATOM 4288 C CA . PHE A 1 559 ? -16.768 9.458 20.235 1.00 85.62 559 PHE A CA 1
ATOM 4289 C C . PHE A 1 559 ? -17.787 8.542 20.927 1.00 85.62 559 PHE A C 1
ATOM 4291 O O . PHE A 1 559 ? -18.312 7.629 20.298 1.00 85.62 559 PHE A O 1
ATOM 4298 N N . SER A 1 560 ? -18.109 8.811 22.195 1.00 90.44 560 SER A N 1
ATOM 4299 C CA . SER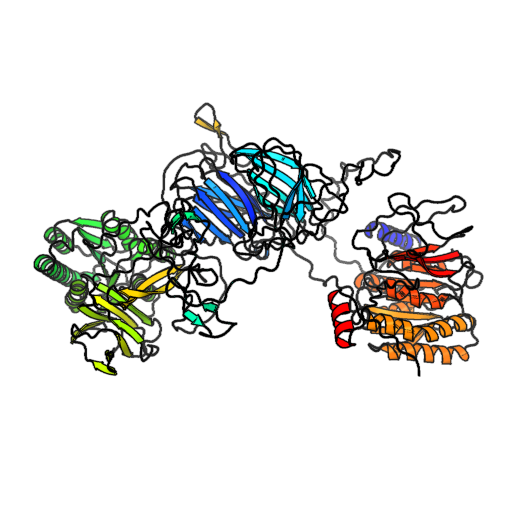 A 1 560 ? -19.084 8.037 22.986 1.00 90.44 560 SER A CA 1
ATOM 4300 C C . SER A 1 560 ? -20.552 8.313 22.631 1.00 90.44 560 SER A C 1
ATOM 4302 O O . SER A 1 560 ? -21.443 7.776 23.276 1.00 90.44 560 SER A O 1
ATOM 4304 N N . GLN A 1 561 ? -20.830 9.198 21.667 1.00 88.81 561 GLN A N 1
ATOM 4305 C CA . GLN A 1 561 ? -22.176 9.691 21.331 1.00 88.81 561 GLN A CA 1
ATOM 4306 C C . GLN A 1 561 ? -22.928 10.369 22.505 1.00 88.81 561 GLN A C 1
ATOM 4308 O O . GLN A 1 561 ? -24.083 10.762 22.345 1.00 88.81 561 GLN A O 1
ATOM 4313 N N . GLY A 1 562 ? -22.264 10.613 23.641 1.00 92.06 562 GLY A N 1
ATOM 4314 C CA . GLY A 1 562 ? -22.780 11.385 24.773 1.00 92.06 562 GLY A CA 1
ATOM 4315 C C . GLY A 1 562 ? -22.764 12.904 24.546 1.00 92.06 562 GLY A C 1
ATOM 4316 O O . GLY A 1 562 ? -22.811 13.383 23.409 1.00 92.06 562 GLY A O 1
ATOM 4317 N N . LEU A 1 563 ? -22.723 13.681 25.638 1.00 91.62 563 LEU A N 1
ATOM 4318 C CA . LEU A 1 563 ? -22.789 15.154 25.621 1.00 91.62 563 LEU A CA 1
ATOM 4319 C C . LEU A 1 563 ? -21.930 15.798 26.723 1.00 91.62 563 LEU A C 1
ATOM 4321 O O . LEU A 1 563 ? -21.779 15.254 27.815 1.00 91.62 563 LEU A O 1
ATOM 4325 N N . VAL A 1 564 ? -21.467 17.026 26.465 1.00 93.06 564 VAL A N 1
ATOM 4326 C CA . VAL A 1 564 ? -20.837 17.922 27.454 1.00 93.06 564 VAL A CA 1
ATOM 4327 C C . VAL A 1 564 ? -21.802 19.054 27.777 1.00 93.06 564 VAL A C 1
ATOM 4329 O O . VAL A 1 564 ? -22.117 19.864 26.907 1.00 93.06 564 VAL A O 1
ATOM 4332 N N . SER A 1 565 ? -22.267 19.118 29.021 1.00 91.62 565 SER A N 1
ATOM 4333 C CA . SER A 1 565 ? -23.257 20.094 29.487 1.00 91.62 565 SER A CA 1
ATOM 4334 C C . SER A 1 565 ? -22.656 20.980 30.575 1.00 91.62 565 SER A C 1
ATOM 4336 O O . SER A 1 565 ? -22.342 20.493 31.658 1.00 91.62 565 SER A O 1
ATOM 4338 N N . HIS A 1 566 ? -22.515 22.281 30.311 1.00 89.44 566 HIS A N 1
ATOM 4339 C CA . HIS A 1 566 ? -22.076 23.273 31.301 1.00 89.44 566 HIS A CA 1
ATOM 4340 C C . HIS A 1 566 ? -23.302 23.975 31.891 1.00 89.44 566 HIS A C 1
ATOM 4342 O O . HIS A 1 566 ? -24.033 24.669 31.184 1.00 89.44 566 HIS A O 1
ATOM 4348 N N . VAL A 1 567 ? -23.580 23.733 33.173 1.00 89.12 567 VAL A N 1
ATOM 4349 C CA . VAL A 1 567 ? -24.834 24.120 33.834 1.00 89.12 567 VAL A CA 1
ATOM 4350 C C . VAL A 1 567 ? -24.582 24.694 35.234 1.00 89.12 567 VAL A C 1
ATOM 4352 O O . VAL A 1 567 ? -23.613 24.324 35.889 1.00 89.12 567 VAL A O 1
ATOM 4355 N N . PRO A 1 568 ? -25.454 25.576 35.758 1.00 88.62 568 PRO A N 1
ATOM 4356 C CA . PRO A 1 568 ? -25.352 26.013 37.143 1.00 88.62 568 PRO A CA 1
ATOM 4357 C C . PRO A 1 568 ? -25.598 24.829 38.083 1.00 88.62 568 PRO A C 1
ATOM 4359 O O . PRO A 1 568 ? -26.424 23.960 37.796 1.00 88.62 568 PRO A O 1
ATOM 4362 N N . LYS A 1 569 ? -24.946 24.846 39.249 1.00 88.88 569 LYS A N 1
ATOM 4363 C CA . LYS A 1 569 ? -25.001 23.784 40.270 1.00 88.88 569 LYS A CA 1
ATOM 4364 C C . LYS A 1 569 ? -26.420 23.260 40.538 1.00 88.88 569 LYS A C 1
ATOM 4366 O O . LYS A 1 569 ? -26.648 22.058 40.595 1.00 88.88 569 LYS A O 1
ATOM 4371 N N . THR A 1 570 ? -27.404 24.157 40.623 1.00 88.94 570 THR A N 1
ATOM 4372 C CA . THR A 1 570 ? -28.823 23.849 40.893 1.00 88.94 570 THR A CA 1
ATOM 4373 C C . THR A 1 570 ? -29.574 23.128 39.765 1.00 88.94 570 THR A C 1
ATOM 4375 O O . THR A 1 570 ? -30.694 22.678 39.992 1.00 88.94 570 THR A O 1
ATOM 4378 N N . ALA A 1 571 ? -29.004 23.021 38.562 1.00 90.44 571 ALA A N 1
ATOM 4379 C CA . ALA A 1 571 ? -29.620 22.364 37.406 1.00 90.44 571 ALA A CA 1
ATOM 4380 C C . ALA A 1 571 ? -29.192 20.896 37.224 1.00 90.44 571 ALA A C 1
ATOM 4382 O O . ALA A 1 571 ? -29.842 20.167 36.472 1.00 90.44 571 ALA A O 1
ATOM 4383 N N . VAL A 1 572 ? -28.128 20.458 37.911 1.00 93.19 572 VAL A N 1
ATOM 4384 C CA . VAL A 1 572 ? -27.513 19.128 37.747 1.00 93.19 572 VAL A CA 1
ATOM 4385 C C . VAL A 1 572 ? -28.537 17.999 37.914 1.00 93.19 572 VAL A C 1
ATOM 4387 O O . VAL A 1 572 ? -28.612 17.119 37.058 1.00 93.19 572 VAL A O 1
ATOM 4390 N N . ALA A 1 573 ? -29.379 18.044 38.954 1.00 93.75 573 ALA A N 1
ATOM 4391 C CA . ALA A 1 573 ? -30.370 16.994 39.201 1.00 93.75 573 ALA A CA 1
ATOM 4392 C C . ALA A 1 573 ? -31.403 16.867 38.069 1.00 93.75 573 ALA A C 1
ATOM 4394 O O . ALA A 1 573 ? -31.704 15.758 37.620 1.00 93.75 573 ALA A O 1
ATOM 4395 N N . THR A 1 574 ? -31.923 18.000 37.590 1.00 91.88 574 THR A N 1
ATOM 4396 C CA . THR A 1 574 ? -32.926 18.059 36.517 1.00 91.88 574 THR A CA 1
ATOM 4397 C C . THR A 1 574 ? -32.354 17.551 35.198 1.00 91.88 574 THR A C 1
ATOM 4399 O O . THR A 1 574 ? -32.976 16.710 34.552 1.00 91.88 574 THR A O 1
ATOM 4402 N N . LEU A 1 575 ? -31.157 18.017 34.822 1.00 92.31 575 LEU A N 1
ATOM 4403 C CA . LEU A 1 575 ? -30.473 17.604 33.596 1.00 92.31 575 LEU A CA 1
ATOM 4404 C C . LEU A 1 575 ? -30.220 16.093 33.574 1.00 92.31 575 LEU A C 1
ATOM 4406 O O . LEU A 1 575 ? -30.625 15.408 32.637 1.00 92.31 575 LEU A O 1
ATOM 4410 N N . VAL A 1 576 ? -29.563 15.573 34.613 1.00 94.69 576 VAL A N 1
ATOM 4411 C CA . VAL A 1 576 ? -29.111 14.176 34.648 1.00 94.69 576 VAL A CA 1
ATOM 4412 C C . VAL A 1 576 ? -30.291 13.210 34.693 1.00 94.69 576 VAL A C 1
ATOM 4414 O O . VAL A 1 576 ? -30.281 12.203 33.991 1.00 94.69 576 VAL A O 1
ATOM 4417 N N . THR A 1 577 ? -31.358 13.557 35.420 1.00 93.44 577 THR A N 1
ATOM 4418 C CA . THR A 1 577 ? -32.604 12.774 35.411 1.00 93.44 577 THR A CA 1
ATOM 4419 C C . THR A 1 577 ? -33.278 12.798 34.032 1.00 93.44 577 THR A C 1
ATOM 4421 O O . THR A 1 577 ? -33.757 11.766 33.567 1.00 93.44 577 THR A O 1
ATOM 4424 N N . ALA A 1 578 ? -33.301 13.947 33.346 1.00 91.19 578 ALA A N 1
ATOM 4425 C CA . ALA A 1 578 ? -33.926 14.072 32.027 1.00 91.19 578 ALA A CA 1
ATOM 4426 C C . ALA A 1 578 ? -33.167 13.313 30.922 1.00 91.19 578 ALA A C 1
ATOM 4428 O O . ALA A 1 578 ? -33.807 12.726 30.050 1.00 91.19 578 ALA A O 1
ATOM 4429 N N . LEU A 1 579 ? -31.830 13.281 30.976 1.00 91.56 579 LEU A N 1
ATOM 4430 C CA . LEU A 1 579 ? -31.008 12.432 30.107 1.00 91.56 579 LEU A CA 1
ATOM 4431 C C . LEU A 1 579 ? -31.265 10.948 30.408 1.00 91.56 579 LEU A C 1
ATOM 4433 O O . LEU A 1 579 ? -31.709 10.199 29.541 1.00 91.56 579 LEU A O 1
ATOM 4437 N N . ALA A 1 580 ? -31.072 10.536 31.663 1.00 92.62 580 ALA A N 1
ATOM 4438 C CA . ALA A 1 580 ? -31.134 9.134 32.061 1.00 92.62 580 ALA A CA 1
ATOM 4439 C C . ALA A 1 580 ? -32.507 8.476 31.847 1.00 92.62 580 ALA A C 1
ATOM 4441 O O . ALA A 1 580 ? -32.565 7.310 31.461 1.00 92.62 580 ALA A O 1
ATOM 4442 N N . ASN A 1 581 ? -33.619 9.193 32.044 1.00 89.62 581 ASN A N 1
ATOM 4443 C CA . ASN A 1 581 ? -34.969 8.642 31.843 1.00 89.62 581 ASN A CA 1
ATOM 4444 C C . ASN A 1 581 ? -35.285 8.292 30.376 1.00 89.62 581 ASN A C 1
ATOM 4446 O O . ASN A 1 581 ? -36.285 7.626 30.114 1.00 89.62 581 ASN A O 1
ATOM 4450 N N . ASN A 1 582 ? -34.460 8.734 29.421 1.00 86.56 582 ASN A N 1
ATOM 4451 C CA . ASN A 1 582 ? -34.667 8.492 27.996 1.00 86.56 582 ASN A CA 1
ATOM 4452 C C . ASN A 1 582 ? -33.775 7.388 27.412 1.00 86.56 582 ASN A C 1
ATOM 4454 O O . ASN A 1 582 ? -33.855 7.175 26.215 1.00 86.56 582 ASN A O 1
ATOM 4458 N N . LEU A 1 583 ? -32.981 6.660 28.207 1.00 89.06 583 LEU A N 1
ATOM 4459 C CA . LEU A 1 583 ? -31.993 5.694 27.690 1.00 89.06 583 LEU A CA 1
ATOM 4460 C C . LEU A 1 583 ? -32.563 4.322 27.274 1.00 89.06 583 LEU A C 1
ATOM 4462 O O . LEU A 1 583 ? -31.898 3.577 26.560 1.00 89.06 583 LEU A O 1
ATOM 4466 N N . TYR A 1 584 ? -33.764 3.950 27.725 1.00 88.88 584 TYR A N 1
ATOM 4467 C CA . TYR A 1 584 ? -34.329 2.625 27.441 1.00 88.88 584 TYR A CA 1
ATOM 4468 C C . TYR A 1 584 ? -34.694 2.448 25.954 1.00 88.88 584 TYR A C 1
ATOM 4470 O O . TYR A 1 584 ? -35.536 3.187 25.429 1.00 88.88 584 TYR A O 1
ATOM 4478 N N . GLN A 1 585 ? -34.089 1.433 25.321 1.00 86.81 585 GLN A N 1
ATOM 4479 C CA . GLN A 1 585 ? -34.260 1.056 23.907 1.00 86.81 585 GLN A CA 1
ATOM 4480 C C . GLN A 1 585 ? -34.024 2.201 22.906 1.00 86.81 585 GLN A C 1
ATOM 4482 O O . GLN A 1 585 ? -34.696 2.268 21.881 1.00 86.81 585 GLN A O 1
ATOM 4487 N N . MET A 1 586 ? -33.092 3.112 23.199 1.00 87.81 586 MET A N 1
ATOM 4488 C CA . MET A 1 586 ? -32.649 4.115 22.228 1.00 87.81 586 MET A CA 1
ATOM 4489 C C . MET A 1 586 ? -31.465 3.617 21.404 1.00 87.81 586 MET A C 1
ATOM 4491 O O . MET A 1 586 ? -30.504 3.101 21.970 1.00 87.81 586 MET A O 1
ATOM 4495 N N . ASP A 1 587 ? -31.504 3.880 20.100 1.00 87.06 587 ASP A N 1
ATOM 4496 C CA . ASP A 1 587 ? -30.335 3.836 19.218 1.00 87.06 587 ASP A CA 1
ATOM 4497 C C . ASP A 1 587 ? -30.221 5.138 18.402 1.00 87.06 587 ASP A C 1
ATOM 4499 O O . ASP A 1 587 ? -31.195 5.875 18.215 1.00 87.06 587 ASP A O 1
ATOM 4503 N N . HIS A 1 588 ? -29.019 5.465 17.934 1.00 88.50 588 HIS A N 1
ATOM 4504 C CA . HIS A 1 588 ? -28.723 6.721 17.245 1.00 88.50 588 HIS A CA 1
ATOM 4505 C C . HIS A 1 588 ? -29.051 6.623 15.749 1.00 88.50 588 HIS A C 1
ATOM 4507 O O . HIS A 1 588 ? -28.519 5.782 15.028 1.00 88.50 588 HIS A O 1
ATOM 4513 N N . VAL A 1 589 ? -29.893 7.531 15.244 1.00 88.19 589 VAL A N 1
ATOM 4514 C CA . VAL A 1 589 ? -30.244 7.611 13.807 1.00 88.19 589 VAL A CA 1
ATOM 4515 C C . VAL A 1 589 ? -29.541 8.758 13.084 1.00 88.19 589 VAL A C 1
ATOM 4517 O O . VAL A 1 589 ? -29.297 8.673 11.882 1.00 88.19 589 VAL A O 1
ATOM 4520 N N . LEU A 1 590 ? -29.184 9.825 13.804 1.00 87.00 590 LEU A N 1
ATOM 4521 C CA . LEU A 1 590 ? -28.386 10.941 13.295 1.00 87.00 590 LEU A CA 1
ATOM 4522 C C . LEU A 1 590 ? -27.658 11.627 14.456 1.00 87.00 590 LEU A C 1
ATOM 4524 O O . LEU A 1 590 ? -28.269 12.019 15.441 1.00 87.00 590 LEU A O 1
ATOM 4528 N N . THR A 1 591 ? -26.357 11.846 14.325 1.00 86.81 591 THR A N 1
ATOM 4529 C CA . THR A 1 591 ? -25.547 12.650 15.256 1.00 86.81 591 THR A CA 1
ATOM 4530 C C . THR A 1 591 ? -24.917 13.818 14.506 1.00 86.81 591 THR A C 1
ATOM 4532 O O . THR A 1 591 ? -24.793 13.745 13.282 1.00 86.81 591 THR A O 1
ATOM 4535 N N . ASN A 1 592 ? -24.497 14.881 15.197 1.00 85.19 592 ASN A N 1
ATOM 4536 C CA . ASN A 1 592 ? -23.558 15.860 14.643 1.00 85.19 592 ASN A CA 1
ATOM 4537 C C . ASN A 1 592 ? -22.836 16.666 15.733 1.00 85.19 592 ASN A C 1
ATOM 4539 O O . ASN A 1 592 ? -23.390 16.909 16.806 1.00 85.19 592 ASN A O 1
ATOM 4543 N N . ASP A 1 593 ? -21.628 17.131 15.416 1.00 85.50 593 ASP A N 1
ATOM 4544 C CA . ASP A 1 593 ? -20.675 17.719 16.360 1.00 85.50 593 ASP A CA 1
ATOM 4545 C C . ASP A 1 593 ? -19.936 18.877 15.677 1.00 85.50 593 ASP A C 1
ATOM 4547 O O . ASP A 1 593 ? -18.969 18.688 14.943 1.00 85.50 593 ASP A O 1
ATOM 4551 N N . LEU A 1 594 ? -20.433 20.096 15.886 1.00 84.81 594 LEU A N 1
ATOM 4552 C CA . LEU A 1 594 ? -19.953 21.329 15.263 1.00 84.81 594 LEU A CA 1
ATOM 4553 C C . LEU A 1 594 ? -19.036 22.060 16.245 1.00 84.81 594 LEU A C 1
ATOM 4555 O O . LEU A 1 594 ? -19.443 22.992 16.940 1.00 84.81 594 LEU A O 1
ATOM 4559 N N . MET A 1 595 ? -17.782 21.613 16.301 1.00 77.25 595 MET A N 1
ATOM 4560 C CA . MET A 1 595 ? -16.783 22.029 17.298 1.00 77.25 595 MET A CA 1
ATOM 4561 C C . MET A 1 595 ? -16.312 23.486 17.173 1.00 77.25 595 MET A C 1
ATOM 4563 O O . MET A 1 595 ? -15.691 24.002 18.098 1.00 77.25 595 MET A O 1
ATOM 4567 N N . ILE A 1 596 ? -16.611 24.164 16.059 1.00 75.69 596 ILE A N 1
ATOM 4568 C CA . ILE A 1 596 ? -16.192 25.554 15.808 1.00 75.69 596 ILE A CA 1
ATOM 4569 C C . ILE A 1 596 ? -17.389 26.515 15.810 1.00 75.69 596 ILE A C 1
ATOM 4571 O O . ILE A 1 596 ? -17.354 27.545 16.483 1.00 75.69 596 ILE A O 1
ATOM 4575 N N . ASN A 1 597 ? -18.445 26.222 15.042 1.00 81.06 597 ASN A N 1
ATOM 4576 C CA . ASN A 1 597 ? -19.588 27.125 14.893 1.00 81.06 597 ASN A CA 1
ATOM 4577 C C . ASN A 1 597 ? -20.878 26.380 14.500 1.00 81.06 597 ASN A C 1
ATOM 4579 O O . ASN A 1 597 ? -20.974 25.824 13.407 1.00 81.06 597 ASN A O 1
ATOM 4583 N N . CYS A 1 598 ? -21.905 26.463 15.348 1.00 83.94 598 CYS A N 1
ATOM 4584 C CA . CYS A 1 598 ? -23.230 25.882 15.136 1.00 83.94 598 CYS A CA 1
ATOM 4585 C C . CYS A 1 598 ? -23.958 26.421 13.890 1.00 83.94 598 CYS A C 1
ATOM 4587 O O . CYS A 1 598 ? -24.809 25.742 13.325 1.00 83.94 598 CYS A O 1
ATOM 4589 N N . GLN A 1 599 ? -23.610 27.618 13.407 1.00 83.12 599 GLN A N 1
ATOM 4590 C CA . GLN A 1 599 ? -24.162 28.191 12.172 1.00 83.12 599 GLN A CA 1
ATOM 4591 C C . GLN A 1 599 ? -23.718 27.448 10.901 1.00 83.12 599 GLN A C 1
ATOM 4593 O O . GLN A 1 599 ? -24.294 27.681 9.841 1.00 83.12 599 GLN A O 1
ATOM 4598 N N . LYS A 1 600 ? -22.731 26.543 10.995 1.00 79.62 600 LYS A N 1
ATOM 4599 C CA . LYS A 1 600 ? -22.384 25.598 9.921 1.00 79.62 600 LYS A CA 1
ATOM 4600 C C . LYS A 1 600 ? -23.324 24.386 9.845 1.00 79.62 600 LYS A C 1
ATOM 4602 O O . LYS A 1 600 ? -23.150 23.559 8.955 1.00 79.62 600 LYS A O 1
ATOM 4607 N N . ALA A 1 601 ? -24.295 24.247 10.755 1.00 76.38 601 ALA A N 1
ATOM 4608 C CA . ALA A 1 601 ? -25.262 23.154 10.708 1.00 76.38 601 ALA A CA 1
ATOM 4609 C C . ALA A 1 601 ? -25.961 23.107 9.335 1.00 76.38 601 ALA A C 1
ATOM 4611 O O . ALA A 1 601 ? -26.529 24.119 8.914 1.00 76.38 601 ALA A O 1
ATOM 4612 N N . PRO A 1 602 ? -25.949 21.959 8.628 1.00 76.00 602 PRO A N 1
ATOM 4613 C CA . PRO A 1 602 ? -26.661 21.846 7.365 1.00 76.00 602 PRO A CA 1
ATOM 4614 C C . PRO A 1 602 ? -28.155 22.125 7.565 1.00 76.00 602 PRO A C 1
ATOM 4616 O O . PRO A 1 602 ? -28.789 21.542 8.450 1.00 76.00 602 PRO A O 1
ATOM 4619 N N . VAL A 1 603 ? -28.697 23.019 6.729 1.00 77.94 603 VAL A N 1
ATOM 4620 C CA . VAL A 1 603 ? -30.053 23.592 6.858 1.00 77.94 603 VAL A CA 1
ATOM 4621 C C . VAL A 1 603 ? -31.142 22.519 6.901 1.00 77.94 603 VAL A C 1
ATOM 4623 O O . VAL A 1 603 ? -32.125 22.676 7.615 1.00 77.94 603 VAL A O 1
ATOM 4626 N N . TYR A 1 604 ? -30.955 21.425 6.162 1.00 80.19 604 TYR A N 1
ATOM 4627 C CA . TYR A 1 604 ? -31.814 20.249 6.208 1.00 80.19 604 TYR A CA 1
ATOM 4628 C C . TYR A 1 604 ? -30.948 18.996 6.242 1.00 80.19 604 TYR A C 1
ATOM 4630 O O . TYR A 1 604 ? -30.080 18.820 5.387 1.00 80.19 604 TYR A O 1
ATOM 4638 N N . GLN A 1 605 ? -31.193 18.128 7.218 1.00 84.00 605 GLN A N 1
ATOM 4639 C CA . GLN A 1 605 ? -30.517 16.841 7.362 1.00 84.00 605 GLN A CA 1
ATOM 4640 C C . GLN A 1 605 ? -31.555 15.722 7.351 1.00 84.00 605 GLN A C 1
ATOM 4642 O O . GLN A 1 605 ? -32.433 15.722 8.221 1.00 84.00 605 GLN A O 1
ATOM 4647 N N . PRO A 1 606 ? -31.498 14.804 6.371 1.00 84.38 606 PRO A N 1
ATOM 4648 C CA . PRO A 1 606 ? -32.412 13.683 6.319 1.00 84.38 606 PRO A CA 1
ATOM 4649 C C . PRO A 1 606 ? -32.077 12.644 7.392 1.00 84.38 606 PRO A C 1
ATOM 4651 O O . PRO A 1 606 ? -30.909 12.343 7.641 1.00 84.38 606 PRO A O 1
ATOM 4654 N N . PHE A 1 607 ? -33.114 12.070 7.989 1.00 86.38 607 PHE A N 1
ATOM 4655 C CA . PHE A 1 607 ? -33.037 10.804 8.714 1.00 86.38 607 PHE A CA 1
ATOM 4656 C C . PHE A 1 607 ? -34.313 9.998 8.456 1.00 86.38 607 PHE A C 1
ATOM 4658 O O . PHE A 1 607 ? -35.370 10.572 8.177 1.00 86.38 607 PHE A O 1
ATOM 4665 N N . LEU A 1 608 ? -34.208 8.672 8.508 1.00 83.06 608 LEU A N 1
ATOM 4666 C CA . LEU A 1 608 ? -35.325 7.768 8.240 1.00 83.06 608 LEU A CA 1
ATOM 4667 C C . LEU A 1 608 ? -36.029 7.352 9.533 1.00 83.06 608 LEU A C 1
ATOM 4669 O O . LEU A 1 608 ? -35.394 7.199 10.575 1.00 83.06 608 LEU A O 1
ATOM 4673 N N . VAL A 1 609 ? -37.341 7.154 9.431 1.00 86.88 609 VAL A N 1
ATOM 4674 C CA . VAL A 1 609 ? -38.197 6.558 10.458 1.00 86.88 609 VAL A CA 1
ATOM 4675 C C . VAL A 1 609 ? -38.850 5.318 9.858 1.00 86.88 609 VAL A C 1
ATOM 4677 O O . VAL A 1 609 ? -39.541 5.407 8.840 1.00 86.88 609 VAL A O 1
ATOM 4680 N N . ASP A 1 610 ? -38.586 4.176 10.488 1.00 85.31 610 ASP A N 1
ATOM 4681 C CA . ASP A 1 610 ? -39.032 2.837 10.091 1.00 85.31 610 ASP A CA 1
ATOM 4682 C C . ASP A 1 610 ? -40.329 2.414 10.813 1.00 85.31 610 ASP A C 1
ATOM 4684 O O . ASP A 1 610 ? -40.919 3.192 11.566 1.00 85.31 610 ASP A O 1
ATOM 4688 N N . THR A 1 611 ? -40.810 1.195 10.546 1.00 85.06 611 THR A N 1
ATOM 4689 C CA . THR A 1 611 ? -42.056 0.654 11.127 1.00 85.06 611 THR A CA 1
ATOM 4690 C C . THR A 1 611 ? -41.972 0.382 12.636 1.00 85.06 611 THR A C 1
ATOM 4692 O O . THR A 1 611 ? -42.993 0.425 13.323 1.00 85.06 611 THR A O 1
ATOM 4695 N N . ASP A 1 612 ? -40.767 0.140 13.156 1.00 84.75 612 ASP A N 1
ATOM 4696 C CA . ASP A 1 612 ? -40.483 -0.241 14.545 1.00 84.75 612 ASP A CA 1
ATOM 4697 C C . ASP A 1 612 ? -40.187 0.974 15.451 1.00 84.75 612 ASP A C 1
ATOM 4699 O O . ASP A 1 612 ? -40.181 0.882 16.681 1.00 84.75 612 ASP A O 1
ATOM 4703 N N . THR A 1 613 ? -39.970 2.151 14.859 1.00 89.12 613 THR A N 1
ATOM 4704 C CA . THR A 1 613 ? -39.635 3.377 15.588 1.00 89.12 613 THR A CA 1
ATOM 4705 C C . THR A 1 613 ? -40.843 3.951 16.344 1.00 89.12 613 THR A C 1
ATOM 4707 O O . THR A 1 613 ? -41.764 4.528 15.767 1.00 89.12 613 THR A O 1
ATOM 4710 N N . GLN A 1 614 ? -40.803 3.881 17.677 1.00 91.12 614 GLN A N 1
ATOM 4711 C CA . GLN A 1 614 ? -41.889 4.318 18.570 1.00 91.12 614 GLN A CA 1
ATOM 4712 C C . GLN A 1 614 ? -41.808 5.798 18.975 1.00 91.12 614 GLN A C 1
ATOM 4714 O O . GLN A 1 614 ? -42.814 6.419 19.328 1.00 91.12 614 GLN A O 1
ATOM 4719 N N . ALA A 1 615 ? -40.599 6.360 19.006 1.00 92.88 615 ALA A N 1
ATOM 4720 C CA . ALA A 1 615 ? -40.349 7.735 19.423 1.00 92.88 615 ALA A CA 1
ATOM 4721 C C . ALA A 1 615 ? -39.044 8.260 18.825 1.00 92.88 615 ALA A C 1
ATOM 4723 O O . ALA A 1 615 ? -38.092 7.500 18.671 1.00 92.88 615 ALA A O 1
ATOM 4724 N N . ILE A 1 616 ? -38.980 9.570 18.585 1.00 93.69 616 ILE A N 1
ATOM 4725 C CA . ILE A 1 616 ? -37.733 10.288 18.303 1.00 93.69 616 ILE A CA 1
ATOM 4726 C C . ILE A 1 616 ? -37.447 11.240 19.464 1.00 93.69 616 ILE A C 1
ATOM 4728 O O . ILE A 1 616 ? -38.290 12.075 19.809 1.00 93.69 616 ILE A O 1
ATOM 4732 N N . VAL A 1 617 ? -36.250 11.138 20.041 1.00 94.56 617 VAL A N 1
ATOM 4733 C CA . VAL A 1 617 ? -35.713 12.063 21.048 1.00 94.56 617 VAL A CA 1
ATOM 4734 C C . VAL A 1 617 ? -34.498 12.775 20.467 1.00 94.56 617 VAL A C 1
ATOM 4736 O O . VAL A 1 617 ? -33.610 12.142 19.905 1.00 94.56 617 VAL A O 1
ATOM 4739 N N . ILE A 1 618 ? -34.451 14.100 20.602 1.00 94.19 618 ILE A N 1
ATOM 4740 C CA . ILE A 1 618 ? -33.320 14.919 20.162 1.00 94.19 618 ILE A CA 1
ATOM 4741 C C . ILE A 1 618 ? -32.711 15.611 21.373 1.00 94.19 618 ILE A C 1
ATOM 4743 O O . ILE A 1 618 ? -33.376 16.420 22.019 1.00 94.19 618 ILE A O 1
ATOM 4747 N N . THR A 1 619 ? -31.452 15.302 21.670 1.00 93.44 619 THR A N 1
ATOM 4748 C CA . THR A 1 619 ? -30.661 15.936 22.733 1.00 93.44 619 THR A CA 1
ATOM 4749 C C . THR A 1 619 ? -29.600 16.833 22.099 1.00 93.44 619 THR A C 1
ATOM 4751 O O . THR A 1 619 ? -28.999 16.471 21.089 1.00 93.44 619 THR A O 1
ATOM 4754 N N . ALA A 1 620 ? -29.382 18.032 22.640 1.00 93.25 620 ALA A N 1
ATOM 4755 C CA . ALA A 1 620 ? -28.431 18.989 22.077 1.00 93.25 620 ALA A CA 1
ATOM 4756 C C . ALA A 1 620 ? -27.810 19.902 23.137 1.00 93.25 620 ALA A C 1
ATOM 4758 O O . ALA A 1 620 ? -28.476 20.283 24.099 1.00 93.25 620 ALA A O 1
ATOM 4759 N N . THR A 1 621 ? -26.568 20.334 22.912 1.00 92.31 621 THR A N 1
ATOM 4760 C CA . THR A 1 621 ? -25.913 21.386 23.706 1.00 92.31 621 THR A CA 1
ATOM 4761 C C . THR A 1 621 ? -25.363 22.483 22.799 1.00 92.31 621 THR A C 1
ATOM 4763 O O . THR A 1 621 ? -24.676 22.180 21.822 1.00 92.31 621 THR A O 1
ATOM 4766 N N . GLY A 1 622 ? -25.634 23.748 23.115 1.00 89.44 622 GLY A N 1
ATOM 4767 C CA . GLY A 1 622 ? -25.166 24.923 22.376 1.00 89.44 622 GLY A CA 1
ATOM 4768 C C . GLY A 1 622 ? -25.892 26.208 22.790 1.00 89.44 622 GLY A C 1
ATOM 4769 O O . GLY A 1 622 ? -26.820 26.196 23.596 1.00 89.44 622 GLY A O 1
ATOM 4770 N N . THR A 1 623 ? -25.489 27.354 22.244 1.00 87.06 623 THR A N 1
ATOM 4771 C CA . THR A 1 623 ? -26.080 28.649 22.618 1.00 87.06 623 THR A CA 1
ATOM 4772 C C . THR A 1 623 ? -27.264 29.019 21.721 1.00 87.06 623 THR A C 1
ATOM 4774 O O . THR A 1 623 ? -27.117 29.118 20.502 1.00 87.06 623 THR A O 1
ATOM 4777 N N . ALA A 1 624 ? -28.420 29.297 22.340 1.00 86.50 624 ALA A N 1
ATOM 4778 C CA . ALA A 1 624 ? -29.647 29.755 21.678 1.00 86.50 624 ALA A CA 1
ATOM 4779 C C . ALA A 1 624 ? -30.110 28.838 20.526 1.00 86.50 624 ALA A C 1
ATOM 4781 O O . ALA A 1 624 ? -30.433 29.314 19.438 1.00 86.50 624 ALA A O 1
ATOM 4782 N N . LEU A 1 625 ? -30.123 27.522 20.768 1.00 90.25 625 LEU A N 1
ATOM 4783 C CA . LEU A 1 625 ? -30.534 26.545 19.760 1.00 90.25 625 LEU A CA 1
ATOM 4784 C C . LEU A 1 625 ? -32.040 26.622 19.476 1.00 90.25 625 LEU A C 1
ATOM 4786 O O . LEU A 1 625 ? -32.862 26.672 20.393 1.00 90.25 625 LEU A O 1
ATOM 4790 N N . SER A 1 626 ? -32.397 26.560 18.196 1.00 88.06 626 SER A N 1
ATOM 4791 C CA . SER A 1 626 ? -33.766 26.389 17.714 1.00 88.06 626 SER A CA 1
ATOM 4792 C C . SER A 1 626 ? -33.852 25.190 16.777 1.00 88.06 626 SER A C 1
ATOM 4794 O O . SER A 1 626 ? -32.996 25.025 15.906 1.00 88.06 626 SER A O 1
ATOM 4796 N N . LEU A 1 627 ? -34.912 24.398 16.928 1.00 90.25 627 LEU A N 1
ATOM 4797 C CA . LEU A 1 627 ? -35.154 23.176 16.169 1.00 90.25 627 LEU A CA 1
ATOM 4798 C C . LEU A 1 627 ? -36.431 23.305 15.332 1.00 90.25 627 LEU A C 1
ATOM 4800 O O . LEU A 1 627 ? -37.473 23.730 15.832 1.00 90.25 627 LEU A O 1
ATOM 4804 N N . MET A 1 628 ? -36.356 22.894 14.070 1.00 89.44 628 MET A N 1
ATOM 4805 C CA . MET A 1 628 ? -37.503 22.689 13.191 1.00 89.44 628 MET A CA 1
ATOM 4806 C C . MET A 1 628 ? -37.397 21.299 12.564 1.00 89.44 628 MET A C 1
ATOM 4808 O O . MET A 1 628 ? -36.374 20.957 11.975 1.00 89.44 628 MET A O 1
ATOM 4812 N N . LEU A 1 629 ? -38.470 20.517 12.667 1.00 91.62 629 LEU A N 1
ATOM 4813 C CA . LEU A 1 629 ? -38.590 19.208 12.036 1.00 91.62 629 LEU A CA 1
ATOM 4814 C C . LEU A 1 629 ? -39.602 19.298 10.885 1.00 91.62 629 LEU A C 1
ATOM 4816 O O . LEU A 1 629 ? -40.600 20.013 10.990 1.00 91.62 629 LEU A O 1
ATOM 4820 N N . THR A 1 630 ? -39.347 18.592 9.787 1.00 91.12 630 THR A N 1
ATOM 4821 C CA . THR A 1 630 ? -40.290 18.447 8.666 1.00 91.12 630 THR A CA 1
ATOM 4822 C C . THR A 1 630 ? -40.554 16.965 8.437 1.00 91.12 630 THR A C 1
ATOM 4824 O O . THR A 1 630 ? -39.604 16.183 8.444 1.00 91.12 630 THR A O 1
ATOM 4827 N N . ASP A 1 631 ? -41.820 16.587 8.285 1.00 89.75 631 ASP A N 1
ATOM 4828 C CA . ASP A 1 631 ? -42.253 15.200 8.099 1.00 89.75 631 ASP A CA 1
ATOM 4829 C C . ASP A 1 631 ? -42.142 14.721 6.630 1.00 89.75 631 ASP A C 1
ATOM 4831 O O . ASP A 1 631 ? -41.885 15.537 5.736 1.00 89.75 631 ASP A O 1
ATOM 4835 N N . PRO A 1 632 ? -42.354 13.416 6.347 1.00 89.44 632 PRO A N 1
ATOM 4836 C CA . PRO A 1 632 ? -42.305 12.876 4.984 1.00 89.44 632 PRO A CA 1
ATOM 4837 C C . PRO A 1 632 ? -43.358 13.459 4.024 1.00 89.44 632 PRO A C 1
ATOM 4839 O O . PRO A 1 632 ? -43.239 13.303 2.811 1.00 89.44 632 PRO A O 1
ATOM 4842 N N . MET A 1 633 ? -44.385 14.148 4.539 1.00 87.81 633 MET A N 1
ATOM 4843 C CA . MET A 1 633 ? -45.400 14.861 3.753 1.00 87.81 633 MET A CA 1
ATOM 4844 C C . MET A 1 633 ? -45.031 16.338 3.518 1.00 87.81 633 MET A C 1
ATOM 4846 O O . MET A 1 633 ? -45.862 17.119 3.047 1.00 87.81 633 MET A O 1
ATOM 4850 N N . MET A 1 634 ? -43.786 16.725 3.826 1.00 86.12 634 MET A N 1
ATOM 4851 C CA . MET A 1 634 ? -43.248 18.087 3.749 1.00 86.12 634 MET A CA 1
ATOM 4852 C C . MET A 1 634 ? -43.957 19.099 4.671 1.00 86.12 634 MET A C 1
ATOM 4854 O O . MET A 1 634 ? -43.868 20.312 4.449 1.00 86.12 634 MET A O 1
ATOM 4858 N N . GLN A 1 635 ? -44.636 18.639 5.729 1.00 89.50 635 GLN A N 1
ATOM 4859 C CA . GLN A 1 635 ? -45.260 19.511 6.725 1.00 89.50 635 GLN A CA 1
ATOM 4860 C C . GLN A 1 635 ? -44.326 19.769 7.909 1.00 89.50 635 GLN A C 1
ATOM 4862 O O . GLN A 1 635 ? -43.553 18.913 8.338 1.00 89.50 635 GLN A O 1
ATOM 4867 N N . LYS A 1 636 ? -44.382 20.989 8.453 1.00 88.25 636 LYS A N 1
ATOM 4868 C CA . LYS A 1 636 ? -43.565 21.380 9.607 1.00 88.25 636 LYS A CA 1
ATOM 4869 C C . LYS A 1 636 ? -44.157 20.810 10.893 1.00 88.25 636 LYS A C 1
ATOM 4871 O O . LYS A 1 636 ? -45.293 21.126 11.239 1.00 88.25 636 LYS A O 1
ATOM 4876 N N . MET A 1 637 ? -43.352 20.056 11.631 1.00 86.62 637 MET A N 1
ATOM 4877 C CA . MET A 1 637 ? -43.691 19.475 12.925 1.00 86.62 637 MET A CA 1
ATOM 4878 C C . MET A 1 637 ? -43.011 20.252 14.062 1.00 86.62 637 MET A C 1
ATOM 4880 O O . MET A 1 637 ? -41.851 20.656 13.963 1.00 86.62 637 MET A O 1
ATOM 4884 N N . SER A 1 638 ? -43.726 20.440 15.172 1.00 81.06 638 SER A N 1
ATOM 4885 C CA . SER A 1 638 ? -43.157 20.921 16.436 1.00 81.06 638 SER A CA 1
ATOM 4886 C C . SER A 1 638 ? -42.999 19.756 17.409 1.00 81.06 638 SER A C 1
ATOM 4888 O O . SER A 1 638 ? -43.963 19.043 17.674 1.00 81.06 638 SER A O 1
ATOM 4890 N N . MET A 1 639 ? -41.794 19.574 17.949 1.00 88.38 639 MET A N 1
ATOM 4891 C CA . MET A 1 639 ? -41.511 18.570 18.979 1.00 88.38 639 MET A CA 1
ATOM 4892 C C . MET A 1 639 ? -41.775 19.127 20.383 1.00 88.38 639 MET A C 1
ATOM 4894 O O . MET A 1 639 ? -41.644 20.329 20.621 1.00 88.38 639 MET A O 1
ATOM 4898 N N . THR A 1 640 ? -42.114 18.257 21.334 1.00 90.44 640 THR A N 1
ATOM 4899 C CA . THR A 1 640 ? -42.333 18.642 22.732 1.00 90.44 640 THR A CA 1
ATOM 4900 C C . THR A 1 640 ? -40.988 18.866 23.437 1.00 90.44 640 THR A C 1
ATOM 4902 O O . THR A 1 640 ? -40.177 17.940 23.465 1.00 90.44 640 THR A O 1
ATOM 4905 N N . PRO A 1 641 ? -40.715 20.050 24.019 1.00 90.19 641 PRO A N 1
ATOM 4906 C CA . PRO A 1 641 ? -39.507 20.271 24.809 1.00 90.19 641 PRO A CA 1
ATOM 4907 C C . PRO A 1 641 ? -39.628 19.587 26.180 1.00 90.19 641 PRO A C 1
ATOM 4909 O O . PRO A 1 641 ? -40.523 19.903 26.961 1.00 90.19 641 PRO A O 1
ATOM 4912 N N . ILE A 1 642 ? -38.708 18.668 26.472 1.00 89.56 642 ILE A N 1
ATOM 4913 C CA . ILE A 1 642 ? -38.527 18.024 27.783 1.00 89.56 642 ILE A CA 1
ATOM 4914 C C . ILE A 1 642 ? -37.613 18.880 28.667 1.00 89.56 642 ILE A C 1
ATOM 4916 O O . ILE A 1 642 ? -37.888 19.068 29.850 1.00 89.56 642 ILE A O 1
ATOM 4920 N N . LEU A 1 643 ? -36.533 19.420 28.093 1.00 89.62 643 LEU A N 1
ATOM 4921 C CA . LEU A 1 643 ? -35.561 20.265 28.786 1.00 89.62 643 LEU A CA 1
ATOM 4922 C C . LEU A 1 643 ? -35.104 21.406 27.871 1.00 89.62 643 LEU A C 1
ATOM 4924 O O . LEU A 1 643 ? -34.949 21.226 26.666 1.00 89.62 643 LEU A O 1
ATOM 4928 N N . SER A 1 644 ? -34.871 22.580 28.454 1.00 87.88 644 SER A N 1
ATOM 4929 C CA . SER A 1 644 ? -34.253 23.736 27.796 1.00 87.88 644 SER A CA 1
ATOM 4930 C C . SER A 1 644 ? -33.607 24.608 28.875 1.00 87.88 644 SER A C 1
ATOM 4932 O O . SER A 1 644 ? -34.183 25.608 29.307 1.00 87.88 644 SER A O 1
ATOM 4934 N N . GLN A 1 645 ? -32.438 24.196 29.366 1.00 79.44 645 GLN A N 1
ATOM 4935 C CA . GLN A 1 645 ? -31.778 24.813 30.516 1.00 79.44 645 GLN A CA 1
ATOM 4936 C C . GLN A 1 645 ? -30.276 24.962 30.264 1.00 79.44 645 GLN A C 1
ATOM 4938 O O . GLN A 1 645 ? -29.607 24.003 29.896 1.00 79.44 645 GLN A O 1
ATOM 4943 N N . SER A 1 646 ? -29.755 26.179 30.461 1.00 73.69 646 SER A N 1
ATOM 4944 C CA . SER A 1 646 ? -28.318 26.502 30.394 1.00 73.69 646 SER A CA 1
ATOM 4945 C C . SER A 1 646 ? -27.599 25.923 29.170 1.00 73.69 646 SER A C 1
ATOM 4947 O O . SER A 1 646 ? -26.597 25.231 29.278 1.00 73.69 646 SER A O 1
ATOM 4949 N N . GLY A 1 647 ? -28.159 26.175 27.985 1.00 83.56 647 GLY A N 1
ATOM 4950 C CA . GLY A 1 647 ? -27.591 25.713 26.719 1.00 83.56 647 GLY A CA 1
ATOM 4951 C C . GLY A 1 647 ? -27.758 24.218 26.436 1.00 83.56 647 GLY A C 1
ATOM 4952 O O . GLY A 1 647 ? -27.310 23.776 25.387 1.00 83.56 647 GLY A O 1
ATOM 4953 N N . THR A 1 648 ? -28.418 23.446 27.304 1.00 90.38 648 THR A N 1
ATOM 4954 C CA . THR A 1 648 ? -28.762 22.037 27.057 1.00 90.38 648 THR A CA 1
ATOM 4955 C C . THR A 1 648 ? -30.257 21.884 26.793 1.00 90.38 648 THR A C 1
ATOM 4957 O O . THR A 1 648 ? -31.093 22.439 27.512 1.00 90.38 648 THR A O 1
ATOM 4960 N N . TYR A 1 649 ? -30.597 21.124 25.755 1.00 92.94 649 TYR A N 1
ATOM 4961 C CA . TYR A 1 649 ? -31.950 20.974 25.232 1.00 92.94 649 TYR A CA 1
ATOM 4962 C C . TYR A 1 649 ? -32.276 19.502 24.994 1.00 92.94 649 TYR A C 1
ATOM 4964 O O . TYR A 1 649 ? -31.429 18.738 24.532 1.00 92.94 649 TYR A O 1
ATOM 4972 N N . ILE A 1 650 ? -33.515 19.114 25.288 1.00 93.06 650 ILE A N 1
ATOM 4973 C CA . ILE A 1 650 ? -34.053 17.783 25.003 1.00 93.06 650 ILE A CA 1
ATOM 4974 C C . ILE A 1 650 ? -35.463 17.962 24.444 1.00 93.06 650 ILE A C 1
ATOM 4976 O O . ILE A 1 650 ? -36.306 18.586 25.092 1.00 93.06 650 ILE A O 1
ATOM 4980 N N . TRP A 1 651 ? -35.732 17.398 23.271 1.00 93.94 651 TRP A N 1
ATOM 4981 C CA . TRP A 1 651 ? -37.044 17.373 22.623 1.00 93.94 651 TRP A CA 1
ATOM 4982 C C . TRP A 1 651 ? -37.484 15.937 22.342 1.00 93.94 651 TRP A C 1
ATOM 4984 O O . TRP A 1 651 ? -36.646 15.073 22.112 1.00 93.94 651 TRP A O 1
ATOM 4994 N N . MET A 1 652 ? -38.793 15.688 22.298 1.00 93.19 652 MET A N 1
ATOM 4995 C CA . MET A 1 652 ? -39.360 14.381 21.956 1.00 93.19 652 MET A CA 1
ATOM 4996 C C . MET A 1 652 ? -40.588 14.509 21.048 1.00 93.19 652 MET A C 1
ATOM 4998 O O . MET A 1 652 ? -41.344 15.479 21.136 1.00 93.19 652 MET A O 1
ATOM 5002 N N . THR A 1 653 ? -40.807 13.509 20.196 1.00 92.25 653 THR A N 1
ATOM 5003 C CA . THR A 1 653 ? -42.097 13.248 19.545 1.00 92.25 653 THR A CA 1
ATOM 5004 C C . THR A 1 653 ? -42.369 11.745 19.470 1.00 92.25 653 THR A C 1
ATOM 5006 O O . THR A 1 653 ? -41.450 10.946 19.303 1.00 92.25 653 THR A O 1
ATOM 5009 N N . THR A 1 654 ? -43.641 11.372 19.588 1.00 91.75 654 THR A N 1
ATOM 5010 C CA . THR A 1 654 ? -44.168 10.012 19.366 1.00 91.75 654 THR A CA 1
ATOM 5011 C C . THR A 1 654 ? -45.185 9.966 18.221 1.00 91.75 654 THR A C 1
ATOM 5013 O O . THR A 1 654 ? -45.678 8.900 17.872 1.00 91.75 654 THR A O 1
ATOM 5016 N N . ASN A 1 655 ? -45.520 11.118 17.626 1.00 88.94 655 ASN A N 1
ATOM 5017 C CA . ASN A 1 655 ? -46.426 11.196 16.484 1.00 88.94 655 ASN A CA 1
ATOM 5018 C C . ASN A 1 655 ? -45.609 11.079 15.193 1.00 88.94 655 ASN A C 1
ATOM 5020 O O . ASN A 1 655 ? -45.131 12.086 14.665 1.00 88.94 655 ASN A O 1
ATOM 5024 N N . LEU A 1 656 ? -45.390 9.842 14.753 1.00 89.69 656 LEU A N 1
ATOM 5025 C CA . LEU A 1 656 ? -44.478 9.497 13.668 1.00 89.69 656 LEU A CA 1
ATOM 5026 C C . LEU A 1 656 ? -45.219 8.969 12.433 1.00 89.69 656 LEU A C 1
ATOM 5028 O O . LEU A 1 656 ? -46.325 8.440 12.511 1.00 89.69 656 LEU A O 1
ATOM 5032 N N . THR A 1 657 ? -44.604 9.147 11.270 1.00 89.19 657 THR A N 1
ATOM 5033 C CA . THR A 1 657 ? -45.059 8.664 9.963 1.00 89.19 657 THR A CA 1
ATOM 5034 C C . THR A 1 657 ? -43.851 8.063 9.262 1.00 89.19 657 THR A C 1
ATOM 5036 O O . THR A 1 657 ? -42.807 8.704 9.209 1.00 89.19 657 THR A O 1
ATOM 5039 N N . ILE A 1 658 ? -43.977 6.843 8.742 1.00 86.50 658 ILE A N 1
ATOM 5040 C CA . ILE A 1 658 ? -42.866 6.119 8.109 1.00 86.50 658 ILE A CA 1
ATOM 5041 C C . ILE A 1 658 ? -42.320 6.925 6.919 1.00 86.50 658 ILE A C 1
ATOM 5043 O O . ILE A 1 658 ? -43.093 7.433 6.101 1.00 86.50 658 ILE A O 1
ATOM 5047 N N . GLY A 1 659 ? -40.993 7.035 6.816 1.00 81.31 659 GLY A N 1
ATOM 5048 C CA . GLY A 1 659 ? -40.307 7.729 5.723 1.00 81.31 659 GLY A CA 1
ATOM 5049 C C . GLY A 1 659 ? -39.199 8.684 6.175 1.00 81.31 659 GLY A C 1
ATOM 5050 O O . GLY A 1 659 ? -38.710 8.625 7.302 1.00 81.31 659 GLY A O 1
ATOM 5051 N N . SER A 1 660 ? -38.779 9.569 5.266 1.00 86.31 660 SER A N 1
ATOM 5052 C CA . SER A 1 660 ? -37.691 10.524 5.510 1.00 86.31 660 SER A CA 1
ATOM 5053 C C . SER A 1 660 ? -38.189 11.808 6.171 1.00 86.31 660 SER A C 1
ATOM 5055 O O . SER A 1 660 ? -38.996 12.537 5.599 1.00 86.31 660 SER A O 1
ATOM 5057 N N . TYR A 1 661 ? -37.618 12.137 7.324 1.00 89.12 661 TYR A N 1
ATOM 5058 C CA . TYR A 1 661 ? -37.762 13.431 7.988 1.00 89.12 661 TYR A CA 1
ATOM 5059 C C . TYR A 1 661 ? -36.612 14.366 7.616 1.00 89.12 661 TYR A C 1
ATOM 5061 O O . TYR A 1 661 ? -35.521 13.900 7.300 1.00 89.12 661 TYR A O 1
ATOM 5069 N N . LEU A 1 662 ? -36.828 15.684 7.695 1.00 89.81 662 LEU A N 1
ATOM 5070 C CA . LEU A 1 662 ? -35.773 16.696 7.547 1.00 89.81 662 LEU A CA 1
ATOM 5071 C C . LEU A 1 662 ? -35.615 17.508 8.837 1.00 89.81 662 LEU A C 1
ATOM 5073 O O . LEU A 1 662 ? -36.517 18.258 9.226 1.00 89.81 662 LEU A O 1
ATOM 5077 N N . LEU A 1 663 ? -34.448 17.392 9.471 1.00 90.56 663 LEU A N 1
ATOM 5078 C CA . LEU A 1 663 ? -34.055 18.170 10.645 1.00 90.56 663 LEU A CA 1
ATOM 5079 C C . LEU A 1 663 ? -33.356 19.474 10.240 1.00 90.56 663 LEU A C 1
ATOM 5081 O O . LEU A 1 663 ? -32.416 19.459 9.449 1.00 90.56 663 LEU A O 1
ATOM 5085 N N . SER A 1 664 ? -33.769 20.583 10.850 1.00 89.56 664 SER A N 1
ATOM 5086 C CA . SER A 1 664 ? -33.102 21.886 10.804 1.00 89.56 664 SER A CA 1
ATOM 5087 C C . SER A 1 664 ? -32.797 22.333 12.233 1.00 89.56 664 SER A C 1
ATOM 5089 O O . SER A 1 664 ? -33.722 22.608 13.001 1.00 89.56 664 SER A O 1
ATOM 5091 N N . ILE A 1 665 ? -31.517 22.462 12.585 1.00 88.62 665 ILE A N 1
ATOM 5092 C CA . ILE A 1 665 ? -31.062 23.076 13.843 1.00 88.62 665 ILE A CA 1
ATOM 5093 C C . ILE A 1 665 ? -30.239 24.318 13.504 1.00 88.62 665 ILE A C 1
ATOM 5095 O O . ILE A 1 665 ? -29.381 24.276 12.628 1.00 88.62 665 ILE A O 1
ATOM 5099 N N . SER A 1 666 ? -30.485 25.418 14.214 1.00 87.06 666 SER A N 1
ATOM 5100 C CA . SER A 1 666 ? -29.692 26.649 14.121 1.00 87.06 666 SER A CA 1
ATOM 5101 C C . SER A 1 666 ? -29.409 27.222 15.506 1.00 87.06 666 SER A C 1
ATOM 5103 O O . SER A 1 666 ? -30.206 27.032 16.423 1.00 87.06 666 SER A O 1
ATOM 5105 N N . GLY A 1 667 ? -28.299 27.945 15.654 1.00 87.12 667 GLY A N 1
ATOM 5106 C CA . GLY A 1 667 ? -27.869 28.536 16.922 1.00 87.12 667 GLY A CA 1
ATOM 5107 C C . GLY A 1 667 ? -26.980 29.766 16.741 1.00 87.12 667 GLY A C 1
ATOM 5108 O O . GLY A 1 667 ? -26.804 30.275 15.630 1.00 87.12 667 GLY A O 1
ATOM 5109 N N . ALA A 1 668 ? -26.414 30.253 17.845 1.00 86.19 668 ALA A N 1
ATOM 5110 C CA . ALA A 1 668 ? -25.432 31.336 17.819 1.00 86.19 668 ALA A CA 1
ATOM 5111 C C . ALA A 1 668 ? -24.078 30.887 17.225 1.00 86.19 668 ALA A C 1
ATOM 5113 O O . ALA A 1 668 ? -23.837 29.701 17.003 1.00 86.19 668 ALA A O 1
ATOM 5114 N N . SER A 1 669 ? -23.173 31.848 17.003 1.00 84.62 669 SER A N 1
ATOM 5115 C CA . SER A 1 669 ? -21.806 31.604 16.518 1.00 84.62 669 SER A CA 1
ATOM 5116 C C . SER A 1 669 ? -20.885 31.042 17.616 1.00 84.62 669 SER A C 1
ATOM 5118 O O . SER A 1 669 ? -19.924 31.693 18.024 1.00 84.62 669 SER A O 1
ATOM 5120 N N . ALA A 1 670 ? -21.206 29.849 18.108 1.00 82.31 670 ALA A N 1
ATOM 5121 C CA . ALA A 1 670 ? -20.473 29.098 19.127 1.00 82.31 670 ALA A CA 1
ATOM 5122 C C . ALA A 1 670 ? -20.533 27.589 18.806 1.00 82.31 670 ALA A C 1
ATOM 5124 O O . ALA A 1 670 ? -21.381 27.197 17.999 1.00 82.31 670 ALA A O 1
ATOM 5125 N N . PRO A 1 671 ? -19.688 26.732 19.404 1.00 84.69 671 PRO A N 1
ATOM 5126 C CA . PRO A 1 671 ? -19.765 25.286 19.202 1.00 84.69 671 PRO A CA 1
ATOM 5127 C C . PRO A 1 671 ? -21.121 24.698 19.624 1.00 84.69 671 PRO A C 1
ATOM 5129 O O . PRO A 1 671 ? -21.761 25.190 20.558 1.00 84.69 671 PRO A O 1
ATOM 5132 N N . CYS A 1 672 ? -21.563 23.630 18.957 1.00 86.81 672 CYS A N 1
ATOM 5133 C CA . CYS A 1 672 ? -22.734 22.859 19.381 1.00 86.81 672 CYS A CA 1
ATOM 5134 C C . CYS A 1 672 ? -22.645 21.388 18.958 1.00 86.81 672 CYS A C 1
ATOM 5136 O O . CYS A 1 672 ? -21.933 21.040 18.023 1.00 86.81 672 CYS A O 1
ATOM 5138 N N . GLN A 1 673 ? -23.393 20.525 19.636 1.00 89.75 673 GLN A N 1
ATOM 5139 C CA . GLN A 1 673 ? -23.493 19.089 19.348 1.00 89.75 673 GLN A CA 1
ATOM 5140 C C . GLN A 1 673 ? -24.937 18.634 19.563 1.00 89.75 673 GLN A C 1
ATOM 5142 O O . GLN A 1 673 ? -25.644 19.206 20.400 1.00 89.75 673 GLN A O 1
ATOM 5147 N N . TYR A 1 674 ? -25.381 17.631 18.809 1.00 91.31 674 TYR A N 1
ATOM 5148 C CA . TYR A 1 674 ? -26.693 17.012 18.988 1.00 91.31 674 TYR A CA 1
ATOM 5149 C C . TYR A 1 674 ? -26.720 15.538 18.583 1.00 91.31 674 TYR A C 1
ATOM 5151 O O . TYR A 1 674 ? -25.901 15.058 17.790 1.00 91.31 674 TYR A O 1
ATOM 5159 N N . ARG A 1 675 ? -27.702 14.830 19.140 1.00 92.44 675 ARG A N 1
ATOM 5160 C CA . ARG A 1 675 ? -28.043 13.434 18.866 1.00 92.44 675 ARG A CA 1
ATOM 5161 C C . ARG A 1 675 ? -29.533 13.354 18.558 1.00 92.44 675 ARG A C 1
ATOM 5163 O O . ARG A 1 675 ? -30.338 13.982 19.241 1.00 92.44 675 ARG A O 1
ATOM 5170 N N . VAL A 1 676 ? -29.889 12.584 17.542 1.00 92.81 676 VAL A N 1
ATOM 5171 C CA . VAL A 1 676 ? -31.244 12.147 17.209 1.00 92.81 676 VAL A CA 1
ATOM 5172 C C . VAL A 1 676 ? -31.269 10.653 17.477 1.00 92.81 676 VAL A C 1
ATOM 5174 O O . VAL A 1 676 ? -30.569 9.884 16.814 1.00 92.81 676 VAL A O 1
ATOM 5177 N N . MET A 1 677 ? -32.059 10.262 18.466 1.00 92.00 677 MET A N 1
ATOM 5178 C CA . MET A 1 677 ? -32.206 8.887 18.916 1.00 92.00 677 MET A CA 1
ATOM 5179 C C . MET A 1 677 ? -33.613 8.396 18.590 1.00 92.00 677 MET A C 1
ATOM 5181 O O . MET A 1 677 ? -34.592 9.118 18.805 1.00 92.00 677 MET A O 1
ATOM 5185 N N . ALA A 1 678 ? -33.702 7.177 18.076 1.00 91.00 678 ALA A N 1
ATOM 5186 C CA . ALA A 1 678 ? -34.945 6.466 17.832 1.00 91.00 678 ALA A CA 1
ATOM 5187 C C . ALA A 1 678 ? -35.156 5.414 18.918 1.00 91.00 678 ALA A C 1
ATOM 5189 O O . ALA A 1 678 ? -34.233 4.671 19.248 1.00 91.00 678 ALA A O 1
ATOM 5190 N N . ARG A 1 679 ? -36.380 5.328 19.448 1.00 91.38 679 ARG A N 1
ATOM 5191 C CA . ARG A 1 679 ? -36.781 4.200 20.289 1.00 91.38 679 ARG A CA 1
ATOM 5192 C C . ARG A 1 679 ? -37.229 3.047 19.399 1.00 91.38 679 ARG A C 1
ATOM 5194 O O . ARG A 1 679 ? -38.313 3.141 18.824 1.00 91.38 679 ARG A O 1
ATOM 5201 N N . SER A 1 680 ? -36.428 1.990 19.312 1.00 86.12 680 SER A N 1
ATOM 5202 C CA . SER A 1 680 ? -36.677 0.812 18.469 1.00 86.12 680 SER A CA 1
ATOM 5203 C C . SER A 1 680 ? -36.091 -0.464 19.079 1.00 86.12 680 SER A C 1
ATOM 5205 O O . SER A 1 680 ? -35.254 -0.412 19.977 1.00 86.12 680 SER A O 1
ATOM 5207 N N . SER A 1 681 ? -36.509 -1.619 18.567 1.00 81.31 681 SER A N 1
ATOM 5208 C CA . SER A 1 681 ? -35.880 -2.919 18.821 1.00 81.31 681 SER A CA 1
ATOM 5209 C C . SER A 1 681 ? -34.604 -3.150 17.996 1.00 81.31 681 SER A C 1
ATOM 5211 O O . SER A 1 681 ? -33.757 -3.943 18.405 1.00 81.31 681 SER A O 1
ATOM 5213 N N . LEU A 1 682 ? -34.445 -2.445 16.867 1.00 78.19 682 LEU A N 1
ATOM 5214 C CA . LEU A 1 682 ? -33.225 -2.454 16.051 1.00 78.19 682 LEU A CA 1
ATOM 5215 C C . LEU A 1 682 ? -32.087 -1.660 16.718 1.00 78.19 682 LEU A C 1
ATOM 5217 O O . LEU A 1 682 ? -32.289 -0.499 17.081 1.00 78.19 682 LEU A O 1
ATOM 5221 N N . ASP A 1 683 ? -30.896 -2.264 16.783 1.00 77.12 683 ASP A N 1
ATOM 5222 C CA . ASP A 1 683 ? -29.643 -1.667 17.273 1.00 77.12 683 ASP A CA 1
ATOM 5223 C C . ASP A 1 683 ? -28.467 -2.055 16.346 1.00 77.12 683 ASP A C 1
ATOM 5225 O O . ASP A 1 683 ? -28.357 -3.209 15.919 1.00 77.12 683 ASP A O 1
ATOM 5229 N N . LEU A 1 684 ? -27.589 -1.104 16.006 1.00 80.75 684 LE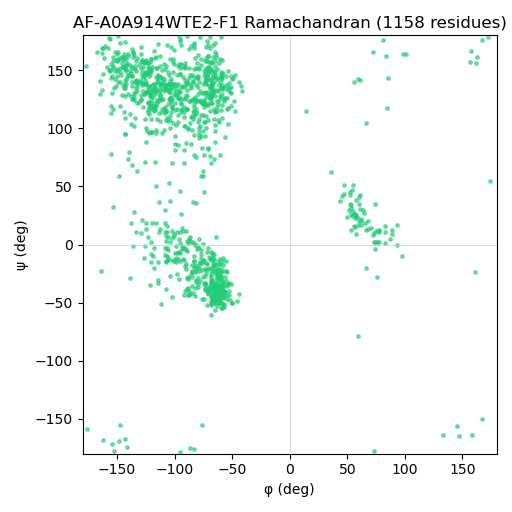U A N 1
ATOM 5230 C CA . LEU A 1 684 ? -26.439 -1.315 15.121 1.00 80.75 684 LEU A CA 1
ATOM 5231 C C . LEU A 1 684 ? -25.165 -1.740 15.870 1.00 80.75 684 LEU A C 1
ATOM 5233 O O . LEU A 1 684 ? -24.540 -0.950 16.574 1.00 80.75 684 LEU A O 1
ATOM 5237 N N . PHE A 1 685 ? -24.680 -2.950 15.591 1.00 80.44 685 PHE A N 1
ATOM 5238 C CA . PHE A 1 685 ? -23.324 -3.385 15.940 1.00 80.44 685 PHE A CA 1
ATOM 5239 C C . PHE A 1 685 ? -22.457 -3.502 14.686 1.00 80.44 685 PHE A C 1
ATOM 5241 O O . PHE A 1 685 ? -22.868 -4.086 13.688 1.00 80.44 685 PHE A O 1
ATOM 5248 N N . PHE A 1 686 ? -21.228 -2.984 14.752 1.00 82.38 686 PHE A N 1
ATOM 5249 C CA . PHE A 1 686 ? -20.225 -3.137 13.694 1.00 82.38 686 PHE A CA 1
ATOM 5250 C C . PHE A 1 686 ? -18.920 -3.725 14.239 1.00 82.38 686 PHE A C 1
ATOM 5252 O O . PHE A 1 686 ? -18.618 -3.602 15.429 1.00 82.38 686 PHE A O 1
ATOM 5259 N N . GLY A 1 687 ? -18.123 -4.319 13.360 1.00 77.44 687 GLY A N 1
ATOM 5260 C CA . GLY A 1 687 ? -16.796 -4.841 13.658 1.00 77.44 687 GLY A CA 1
ATOM 5261 C C . GLY A 1 687 ? -16.019 -5.075 12.366 1.00 77.44 687 GLY A C 1
ATOM 5262 O O . GLY A 1 687 ? -16.593 -5.067 11.279 1.00 77.44 687 GLY A O 1
ATOM 5263 N N . MET A 1 688 ? -14.709 -5.252 12.487 1.00 76.25 688 MET A N 1
ATOM 5264 C CA . MET A 1 688 ? -13.796 -5.479 11.371 1.00 76.25 688 MET A CA 1
ATOM 5265 C C . MET A 1 688 ? -13.466 -6.964 11.273 1.00 76.25 688 MET A C 1
ATOM 5267 O O . MET A 1 688 ? -13.076 -7.578 12.267 1.00 76.25 688 MET A O 1
ATOM 5271 N N . SER A 1 689 ? -13.609 -7.533 10.077 1.00 64.94 689 SER A N 1
ATOM 5272 C CA . SER A 1 689 ? -13.222 -8.913 9.774 1.00 64.94 689 SER A CA 1
ATOM 5273 C C . SER A 1 689 ? -11.961 -8.968 8.903 1.00 64.94 689 SER A C 1
ATOM 5275 O O . SER A 1 689 ? -11.664 -8.037 8.152 1.00 64.94 689 SER A O 1
ATOM 5277 N N . SER A 1 690 ? -11.225 -10.077 9.005 1.00 58.75 690 SER A N 1
ATOM 5278 C CA . SER A 1 690 ? -10.055 -10.381 8.178 1.00 58.75 690 SER A CA 1
ATOM 5279 C C . SER A 1 690 ? -10.388 -10.907 6.777 1.00 58.75 690 SER A C 1
ATOM 5281 O O . SER A 1 690 ? -9.526 -10.842 5.900 1.00 58.75 690 SER A O 1
ATOM 5283 N N . SER A 1 691 ? -11.600 -11.427 6.552 1.00 61.12 691 SER A N 1
ATOM 5284 C CA . SER A 1 691 ? -12.035 -12.004 5.274 1.00 61.12 691 SER A CA 1
ATOM 5285 C C . SER A 1 691 ? -13.563 -12.072 5.180 1.00 61.12 691 SER A C 1
ATOM 5287 O O . SER A 1 691 ? -14.270 -11.865 6.165 1.00 61.12 691 SER A O 1
ATOM 5289 N N . LEU A 1 692 ? -14.100 -12.398 4.000 1.00 59.75 692 LEU A N 1
ATOM 5290 C CA . LEU A 1 692 ? -15.545 -12.577 3.841 1.00 59.75 692 LEU A CA 1
ATOM 5291 C C . LEU A 1 692 ? -16.088 -13.707 4.742 1.00 59.75 692 LEU A C 1
ATOM 5293 O O . LEU A 1 692 ? -17.166 -13.548 5.301 1.00 59.75 692 LEU A O 1
ATOM 5297 N N . ASN A 1 693 ? -15.328 -14.783 4.965 1.00 63.25 693 ASN A N 1
ATOM 5298 C CA . ASN A 1 693 ? -15.789 -16.007 5.643 1.00 63.25 693 ASN A CA 1
ATOM 5299 C C . ASN A 1 693 ? -15.364 -16.093 7.129 1.00 63.25 693 ASN A C 1
ATOM 5301 O O . ASN A 1 693 ? -15.515 -17.132 7.770 1.00 63.25 693 ASN A O 1
ATOM 5305 N N . SER A 1 694 ? -14.810 -15.009 7.678 1.00 65.81 694 SER A N 1
ATOM 5306 C CA . SER A 1 694 ? -14.405 -14.877 9.084 1.00 65.81 694 SER A CA 1
ATOM 5307 C C . SER A 1 694 ? -15.325 -13.883 9.792 1.00 65.81 694 SER A C 1
ATOM 5309 O O . SER A 1 694 ? -15.655 -12.837 9.227 1.00 65.81 694 SER A O 1
ATOM 5311 N N . ASP A 1 695 ? -15.760 -14.160 11.019 1.00 72.12 695 ASP A N 1
ATOM 5312 C CA . ASP A 1 695 ? -16.553 -13.193 11.786 1.00 72.12 695 ASP A CA 1
ATOM 5313 C C . ASP A 1 695 ? -15.710 -11.964 12.214 1.00 72.12 695 ASP A C 1
ATOM 5315 O O . ASP A 1 695 ? -14.531 -11.853 11.873 1.00 72.12 695 ASP A O 1
ATOM 5319 N N . ALA A 1 696 ? -16.292 -10.977 12.900 1.00 65.44 696 ALA A N 1
ATOM 5320 C CA . ALA A 1 696 ? -15.517 -9.800 13.307 1.00 65.44 696 ALA A CA 1
ATOM 5321 C C . ALA A 1 696 ? -14.465 -10.133 14.386 1.00 65.44 696 ALA A C 1
ATOM 5323 O O . ALA A 1 696 ? -14.786 -10.672 15.448 1.00 65.44 696 ALA A O 1
ATOM 5324 N N . ILE A 1 697 ? -13.223 -9.726 14.116 1.00 63.41 697 ILE A N 1
ATOM 5325 C CA . ILE A 1 697 ? -12.017 -9.984 14.920 1.00 63.41 697 ILE A CA 1
ATOM 5326 C C . ILE A 1 697 ? -11.489 -8.735 15.658 1.00 63.41 697 ILE A C 1
ATOM 5328 O O . ILE A 1 697 ? -10.574 -8.831 16.469 1.00 63.41 697 ILE A O 1
ATOM 5332 N N . SER A 1 698 ? -12.030 -7.547 15.365 1.00 65.50 698 SER A N 1
ATOM 5333 C CA . SER A 1 698 ? -11.686 -6.275 16.025 1.00 65.50 698 SER A CA 1
ATOM 5334 C C . SER A 1 698 ? -12.892 -5.326 16.040 1.00 65.50 698 SER A C 1
ATOM 5336 O O . SER A 1 698 ? -13.637 -5.283 15.058 1.00 65.50 698 SER A O 1
ATOM 5338 N N . PRO A 1 699 ? -13.098 -4.504 17.087 1.00 69.81 699 PRO A N 1
ATOM 5339 C CA . PRO A 1 699 ? -14.164 -3.504 17.107 1.00 69.81 699 PRO A CA 1
ATOM 5340 C C . PRO A 1 699 ? -13.869 -2.245 16.271 1.00 69.81 699 PRO A C 1
ATOM 5342 O O . PRO A 1 699 ? -14.782 -1.438 16.102 1.00 69.81 699 PRO A O 1
ATOM 5345 N N . GLN A 1 700 ? -12.632 -2.021 15.801 1.00 71.19 700 GLN A N 1
ATOM 5346 C CA . GLN A 1 700 ? -12.222 -0.790 15.097 1.00 71.19 700 GLN A CA 1
ATOM 5347 C C . GLN A 1 700 ? -11.191 -1.054 13.977 1.00 71.19 700 GLN A C 1
ATOM 5349 O O . GLN A 1 700 ? -10.428 -2.023 14.065 1.00 71.19 700 GLN A O 1
ATOM 5354 N N . PRO A 1 701 ? -11.149 -0.199 12.934 1.00 61.09 701 PRO A N 1
ATOM 5355 C CA . PRO A 1 701 ? -10.118 -0.195 11.903 1.00 61.09 701 PRO A CA 1
ATOM 5356 C C . PRO A 1 701 ? -8.883 0.589 12.366 1.00 61.09 701 PRO A C 1
ATOM 5358 O O . PRO A 1 701 ? -8.883 1.248 13.407 1.00 61.09 701 PRO A O 1
ATOM 5361 N N . ILE A 1 702 ? -7.796 0.472 11.608 1.00 53.41 702 ILE A N 1
ATOM 5362 C CA . ILE A 1 702 ? -6.447 0.640 12.153 1.00 53.41 702 ILE A CA 1
ATOM 5363 C C . ILE A 1 702 ? -5.579 1.368 11.123 1.00 53.41 702 ILE A C 1
ATOM 5365 O O . ILE A 1 702 ? -5.789 1.217 9.915 1.00 53.41 702 ILE A O 1
ATOM 5369 N N . TYR A 1 703 ? -4.705 2.256 11.597 1.00 37.78 703 TYR A N 1
ATOM 5370 C CA . TYR A 1 703 ? -4.173 3.360 10.806 1.00 37.78 703 TYR A CA 1
ATOM 5371 C C . TYR A 1 703 ? -2.653 3.424 10.634 1.00 37.78 703 TYR A C 1
ATOM 5373 O O . TYR A 1 703 ? -1.911 3.067 11.549 1.00 37.78 703 TYR A O 1
ATOM 5381 N N . ILE A 1 704 ? -2.218 3.969 9.472 1.00 30.50 704 ILE A N 1
ATOM 5382 C CA . ILE A 1 704 ? -0.902 3.789 8.861 1.00 30.50 704 ILE A CA 1
ATOM 5383 C C . ILE A 1 704 ? -0.218 5.028 8.206 1.00 30.50 704 ILE A C 1
ATOM 5385 O O . ILE A 1 704 ? -0.213 5.148 6.988 1.00 30.50 704 ILE A O 1
ATOM 5389 N N . THR A 1 705 ? 0.397 5.895 9.031 1.00 25.50 705 THR A N 1
ATOM 5390 C CA . THR A 1 705 ? 1.364 7.018 8.767 1.00 25.50 705 THR A CA 1
ATOM 5391 C C . THR A 1 705 ? 1.020 8.187 7.777 1.00 25.50 705 THR A C 1
ATOM 5393 O O . THR A 1 705 ? 0.431 7.998 6.719 1.00 25.50 705 THR A O 1
ATOM 5396 N N . ILE A 1 706 ? 1.394 9.444 8.131 1.00 25.42 706 ILE A N 1
ATOM 5397 C CA . ILE A 1 706 ? 0.754 10.736 7.719 1.00 25.42 706 ILE A CA 1
ATOM 5398 C C . ILE A 1 706 ? 1.709 11.787 7.076 1.00 25.42 706 ILE A C 1
ATOM 5400 O O . ILE A 1 706 ? 2.790 11.984 7.625 1.00 25.42 706 ILE A O 1
ATOM 5404 N N . THR A 1 707 ? 1.212 12.635 6.140 1.00 22.92 707 THR A N 1
ATOM 5405 C CA . THR A 1 707 ? 1.277 14.134 6.244 1.00 22.92 707 THR A CA 1
ATOM 5406 C C . THR A 1 707 ? 0.079 14.853 5.540 1.00 22.92 707 THR A C 1
ATOM 5408 O O . THR A 1 707 ? -0.671 14.213 4.816 1.00 22.92 707 THR A O 1
ATOM 5411 N N . MET A 1 708 ? -0.177 16.154 5.812 1.00 25.45 708 MET A N 1
ATOM 5412 C CA . MET A 1 708 ? -1.510 16.853 5.758 1.00 25.45 708 MET A CA 1
ATOM 5413 C C . MET A 1 708 ? -1.762 17.762 4.503 1.00 25.45 708 MET A C 1
ATOM 5415 O O . MET A 1 708 ? -0.806 18.011 3.777 1.00 25.45 708 MET A O 1
ATOM 5419 N N . ASN A 1 709 ? -2.946 18.327 4.137 1.00 24.95 709 ASN A N 1
ATOM 5420 C CA . ASN A 1 709 ? -4.094 18.973 4.850 1.00 24.95 709 ASN A CA 1
ATOM 5421 C C . ASN A 1 709 ? -5.419 19.047 4.009 1.00 24.95 709 ASN A C 1
ATOM 5423 O O . ASN A 1 709 ? -5.331 19.150 2.791 1.00 24.95 709 ASN A O 1
ATOM 5427 N N . ASP A 1 710 ? -6.598 19.227 4.650 1.00 26.14 710 ASP A N 1
ATOM 5428 C CA . ASP A 1 710 ? -7.730 20.103 4.200 1.00 26.14 710 ASP A CA 1
ATOM 5429 C C . ASP A 1 710 ? -8.586 20.569 5.425 1.00 26.14 710 ASP A C 1
ATOM 5431 O O . ASP A 1 710 ? -8.688 19.795 6.381 1.00 26.14 710 ASP A O 1
ATOM 5435 N N . PRO A 1 711 ? -9.166 21.798 5.476 1.00 37.94 711 PRO A N 1
ATOM 5436 C CA . PRO A 1 711 ? -9.712 22.401 6.708 1.00 37.94 711 PRO A CA 1
ATOM 5437 C C . PRO A 1 711 ? -11.257 22.499 6.839 1.00 37.94 711 PRO A C 1
ATOM 5439 O O . PRO A 1 711 ? -11.738 23.185 7.744 1.00 37.94 711 PRO A O 1
ATOM 5442 N N . ASN A 1 712 ? -12.063 21.921 5.940 1.00 38.84 712 ASN A N 1
ATOM 5443 C CA . ASN A 1 712 ? -13.406 22.471 5.655 1.00 38.84 712 ASN A CA 1
ATOM 5444 C C . ASN A 1 712 ? -14.642 21.987 6.461 1.00 38.84 712 ASN A C 1
ATOM 5446 O O . ASN A 1 712 ? -15.752 22.376 6.106 1.00 38.84 712 ASN A O 1
ATOM 5450 N N . ASP A 1 713 ? -14.496 21.243 7.567 1.00 45.69 713 ASP A N 1
ATOM 5451 C CA . ASP A 1 713 ? -15.558 21.062 8.599 1.00 45.69 713 ASP A CA 1
ATOM 5452 C C . ASP A 1 713 ? -16.915 20.493 8.088 1.00 45.69 713 ASP A C 1
ATOM 5454 O O . ASP A 1 713 ? -17.967 20.704 8.690 1.00 45.69 713 ASP A O 1
ATOM 5458 N N . ASN A 1 714 ? -16.898 19.788 6.949 1.00 47.28 714 ASN A N 1
ATOM 5459 C CA . ASN A 1 714 ? -18.071 19.239 6.260 1.00 47.28 714 ASN A CA 1
ATOM 5460 C C . ASN A 1 714 ? -18.062 17.704 6.308 1.00 47.28 714 ASN A C 1
ATOM 5462 O O . ASN A 1 714 ? -17.010 17.081 6.164 1.00 47.28 714 ASN A O 1
ATOM 5466 N N . ARG A 1 715 ? -19.239 17.072 6.424 1.00 54.28 715 ARG A N 1
ATOM 5467 C CA . ARG A 1 715 ? -19.363 15.613 6.263 1.00 54.28 715 ARG A CA 1
ATOM 5468 C C . ARG A 1 715 ? -19.162 15.227 4.795 1.00 54.28 715 ARG A C 1
ATOM 5470 O O . ARG A 1 715 ? -19.916 15.672 3.933 1.00 54.28 715 ARG A O 1
ATOM 5477 N N . VAL A 1 716 ? -18.176 14.372 4.536 1.00 54.56 716 VAL A N 1
ATOM 5478 C CA . VAL A 1 716 ? -17.874 13.796 3.218 1.00 54.56 716 VAL A CA 1
ATOM 5479 C C . VAL A 1 716 ? -18.046 12.281 3.305 1.00 54.56 716 VAL A C 1
ATOM 5481 O O . VAL A 1 716 ? -17.635 11.670 4.290 1.00 54.56 716 VAL A O 1
ATOM 5484 N N . ALA A 1 717 ? -18.656 11.666 2.290 1.00 52.06 717 ALA A N 1
ATOM 5485 C CA . ALA A 1 717 ? -18.739 10.212 2.198 1.00 52.06 717 ALA A CA 1
ATOM 5486 C C . ALA A 1 717 ? -17.349 9.640 1.867 1.00 52.06 717 ALA A C 1
ATOM 5488 O O . ALA A 1 717 ? -16.862 9.805 0.751 1.00 52.06 717 ALA A O 1
ATOM 5489 N N . LEU A 1 718 ? -16.704 9.003 2.848 1.00 52.00 718 LEU A N 1
ATOM 5490 C CA . LEU A 1 718 ? -15.356 8.432 2.704 1.00 52.00 718 LEU A CA 1
ATOM 5491 C C . LEU A 1 718 ? -15.360 7.047 2.039 1.00 52.00 718 LEU A C 1
ATOM 5493 O O . LEU A 1 718 ? -14.348 6.622 1.488 1.00 52.00 718 LEU A O 1
ATOM 5497 N N . PHE A 1 719 ? -16.488 6.340 2.128 1.00 52.53 719 PHE A N 1
ATOM 5498 C CA . PHE A 1 719 ? -16.684 4.985 1.629 1.00 52.53 719 PHE A CA 1
ATOM 5499 C C . PHE A 1 719 ? -18.180 4.682 1.510 1.00 52.53 719 PHE A C 1
ATOM 5501 O O . PHE A 1 719 ? -18.978 5.161 2.317 1.00 52.53 719 PHE A O 1
ATOM 5508 N N . ALA A 1 720 ? -18.550 3.874 0.519 1.00 50.03 720 ALA A N 1
ATOM 5509 C CA . ALA A 1 720 ? -19.878 3.292 0.379 1.00 50.03 720 ALA A CA 1
ATOM 5510 C C . ALA A 1 720 ? -19.746 1.929 -0.311 1.00 50.03 720 ALA A C 1
ATOM 5512 O O . ALA A 1 720 ? -18.961 1.773 -1.246 1.00 50.03 720 ALA A O 1
ATOM 5513 N N . SER A 1 721 ? -20.511 0.945 0.151 1.00 55.53 721 SER A N 1
ATOM 5514 C CA . SER A 1 721 ? -20.520 -0.414 -0.388 1.00 55.53 721 SER A CA 1
ATOM 5515 C C . SER A 1 721 ? -21.880 -1.053 -0.123 1.00 55.53 721 SER A C 1
ATOM 5517 O O . SER A 1 721 ? -22.598 -0.625 0.782 1.00 55.53 721 SER A O 1
ATOM 5519 N N . ASN A 1 722 ? -22.231 -2.072 -0.902 1.00 62.31 722 ASN A N 1
ATOM 5520 C CA . ASN A 1 722 ? -23.416 -2.882 -0.642 1.00 62.31 722 ASN A CA 1
ATOM 5521 C C . ASN A 1 722 ? -23.076 -3.954 0.400 1.00 62.31 722 ASN A C 1
ATOM 5523 O O . ASN A 1 722 ? -21.972 -4.498 0.387 1.00 62.31 722 ASN A O 1
ATOM 5527 N N . GLY A 1 723 ? -24.029 -4.268 1.276 1.00 62.41 723 GLY A N 1
ATOM 5528 C CA . GLY A 1 723 ? -23.878 -5.360 2.233 1.00 62.41 723 GLY A CA 1
ATOM 5529 C C . GLY A 1 723 ? -23.978 -6.714 1.534 1.00 62.41 723 GLY A C 1
ATOM 5530 O O . GLY A 1 723 ? -24.951 -6.976 0.829 1.00 62.41 723 GLY A O 1
ATOM 5531 N N . VAL A 1 724 ? -22.987 -7.575 1.746 1.00 71.19 724 VAL A N 1
ATOM 5532 C CA . VAL A 1 724 ? -23.014 -8.994 1.380 1.00 71.19 724 VAL A CA 1
ATOM 5533 C C . VAL A 1 724 ? -23.496 -9.778 2.596 1.00 71.19 724 VAL A C 1
ATOM 5535 O O . VAL A 1 724 ? -22.932 -9.634 3.684 1.00 71.19 724 VAL A O 1
ATOM 5538 N N . TYR A 1 725 ? -24.545 -10.583 2.426 1.00 78.81 725 TYR A N 1
ATOM 5539 C CA . TYR A 1 725 ? -25.034 -11.468 3.482 1.00 78.81 725 TYR A CA 1
ATOM 5540 C C . TYR A 1 725 ? -24.067 -12.632 3.714 1.00 78.81 725 TYR A C 1
ATOM 5542 O O . TYR A 1 725 ? -23.432 -13.121 2.777 1.00 78.81 725 TYR A O 1
ATOM 5550 N N . ARG A 1 726 ? -23.960 -13.062 4.971 1.00 78.12 726 ARG A N 1
ATOM 5551 C CA . ARG A 1 726 ? -23.082 -14.150 5.391 1.00 78.12 726 ARG A CA 1
ATOM 5552 C C . ARG A 1 726 ? -23.807 -15.091 6.337 1.00 78.12 726 ARG A C 1
ATOM 5554 O O . ARG A 1 726 ? -24.310 -14.653 7.372 1.00 78.12 726 ARG A O 1
ATOM 5561 N N . ASP A 1 727 ? -23.826 -16.368 5.984 1.00 77.31 727 ASP A N 1
ATOM 5562 C CA . ASP A 1 727 ? -24.496 -17.405 6.757 1.00 77.31 727 ASP A CA 1
ATOM 5563 C C . ASP A 1 727 ? -23.625 -17.856 7.943 1.00 77.31 727 ASP A C 1
ATOM 5565 O O . ASP A 1 727 ? -22.393 -17.899 7.873 1.00 77.31 727 ASP A O 1
ATOM 5569 N N . GLY A 1 728 ? -24.272 -18.163 9.064 1.00 75.06 728 GLY A N 1
ATOM 5570 C CA . GLY A 1 728 ? -23.642 -18.574 10.321 1.00 75.06 728 GLY A CA 1
ATOM 5571 C C . GLY A 1 728 ? -22.971 -17.468 11.154 1.00 75.06 728 GLY A C 1
ATOM 5572 O O . GLY A 1 728 ? -22.938 -17.607 12.373 1.00 75.06 728 GLY A O 1
ATOM 5573 N N . CYS A 1 729 ? -22.476 -16.376 10.558 1.00 77.50 729 CYS A N 1
ATOM 5574 C CA . CYS A 1 729 ? -21.727 -15.325 11.272 1.00 77.50 729 CYS A CA 1
ATOM 5575 C C . CYS A 1 729 ? -22.579 -14.562 12.308 1.00 77.50 729 CYS A C 1
ATOM 5577 O O . CYS A 1 729 ? -23.736 -14.240 12.036 1.00 77.50 729 CYS A O 1
ATOM 5579 N N . SER A 1 730 ? -21.988 -14.130 13.430 1.00 79.81 730 SER A N 1
ATOM 5580 C CA . SER A 1 730 ? -22.662 -13.201 14.353 1.00 79.81 730 SER A CA 1
ATOM 5581 C C . SER A 1 730 ? -22.793 -11.795 13.746 1.00 79.81 730 SER A C 1
ATOM 5583 O O . SER A 1 730 ? -23.838 -11.160 13.884 1.00 79.81 730 SER A O 1
ATOM 5585 N N . TYR A 1 731 ? -21.785 -11.318 13.000 1.00 82.75 731 TYR A N 1
ATOM 5586 C CA . TYR A 1 731 ? -21.909 -10.135 12.135 1.00 82.75 731 TYR A CA 1
ATOM 5587 C C . TYR A 1 731 ? -22.317 -10.559 10.711 1.00 82.75 731 TYR A C 1
ATOM 5589 O O . TYR A 1 731 ? -21.486 -10.687 9.810 1.00 82.75 731 TYR A O 1
ATOM 5597 N N . PHE A 1 732 ? -23.612 -10.791 10.499 1.00 78.88 732 PHE A N 1
ATOM 5598 C CA . PHE A 1 732 ? -24.184 -11.390 9.279 1.00 78.88 732 PHE A CA 1
ATOM 5599 C C . PHE A 1 732 ? -24.168 -10.508 8.007 1.00 78.88 732 PHE A C 1
ATOM 5601 O O . PHE A 1 732 ? -24.558 -10.975 6.938 1.00 78.88 732 PHE A O 1
ATOM 5608 N N . LEU A 1 733 ? -23.712 -9.250 8.082 1.00 76.69 733 LEU A N 1
ATOM 5609 C CA . LEU A 1 733 ? -23.505 -8.373 6.918 1.00 76.69 733 LEU A CA 1
ATOM 5610 C C . LEU A 1 733 ? -22.041 -7.939 6.816 1.00 76.69 733 LEU A C 1
ATOM 5612 O O . LEU A 1 733 ? -21.479 -7.392 7.765 1.00 76.69 733 LEU A O 1
ATOM 5616 N N . TYR A 1 734 ? -21.448 -8.133 5.640 1.00 75.56 734 TYR A N 1
ATOM 5617 C CA . TYR A 1 734 ? -20.109 -7.663 5.297 1.00 75.56 734 TYR A CA 1
ATOM 5618 C C . TYR A 1 734 ? -20.180 -6.514 4.294 1.00 75.56 734 TYR A C 1
ATOM 5620 O O . TYR A 1 734 ? -20.845 -6.613 3.267 1.00 75.56 734 TYR A O 1
ATOM 5628 N N . PHE A 1 735 ? -19.452 -5.438 4.570 1.00 63.31 735 PHE A N 1
ATOM 5629 C CA . PHE A 1 735 ? -19.261 -4.314 3.658 1.00 63.31 735 PHE A CA 1
ATOM 5630 C C . PHE A 1 735 ? -17.775 -4.274 3.277 1.00 63.31 735 PHE A C 1
ATOM 5632 O O . PHE A 1 735 ? -16.932 -4.641 4.094 1.00 63.31 735 PHE A O 1
ATOM 5639 N N . GLY A 1 736 ? -17.467 -3.889 2.033 1.00 52.41 736 GLY A N 1
ATOM 5640 C CA . GLY A 1 736 ? -16.129 -4.048 1.444 1.00 52.41 736 GLY A CA 1
ATOM 5641 C C . GLY A 1 736 ? -14.977 -3.332 2.168 1.00 52.41 736 GLY A C 1
ATOM 5642 O O . GLY A 1 736 ? -15.158 -2.614 3.150 1.00 52.41 736 GLY A O 1
ATOM 5643 N N . ASN A 1 737 ? -13.759 -3.499 1.653 1.00 57.97 737 ASN A N 1
ATOM 5644 C CA . ASN A 1 737 ? -12.562 -2.962 2.291 1.00 57.97 737 ASN A CA 1
ATOM 5645 C C . ASN A 1 737 ? -12.484 -1.423 2.249 1.00 57.97 737 ASN A C 1
ATOM 5647 O O . ASN A 1 737 ? -12.518 -0.790 1.196 1.00 57.97 737 ASN A O 1
ATOM 5651 N N . TRP A 1 738 ? -12.271 -0.828 3.422 1.00 60.50 738 TRP A N 1
ATOM 5652 C CA . TRP A 1 738 ? -11.958 0.587 3.605 1.00 60.50 738 TRP A CA 1
ATOM 5653 C C . TRP A 1 738 ? -10.697 0.726 4.467 1.00 60.50 738 TRP A C 1
ATOM 5655 O O . TRP A 1 738 ? -10.455 -0.097 5.351 1.00 60.50 738 TRP A O 1
ATOM 5665 N N . ARG A 1 739 ? -9.873 1.749 4.207 1.00 56.78 739 ARG A N 1
ATOM 5666 C CA . ARG A 1 739 ? -8.638 2.029 4.958 1.00 56.78 739 ARG A CA 1
ATOM 5667 C C . ARG A 1 739 ? -8.681 3.439 5.550 1.00 56.78 739 ARG A C 1
ATOM 5669 O O . ARG A 1 739 ? -9.062 4.396 4.877 1.00 56.78 739 ARG A O 1
ATOM 5676 N N . CYS A 1 740 ? -8.256 3.548 6.804 1.00 54.47 740 CYS A N 1
ATOM 5677 C CA . CYS A 1 740 ? -8.135 4.809 7.529 1.00 54.47 740 CYS A CA 1
ATOM 5678 C C . CYS A 1 740 ? -7.081 5.741 6.909 1.00 54.47 740 CYS A C 1
ATOM 5680 O O . CYS A 1 740 ? -6.029 5.281 6.474 1.00 54.47 740 CYS A O 1
ATOM 5682 N N . GLN A 1 741 ? -7.335 7.056 6.933 1.00 60.22 741 GLN A N 1
ATOM 5683 C CA . GLN A 1 741 ? -6.434 8.068 6.357 1.00 60.22 741 GLN A CA 1
ATOM 5684 C C . GLN A 1 741 ? -5.509 8.757 7.373 1.00 60.22 741 GLN A C 1
ATOM 5686 O O . GLN A 1 741 ? -4.437 9.212 6.974 1.00 60.22 741 GLN A O 1
ATOM 5691 N N . ARG A 1 742 ? -5.878 8.825 8.665 1.00 60.25 742 ARG A N 1
ATOM 5692 C CA . ARG A 1 742 ? -5.045 9.347 9.777 1.00 60.25 742 ARG A CA 1
ATOM 5693 C C . ARG A 1 742 ? -5.312 8.575 11.088 1.00 60.25 742 ARG A C 1
ATOM 5695 O O . ARG A 1 742 ? -6.352 7.916 11.179 1.00 60.25 742 ARG A O 1
ATOM 5702 N N . PRO A 1 743 ? -4.427 8.625 12.107 1.00 57.00 743 PRO A N 1
ATOM 5703 C CA . PRO A 1 743 ? -4.641 7.952 13.382 1.00 57.00 743 PRO A CA 1
ATOM 5704 C C . PRO A 1 743 ? -5.564 8.809 14.226 1.00 57.00 743 PRO A C 1
ATOM 5706 O O . PRO A 1 743 ? -5.466 10.036 14.212 1.00 57.00 743 PRO A O 1
ATOM 5709 N N . PHE A 1 744 ? -6.433 8.160 14.987 1.00 64.69 744 PHE A N 1
ATOM 5710 C CA . PHE A 1 744 ? -7.447 8.818 15.803 1.00 64.69 744 PHE A CA 1
ATOM 5711 C C . PHE A 1 744 ? -8.420 9.700 14.999 1.00 64.69 744 PHE A C 1
ATOM 5713 O O . PHE A 1 744 ? -9.161 10.487 15.582 1.00 64.69 744 PHE A O 1
ATOM 5720 N N . ASP A 1 745 ? -8.488 9.523 13.671 1.00 71.62 745 ASP A N 1
ATOM 5721 C CA . ASP A 1 745 ? -9.577 10.071 12.863 1.00 71.62 745 ASP A CA 1
ATOM 5722 C C . ASP A 1 745 ? -10.889 9.396 13.272 1.00 71.62 745 ASP A C 1
ATOM 5724 O O . ASP A 1 745 ? -11.079 8.191 13.091 1.00 71.62 745 ASP A O 1
ATOM 5728 N N . GLU A 1 746 ? -11.789 10.198 13.830 1.00 72.06 746 GLU A N 1
ATOM 5729 C CA . GLU A 1 746 ? -13.156 9.821 14.178 1.00 72.06 746 GLU A CA 1
ATOM 5730 C C . GLU A 1 746 ? -14.066 9.905 12.950 1.00 72.06 746 GLU A C 1
ATOM 5732 O O . GLU A 1 746 ? -14.204 10.970 12.333 1.00 72.06 746 GLU A O 1
ATOM 5737 N N . PHE A 1 747 ? -14.749 8.806 12.648 1.00 75.06 747 PHE A N 1
ATOM 5738 C CA . PHE A 1 747 ? -15.677 8.681 11.531 1.00 75.06 747 PHE A CA 1
ATOM 5739 C C . PHE A 1 747 ? -17.067 8.233 12.001 1.00 75.06 747 PHE A C 1
ATOM 5741 O O . PHE A 1 747 ? -17.234 7.619 13.055 1.00 75.06 747 PHE A O 1
ATOM 5748 N N . TYR A 1 748 ? -18.081 8.549 11.195 1.00 76.62 748 TYR A N 1
ATOM 5749 C CA . TYR A 1 748 ? -19.456 8.100 11.407 1.00 76.62 748 TYR A CA 1
ATOM 5750 C C . TYR A 1 748 ? -19.773 6.995 10.402 1.00 76.62 748 TYR A C 1
ATOM 5752 O O . TYR A 1 748 ? -19.548 7.165 9.203 1.00 76.62 748 TYR A O 1
ATOM 5760 N N . ILE A 1 749 ? -20.325 5.888 10.882 1.00 78.38 749 ILE A N 1
ATOM 5761 C CA . ILE A 1 749 ? -20.856 4.800 10.061 1.00 78.38 749 ILE A CA 1
ATOM 5762 C C . ILE A 1 749 ? -22.357 5.033 9.947 1.00 78.38 749 ILE A C 1
ATOM 5764 O O . ILE A 1 749 ? -23.023 5.168 10.966 1.00 78.38 749 ILE A O 1
ATOM 5768 N N . THR A 1 750 ? -22.898 5.081 8.730 1.00 74.69 750 THR A N 1
ATOM 5769 C CA . THR A 1 750 ? -24.351 5.086 8.499 1.00 74.69 750 THR A CA 1
ATOM 5770 C C . THR A 1 750 ? -24.715 3.830 7.726 1.00 74.69 750 THR A C 1
ATOM 5772 O O . THR A 1 750 ? -24.219 3.635 6.618 1.00 74.69 750 THR A O 1
ATOM 5775 N N . VAL A 1 751 ? -25.559 2.981 8.310 1.00 77.31 751 VAL A N 1
ATOM 5776 C CA . VAL A 1 751 ? -26.063 1.765 7.661 1.00 77.31 751 VAL A CA 1
ATOM 5777 C C . VAL A 1 751 ? -27.517 1.980 7.270 1.00 77.31 751 VAL A C 1
ATOM 5779 O O . VAL A 1 751 ? -28.315 2.455 8.080 1.00 77.31 751 VAL A O 1
ATOM 5782 N N . TYR A 1 752 ? -27.840 1.607 6.034 1.00 76.81 752 TYR A N 1
ATOM 5783 C CA . TYR A 1 752 ? -29.197 1.553 5.503 1.00 76.81 752 TYR A CA 1
ATOM 5784 C C . TYR A 1 752 ? -29.572 0.093 5.253 1.00 76.81 752 TYR A C 1
ATOM 5786 O O . TYR A 1 752 ? -28.764 -0.667 4.718 1.00 76.81 752 TYR A O 1
ATOM 5794 N N . GLY A 1 753 ? -30.794 -0.288 5.605 1.00 73.56 753 GLY A N 1
ATOM 5795 C CA . GLY A 1 753 ? -31.345 -1.616 5.337 1.00 73.56 753 GLY A CA 1
ATOM 5796 C C . GLY A 1 753 ? -32.847 -1.542 5.098 1.00 73.56 753 GLY A C 1
ATOM 5797 O O . GLY A 1 753 ? -33.442 -0.478 5.252 1.00 73.56 753 GLY A O 1
ATOM 5798 N N . MET A 1 754 ? -33.462 -2.660 4.716 1.00 69.50 754 MET A N 1
ATOM 5799 C CA . MET A 1 754 ? -34.921 -2.800 4.679 1.00 69.50 754 MET A CA 1
ATOM 5800 C C . MET A 1 754 ? -35.371 -3.743 5.791 1.00 69.50 754 MET A C 1
ATOM 5802 O O . MET A 1 754 ? -34.697 -4.737 6.061 1.00 69.50 754 MET A O 1
ATOM 5806 N N . ASP A 1 755 ? -36.483 -3.408 6.442 1.00 68.69 755 ASP A N 1
ATOM 5807 C CA . ASP A 1 755 ? -37.168 -4.301 7.374 1.00 68.69 755 ASP A CA 1
ATOM 5808 C C . ASP A 1 755 ? -38.003 -5.366 6.631 1.00 68.69 755 ASP A C 1
ATOM 5810 O O . ASP A 1 755 ? -38.060 -5.407 5.398 1.00 68.69 755 ASP A O 1
ATOM 5814 N N . ASN A 1 756 ? -38.652 -6.253 7.391 1.00 67.56 756 ASN A N 1
ATOM 5815 C CA . ASN A 1 756 ? -39.466 -7.345 6.845 1.00 67.56 756 ASN A CA 1
ATOM 5816 C C . ASN A 1 756 ? -40.723 -6.866 6.091 1.00 67.56 756 ASN A C 1
ATOM 5818 O O . ASN A 1 756 ? -41.282 -7.637 5.312 1.00 67.56 756 ASN A O 1
ATOM 5822 N N . ASP A 1 757 ? -41.152 -5.618 6.303 1.00 66.69 757 ASP A N 1
ATOM 5823 C CA . ASP A 1 757 ? -42.287 -4.993 5.616 1.00 66.69 757 ASP A CA 1
ATOM 5824 C C . ASP A 1 757 ? -41.835 -4.164 4.391 1.00 66.69 757 ASP A C 1
ATOM 5826 O O . ASP A 1 757 ? -42.656 -3.574 3.683 1.00 66.69 757 ASP A O 1
ATOM 5830 N N . GLY A 1 758 ? -40.526 -4.144 4.103 1.00 57.75 758 GLY A N 1
ATOM 5831 C CA . GLY A 1 758 ? -39.917 -3.446 2.972 1.00 57.75 758 GLY A CA 1
ATOM 5832 C C . GLY A 1 758 ? -39.665 -1.953 3.203 1.00 57.75 758 GLY A C 1
ATOM 5833 O O . GLY A 1 758 ? -39.339 -1.242 2.250 1.00 57.75 758 GLY A O 1
ATOM 5834 N N . ALA A 1 759 ? -39.801 -1.450 4.434 1.00 62.75 759 ALA A N 1
ATOM 5835 C CA . ALA A 1 759 ? -39.483 -0.064 4.760 1.00 62.75 759 ALA A CA 1
ATOM 5836 C C . ALA A 1 759 ? -37.985 0.106 5.054 1.00 62.75 759 ALA A C 1
ATOM 5838 O O . ALA A 1 759 ? -37.343 -0.734 5.683 1.00 62.75 759 ALA A O 1
ATOM 5839 N N . THR A 1 760 ? -37.400 1.211 4.583 1.00 71.94 760 THR A N 1
ATOM 5840 C CA . THR A 1 760 ? -35.970 1.485 4.768 1.00 71.94 760 THR A CA 1
ATOM 5841 C C . THR A 1 760 ? -35.688 2.068 6.152 1.00 71.94 760 THR A C 1
ATOM 5843 O O . THR A 1 760 ? -36.215 3.129 6.490 1.00 71.94 760 THR A O 1
ATOM 5846 N N . PHE A 1 761 ? -34.799 1.431 6.915 1.00 78.44 761 PHE A N 1
ATOM 5847 C CA . PHE A 1 761 ? -34.278 1.948 8.181 1.00 78.44 761 PHE A CA 1
ATOM 5848 C C . PHE A 1 761 ? -32.869 2.541 8.018 1.00 78.44 761 PHE A C 1
ATOM 5850 O O . PHE A 1 761 ? -32.142 2.229 7.072 1.00 78.44 761 PHE A O 1
ATOM 5857 N N . GLN A 1 762 ? -32.476 3.397 8.964 1.00 79.38 762 GLN A N 1
ATOM 5858 C CA . GLN A 1 762 ? -31.142 4.001 9.067 1.00 79.38 762 GLN A CA 1
ATOM 5859 C C . GLN A 1 762 ? -30.655 3.904 10.516 1.00 79.38 762 GLN A C 1
ATOM 5861 O O . GLN A 1 762 ? -31.417 4.246 11.418 1.00 79.38 762 GLN A O 1
ATOM 5866 N N . ARG A 1 763 ? -29.400 3.504 10.752 1.00 81.50 763 ARG A N 1
ATOM 5867 C CA . ARG A 1 763 ? -28.731 3.590 12.070 1.00 81.50 763 ARG A CA 1
ATOM 5868 C C . ARG A 1 763 ? -27.316 4.157 11.929 1.00 81.50 763 ARG A C 1
ATOM 5870 O O . ARG A 1 763 ? -26.701 4.021 10.867 1.00 81.50 763 ARG A O 1
ATOM 5877 N N . VAL A 1 764 ? -26.824 4.825 12.975 1.00 80.62 764 VAL A N 1
ATOM 5878 C CA . VAL A 1 764 ? -25.541 5.545 12.983 1.00 80.62 764 VAL A CA 1
ATOM 5879 C C . VAL A 1 764 ? -24.695 5.182 14.200 1.00 80.62 764 VAL A C 1
ATOM 5881 O O . VAL A 1 764 ? -25.085 5.438 15.335 1.00 80.62 764 VAL A O 1
ATOM 5884 N N . ALA A 1 765 ? -23.482 4.700 13.939 1.00 80.19 765 ALA A N 1
ATOM 5885 C CA . ALA A 1 765 ? -22.462 4.441 14.952 1.00 80.19 765 ALA A CA 1
ATOM 5886 C C . ALA A 1 765 ? -21.224 5.328 14.735 1.00 80.19 765 ALA A C 1
ATOM 5888 O O . ALA A 1 765 ? -20.985 5.838 13.635 1.00 80.19 765 ALA A O 1
ATOM 5889 N N . THR A 1 766 ? -20.411 5.492 15.774 1.00 78.19 766 THR A N 1
ATOM 5890 C CA . THR A 1 766 ? -19.096 6.145 15.714 1.00 78.19 766 THR A CA 1
ATOM 5891 C C . THR A 1 766 ? -17.964 5.119 15.730 1.00 78.19 766 THR A C 1
ATOM 5893 O O . THR A 1 766 ? -18.010 4.101 16.421 1.00 78.19 766 THR A O 1
ATOM 5896 N N . GLY A 1 767 ? -16.917 5.398 14.960 1.00 77.31 767 GLY A N 1
ATOM 5897 C CA . GLY A 1 767 ? -15.676 4.632 14.955 1.00 77.31 767 GLY A CA 1
ATOM 5898 C C . GLY A 1 767 ? -14.465 5.554 14.936 1.00 77.31 767 GLY A C 1
ATOM 5899 O O . GLY A 1 767 ? -14.585 6.754 14.680 1.00 77.31 767 GLY A O 1
ATOM 5900 N N . PHE A 1 768 ? -13.293 5.003 15.237 1.00 75.62 768 PHE A N 1
ATOM 5901 C CA . PHE A 1 768 ? -12.032 5.725 15.100 1.00 75.62 768 PHE A CA 1
ATOM 5902 C C . PHE A 1 768 ? -10.933 4.818 14.570 1.00 75.62 768 PHE A C 1
ATOM 5904 O O . PHE A 1 768 ? -10.963 3.599 14.710 1.00 75.62 768 PHE A O 1
ATOM 5911 N N . CYS A 1 769 ? -9.948 5.452 13.961 1.00 69.44 769 CYS A N 1
ATOM 5912 C CA . CYS A 1 769 ? -8.799 4.804 13.366 1.00 69.44 769 CYS A CA 1
ATOM 5913 C C . CYS A 1 769 ? -7.703 4.536 14.416 1.00 69.44 769 CYS A C 1
ATOM 5915 O O . CYS A 1 769 ? -6.944 5.444 14.754 1.00 69.44 769 CYS A O 1
ATOM 5917 N N . SER A 1 770 ? -7.613 3.319 14.966 1.00 58.88 770 SER A N 1
ATOM 5918 C CA . SER A 1 770 ? -6.647 3.011 16.039 1.00 58.88 770 SER A CA 1
ATOM 5919 C C . SER A 1 770 ? -5.197 2.919 15.540 1.00 58.88 770 SER A C 1
ATOM 5921 O O . SER A 1 770 ? -4.945 2.593 14.386 1.00 58.88 770 SER A O 1
ATOM 5923 N N . ALA A 1 771 ? -4.220 3.224 16.401 1.00 49.03 771 ALA A N 1
ATOM 5924 C CA . ALA A 1 771 ? -2.788 3.261 16.055 1.00 49.03 771 ALA A CA 1
ATOM 5925 C C . ALA A 1 771 ? -2.004 1.988 16.450 1.00 49.03 771 ALA A C 1
ATOM 5927 O O . ALA A 1 771 ? -0.856 1.800 16.051 1.00 49.03 771 ALA A O 1
ATOM 5928 N N . LYS A 1 772 ? -2.616 1.117 17.254 1.00 49.62 772 LYS A N 1
ATOM 5929 C CA . LYS A 1 772 ? -2.133 -0.207 17.692 1.00 49.62 772 LYS A CA 1
ATOM 5930 C C . LYS A 1 772 ? -3.353 -1.127 17.748 1.00 49.62 772 LYS A C 1
ATOM 5932 O O . LYS A 1 772 ? -4.429 -0.709 17.324 1.00 49.62 772 LYS A O 1
ATOM 5937 N N . LEU A 1 773 ? -3.233 -2.313 18.353 1.00 45.44 773 LEU A N 1
ATOM 5938 C CA . LEU A 1 773 ? -4.422 -2.943 18.932 1.00 45.44 773 LEU A CA 1
ATOM 5939 C C . LEU A 1 773 ? -4.276 -3.199 20.417 1.00 45.44 773 LEU A C 1
ATOM 5941 O O . LEU A 1 773 ? -3.148 -3.234 20.921 1.00 45.44 773 LEU A O 1
ATOM 5945 N N . PRO A 1 774 ? -5.426 -3.311 21.101 1.00 41.66 774 PRO A N 1
ATOM 5946 C CA . PRO A 1 774 ? -5.485 -3.468 22.541 1.00 41.66 774 PRO A CA 1
ATOM 5947 C C . PRO A 1 774 ? -4.938 -4.853 22.962 1.00 41.66 774 PRO A C 1
ATOM 5949 O O . PRO A 1 774 ? -5.428 -5.850 22.436 1.00 41.66 774 PRO A O 1
ATOM 5952 N N . PRO A 1 775 ? -3.946 -4.925 23.871 1.00 43.94 775 PRO A N 1
ATOM 5953 C CA . PRO A 1 775 ? -3.280 -6.183 24.261 1.00 43.94 775 PRO A CA 1
ATOM 5954 C C . PRO A 1 775 ? -4.113 -7.143 25.167 1.00 43.94 775 PRO A C 1
ATOM 5956 O O . PRO A 1 775 ? -5.023 -6.689 25.864 1.00 43.94 775 PRO A O 1
ATOM 5959 N N . VAL A 1 776 ? -3.778 -8.450 25.193 1.00 42.03 776 VAL A N 1
ATOM 5960 C CA . VAL A 1 776 ? -4.432 -9.611 25.873 1.00 42.03 776 VAL A CA 1
ATOM 5961 C C . VAL A 1 776 ? -3.442 -10.540 26.669 1.00 42.03 776 VAL A C 1
ATOM 5963 O O . VAL A 1 776 ? -3.280 -11.716 26.378 1.00 42.03 776 VAL A O 1
ATOM 5966 N N . VAL A 1 777 ? -2.777 -10.011 27.707 1.00 36.03 777 VAL A N 1
ATOM 5967 C CA . VAL A 1 777 ? -1.661 -10.530 28.581 1.00 36.03 777 VAL A CA 1
ATOM 5968 C C . VAL A 1 777 ? -1.619 -12.003 29.136 1.00 36.03 777 VAL A C 1
ATOM 5970 O O . VAL A 1 777 ? -2.558 -12.434 29.807 1.00 36.03 777 VAL A O 1
ATOM 5973 N N . PRO A 1 778 ? -0.435 -12.693 29.100 1.00 39.44 778 PRO A N 1
ATOM 5974 C CA . PRO A 1 778 ? -0.002 -13.767 30.041 1.00 39.44 778 PRO A CA 1
ATOM 5975 C C . PRO A 1 778 ? 1.533 -13.776 30.410 1.00 39.44 778 PRO A C 1
ATOM 5977 O O . PRO A 1 778 ? 2.295 -12.981 29.868 1.00 39.44 778 PRO A O 1
ATOM 5980 N N . PRO A 1 779 ? 2.048 -14.632 31.343 1.00 38.75 779 PRO A N 1
ATOM 5981 C CA . PRO A 1 779 ? 3.199 -14.210 32.189 1.00 38.75 779 PRO A CA 1
ATOM 5982 C C . PRO A 1 779 ? 4.673 -14.695 31.995 1.00 38.75 779 PRO A C 1
ATOM 5984 O O . PRO A 1 779 ? 5.509 -14.134 32.701 1.00 38.75 779 PRO A O 1
ATOM 5987 N N . ASN A 1 780 ? 5.059 -15.730 31.216 1.00 48.81 780 ASN A N 1
ATOM 5988 C CA . ASN A 1 780 ? 6.370 -16.430 31.430 1.00 48.81 780 ASN A CA 1
ATOM 5989 C C . ASN A 1 780 ? 7.213 -16.809 30.179 1.00 48.81 780 ASN A C 1
ATOM 5991 O O . ASN A 1 780 ? 6.649 -17.251 29.184 1.00 48.81 780 ASN A O 1
ATOM 5995 N N . GLY A 1 781 ? 8.561 -16.793 30.301 1.00 57.53 781 GLY A N 1
ATOM 5996 C CA . GLY A 1 781 ? 9.537 -17.397 29.353 1.00 57.53 781 GLY A CA 1
ATOM 5997 C C . GLY A 1 781 ? 10.977 -16.811 29.392 1.00 57.53 781 GLY A C 1
ATOM 5998 O O . GLY A 1 781 ? 11.187 -15.749 29.980 1.00 57.53 781 GLY A O 1
ATOM 5999 N N . CYS A 1 782 ? 11.973 -17.479 28.771 1.00 51.25 782 CYS A N 1
ATOM 6000 C CA . CYS A 1 782 ? 13.287 -16.873 28.429 1.00 51.25 782 CYS A CA 1
ATOM 6001 C C . CYS A 1 782 ? 13.110 -15.815 27.319 1.00 51.25 782 CYS A C 1
ATOM 6003 O O . CYS A 1 782 ? 12.237 -15.959 26.467 1.00 51.25 782 CYS A O 1
ATOM 6005 N N . LEU A 1 783 ? 13.953 -14.775 27.292 1.00 56.53 783 LEU A N 1
ATOM 6006 C CA . LEU A 1 783 ? 13.848 -13.654 26.346 1.00 56.53 783 LEU A CA 1
ATOM 6007 C C . LEU A 1 783 ? 15.043 -13.602 25.373 1.00 56.53 783 LEU A C 1
ATOM 6009 O O . LEU A 1 783 ? 16.022 -14.332 25.514 1.00 56.53 783 LEU A O 1
ATOM 6013 N N . ASN A 1 784 ? 14.958 -12.715 24.380 1.00 55.47 784 ASN A N 1
ATOM 6014 C CA . ASN A 1 784 ? 15.988 -12.377 23.387 1.00 55.47 784 ASN A CA 1
ATOM 6015 C C . ASN A 1 784 ? 16.715 -13.578 22.741 1.00 55.47 784 ASN A C 1
ATOM 6017 O O . ASN A 1 784 ? 17.935 -13.561 22.583 1.00 55.47 784 ASN A O 1
ATOM 6021 N N . GLY A 1 785 ? 15.976 -14.639 22.398 1.00 50.38 785 GLY A N 1
ATOM 6022 C CA . GLY A 1 785 ? 16.509 -15.845 21.755 1.00 50.38 785 GLY A CA 1
ATOM 6023 C C . GLY A 1 785 ? 17.384 -16.710 22.669 1.00 50.38 785 GLY A C 1
ATOM 6024 O O . GLY A 1 785 ? 18.118 -17.569 22.182 1.00 50.38 785 GLY A O 1
ATOM 6025 N N . GLY A 1 786 ? 17.344 -16.473 23.984 1.00 56.19 786 GLY A N 1
ATOM 6026 C CA . GLY A 1 786 ? 18.025 -17.291 24.980 1.00 56.19 786 GLY A CA 1
ATOM 6027 C C . GLY A 1 786 ? 17.410 -18.686 25.085 1.00 56.19 786 GLY A C 1
ATOM 6028 O O . GLY A 1 786 ? 16.196 -18.824 25.199 1.00 56.19 786 GLY A O 1
ATOM 6029 N N . VAL A 1 787 ? 18.254 -19.718 25.081 1.00 65.69 787 VAL A N 1
ATOM 6030 C CA . VAL A 1 787 ? 17.817 -21.126 25.110 1.00 65.69 787 VAL A CA 1
ATOM 6031 C C . VAL A 1 787 ? 17.928 -21.685 26.526 1.00 65.69 787 VAL A C 1
ATOM 6033 O O . VAL A 1 787 ? 18.934 -21.445 27.196 1.00 65.69 787 VAL A O 1
ATOM 6036 N N . ASP A 1 788 ? 16.945 -22.457 26.989 1.00 59.50 788 ASP A N 1
ATOM 6037 C CA . ASP A 1 788 ? 16.983 -23.076 28.319 1.00 59.50 788 ASP A CA 1
ATOM 6038 C C . ASP A 1 788 ? 18.194 -24.008 28.497 1.00 59.50 788 ASP A C 1
ATOM 6040 O O . ASP A 1 788 ? 18.337 -25.040 27.836 1.00 59.50 788 ASP A O 1
ATOM 6044 N N . GLY A 1 789 ? 19.087 -23.643 29.420 1.00 59.75 789 GLY A N 1
ATOM 6045 C CA . GLY A 1 789 ? 20.230 -24.464 29.803 1.00 59.75 789 GLY A CA 1
ATOM 6046 C C . GLY A 1 789 ? 19.854 -25.589 30.782 1.00 59.75 789 GLY A C 1
ATOM 6047 O O . GLY A 1 789 ? 18.833 -25.495 31.467 1.00 59.75 789 GLY A O 1
ATOM 6048 N N . PRO A 1 790 ? 20.711 -26.619 30.957 1.00 48.31 790 PRO A N 1
ATOM 6049 C CA . PRO A 1 790 ? 20.388 -27.842 31.714 1.00 48.31 790 PRO A CA 1
ATOM 6050 C C . PRO A 1 790 ? 19.968 -27.670 33.186 1.00 48.31 790 PRO A C 1
ATOM 6052 O O . PRO A 1 790 ? 19.503 -28.629 33.794 1.00 48.31 790 PRO A O 1
ATOM 6055 N N . ASN A 1 791 ? 20.150 -26.476 33.761 1.00 53.12 791 ASN A N 1
ATOM 6056 C CA . ASN A 1 791 ? 19.850 -26.143 35.155 1.00 53.12 791 ASN A CA 1
ATOM 6057 C C . ASN A 1 791 ? 18.807 -25.007 35.299 1.00 53.12 791 ASN A C 1
ATOM 6059 O O . ASN A 1 791 ? 18.755 -24.376 36.353 1.00 53.12 791 ASN A O 1
ATOM 6063 N N . GLY A 1 792 ? 18.015 -24.703 34.261 1.00 58.03 792 GLY A N 1
ATOM 6064 C CA . GLY A 1 792 ? 17.026 -23.610 34.299 1.00 58.03 792 GLY A CA 1
ATOM 6065 C C . GLY A 1 792 ? 17.649 -22.210 34.223 1.00 58.03 792 GLY A C 1
ATOM 6066 O O . GLY A 1 792 ? 17.189 -21.276 34.875 1.00 58.03 792 GLY A O 1
ATOM 6067 N N . THR A 1 793 ? 18.742 -22.075 33.471 1.00 61.59 793 THR A N 1
ATOM 6068 C CA . THR A 1 793 ? 19.448 -20.808 33.227 1.00 61.59 793 THR A CA 1
ATOM 6069 C C . THR A 1 793 ? 19.524 -20.565 31.725 1.00 61.59 793 THR A C 1
ATOM 6071 O O . THR A 1 793 ? 20.105 -21.402 31.030 1.00 61.59 793 THR A O 1
ATOM 6074 N N . CYS A 1 794 ? 18.989 -19.449 31.225 1.00 61.41 794 CYS A N 1
ATOM 6075 C CA . CYS A 1 794 ? 18.994 -19.161 29.789 1.00 61.41 794 CYS A CA 1
ATOM 6076 C C . CYS A 1 794 ? 20.438 -18.953 29.277 1.00 61.41 794 CYS A C 1
ATOM 6078 O O . CYS A 1 794 ? 21.225 -18.201 29.859 1.00 61.41 794 CYS A O 1
ATOM 6080 N N . VAL A 1 795 ? 20.795 -19.625 28.182 1.00 76.25 795 VAL A N 1
ATOM 6081 C CA . VAL A 1 795 ? 22.063 -19.461 27.459 1.00 76.25 795 VAL A CA 1
ATOM 6082 C C . VAL A 1 795 ? 21.852 -18.411 26.376 1.00 76.25 795 VAL A C 1
ATOM 6084 O O . VAL A 1 795 ? 21.079 -18.631 25.446 1.00 76.25 795 VAL A O 1
ATOM 6087 N N . CYS A 1 796 ? 22.518 -17.265 26.505 1.00 66.75 796 CYS A N 1
ATOM 6088 C CA . CYS A 1 796 ? 22.245 -16.117 25.645 1.00 66.75 796 CYS A CA 1
ATOM 6089 C C . CYS A 1 796 ? 22.990 -16.175 24.304 1.00 66.75 796 CYS A C 1
ATOM 6091 O O . CYS A 1 796 ? 24.171 -16.543 24.282 1.00 66.75 796 CYS A O 1
ATOM 6093 N N . PRO A 1 797 ? 22.339 -15.769 23.197 1.00 61.22 797 PRO A N 1
ATOM 6094 C CA . PRO A 1 797 ? 23.017 -15.557 21.926 1.00 61.22 797 PRO A CA 1
ATOM 6095 C C . PRO A 1 797 ? 24.025 -14.393 22.018 1.00 61.22 797 PRO A C 1
ATOM 6097 O O . PRO A 1 797 ? 23.994 -13.610 22.977 1.00 61.22 797 PRO A O 1
ATOM 6100 N N . PRO A 1 798 ? 24.940 -14.260 21.037 1.00 70.44 798 PRO A N 1
ATOM 6101 C CA . PRO A 1 798 ? 25.894 -13.157 20.988 1.00 70.44 798 PRO A CA 1
ATOM 6102 C C . PRO A 1 798 ? 25.215 -11.795 21.155 1.00 70.44 798 PRO A C 1
ATOM 6104 O O . PRO A 1 798 ? 24.122 -11.571 20.645 1.00 70.44 798 PRO A O 1
ATOM 6107 N N . TYR A 1 799 ? 25.890 -10.894 21.869 1.00 75.38 799 TYR A N 1
ATOM 6108 C CA . TYR A 1 799 ? 25.417 -9.539 22.181 1.00 75.38 799 TYR A CA 1
ATOM 6109 C C . TYR A 1 799 ? 24.185 -9.453 23.107 1.00 75.38 799 TYR A C 1
ATOM 6111 O O . TYR A 1 799 ? 23.664 -8.361 23.317 1.00 75.38 799 TYR A O 1
ATOM 6119 N N . PHE A 1 800 ? 23.784 -10.550 23.759 1.00 73.38 800 PHE A N 1
ATOM 6120 C CA . PHE A 1 800 ? 22.813 -10.545 24.862 1.00 73.38 800 PHE A CA 1
ATOM 6121 C C . PHE A 1 800 ? 23.381 -11.173 26.141 1.00 73.38 800 PHE A C 1
ATOM 6123 O O . PHE A 1 800 ? 24.344 -11.939 26.129 1.00 73.38 800 PHE A O 1
ATOM 6130 N N . SER A 1 801 ? 22.808 -10.798 27.285 1.00 76.19 801 SER A N 1
ATOM 6131 C CA . SER A 1 801 ? 23.278 -11.176 28.620 1.00 76.19 801 SER A CA 1
ATOM 6132 C C . SER A 1 801 ? 22.165 -11.066 29.674 1.00 76.19 801 SER A C 1
ATOM 6134 O O . SER A 1 801 ? 21.106 -10.497 29.417 1.00 76.19 801 SER A O 1
ATOM 6136 N N . GLY A 1 802 ? 22.405 -11.597 30.876 1.00 67.50 802 GLY A N 1
ATOM 6137 C CA . GLY A 1 802 ? 21.438 -11.601 31.985 1.00 67.50 802 GLY A CA 1
ATOM 6138 C C . GLY A 1 802 ? 20.715 -12.946 32.165 1.00 67.50 802 GLY A C 1
ATOM 6139 O O . GLY A 1 802 ? 20.773 -13.792 31.277 1.00 67.50 802 GLY A O 1
ATOM 6140 N N . PRO A 1 803 ? 20.061 -13.183 33.320 1.00 62.00 803 PRO A N 1
ATOM 6141 C CA . PRO A 1 803 ? 19.505 -14.493 33.681 1.00 62.00 803 PRO A CA 1
ATOM 6142 C C . PRO A 1 803 ? 18.350 -14.979 32.790 1.00 62.00 803 PRO A C 1
ATOM 6144 O O . PRO A 1 803 ? 18.136 -16.184 32.714 1.00 62.00 803 PRO A O 1
ATOM 6147 N N . LEU A 1 804 ? 17.642 -14.065 32.115 1.00 68.94 804 LEU A N 1
ATOM 6148 C CA . LEU A 1 804 ? 16.640 -14.361 31.081 1.00 68.94 804 LEU A CA 1
ATOM 6149 C C . LEU A 1 804 ? 17.065 -13.814 29.705 1.00 68.94 804 LEU A C 1
ATOM 6151 O O . LEU A 1 804 ? 16.224 -13.611 28.839 1.00 68.94 804 LEU A O 1
ATOM 6155 N N . CYS A 1 805 ? 18.356 -13.510 29.523 1.00 64.50 805 CYS A N 1
ATOM 6156 C CA . CYS A 1 805 ? 18.918 -12.832 28.348 1.00 64.50 805 CYS A CA 1
ATOM 6157 C C . CYS A 1 805 ? 18.316 -11.446 28.045 1.00 64.50 805 CYS A C 1
ATOM 6159 O O . CYS A 1 805 ? 18.411 -10.929 26.934 1.00 64.50 805 CYS A O 1
ATOM 6161 N N . GLN A 1 806 ? 17.749 -10.792 29.060 1.00 67.62 806 GLN A N 1
ATOM 6162 C CA . GLN A 1 806 ? 17.040 -9.517 28.939 1.00 67.62 806 GLN A CA 1
ATOM 6163 C C . GLN A 1 806 ? 17.929 -8.296 28.613 1.00 67.62 806 GLN A C 1
ATOM 6165 O O . GLN A 1 806 ? 17.401 -7.232 28.296 1.00 67.62 806 GLN A O 1
ATOM 6170 N N . THR A 1 807 ? 19.260 -8.410 28.708 1.00 67.75 807 THR A N 1
ATOM 6171 C CA . THR A 1 807 ? 20.197 -7.273 28.642 1.00 67.75 807 THR A CA 1
ATOM 6172 C C . THR A 1 807 ? 21.064 -7.318 27.380 1.00 67.75 807 THR A C 1
ATOM 6174 O O . THR A 1 807 ? 22.012 -8.103 27.299 1.00 67.75 807 THR A O 1
ATOM 6177 N N . ILE A 1 808 ? 20.778 -6.434 26.421 1.00 74.12 808 ILE A N 1
ATOM 6178 C CA . ILE A 1 808 ? 21.561 -6.242 25.188 1.00 74.12 808 ILE A CA 1
ATOM 6179 C C . ILE A 1 808 ? 22.948 -5.617 25.455 1.00 74.12 808 ILE A C 1
ATOM 6181 O O . ILE A 1 808 ? 23.118 -4.826 26.386 1.00 74.12 808 ILE A O 1
ATOM 6185 N N . GLN A 1 809 ? 23.942 -5.959 24.631 1.00 82.00 809 GLN A N 1
ATOM 6186 C CA . GLN A 1 809 ? 25.295 -5.398 24.635 1.00 82.00 809 GLN A CA 1
ATOM 6187 C C . GLN A 1 809 ? 25.604 -4.676 23.321 1.00 82.00 809 GLN A C 1
ATOM 6189 O O . GLN A 1 809 ? 25.463 -5.238 22.240 1.00 82.00 809 GLN A O 1
ATOM 6194 N N . CYS A 1 810 ? 26.088 -3.441 23.429 1.00 77.94 810 CYS A N 1
ATOM 6195 C CA . CYS A 1 810 ? 26.324 -2.554 22.293 1.00 77.94 810 CYS A CA 1
ATOM 6196 C C . CYS A 1 810 ? 27.814 -2.440 21.960 1.00 77.94 810 CYS A C 1
ATOM 6198 O O . CYS A 1 810 ? 28.649 -2.302 22.856 1.00 77.94 810 CYS A O 1
ATOM 6200 N N . LEU A 1 811 ? 28.152 -2.463 20.671 1.00 81.19 811 LEU A N 1
ATOM 6201 C CA . LEU A 1 811 ? 29.515 -2.286 20.168 1.00 81.19 811 LEU A CA 1
ATOM 6202 C C . LEU A 1 811 ? 29.774 -0.824 19.775 1.00 81.19 811 LEU A C 1
ATOM 6204 O O . LEU A 1 811 ? 28.893 0.030 19.853 1.00 81.19 811 LEU A O 1
ATOM 6208 N N . ASN A 1 812 ? 31.022 -0.523 19.399 1.00 80.81 812 ASN A N 1
ATOM 6209 C CA . ASN A 1 812 ? 31.470 0.770 18.856 1.00 80.81 812 ASN A CA 1
ATOM 6210 C C . ASN A 1 812 ? 31.061 2.029 19.658 1.00 80.81 812 ASN A C 1
ATOM 6212 O O . ASN A 1 812 ? 31.058 3.134 19.123 1.00 80.81 812 ASN A O 1
ATOM 6216 N N . GLY A 1 813 ? 30.779 1.883 20.959 1.00 75.38 813 GLY A N 1
ATOM 6217 C CA . GLY A 1 813 ? 30.370 2.977 21.847 1.00 75.38 813 GLY A CA 1
ATOM 6218 C C . GLY A 1 813 ? 28.861 3.247 21.900 1.00 75.38 813 GLY A C 1
ATOM 6219 O O . GLY A 1 813 ? 28.464 4.285 22.425 1.00 75.38 813 GLY A O 1
ATOM 6220 N N . GLY A 1 814 ? 28.023 2.346 21.375 1.00 75.31 814 GLY A N 1
ATOM 6221 C CA . GLY A 1 814 ? 26.567 2.446 21.492 1.00 75.31 814 GLY A CA 1
ATOM 6222 C C . GLY A 1 814 ? 26.060 2.322 22.934 1.00 75.31 814 GLY A C 1
ATOM 6223 O O . GLY A 1 814 ? 26.700 1.700 23.783 1.00 75.31 814 GLY A O 1
ATOM 6224 N N . THR A 1 815 ? 24.897 2.915 23.217 1.00 70.88 815 THR A N 1
ATOM 6225 C CA . THR A 1 815 ? 24.283 2.920 24.562 1.00 70.88 815 THR A CA 1
ATOM 6226 C C . THR A 1 815 ? 23.004 2.070 24.583 1.00 70.88 815 THR A C 1
ATOM 6228 O O . THR A 1 815 ? 22.107 2.342 23.786 1.00 70.88 815 THR A O 1
ATOM 6231 N N . PRO A 1 816 ? 22.872 1.063 25.469 1.00 53.78 816 PRO A N 1
ATOM 6232 C CA . PRO A 1 816 ? 21.692 0.197 25.512 1.00 53.78 816 PRO A CA 1
ATOM 6233 C C . PRO A 1 816 ? 20.474 0.934 26.087 1.00 53.78 816 PRO A C 1
ATOM 6235 O O . PRO A 1 816 ? 20.563 1.540 27.153 1.00 53.78 816 PRO A O 1
ATOM 6238 N N . THR A 1 817 ? 19.332 0.875 25.400 1.00 46.75 817 THR A N 1
ATOM 6239 C CA . THR A 1 817 ? 18.050 1.466 25.831 1.00 46.75 817 THR A CA 1
ATOM 6240 C C . THR A 1 817 ? 16.895 0.581 25.355 1.00 46.75 817 THR A C 1
ATOM 6242 O O . THR A 1 817 ? 16.850 0.222 24.187 1.00 46.75 817 THR A O 1
ATOM 6245 N N . SER A 1 818 ? 15.972 0.200 26.245 1.00 42.47 818 SER A N 1
ATOM 6246 C CA . SER A 1 818 ? 14.719 -0.522 25.922 1.00 42.47 818 SER A CA 1
ATOM 6247 C C . SER A 1 818 ? 14.827 -1.692 24.918 1.00 42.47 818 SER A C 1
ATOM 6249 O O . SER A 1 818 ? 13.932 -1.893 24.103 1.00 42.47 818 SER A O 1
ATOM 6251 N N . GLY A 1 819 ? 15.913 -2.473 24.979 1.00 48.09 819 GLY A N 1
ATOM 6252 C CA . GLY A 1 819 ? 16.124 -3.659 24.132 1.00 48.09 819 GLY A CA 1
ATOM 6253 C C . GLY A 1 819 ? 16.905 -3.430 22.830 1.00 48.09 819 GLY A C 1
ATOM 6254 O O . GLY A 1 819 ? 17.170 -4.399 22.126 1.00 48.09 819 GLY A O 1
ATOM 6255 N N . PHE A 1 820 ? 17.331 -2.200 22.527 1.00 46.34 820 PHE A N 1
ATOM 6256 C CA . PHE A 1 820 ? 18.166 -1.868 21.364 1.00 46.34 820 PHE A CA 1
ATOM 6257 C C . PHE A 1 820 ? 19.394 -1.026 21.760 1.00 46.34 820 PHE A C 1
ATOM 6259 O O . PHE A 1 820 ? 19.510 -0.556 22.896 1.00 46.34 820 PHE A O 1
ATOM 6266 N N . CYS A 1 821 ? 20.333 -0.843 20.829 1.00 58.88 821 CYS A N 1
ATOM 6267 C CA . CYS A 1 821 ? 21.516 -0.006 21.019 1.00 58.88 821 CYS A CA 1
ATOM 6268 C C . CYS A 1 821 ? 21.390 1.320 20.274 1.00 58.88 821 CYS A C 1
ATOM 6270 O O . CYS A 1 821 ? 21.205 1.344 19.063 1.00 58.88 821 CYS A O 1
ATOM 6272 N N . PHE A 1 822 ? 21.552 2.432 20.987 1.00 73.62 822 PHE A N 1
ATOM 6273 C CA . PHE A 1 822 ? 21.630 3.751 20.370 1.00 73.62 822 PHE A CA 1
ATOM 6274 C C . PHE A 1 822 ? 23.051 3.996 19.849 1.00 73.62 822 PHE A C 1
ATOM 6276 O O . PHE A 1 822 ? 23.992 4.095 20.643 1.00 73.62 822 PHE A O 1
ATOM 6283 N N . CYS A 1 823 ? 23.214 4.062 18.527 1.00 66.38 823 CYS A N 1
ATOM 6284 C CA . CYS A 1 823 ? 24.526 4.073 17.880 1.00 66.38 823 CYS A CA 1
ATOM 6285 C C . CYS A 1 823 ? 25.113 5.481 17.692 1.00 66.38 823 CYS A C 1
ATOM 6287 O O . CYS A 1 823 ? 24.390 6.412 17.332 1.00 66.38 823 CYS A O 1
ATOM 6289 N N . PRO A 1 824 ? 26.432 5.665 17.903 1.00 71.81 824 PRO A N 1
ATOM 6290 C CA . PRO A 1 824 ? 27.084 6.939 17.635 1.00 71.81 824 PRO A CA 1
ATOM 6291 C C . PRO A 1 824 ? 27.196 7.205 16.120 1.00 71.81 824 PRO A C 1
ATOM 6293 O O . PRO A 1 824 ? 27.294 6.258 15.333 1.00 71.81 824 PRO A O 1
ATOM 6296 N N . PRO A 1 825 ? 27.236 8.483 15.688 1.00 64.19 825 PRO A N 1
ATOM 6297 C CA . PRO A 1 825 ? 27.277 8.847 14.274 1.00 64.19 825 PRO A CA 1
ATOM 6298 C C . PRO A 1 825 ? 28.383 8.136 13.487 1.00 64.19 825 PRO A C 1
ATOM 6300 O O . PRO A 1 825 ? 29.550 8.144 13.879 1.00 64.19 825 PRO A O 1
ATOM 6303 N N . GLY A 1 826 ? 28.008 7.571 12.338 1.00 60.66 826 GLY A N 1
ATOM 6304 C CA . GLY A 1 826 ? 28.902 6.818 11.453 1.00 60.66 826 GLY A CA 1
ATOM 6305 C C . GLY A 1 826 ? 28.825 5.307 11.653 1.00 60.66 826 GLY A C 1
ATOM 6306 O O . GLY A 1 826 ? 29.332 4.581 10.800 1.00 60.66 826 GLY A O 1
ATOM 6307 N N . PHE A 1 827 ? 28.140 4.846 12.706 1.00 71.62 827 PHE A N 1
ATOM 6308 C CA . PHE A 1 827 ? 27.818 3.442 12.943 1.00 71.62 827 PHE A CA 1
ATOM 6309 C C . PHE A 1 827 ? 26.303 3.188 12.928 1.00 71.62 827 PHE A C 1
ATOM 6311 O O . PHE A 1 827 ? 25.506 4.080 13.212 1.00 71.62 827 PHE A O 1
ATOM 6318 N N . THR A 1 828 ? 25.913 1.972 12.557 1.00 59.44 828 THR A N 1
ATOM 6319 C CA . THR A 1 828 ? 24.526 1.533 12.337 1.00 59.44 828 THR A CA 1
ATOM 6320 C C . THR A 1 828 ? 24.402 0.015 12.581 1.00 59.44 828 THR A C 1
ATOM 6322 O O . THR A 1 828 ? 25.398 -0.619 12.941 1.00 59.44 828 THR A O 1
ATOM 6325 N N . SER A 1 829 ? 23.216 -0.570 12.377 1.00 60.94 829 SER A N 1
ATOM 6326 C CA . SER A 1 829 ? 22.790 -1.907 12.837 1.00 60.94 829 SER A CA 1
ATOM 6327 C C . SER A 1 829 ? 22.520 -2.025 14.346 1.00 60.94 829 SER A C 1
ATOM 6329 O O . SER A 1 829 ? 22.873 -1.152 15.139 1.00 60.94 829 SER A O 1
ATOM 6331 N N . GLN A 1 830 ? 21.865 -3.123 14.737 1.00 66.25 830 GLN A N 1
ATOM 6332 C CA . GLN A 1 830 ? 21.295 -3.376 16.065 1.00 66.25 830 GLN A CA 1
ATOM 6333 C C . GLN A 1 830 ? 22.311 -3.326 17.213 1.00 66.25 830 GLN A C 1
ATOM 6335 O O . GLN A 1 830 ? 21.934 -2.955 18.325 1.00 66.25 830 GLN A O 1
ATOM 6340 N N . PHE A 1 831 ? 23.576 -3.682 16.968 1.00 77.88 831 PHE A N 1
ATOM 6341 C CA . PHE A 1 831 ? 24.655 -3.620 17.959 1.00 77.88 831 PHE A CA 1
ATOM 6342 C C . PHE A 1 831 ? 25.700 -2.556 17.600 1.00 77.88 831 PHE A C 1
ATOM 6344 O O . PHE A 1 831 ? 26.762 -2.512 18.222 1.00 77.88 831 PHE A O 1
ATOM 6351 N N . CYS A 1 832 ? 25.398 -1.667 16.647 1.00 75.44 832 CYS A N 1
ATOM 6352 C CA . CYS A 1 832 ? 26.276 -0.613 16.134 1.00 75.44 832 CYS A CA 1
ATOM 6353 C C . CYS A 1 832 ? 27.530 -1.118 15.400 1.00 75.44 832 CYS A C 1
ATOM 6355 O O . CYS A 1 832 ? 28.564 -0.449 15.391 1.00 75.44 832 CYS A O 1
ATOM 6357 N N . GLU A 1 833 ? 27.477 -2.311 14.811 1.00 79.75 833 GLU A N 1
ATOM 6358 C CA . GLU A 1 833 ? 28.617 -3.001 14.206 1.00 79.75 833 GLU A CA 1
ATOM 6359 C C . GLU A 1 833 ? 28.955 -2.578 12.762 1.00 79.75 833 GLU A C 1
ATOM 6361 O O . GLU A 1 833 ? 30.086 -2.801 12.323 1.00 79.75 833 GLU A O 1
ATOM 6366 N N . LEU A 1 834 ? 28.024 -1.950 12.032 1.00 58.22 834 LEU A N 1
ATOM 6367 C CA . LEU A 1 834 ? 28.194 -1.546 10.626 1.00 58.22 834 LEU A CA 1
ATOM 6368 C C . LEU A 1 834 ? 28.530 -0.052 10.495 1.00 58.22 834 LEU A C 1
ATOM 6370 O O . LEU A 1 834 ? 28.163 0.730 11.363 1.00 58.22 834 LEU A O 1
ATOM 6374 N N . THR A 1 835 ? 29.185 0.374 9.406 1.00 62.09 835 THR A N 1
ATOM 6375 C CA . THR A 1 835 ? 29.529 1.796 9.153 1.00 62.09 835 THR A CA 1
ATOM 6376 C C . THR A 1 835 ? 28.740 2.414 8.001 1.00 62.09 835 THR A C 1
ATOM 6378 O O . THR A 1 835 ? 28.569 1.760 6.975 1.00 62.09 835 THR A O 1
ATOM 6381 N N . MET A 1 836 ? 28.350 3.689 8.120 1.00 52.44 836 MET A N 1
ATOM 6382 C CA . MET A 1 836 ? 27.528 4.405 7.125 1.00 52.44 836 MET A CA 1
ATOM 6383 C C . MET A 1 836 ? 28.128 5.740 6.638 1.00 52.44 836 MET A C 1
ATOM 6385 O O . MET A 1 836 ? 28.928 6.371 7.330 1.00 52.44 836 MET A O 1
ATOM 6389 N N . CYS A 1 837 ? 27.708 6.191 5.450 1.00 41.97 837 CYS A N 1
ATOM 6390 C CA . CYS A 1 837 ? 28.073 7.490 4.865 1.00 41.97 837 CYS A CA 1
ATOM 6391 C C . CYS A 1 837 ? 27.070 8.602 5.233 1.00 41.97 837 CYS A C 1
ATOM 6393 O O . CYS A 1 837 ? 25.909 8.330 5.522 1.00 41.97 837 CYS A O 1
ATOM 6395 N N . PHE A 1 838 ? 27.517 9.865 5.197 1.00 43.78 838 PHE A N 1
ATOM 6396 C CA . PHE A 1 838 ? 26.746 11.018 5.695 1.00 43.78 838 PHE A CA 1
ATOM 6397 C C . PHE A 1 838 ? 26.130 11.933 4.619 1.00 43.78 838 PHE A C 1
ATOM 6399 O O . PHE A 1 838 ? 25.325 12.793 4.968 1.00 43.78 838 PHE A O 1
ATOM 6406 N N . GLN A 1 839 ? 26.504 11.802 3.341 1.00 42.16 839 GLN A N 1
ATOM 6407 C CA . GLN A 1 839 ? 25.984 12.623 2.234 1.00 42.16 839 GLN A CA 1
ATOM 6408 C C . GLN A 1 839 ? 25.920 11.820 0.925 1.00 42.16 839 GLN A C 1
ATOM 6410 O O . GLN A 1 839 ? 26.719 10.905 0.720 1.00 42.16 839 GLN A O 1
ATOM 6415 N N . ILE A 1 840 ? 24.989 12.195 0.041 1.00 43.88 840 ILE A N 1
ATOM 6416 C CA . ILE A 1 840 ? 24.789 11.638 -1.308 1.00 43.88 840 ILE A CA 1
ATOM 6417 C C . ILE A 1 840 ? 25.058 12.754 -2.331 1.00 43.88 840 ILE A C 1
ATOM 6419 O O . ILE A 1 840 ? 24.743 13.915 -2.071 1.00 43.88 840 ILE A O 1
ATOM 6423 N N . ASN A 1 841 ? 25.649 12.417 -3.479 1.00 40.94 841 ASN A N 1
ATOM 6424 C CA . ASN A 1 841 ? 25.954 13.379 -4.542 1.00 40.94 841 ASN A CA 1
ATOM 6425 C C . ASN A 1 841 ? 24.740 13.577 -5.476 1.00 40.94 841 ASN A C 1
ATOM 6427 O O . ASN A 1 841 ? 24.132 12.588 -5.877 1.00 40.94 841 ASN A O 1
ATOM 6431 N N . GLN A 1 842 ? 24.396 14.823 -5.826 1.00 42.59 842 GLN A N 1
ATOM 6432 C CA . GLN A 1 842 ? 23.167 15.175 -6.571 1.00 42.59 842 GLN A CA 1
ATOM 6433 C C . GLN A 1 842 ? 23.388 15.565 -8.052 1.00 42.59 842 GLN A C 1
ATOM 6435 O O . GLN A 1 842 ? 22.501 16.152 -8.668 1.00 42.59 842 GLN A O 1
ATOM 6440 N N . GLU A 1 843 ? 24.542 15.260 -8.655 1.00 47.03 843 GLU A N 1
ATOM 6441 C CA . GLU A 1 843 ? 24.802 15.607 -10.064 1.00 47.03 843 GLU A CA 1
ATOM 6442 C C . GLU A 1 843 ? 24.228 14.614 -11.100 1.00 47.03 843 GLU A C 1
ATOM 6444 O O . GLU A 1 843 ? 24.801 13.548 -11.316 1.00 47.03 843 GLU A O 1
ATOM 6449 N N . ASP A 1 844 ? 23.206 15.085 -11.825 1.00 54.28 844 ASP A N 1
ATOM 6450 C CA . ASP A 1 844 ? 22.679 14.664 -13.144 1.00 54.28 844 ASP A CA 1
ATOM 6451 C C . ASP A 1 844 ? 22.129 13.233 -13.382 1.00 54.28 844 ASP A C 1
ATOM 6453 O O . ASP A 1 844 ? 22.732 12.229 -13.000 1.00 54.28 844 ASP A O 1
ATOM 6457 N N . PRO A 1 845 ? 21.037 13.105 -14.173 1.00 51.62 845 PRO A N 1
ATOM 6458 C CA . PRO A 1 845 ? 20.547 11.823 -14.678 1.00 51.62 845 PRO A CA 1
ATOM 6459 C C . PRO A 1 845 ? 21.331 11.313 -15.906 1.00 51.62 845 PRO A C 1
ATOM 6461 O O . PRO A 1 845 ? 21.671 12.061 -16.824 1.00 51.62 845 PRO A O 1
ATOM 6464 N N . PHE A 1 846 ? 21.527 9.993 -15.988 1.00 61.06 846 PHE A N 1
ATOM 6465 C CA . PHE A 1 846 ? 22.274 9.290 -17.048 1.00 61.06 846 PHE A CA 1
ATOM 6466 C C . PHE A 1 846 ? 21.539 9.185 -18.412 1.00 61.06 846 PHE A C 1
ATOM 6468 O O . PHE A 1 846 ? 21.508 8.127 -19.036 1.00 61.06 846 PHE A O 1
ATOM 6475 N N . SER A 1 847 ? 20.935 10.271 -18.904 1.00 73.81 847 SER A N 1
ATOM 6476 C CA . SER A 1 847 ? 20.246 10.311 -20.208 1.00 73.81 847 SER A CA 1
ATOM 6477 C C . SER A 1 847 ? 21.238 10.285 -21.389 1.00 73.81 847 SER A C 1
ATOM 6479 O O . SER A 1 847 ? 22.242 10.999 -21.319 1.00 73.81 847 SER A O 1
ATOM 6481 N N . PRO A 1 848 ? 20.982 9.548 -22.495 1.00 74.69 848 PRO A N 1
ATOM 6482 C CA . PRO A 1 848 ? 21.799 9.575 -23.720 1.00 74.69 848 PRO A CA 1
ATOM 6483 C C . PRO A 1 848 ? 21.497 10.771 -24.648 1.00 74.69 848 PRO A C 1
ATOM 6485 O O . PRO A 1 848 ? 22.143 10.922 -25.684 1.00 74.69 848 PRO A O 1
ATOM 6488 N N . ASN A 1 849 ? 20.499 11.589 -24.310 1.00 86.94 849 ASN A N 1
ATOM 6489 C CA . ASN A 1 849 ? 20.018 12.704 -25.127 1.00 86.94 849 ASN A CA 1
ATOM 6490 C C . ASN A 1 849 ? 20.761 14.023 -24.829 1.00 86.94 849 ASN A C 1
ATOM 6492 O O . ASN A 1 849 ? 21.629 14.077 -23.959 1.00 86.94 849 ASN A O 1
ATOM 6496 N N . GLU A 1 850 ? 20.378 15.084 -25.545 1.00 88.06 850 GLU A N 1
ATOM 6497 C CA . GLU A 1 850 ? 20.801 16.473 -25.307 1.00 88.06 850 GLU A CA 1
ATOM 6498 C C . GLU A 1 850 ? 22.318 16.685 -25.434 1.00 88.06 850 GLU A C 1
ATOM 6500 O O . GLU A 1 850 ? 22.953 17.363 -24.627 1.00 88.06 850 GLU A O 1
ATOM 6505 N N . ARG A 1 851 ? 22.905 16.070 -26.466 1.00 90.06 851 ARG A N 1
ATOM 6506 C CA . ARG A 1 851 ? 24.330 16.145 -26.791 1.00 90.06 851 ARG A CA 1
ATOM 6507 C C . ARG A 1 851 ? 24.649 17.223 -27.826 1.00 90.06 851 ARG A C 1
ATOM 6509 O O . ARG A 1 851 ? 23.864 17.506 -28.731 1.00 90.06 851 ARG A O 1
ATOM 6516 N N . SER A 1 852 ? 25.865 17.749 -27.747 1.00 93.25 852 SER A N 1
ATOM 6517 C CA . SER A 1 852 ? 26.480 18.607 -28.752 1.00 93.25 852 SER A CA 1
ATOM 6518 C C . SER A 1 852 ? 27.333 17.787 -29.727 1.00 93.25 852 SER A C 1
ATOM 6520 O O . SER A 1 852 ? 28.125 16.936 -29.308 1.00 93.25 852 SER A O 1
ATOM 6522 N N . LEU A 1 853 ? 27.201 18.072 -31.025 1.00 95.56 853 LEU A N 1
ATOM 6523 C CA . LEU A 1 853 ? 28.028 17.512 -32.095 1.00 95.56 853 LEU A CA 1
ATOM 6524 C C . LEU A 1 853 ? 28.950 18.597 -32.665 1.00 95.56 853 LEU A C 1
ATOM 6526 O O . LEU A 1 853 ? 28.484 19.568 -33.265 1.00 95.56 853 LEU A O 1
ATOM 6530 N N . THR A 1 854 ? 30.260 18.413 -32.515 1.00 97.19 854 THR A N 1
ATOM 6531 C CA . THR A 1 854 ? 31.266 19.434 -32.843 1.00 97.19 854 THR A CA 1
ATOM 6532 C C . THR A 1 854 ? 32.241 18.912 -33.893 1.00 97.19 854 THR A C 1
ATOM 6534 O O . THR A 1 854 ? 32.985 17.963 -33.641 1.00 97.19 854 THR A O 1
ATOM 6537 N N . TYR A 1 855 ? 32.287 19.543 -35.069 1.00 98.00 855 TYR A N 1
ATOM 6538 C CA . TYR A 1 855 ? 33.285 19.252 -36.107 1.00 98.00 855 TYR A CA 1
ATOM 6539 C C . TYR A 1 855 ? 34.372 20.328 -36.120 1.00 98.00 855 TYR A C 1
ATOM 6541 O O . TYR A 1 855 ? 34.089 21.517 -36.267 1.00 98.00 855 TYR A O 1
ATOM 6549 N N . ILE A 1 856 ? 35.627 19.896 -35.999 1.00 98.06 856 ILE A N 1
ATOM 6550 C CA . ILE A 1 856 ? 36.817 20.750 -35.979 1.00 98.06 856 ILE A CA 1
ATOM 6551 C C . ILE A 1 856 ? 37.711 20.327 -37.148 1.00 98.06 856 ILE A C 1
ATOM 6553 O O . ILE A 1 856 ? 38.282 19.240 -37.138 1.00 98.06 856 ILE A O 1
ATOM 6557 N N . ILE A 1 857 ? 37.795 21.146 -38.199 1.00 97.75 857 ILE A N 1
ATOM 6558 C CA . ILE A 1 857 ? 38.335 20.731 -39.504 1.00 97.75 857 ILE A CA 1
ATOM 6559 C C . ILE A 1 857 ? 39.574 21.539 -39.896 1.00 97.75 857 ILE A C 1
ATOM 6561 O O . ILE A 1 857 ? 39.548 22.764 -39.966 1.00 97.75 857 ILE A O 1
ATOM 6565 N N . HIS A 1 858 ? 40.661 20.851 -40.227 1.00 96.56 858 HIS A N 1
ATOM 6566 C CA . HIS A 1 858 ? 41.872 21.479 -40.742 1.00 96.56 858 HIS A CA 1
ATOM 6567 C C . HIS A 1 858 ? 41.627 22.131 -42.118 1.00 96.56 858 HIS A C 1
ATOM 6569 O O . HIS A 1 858 ? 41.388 21.445 -43.114 1.00 96.56 858 HIS A O 1
ATOM 6575 N N . ASP A 1 859 ? 41.715 23.459 -42.185 1.00 95.50 859 ASP A N 1
ATOM 6576 C CA . ASP A 1 859 ? 41.605 24.237 -43.417 1.00 95.50 859 ASP A CA 1
ATOM 6577 C C . ASP A 1 859 ? 42.950 24.279 -44.159 1.00 95.50 859 ASP A C 1
ATOM 6579 O O . ASP A 1 859 ? 43.821 25.116 -43.915 1.00 95.50 859 ASP A O 1
ATOM 6583 N N . SER A 1 860 ? 43.100 23.340 -45.089 1.00 93.88 860 SER A N 1
ATOM 6584 C CA . SER A 1 860 ? 44.271 23.180 -45.949 1.00 93.88 860 SER A CA 1
ATOM 6585 C C . SER A 1 860 ? 43.828 22.747 -47.345 1.00 93.88 860 SER A C 1
ATOM 6587 O O . SER A 1 860 ? 42.825 22.044 -47.503 1.00 93.88 860 SER A O 1
ATOM 6589 N N . LEU A 1 861 ? 44.600 23.100 -48.376 1.00 92.06 861 LEU A N 1
ATOM 6590 C CA . LEU A 1 861 ? 44.423 22.621 -49.753 1.00 92.06 861 LEU A CA 1
ATOM 6591 C C . LEU A 1 861 ? 44.366 21.085 -49.811 1.00 92.06 861 LEU A C 1
ATOM 6593 O O . LEU A 1 861 ? 43.626 20.519 -50.616 1.00 92.06 861 LEU A O 1
ATOM 6597 N N . ARG A 1 862 ? 45.111 20.408 -48.923 1.00 90.50 862 ARG A N 1
ATOM 6598 C CA . ARG A 1 862 ? 45.120 18.942 -48.804 1.00 90.50 862 ARG A CA 1
ATOM 6599 C C . ARG A 1 862 ? 43.775 18.372 -48.350 1.00 90.50 862 ARG A C 1
ATOM 6601 O O . ARG A 1 862 ? 43.432 17.272 -48.760 1.00 90.50 862 ARG A O 1
ATOM 6608 N N . MET A 1 863 ? 43.005 19.117 -47.558 1.00 93.44 863 MET A N 1
ATOM 6609 C CA . MET A 1 863 ? 41.746 18.664 -46.950 1.00 93.44 863 MET A CA 1
ATOM 6610 C C . MET A 1 863 ? 40.510 18.939 -47.821 1.00 93.44 863 MET A C 1
ATOM 6612 O O . MET A 1 863 ? 39.417 18.486 -47.491 1.00 93.44 863 MET A O 1
ATOM 6616 N N . ARG A 1 864 ? 40.658 19.621 -48.966 1.00 93.25 864 ARG A N 1
ATOM 6617 C CA . ARG A 1 864 ? 39.537 20.028 -49.834 1.00 93.25 864 ARG A CA 1
ATOM 6618 C C . ARG A 1 864 ? 38.604 18.884 -50.236 1.00 93.25 864 ARG A C 1
ATOM 6620 O O . ARG A 1 864 ? 37.388 19.052 -50.213 1.00 93.25 864 ARG A O 1
ATOM 6627 N N . ALA A 1 865 ? 39.168 17.729 -50.598 1.00 92.94 865 ALA A N 1
ATOM 6628 C CA . ALA A 1 865 ? 38.389 16.555 -50.997 1.00 92.94 865 ALA A CA 1
ATOM 6629 C C . ALA A 1 865 ? 37.529 16.015 -49.840 1.00 92.94 865 ALA A C 1
ATOM 6631 O O . ALA A 1 865 ? 36.371 15.660 -50.051 1.00 92.94 865 ALA A O 1
ATOM 6632 N N . LEU A 1 866 ? 38.065 16.032 -48.615 1.00 95.06 866 LEU A N 1
ATOM 6633 C CA . LEU A 1 866 ? 37.329 15.668 -47.407 1.00 95.06 866 LEU A CA 1
ATOM 6634 C C . LEU A 1 866 ? 36.220 16.682 -47.105 1.00 95.06 866 LEU A C 1
ATOM 6636 O O . LEU A 1 866 ? 35.082 16.280 -46.898 1.00 95.06 866 LEU A O 1
ATOM 6640 N N . ILE A 1 867 ? 36.526 17.984 -47.119 1.00 96.19 867 ILE A N 1
ATOM 6641 C CA . ILE A 1 867 ? 35.538 19.045 -46.852 1.00 96.19 867 ILE A CA 1
ATOM 6642 C C . ILE A 1 867 ? 34.362 18.936 -47.836 1.00 96.19 867 ILE A C 1
ATOM 6644 O O . ILE A 1 867 ? 33.204 19.035 -47.434 1.00 96.19 867 ILE A O 1
ATOM 6648 N N . GLN A 1 868 ? 34.645 18.650 -49.112 1.00 95.19 868 GLN A N 1
ATOM 6649 C CA . GLN A 1 868 ? 33.613 18.389 -50.113 1.00 95.19 868 GLN A CA 1
ATOM 6650 C C . GLN A 1 868 ? 32.786 17.130 -49.795 1.00 95.19 868 GLN A C 1
ATOM 6652 O O . GLN A 1 868 ? 31.561 17.187 -49.871 1.00 95.19 868 GLN A O 1
ATOM 6657 N N . GLY A 1 869 ? 33.420 16.017 -49.415 1.00 94.88 869 GLY A N 1
ATOM 6658 C CA . GLY A 1 869 ? 32.712 14.785 -49.046 1.00 94.88 869 GLY A CA 1
ATOM 6659 C C . GLY A 1 869 ? 31.839 14.932 -47.792 1.00 94.88 869 GLY A C 1
ATOM 6660 O O . GLY A 1 869 ? 30.705 14.450 -47.774 1.00 94.88 869 GLY A O 1
ATOM 6661 N N . LEU A 1 870 ? 32.322 15.647 -46.769 1.00 95.38 870 LEU A N 1
ATOM 6662 C CA . LEU A 1 870 ? 31.548 15.967 -45.565 1.00 95.38 870 LEU A CA 1
ATOM 6663 C C . LEU A 1 870 ? 30.342 16.842 -45.913 1.00 95.38 870 LEU A C 1
ATOM 6665 O O . LEU A 1 870 ? 29.232 16.522 -45.510 1.00 95.38 870 LEU A O 1
ATOM 6669 N N . GLN A 1 871 ? 30.524 17.893 -46.719 1.00 94.88 871 GLN A N 1
ATOM 6670 C CA . GLN A 1 871 ? 29.425 18.756 -47.164 1.00 94.88 871 GLN A CA 1
ATOM 6671 C C . GLN A 1 871 ? 28.350 17.976 -47.943 1.00 94.88 871 GLN A C 1
ATOM 6673 O O . GLN A 1 871 ? 27.161 18.207 -47.731 1.00 94.88 871 GLN A O 1
ATOM 6678 N N . GLN A 1 872 ? 28.750 17.036 -48.806 1.00 92.12 872 GLN A N 1
ATOM 6679 C CA . GLN A 1 872 ? 27.827 16.210 -49.596 1.00 92.12 872 GLN A CA 1
ATOM 6680 C C . GLN A 1 872 ? 27.016 15.216 -48.749 1.00 92.12 872 GLN A C 1
ATOM 6682 O O . GLN A 1 872 ? 25.879 14.913 -49.098 1.00 92.12 872 GLN A O 1
ATOM 6687 N N . THR A 1 873 ? 27.575 14.723 -47.641 1.00 91.75 873 THR A N 1
ATOM 6688 C CA . THR A 1 873 ? 26.941 13.704 -46.780 1.00 91.75 873 THR A CA 1
ATOM 6689 C C . THR A 1 873 ? 26.301 14.279 -45.511 1.00 91.75 873 THR A C 1
ATOM 6691 O O . THR A 1 873 ? 25.494 13.606 -44.875 1.00 91.75 873 THR A O 1
ATOM 6694 N N . ALA A 1 874 ? 26.587 15.535 -45.151 1.00 90.62 874 ALA A N 1
ATOM 6695 C CA . ALA A 1 874 ? 26.087 16.162 -43.925 1.00 90.62 874 ALA A CA 1
ATOM 6696 C C . ALA A 1 874 ? 24.556 16.225 -43.839 1.00 90.62 874 ALA A C 1
ATOM 6698 O O . ALA A 1 874 ? 24.014 16.037 -42.757 1.00 90.62 874 ALA A O 1
ATOM 6699 N N . ALA A 1 875 ? 23.859 16.444 -44.959 1.00 87.88 875 ALA A N 1
ATOM 6700 C CA . ALA A 1 875 ? 22.395 16.445 -44.983 1.00 87.88 875 ALA A CA 1
ATOM 6701 C C . ALA A 1 875 ? 21.805 15.058 -44.665 1.00 87.88 875 ALA A C 1
ATOM 6703 O O . ALA A 1 875 ? 20.805 14.964 -43.962 1.00 87.88 875 ALA A O 1
ATOM 6704 N N . GLN A 1 876 ? 22.450 13.980 -45.129 1.00 85.31 876 GLN A N 1
ATOM 6705 C CA . GLN A 1 876 ? 22.047 12.609 -44.799 1.00 85.31 876 GLN A CA 1
ATOM 6706 C C . GLN A 1 876 ? 22.331 12.291 -43.326 1.00 85.31 876 GLN A C 1
ATOM 6708 O O . GLN A 1 876 ? 21.489 11.688 -42.665 1.00 85.31 876 GLN A O 1
ATOM 6713 N N . LEU A 1 877 ? 23.474 12.740 -42.793 1.00 89.00 877 LEU A N 1
ATOM 6714 C CA . LEU A 1 877 ? 23.814 12.599 -41.374 1.00 89.00 877 LEU A CA 1
ATOM 6715 C C . LEU A 1 877 ? 22.787 13.303 -40.475 1.00 89.00 877 LEU A C 1
ATOM 6717 O O . LEU A 1 877 ? 22.207 12.667 -39.598 1.00 89.00 877 LEU A O 1
ATOM 6721 N N . THR A 1 878 ? 22.531 14.596 -40.697 1.00 89.31 878 THR A N 1
ATOM 6722 C CA . THR A 1 878 ? 21.599 15.363 -39.857 1.00 89.31 878 THR A CA 1
ATOM 6723 C C . THR A 1 878 ? 20.166 14.865 -39.991 1.00 89.31 878 THR A C 1
ATOM 6725 O O . THR A 1 878 ? 19.472 14.765 -38.982 1.00 89.31 878 THR A O 1
ATOM 6728 N N . GLN A 1 879 ? 19.738 14.464 -41.192 1.00 81.69 879 GLN A N 1
ATOM 6729 C CA . GLN A 1 879 ? 18.442 13.820 -41.394 1.00 81.69 879 GLN A CA 1
ATOM 6730 C C . GLN A 1 879 ? 18.338 12.490 -40.633 1.00 81.69 879 GLN A C 1
ATOM 6732 O O . GLN A 1 879 ? 17.339 12.278 -39.951 1.00 81.69 879 GLN A O 1
ATOM 6737 N N . SER A 1 880 ? 19.360 11.629 -40.697 1.00 76.62 880 SER A N 1
ATOM 6738 C CA . SER A 1 880 ? 19.368 10.340 -39.985 1.00 76.62 880 SER A CA 1
ATOM 6739 C C . SER A 1 880 ? 19.258 10.548 -38.474 1.00 76.62 880 SER A C 1
ATOM 6741 O O . SER A 1 880 ? 18.388 9.958 -37.838 1.00 76.62 880 SER A O 1
ATOM 6743 N N . ILE A 1 881 ? 20.055 11.471 -37.917 1.00 84.06 881 ILE A N 1
ATOM 6744 C CA . ILE A 1 881 ? 19.990 11.866 -36.501 1.00 84.06 881 ILE A CA 1
ATOM 6745 C C . ILE A 1 881 ? 18.588 12.373 -36.142 1.00 84.06 881 ILE A C 1
ATOM 6747 O O . ILE A 1 881 ? 17.977 11.872 -35.203 1.00 84.06 881 ILE A O 1
ATOM 6751 N N . SER A 1 882 ? 18.053 13.348 -36.886 1.00 79.06 882 SER A N 1
ATOM 6752 C CA . SER A 1 882 ? 16.761 13.972 -36.566 1.00 79.06 882 SER A CA 1
ATOM 6753 C C . SER A 1 882 ? 15.559 13.039 -36.747 1.00 79.06 882 SER A C 1
ATOM 6755 O O . SER A 1 882 ? 14.558 13.222 -36.061 1.00 79.06 882 SER A O 1
ATOM 6757 N N . GLN A 1 883 ? 15.626 12.060 -37.654 1.00 72.06 883 GLN A N 1
ATOM 6758 C CA . GLN A 1 883 ? 14.540 11.102 -37.884 1.00 72.06 883 GLN A CA 1
ATOM 6759 C C . GLN A 1 883 ? 14.572 9.925 -36.903 1.00 72.06 883 GLN A C 1
ATOM 6761 O O . GLN A 1 883 ? 13.518 9.529 -36.413 1.00 72.06 883 GLN A O 1
ATOM 6766 N N . GLN A 1 884 ? 15.753 9.374 -36.611 1.00 70.88 884 GLN A N 1
ATOM 6767 C CA . GLN A 1 884 ? 15.893 8.212 -35.725 1.00 70.88 884 GLN A CA 1
ATOM 6768 C C . GLN A 1 884 ? 15.885 8.631 -34.248 1.00 70.88 884 GLN A C 1
ATOM 6770 O O . GLN A 1 884 ? 15.194 8.025 -33.429 1.00 70.88 884 GLN A O 1
ATOM 6775 N N . HIS A 1 885 ? 16.611 9.700 -33.904 1.00 81.19 885 HIS A N 1
ATOM 6776 C CA . HIS A 1 885 ? 16.848 10.127 -32.523 1.00 81.19 885 HIS A CA 1
ATOM 6777 C C . HIS A 1 885 ? 16.720 11.659 -32.372 1.00 81.19 885 HIS A C 1
ATOM 6779 O O . HIS A 1 885 ? 17.705 12.342 -32.078 1.00 81.19 885 HIS A O 1
ATOM 6785 N N . PRO A 1 886 ? 15.503 12.233 -32.506 1.00 78.06 886 PRO A N 1
ATOM 6786 C CA . PRO A 1 886 ? 15.267 13.687 -32.538 1.00 78.06 886 PRO A CA 1
ATOM 6787 C C . PRO A 1 886 ? 15.691 14.459 -31.277 1.00 78.06 886 PRO A C 1
ATOM 6789 O O . PRO A 1 886 ? 15.718 15.686 -31.300 1.00 78.06 886 PRO A O 1
ATOM 6792 N N . ARG A 1 887 ? 15.997 13.768 -30.171 1.00 84.94 887 ARG A N 1
ATOM 6793 C CA . ARG A 1 887 ? 16.510 14.362 -28.923 1.00 84.94 887 ARG A CA 1
ATOM 6794 C C . ARG A 1 887 ? 17.999 14.102 -28.680 1.00 84.94 887 ARG A C 1
ATOM 6796 O O . ARG A 1 887 ? 18.525 14.605 -27.694 1.00 84.94 887 ARG A O 1
ATOM 6803 N N . TRP A 1 888 ? 18.683 13.335 -29.534 1.00 90.38 888 TRP A N 1
ATOM 6804 C CA . TRP A 1 888 ? 20.086 12.986 -29.305 1.00 90.38 888 TRP A CA 1
ATOM 6805 C C . TRP A 1 888 ? 21.006 14.195 -29.441 1.00 90.38 888 TRP A C 1
ATOM 6807 O O . TRP A 1 888 ? 21.648 14.555 -28.460 1.00 90.38 888 TRP A O 1
ATOM 6817 N N . ILE A 1 889 ? 21.044 14.830 -30.617 1.00 92.94 889 ILE A N 1
ATOM 6818 C CA . ILE A 1 889 ? 21.848 16.034 -30.849 1.00 92.94 889 ILE A CA 1
ATOM 6819 C C . ILE A 1 889 ? 20.941 17.265 -30.853 1.00 92.94 889 ILE A C 1
ATOM 6821 O O . ILE A 1 889 ? 20.116 17.418 -31.756 1.00 92.94 889 ILE A O 1
ATOM 6825 N N . ASN A 1 890 ? 21.115 18.148 -29.869 1.00 90.38 890 ASN A N 1
ATOM 6826 C CA . ASN A 1 890 ? 20.377 19.413 -29.751 1.00 90.38 890 ASN A CA 1
ATOM 6827 C C . ASN A 1 890 ? 21.224 20.651 -30.100 1.00 90.38 890 ASN A C 1
ATOM 6829 O O . ASN A 1 890 ? 20.670 21.742 -30.227 1.00 90.38 890 ASN A O 1
ATOM 6833 N N . PHE A 1 891 ? 22.542 20.497 -30.271 1.00 94.62 891 PHE A N 1
ATOM 6834 C CA . PHE A 1 891 ? 23.455 21.592 -30.589 1.00 94.62 891 PHE A CA 1
ATOM 6835 C C . PHE A 1 891 ? 24.561 21.152 -31.555 1.00 94.62 891 PHE A C 1
ATOM 6837 O O . PHE A 1 891 ? 25.159 20.087 -31.396 1.00 94.62 891 PHE A O 1
ATOM 6844 N N . TYR A 1 892 ? 24.846 21.982 -32.557 1.00 96.06 892 TYR A N 1
ATOM 6845 C CA . TYR A 1 892 ? 25.816 21.712 -33.615 1.00 96.06 892 TYR A CA 1
ATOM 6846 C C . TYR A 1 892 ? 26.862 22.824 -33.678 1.00 96.06 892 TYR A C 1
ATOM 6848 O O . TYR A 1 892 ? 26.526 24.010 -33.748 1.00 96.06 892 TYR A O 1
ATOM 6856 N N . GLN A 1 893 ? 28.134 22.432 -33.723 1.00 96.69 893 GLN A N 1
ATOM 6857 C CA . GLN A 1 893 ? 29.266 23.343 -33.863 1.00 96.69 893 GLN A CA 1
ATOM 6858 C C . GLN A 1 893 ? 30.139 22.956 -35.059 1.00 96.69 893 GLN A C 1
ATOM 6860 O O . GLN A 1 893 ? 30.454 21.782 -35.267 1.00 96.69 893 GLN A O 1
ATOM 6865 N N . LEU A 1 894 ? 30.585 23.957 -35.819 1.00 97.69 894 LEU A N 1
ATOM 6866 C CA . LEU A 1 894 ? 31.556 23.792 -36.898 1.00 97.69 894 LEU A CA 1
ATOM 6867 C C . LEU A 1 894 ? 32.649 24.853 -36.793 1.00 97.69 894 LEU A C 1
ATOM 6869 O O . LEU A 1 894 ? 32.377 26.053 -36.869 1.00 97.69 894 LEU A O 1
ATOM 6873 N N . ILE A 1 895 ? 33.892 24.395 -36.679 1.00 98.12 895 ILE A N 1
ATOM 6874 C CA . ILE A 1 895 ? 35.083 25.232 -36.532 1.00 98.12 895 ILE A CA 1
ATOM 6875 C C . ILE A 1 895 ? 36.146 24.733 -37.516 1.00 98.12 895 ILE A C 1
ATOM 6877 O O . ILE A 1 895 ? 36.330 23.527 -37.667 1.00 98.12 895 ILE A O 1
ATOM 6881 N N . SER A 1 896 ? 36.871 25.631 -38.182 1.00 97.50 896 SER A N 1
ATOM 6882 C CA . SER A 1 896 ? 38.077 25.278 -38.937 1.00 97.50 896 SER A CA 1
ATOM 6883 C C . SER A 1 896 ? 39.340 25.790 -38.259 1.00 97.50 896 SER A C 1
ATOM 6885 O O . SER A 1 896 ? 39.287 26.778 -37.535 1.00 97.50 896 SER A O 1
ATOM 6887 N N . PHE A 1 897 ? 40.486 25.160 -38.516 1.00 96.88 897 PHE A N 1
ATOM 6888 C CA . PHE A 1 897 ? 41.781 25.578 -37.965 1.00 96.88 897 PHE A CA 1
ATOM 6889 C C . PHE A 1 897 ? 42.930 25.374 -38.950 1.00 96.88 897 PHE A C 1
ATOM 6891 O O . PHE A 1 897 ? 42.820 24.584 -39.884 1.00 96.88 897 PHE A O 1
ATOM 6898 N N . ASN A 1 898 ? 44.045 26.066 -38.737 1.00 94.75 898 ASN A N 1
ATOM 6899 C CA . ASN A 1 898 ? 45.292 25.883 -39.479 1.00 94.75 898 ASN A CA 1
ATOM 6900 C C . ASN A 1 898 ? 46.503 26.172 -38.563 1.00 94.75 898 ASN A C 1
ATOM 6902 O O . ASN A 1 898 ? 46.420 26.008 -37.349 1.00 94.75 898 ASN A O 1
ATOM 6906 N N . ASP A 1 899 ? 47.644 26.542 -39.138 1.00 92.19 899 ASP A N 1
ATOM 6907 C CA . ASP A 1 899 ? 48.892 26.914 -38.456 1.00 92.19 899 ASP A CA 1
ATOM 6908 C C . ASP A 1 899 ? 48.929 28.376 -37.959 1.00 92.19 899 ASP A C 1
ATOM 6910 O O . ASP A 1 899 ? 49.930 28.808 -37.393 1.00 92.19 899 ASP A O 1
ATOM 6914 N N . GLN A 1 900 ? 47.860 29.146 -38.193 1.00 90.19 900 GLN A N 1
ATOM 6915 C CA . GLN A 1 900 ? 47.739 30.571 -37.853 1.00 90.19 900 GLN A CA 1
ATOM 6916 C C . GLN A 1 900 ? 46.566 30.871 -36.895 1.00 90.19 900 GLN A C 1
ATOM 6918 O O . GLN A 1 900 ? 46.441 32.002 -36.430 1.00 90.19 900 GLN A O 1
ATOM 6923 N N . GLY A 1 901 ? 45.696 29.893 -36.609 1.00 91.69 901 GLY A N 1
ATOM 6924 C CA . GLY A 1 901 ? 44.548 30.036 -35.704 1.00 91.69 901 GLY A CA 1
ATOM 6925 C C . GLY A 1 901 ? 43.327 29.218 -36.136 1.00 91.69 901 GLY A C 1
ATOM 6926 O O . GLY A 1 901 ? 43.451 28.225 -36.859 1.00 91.69 901 GLY A O 1
ATOM 6927 N N . TYR A 1 902 ? 42.137 29.648 -35.702 1.00 96.00 902 TYR A N 1
ATOM 6928 C CA . TYR A 1 902 ? 40.854 29.004 -36.002 1.00 96.00 902 TYR A CA 1
ATOM 6929 C C . TYR A 1 902 ? 39.751 29.999 -36.410 1.00 96.00 902 TYR A C 1
ATOM 6931 O O . TYR A 1 902 ? 39.862 31.205 -36.189 1.00 96.00 902 TYR A O 1
ATOM 6939 N N . LYS A 1 903 ? 38.677 29.489 -37.027 1.00 96.69 903 LYS A N 1
ATOM 6940 C CA . LYS A 1 903 ? 37.487 30.243 -37.453 1.00 96.69 903 LYS A CA 1
ATOM 6941 C C . LYS A 1 903 ? 36.221 29.423 -37.204 1.00 96.69 903 LYS A C 1
ATOM 6943 O O . LYS A 1 903 ? 36.128 28.280 -37.640 1.00 96.69 903 LYS A O 1
ATOM 6948 N N . VAL A 1 904 ? 35.231 30.022 -36.551 1.00 96.94 904 VAL A N 1
ATOM 6949 C CA . VAL A 1 904 ? 33.909 29.417 -36.319 1.00 96.94 904 VAL A CA 1
ATOM 6950 C C . VAL A 1 904 ? 32.999 29.687 -37.523 1.00 96.94 904 VAL A C 1
ATOM 6952 O O . VAL A 1 904 ? 32.988 30.799 -38.052 1.00 96.94 904 VAL A O 1
ATOM 6955 N N . TYR A 1 905 ? 32.254 28.671 -37.966 1.00 97.19 905 TYR A N 1
ATOM 6956 C CA . TYR A 1 905 ? 31.287 28.751 -39.073 1.00 97.19 905 TYR A CA 1
ATOM 6957 C C . TYR A 1 905 ? 29.844 28.526 -38.613 1.00 97.19 905 TYR A C 1
ATOM 6959 O O . TYR A 1 905 ? 28.936 29.136 -39.173 1.00 97.19 905 TYR A O 1
ATOM 6967 N N . THR A 1 906 ? 29.638 27.684 -37.597 1.00 95.75 906 THR A N 1
ATOM 6968 C CA . THR A 1 906 ? 28.315 27.389 -37.032 1.00 95.75 906 THR A CA 1
ATOM 6969 C C . THR A 1 906 ? 28.421 27.204 -35.523 1.00 95.75 906 THR A C 1
ATOM 6971 O O . THR A 1 906 ? 29.269 26.443 -35.063 1.00 95.75 906 THR A O 1
ATOM 6974 N N . GLU A 1 907 ? 27.502 27.827 -34.790 1.00 93.50 907 GLU A N 1
ATOM 6975 C CA . GLU A 1 907 ? 27.058 27.429 -33.452 1.00 93.50 907 GLU A CA 1
ATOM 6976 C C . GLU A 1 907 ? 25.532 27.582 -33.436 1.00 93.50 907 GLU A C 1
ATOM 6978 O O . GLU A 1 907 ? 25.025 28.704 -33.460 1.00 93.50 907 GLU A O 1
ATOM 6983 N N . SER A 1 908 ? 24.783 26.481 -33.519 1.00 93.81 908 SER A N 1
ATOM 6984 C CA . SER A 1 908 ? 23.319 26.533 -33.658 1.00 93.81 908 SER A CA 1
ATOM 6985 C C . SER A 1 908 ? 22.655 25.249 -33.174 1.00 93.81 908 SER A C 1
ATOM 6987 O O . SER A 1 908 ? 23.206 24.158 -33.309 1.00 93.81 908 SER A O 1
ATOM 6989 N N . ALA A 1 909 ? 21.425 25.365 -32.675 1.00 90.94 909 ALA A N 1
ATOM 6990 C CA . ALA A 1 909 ? 20.549 24.216 -32.452 1.00 90.94 909 ALA A CA 1
ATOM 6991 C C . ALA A 1 909 ? 19.960 23.656 -33.765 1.00 90.94 909 ALA A C 1
ATOM 6993 O O . ALA A 1 909 ? 19.408 22.558 -33.777 1.00 90.94 909 ALA A O 1
ATOM 6994 N N . SER A 1 910 ? 20.063 24.393 -34.881 1.00 92.69 910 SER A N 1
ATOM 6995 C CA . SER A 1 910 ? 19.507 23.972 -36.167 1.00 92.69 910 SER A CA 1
ATOM 6996 C C . SER A 1 910 ? 20.485 23.105 -36.975 1.00 92.69 910 SER A C 1
ATOM 6998 O O . SER A 1 910 ? 21.564 23.582 -37.351 1.00 92.69 910 SER A O 1
ATOM 7000 N N . PRO A 1 911 ? 20.098 21.877 -37.375 1.00 91.50 911 PRO A N 1
ATOM 7001 C CA . PRO A 1 911 ? 20.923 21.050 -38.252 1.00 91.50 911 PRO A CA 1
ATOM 7002 C C . PRO A 1 911 ? 21.106 21.647 -39.661 1.00 91.50 911 PRO A C 1
ATOM 7004 O O . PRO A 1 911 ? 22.078 21.314 -40.341 1.00 91.50 911 PRO A O 1
ATOM 7007 N N . SER A 1 912 ? 20.216 22.547 -40.116 1.00 93.06 912 SER A N 1
ATOM 7008 C CA . SER A 1 912 ? 20.379 23.242 -41.407 1.00 93.06 912 SER A CA 1
ATOM 7009 C C . SER A 1 912 ? 21.606 24.145 -41.425 1.00 93.06 912 SER A C 1
ATOM 7011 O O . SER A 1 912 ? 22.299 24.233 -42.438 1.00 93.06 912 SER A O 1
ATOM 7013 N N . ASP A 1 913 ? 21.895 24.790 -40.297 1.00 95.69 913 ASP A N 1
ATOM 7014 C CA . ASP A 1 913 ? 22.949 25.798 -40.184 1.00 95.69 913 ASP A CA 1
ATOM 7015 C C . ASP A 1 913 ? 24.327 25.130 -40.152 1.00 95.69 913 ASP A C 1
ATOM 7017 O O . ASP A 1 913 ? 25.315 25.695 -40.618 1.00 95.69 913 ASP A O 1
ATOM 7021 N N . PHE A 1 914 ? 24.386 23.889 -39.663 1.00 95.81 914 PHE A N 1
ATOM 7022 C CA . PHE A 1 914 ? 25.566 23.031 -39.724 1.00 95.81 914 PHE A CA 1
ATOM 7023 C C . PHE A 1 914 ? 25.880 22.595 -41.164 1.00 95.81 914 PHE A C 1
ATOM 7025 O O . PHE A 1 914 ? 27.018 22.718 -41.625 1.00 95.81 914 PHE A O 1
ATOM 7032 N N . VAL A 1 915 ? 24.860 22.167 -41.920 1.00 95.81 915 VAL A N 1
ATOM 7033 C CA . VAL A 1 915 ? 25.003 21.832 -43.351 1.00 95.81 915 VAL A CA 1
ATOM 7034 C C . VAL A 1 915 ? 25.404 23.070 -44.168 1.00 95.81 915 VAL A C 1
ATOM 7036 O O . VAL A 1 915 ? 26.292 22.988 -45.021 1.00 95.81 915 VAL A O 1
ATOM 7039 N N . ALA A 1 916 ? 24.806 24.232 -43.883 1.00 96.94 916 ALA A N 1
ATOM 7040 C CA . ALA A 1 916 ? 25.167 25.503 -44.510 1.00 96.94 916 ALA A CA 1
ATOM 7041 C C . ALA A 1 916 ? 26.604 25.938 -44.163 1.00 96.94 916 ALA A C 1
ATOM 7043 O O . ALA A 1 916 ? 27.345 26.366 -45.052 1.00 96.94 916 ALA A O 1
ATOM 7044 N N . GLY A 1 917 ? 27.028 25.761 -42.908 1.00 97.31 917 GLY A N 1
ATOM 7045 C CA . GLY A 1 917 ? 28.390 26.035 -42.447 1.00 97.31 917 GLY A CA 1
ATOM 7046 C C . GLY A 1 917 ? 29.449 25.223 -43.192 1.00 97.31 917 GLY A C 1
ATOM 7047 O O . GLY A 1 917 ? 30.457 25.784 -43.625 1.00 97.31 917 GLY A O 1
ATOM 7048 N N . LEU A 1 918 ? 29.205 23.929 -43.436 1.00 97.06 918 LEU A N 1
ATOM 7049 C CA . LEU A 1 918 ? 30.093 23.095 -44.261 1.00 97.06 918 LEU A CA 1
ATOM 7050 C C . LEU A 1 918 ? 30.155 23.586 -45.718 1.00 97.06 918 LEU A C 1
ATOM 7052 O O . LEU A 1 918 ? 31.215 23.538 -46.344 1.00 97.06 918 LEU A O 1
ATOM 7056 N N . GLY A 1 919 ? 29.047 24.113 -46.248 1.00 97.00 919 GLY A N 1
ATOM 7057 C CA . GLY A 1 919 ? 29.011 24.794 -47.544 1.00 97.00 919 GLY A CA 1
ATOM 7058 C C . GLY A 1 919 ? 29.876 26.059 -47.587 1.00 97.00 919 GLY A C 1
ATOM 7059 O O . GLY A 1 919 ? 30.626 26.255 -48.547 1.00 97.00 919 GLY A O 1
ATOM 7060 N N . ALA A 1 920 ? 29.824 26.884 -46.538 1.00 97.75 920 ALA A N 1
ATOM 7061 C CA . ALA A 1 920 ? 30.646 28.087 -46.404 1.00 97.75 920 ALA A CA 1
ATOM 7062 C C . ALA A 1 920 ? 32.143 27.751 -46.260 1.00 97.75 920 ALA A C 1
ATOM 7064 O O . ALA A 1 920 ? 32.966 28.308 -46.987 1.00 97.75 920 ALA A O 1
ATOM 7065 N N . LEU A 1 921 ? 32.496 26.774 -45.417 1.00 97.81 921 LEU A N 1
ATOM 7066 C CA . LEU A 1 921 ? 33.870 26.276 -45.284 1.00 97.81 921 LEU A CA 1
ATOM 7067 C C . LEU A 1 921 ? 34.413 25.728 -46.614 1.00 97.81 921 LEU A C 1
ATOM 7069 O O . LEU A 1 921 ? 35.560 25.991 -46.968 1.00 97.81 921 LEU A O 1
ATOM 7073 N N . LEU A 1 922 ? 33.598 25.010 -47.395 1.00 97.31 922 LEU A N 1
ATOM 7074 C CA . LEU A 1 922 ? 33.996 24.537 -48.724 1.00 97.31 922 LEU A CA 1
ATOM 7075 C C . LEU A 1 922 ? 34.223 25.691 -49.718 1.00 97.31 922 LEU A C 1
ATOM 7077 O O . LEU A 1 922 ? 35.099 25.590 -50.580 1.00 97.31 922 LEU A O 1
ATOM 7081 N N . ALA A 1 923 ? 33.439 26.768 -49.635 1.00 97.06 923 ALA A N 1
ATOM 7082 C CA . ALA A 1 923 ? 33.605 27.945 -50.486 1.00 97.06 923 ALA A CA 1
ATOM 7083 C C . ALA A 1 923 ? 34.918 28.687 -50.181 1.00 97.06 923 ALA A C 1
ATOM 7085 O O . ALA A 1 923 ? 35.670 28.987 -51.111 1.00 97.06 923 ALA A O 1
ATOM 7086 N N . ASP A 1 924 ? 35.232 28.888 -48.899 1.00 95.88 924 ASP A N 1
ATOM 7087 C CA . ASP A 1 924 ? 36.489 29.498 -48.454 1.00 95.88 924 ASP A CA 1
ATOM 7088 C C . ASP A 1 924 ? 37.691 28.601 -48.798 1.00 95.88 924 ASP A C 1
ATOM 7090 O O . ASP A 1 924 ? 38.642 29.037 -49.456 1.00 95.88 924 ASP A O 1
ATOM 7094 N N . ASN A 1 925 ? 37.620 27.306 -48.468 1.00 95.75 925 ASN A N 1
ATOM 7095 C CA . ASN A 1 925 ? 38.700 26.360 -48.742 1.00 95.75 925 ASN A CA 1
ATOM 7096 C C . ASN A 1 925 ? 38.990 26.207 -50.245 1.00 95.75 925 ASN A C 1
ATOM 7098 O O . ASN A 1 925 ? 40.135 25.948 -50.607 1.00 95.75 925 ASN A O 1
ATOM 7102 N N . LYS A 1 926 ? 38.018 26.411 -51.150 1.00 94.94 926 LYS A N 1
ATOM 7103 C CA . LYS A 1 926 ? 38.264 26.434 -52.609 1.00 94.94 926 LYS A CA 1
ATOM 7104 C C . LYS A 1 926 ? 39.249 27.525 -53.044 1.00 94.94 926 LYS A C 1
ATOM 7106 O O . LYS A 1 926 ? 39.944 27.315 -54.036 1.00 94.94 926 LYS A O 1
ATOM 7111 N N . GLN A 1 927 ? 39.339 28.633 -52.305 1.00 92.25 927 GLN A N 1
ATOM 7112 C CA . GLN A 1 927 ? 40.310 29.710 -52.544 1.00 92.25 927 GLN A CA 1
ATOM 7113 C C . GLN A 1 927 ? 41.635 29.498 -51.790 1.00 92.25 927 GLN A C 1
ATOM 7115 O O . GLN A 1 927 ? 42.645 30.112 -52.130 1.00 92.25 927 GLN A O 1
ATOM 7120 N N . ASN A 1 928 ? 41.660 28.615 -50.787 1.00 89.81 928 ASN A N 1
ATOM 7121 C CA . ASN A 1 928 ? 42.853 28.334 -49.993 1.00 89.81 928 ASN A CA 1
ATOM 7122 C C . ASN A 1 928 ? 43.929 27.599 -50.826 1.00 89.81 928 ASN A C 1
ATOM 7124 O O . ASN A 1 928 ? 43.679 26.552 -51.426 1.00 89.81 928 ASN A O 1
ATOM 7128 N N . ILE A 1 929 ? 45.146 28.145 -50.856 1.00 88.56 929 ILE A N 1
ATOM 7129 C CA . ILE A 1 929 ? 46.325 27.547 -51.510 1.00 88.56 929 ILE A CA 1
ATOM 7130 C C . ILE A 1 929 ? 47.362 27.015 -50.508 1.00 88.56 929 ILE A C 1
ATOM 7132 O O . ILE A 1 929 ? 48.375 26.447 -50.917 1.00 88.56 929 ILE A O 1
ATOM 7136 N N . SER A 1 930 ? 47.128 27.193 -49.204 1.00 86.94 930 SER A N 1
ATOM 7137 C CA . SER A 1 930 ? 48.021 26.726 -48.147 1.00 86.94 930 SER A CA 1
ATOM 7138 C C . SER A 1 930 ? 48.041 25.203 -48.079 1.00 86.94 930 SER A C 1
ATOM 7140 O O . SER A 1 930 ? 47.004 24.544 -48.111 1.00 86.94 930 SER A O 1
ATOM 7142 N N . VAL A 1 931 ? 49.238 24.641 -47.940 1.00 85.62 931 VAL A N 1
ATOM 7143 C CA . VAL A 1 931 ? 49.472 23.216 -47.658 1.00 85.62 931 VAL A CA 1
ATOM 7144 C C . VAL A 1 931 ? 49.962 23.017 -46.224 1.00 85.62 931 VAL A C 1
ATOM 7146 O O . VAL A 1 931 ? 50.729 22.087 -45.963 1.00 85.62 931 VAL A O 1
ATOM 7149 N N . SER A 1 932 ? 49.553 23.910 -45.315 1.00 88.56 932 SER A N 1
ATOM 7150 C CA . SER A 1 932 ? 49.864 23.829 -43.889 1.00 88.56 932 SER A CA 1
ATOM 7151 C C . SER A 1 932 ? 49.560 22.438 -43.344 1.00 88.56 932 SER A C 1
ATOM 7153 O O . SER A 1 932 ? 48.662 21.735 -43.818 1.00 88.56 932 SER A O 1
ATOM 7155 N N . CYS A 1 933 ? 50.412 22.002 -42.418 1.00 88.94 933 CYS A N 1
ATOM 7156 C CA . CYS A 1 933 ? 50.306 20.692 -41.784 1.00 88.94 933 CYS A CA 1
ATOM 7157 C C . CYS A 1 933 ? 51.139 20.577 -40.491 1.00 88.94 933 CYS A C 1
ATOM 7159 O O . CYS A 1 933 ? 50.846 19.712 -39.676 1.00 88.94 933 CYS A O 1
ATOM 7161 N N . ARG A 1 934 ? 52.188 21.390 -40.284 1.00 91.38 934 ARG A N 1
ATOM 7162 C CA . ARG A 1 934 ? 52.959 21.424 -39.024 1.00 91.38 934 ARG A CA 1
ATOM 7163 C C . ARG A 1 934 ? 52.457 22.545 -38.125 1.00 91.38 934 ARG A C 1
ATOM 7165 O O . ARG A 1 934 ? 51.960 23.539 -38.643 1.00 91.38 934 ARG A O 1
ATOM 7172 N N . ASN A 1 935 ? 52.666 22.400 -36.815 1.00 90.00 935 ASN A N 1
ATOM 7173 C CA . ASN A 1 935 ? 52.310 23.392 -35.796 1.00 90.00 935 ASN A CA 1
ATOM 7174 C C . ASN A 1 935 ? 50.842 23.850 -35.885 1.00 90.00 935 ASN A C 1
ATOM 7176 O O . ASN A 1 935 ? 50.555 25.037 -35.782 1.00 90.00 935 ASN A O 1
ATOM 7180 N N . LEU A 1 936 ? 49.911 22.919 -36.104 1.00 94.12 936 LEU A N 1
ATOM 7181 C CA . LEU A 1 936 ? 48.496 23.260 -36.245 1.00 94.12 936 LEU A CA 1
ATOM 7182 C C . LEU A 1 936 ? 47.868 23.622 -34.890 1.00 94.12 936 LEU A C 1
ATOM 7184 O O . LEU A 1 936 ? 47.969 22.843 -33.935 1.00 94.12 936 LEU A O 1
ATOM 7188 N N . SER A 1 937 ? 47.162 24.752 -34.833 1.00 91.81 937 SER A N 1
ATOM 7189 C CA . SER A 1 937 ? 46.479 25.282 -33.643 1.00 91.81 937 SER A CA 1
ATOM 7190 C C . SER A 1 937 ? 45.164 24.547 -33.360 1.00 91.81 937 SER A C 1
ATOM 7192 O O . SER A 1 937 ? 44.091 25.138 -33.373 1.00 91.81 937 SER A O 1
ATOM 7194 N N . MET A 1 938 ? 45.225 23.229 -33.148 1.00 92.31 938 MET A N 1
ATOM 7195 C CA . MET A 1 938 ? 44.031 22.386 -32.973 1.00 92.31 938 MET A CA 1
ATOM 7196 C C . MET A 1 938 ? 43.484 22.336 -31.540 1.00 92.31 938 MET A C 1
ATOM 7198 O O . MET A 1 938 ? 42.304 22.061 -31.368 1.00 92.31 938 MET A O 1
ATOM 7202 N N . PHE A 1 939 ? 44.288 22.625 -30.512 1.00 92.56 939 PHE A N 1
ATOM 7203 C CA . PHE A 1 939 ? 43.814 22.582 -29.118 1.00 92.56 939 PHE A CA 1
ATOM 7204 C C . PHE A 1 939 ? 42.986 23.809 -28.724 1.00 92.56 939 PHE A C 1
ATOM 7206 O O . PHE A 1 939 ? 42.038 23.682 -27.958 1.00 92.56 939 PHE A O 1
ATOM 7213 N N . GLU A 1 940 ? 43.280 24.977 -29.299 1.00 92.69 940 GLU A N 1
ATOM 7214 C CA . GLU A 1 940 ? 42.503 26.209 -29.110 1.00 92.69 940 GLU A CA 1
ATOM 7215 C C . GLU A 1 940 ? 41.021 26.068 -29.523 1.00 92.69 940 GLU A C 1
ATOM 7217 O O . GLU A 1 940 ? 40.164 26.347 -28.684 1.00 92.69 940 GLU A O 1
ATOM 7222 N N . PRO A 1 941 ? 40.663 25.588 -30.736 1.00 94.69 941 PRO A N 1
ATOM 7223 C CA . PRO A 1 941 ? 39.267 25.388 -31.123 1.00 94.69 941 PRO A CA 1
ATOM 7224 C C . PRO A 1 941 ? 38.581 24.251 -30.355 1.00 94.69 941 PRO A C 1
ATOM 7226 O O . PRO A 1 941 ? 37.369 24.318 -30.170 1.00 94.69 941 PRO A O 1
ATOM 7229 N N . ILE A 1 942 ? 39.315 23.233 -29.876 1.00 94.38 942 ILE A N 1
ATOM 7230 C CA . ILE A 1 942 ? 38.746 22.202 -28.988 1.00 94.38 942 ILE A CA 1
ATOM 7231 C C . ILE A 1 942 ? 38.387 22.834 -27.635 1.00 94.38 942 ILE A C 1
ATOM 7233 O O . ILE A 1 942 ? 37.255 22.700 -27.179 1.00 94.38 942 ILE A O 1
ATOM 7237 N N . ASN A 1 943 ? 39.316 23.576 -27.023 1.00 92.62 943 ASN A N 1
ATOM 7238 C CA . ASN A 1 943 ? 39.085 24.286 -25.764 1.00 92.62 943 ASN A CA 1
ATOM 7239 C C . ASN A 1 943 ? 37.939 25.307 -25.897 1.00 92.62 943 ASN A C 1
ATOM 7241 O O . ASN A 1 943 ? 37.084 25.388 -25.019 1.00 92.62 943 ASN A O 1
ATOM 7245 N N . TYR A 1 944 ? 37.869 26.039 -27.016 1.00 93.50 944 TYR A N 1
ATOM 7246 C CA . TYR A 1 944 ? 36.761 26.945 -27.333 1.00 93.50 944 TYR A CA 1
ATOM 7247 C C . TYR A 1 944 ? 35.419 26.206 -27.433 1.00 93.50 944 TYR A C 1
ATOM 7249 O O . TYR A 1 944 ? 34.469 26.603 -26.763 1.00 93.50 944 TYR A O 1
ATOM 7257 N N . ALA A 1 945 ? 35.345 25.110 -28.199 1.00 93.19 945 ALA A N 1
ATOM 7258 C CA . ALA A 1 945 ? 34.116 24.331 -28.352 1.00 93.19 945 ALA A CA 1
ATOM 7259 C C . ALA A 1 945 ? 33.578 23.839 -27.000 1.00 93.19 945 ALA A C 1
ATOM 7261 O O . ALA A 1 945 ? 32.403 24.041 -26.702 1.00 93.19 945 ALA A O 1
ATOM 7262 N N . LEU A 1 946 ? 34.465 23.288 -26.161 1.00 91.56 946 LEU A N 1
ATOM 7263 C CA . LEU A 1 946 ? 34.177 22.837 -24.793 1.00 91.56 946 LEU A CA 1
ATOM 7264 C C . LEU A 1 946 ? 33.810 23.973 -23.823 1.00 91.56 946 LEU A C 1
ATOM 7266 O O . LEU A 1 946 ? 33.263 23.705 -22.760 1.00 91.56 946 LEU A O 1
ATOM 7270 N N . SER A 1 947 ? 34.133 25.227 -24.157 1.00 90.00 947 SER A N 1
ATOM 7271 C CA . SER A 1 947 ? 33.818 26.409 -23.339 1.00 90.00 947 SER A CA 1
ATOM 7272 C C . SER A 1 947 ? 32.488 27.069 -23.720 1.00 90.00 947 SER A C 1
ATOM 7274 O O . SER A 1 947 ? 32.101 28.058 -23.097 1.00 90.00 947 SER A O 1
ATOM 7276 N N . SER A 1 948 ? 31.799 26.577 -24.755 1.00 85.75 948 SER A N 1
ATOM 7277 C CA . SER A 1 948 ? 30.490 27.101 -25.149 1.00 85.75 948 SER A CA 1
ATOM 7278 C C . SER A 1 948 ? 29.451 26.774 -24.074 1.00 85.75 948 SER A C 1
ATOM 7280 O O . SER A 1 948 ? 29.402 25.653 -23.578 1.00 85.75 948 SER A O 1
ATOM 7282 N N . LEU A 1 949 ? 28.563 27.723 -23.753 1.00 79.56 949 LEU A N 1
ATOM 7283 C CA . LEU A 1 949 ? 27.467 27.526 -22.784 1.00 79.56 949 LEU A CA 1
ATOM 7284 C C . LEU A 1 949 ? 26.523 26.365 -23.171 1.00 79.56 949 LEU A C 1
ATOM 7286 O O . LEU A 1 949 ? 25.778 25.863 -22.337 1.00 79.56 949 LEU A O 1
ATOM 7290 N N . HIS A 1 950 ? 26.564 25.950 -24.438 1.00 79.00 950 HIS A N 1
ATOM 7291 C CA . HIS A 1 950 ? 25.753 24.882 -25.020 1.00 79.00 950 HIS A CA 1
ATOM 7292 C C . HIS A 1 950 ? 26.579 23.613 -25.327 1.00 79.00 950 HIS A C 1
ATOM 7294 O O . HIS A 1 950 ? 26.094 22.707 -26.005 1.00 79.00 950 HIS A O 1
ATOM 7300 N N . ALA A 1 951 ? 27.827 23.533 -24.846 1.00 79.31 951 ALA A N 1
ATOM 7301 C CA . ALA A 1 951 ? 28.601 22.297 -24.852 1.00 79.31 951 ALA A CA 1
ATOM 7302 C C . ALA A 1 951 ? 27.980 21.317 -23.845 1.00 79.31 951 ALA A C 1
ATOM 7304 O O . ALA A 1 951 ? 27.952 21.567 -22.641 1.00 79.31 951 ALA A O 1
ATOM 7305 N N . SER A 1 952 ? 27.447 20.201 -24.338 1.00 83.25 952 SER A N 1
ATOM 7306 C CA . SER A 1 952 ? 26.739 19.233 -23.497 1.00 83.25 952 SER A CA 1
ATOM 7307 C C . SER A 1 952 ? 27.689 18.361 -22.681 1.00 83.25 952 SER A C 1
ATOM 7309 O O . SER A 1 952 ? 28.763 17.989 -23.169 1.00 83.25 952 SER A O 1
ATOM 7311 N N . ARG A 1 953 ? 27.214 17.839 -21.546 1.00 81.44 953 ARG A N 1
ATOM 7312 C CA . ARG A 1 953 ? 27.842 16.670 -20.918 1.00 81.44 953 ARG A CA 1
ATOM 7313 C C . ARG A 1 953 ? 27.744 15.444 -21.845 1.00 81.44 953 ARG A C 1
ATOM 7315 O O . ARG A 1 953 ? 26.675 15.131 -22.359 1.00 81.44 953 ARG A O 1
ATOM 7322 N N . ASN A 1 954 ? 28.849 14.723 -22.018 1.00 85.62 954 ASN A N 1
ATOM 7323 C CA . ASN A 1 954 ? 29.078 13.599 -22.931 1.00 85.62 954 ASN A CA 1
ATOM 7324 C C . ASN A 1 954 ? 28.831 13.944 -24.416 1.00 85.62 954 ASN A C 1
ATOM 7326 O O . ASN A 1 954 ? 28.281 13.131 -25.158 1.00 85.62 954 ASN A O 1
ATOM 7330 N N . GLY A 1 955 ? 29.218 15.152 -24.849 1.00 90.50 955 GLY A N 1
ATOM 7331 C CA . GLY A 1 955 ? 29.201 15.536 -26.265 1.00 90.50 955 GLY A CA 1
ATOM 7332 C C . GLY A 1 955 ? 30.204 14.748 -27.122 1.00 90.50 955 GLY A C 1
ATOM 7333 O O . GLY A 1 955 ? 31.068 14.035 -26.600 1.00 90.50 955 GLY A O 1
ATOM 7334 N N . HIS A 1 956 ? 30.123 14.916 -28.446 1.00 93.81 956 HIS A N 1
ATOM 7335 C CA . HIS A 1 956 ? 31.029 14.270 -29.402 1.00 93.81 956 HIS A CA 1
ATOM 7336 C C . HIS A 1 956 ? 31.782 15.307 -30.248 1.00 93.81 956 HIS A C 1
ATOM 7338 O O . HIS A 1 956 ? 31.190 16.026 -31.057 1.00 93.81 956 HIS A O 1
ATOM 7344 N N . VAL A 1 957 ? 33.108 15.341 -30.103 1.00 96.56 957 VAL A N 1
ATOM 7345 C CA . VAL A 1 957 ? 34.017 16.178 -30.897 1.00 96.56 957 VAL A CA 1
ATOM 7346 C C . VAL A 1 957 ? 34.728 15.311 -31.938 1.00 96.56 957 VAL A C 1
ATOM 7348 O O . VAL A 1 957 ? 35.243 14.238 -31.617 1.00 96.56 957 VAL A O 1
ATOM 7351 N N . PHE A 1 958 ? 34.787 15.784 -33.184 1.00 97.62 958 PHE A N 1
ATOM 7352 C CA . PHE A 1 958 ? 35.500 15.146 -34.294 1.00 97.62 958 PHE A CA 1
ATOM 7353 C C . PHE A 1 958 ? 36.521 16.117 -34.894 1.00 97.62 958 PHE A C 1
ATOM 7355 O O . PHE A 1 958 ? 36.155 17.135 -35.483 1.00 97.62 958 PHE A O 1
ATOM 7362 N N . VAL A 1 959 ? 37.808 15.795 -34.748 1.00 97.62 959 VAL A N 1
ATOM 7363 C CA . VAL A 1 959 ? 38.941 16.624 -35.174 1.00 97.62 959 VAL A CA 1
ATOM 7364 C C . VAL A 1 959 ? 39.572 16.037 -36.434 1.00 97.62 959 VAL A C 1
ATOM 7366 O O . VAL A 1 959 ? 40.271 15.026 -36.387 1.00 97.62 959 VAL A O 1
ATOM 7369 N N . PHE A 1 960 ? 39.349 16.675 -37.578 1.00 97.06 960 PHE A N 1
ATOM 7370 C CA . PHE A 1 960 ? 39.859 16.238 -38.876 1.00 97.06 960 PHE A CA 1
ATOM 7371 C C . PHE A 1 960 ? 41.173 16.945 -39.211 1.00 97.06 960 PHE A C 1
ATOM 7373 O O . PHE A 1 960 ? 41.216 18.171 -39.310 1.00 97.06 960 PHE A O 1
ATOM 7380 N N . THR A 1 961 ? 42.245 16.186 -39.443 1.00 95.19 961 THR A N 1
ATOM 7381 C CA . THR A 1 961 ? 43.601 16.708 -39.678 1.00 95.19 961 THR A CA 1
ATOM 7382 C C . THR A 1 961 ? 44.351 15.929 -40.772 1.00 95.19 961 THR A C 1
ATOM 7384 O O . THR A 1 961 ? 43.980 14.821 -41.154 1.00 95.19 961 THR A O 1
ATOM 7387 N N . CYS A 1 962 ? 45.415 16.526 -41.312 1.00 92.62 962 CYS A N 1
ATOM 7388 C CA . CYS A 1 962 ? 46.418 15.847 -42.152 1.00 92.62 962 CYS A CA 1
ATOM 7389 C C . CYS A 1 962 ? 47.850 16.113 -41.641 1.00 92.62 962 CYS A C 1
ATOM 7391 O O . CYS A 1 962 ? 48.814 16.118 -42.413 1.00 92.62 962 CYS A O 1
ATOM 7393 N N . GLY A 1 963 ? 47.980 16.487 -40.364 1.00 91.19 963 GLY A N 1
ATOM 7394 C CA . GLY A 1 963 ? 49.159 17.168 -39.842 1.00 91.19 963 GLY A CA 1
ATOM 7395 C C . GLY A 1 963 ? 49.388 17.029 -38.336 1.00 91.19 963 GLY A C 1
ATOM 7396 O O . GLY A 1 963 ? 48.604 16.410 -37.617 1.00 91.19 963 GLY A O 1
ATOM 7397 N N . GLN A 1 964 ? 50.495 17.617 -37.890 1.00 92.12 964 GLN A N 1
ATOM 7398 C CA . GLN A 1 964 ? 51.042 17.626 -36.533 1.00 92.12 964 GLN A CA 1
ATOM 7399 C C . GLN A 1 964 ? 50.501 18.822 -35.729 1.00 92.12 964 GLN A C 1
ATOM 7401 O O . GLN A 1 964 ? 50.430 19.943 -36.240 1.00 92.12 964 GLN A O 1
ATOM 7406 N N . ALA A 1 965 ? 50.166 18.600 -34.459 1.00 90.75 965 ALA A N 1
ATOM 7407 C CA . ALA A 1 965 ? 49.686 19.643 -33.555 1.00 90.75 965 ALA A CA 1
ATOM 7408 C C . ALA A 1 965 ? 50.814 20.577 -33.084 1.00 90.75 965 ALA A C 1
ATOM 7410 O O . ALA A 1 965 ? 51.951 20.142 -32.900 1.00 90.75 965 ALA A O 1
ATOM 7411 N N . ALA A 1 966 ? 50.489 21.844 -32.820 1.00 89.69 966 ALA A N 1
ATOM 7412 C CA . ALA A 1 966 ? 51.314 22.697 -31.969 1.00 89.69 966 ALA A CA 1
ATOM 7413 C C . ALA A 1 966 ? 51.129 22.288 -30.497 1.00 89.69 966 ALA A C 1
ATOM 7415 O O . ALA A 1 966 ? 50.009 22.273 -29.990 1.00 89.69 966 ALA A O 1
ATOM 7416 N N . MET A 1 967 ? 52.219 21.965 -29.796 1.00 83.56 967 MET A N 1
ATOM 7417 C CA . MET A 1 967 ? 52.164 21.589 -28.379 1.00 83.56 967 MET A CA 1
ATOM 7418 C C . MET A 1 967 ? 52.007 22.833 -27.493 1.00 83.56 967 MET A C 1
ATOM 7420 O O . MET A 1 967 ? 52.987 23.525 -27.225 1.00 83.56 967 MET A O 1
ATOM 7424 N N . ASN A 1 968 ? 50.789 23.089 -27.009 1.00 82.56 968 ASN A N 1
ATOM 7425 C CA . ASN A 1 968 ? 50.506 24.097 -25.985 1.00 82.56 968 ASN A CA 1
ATOM 7426 C C . ASN A 1 968 ? 49.970 23.414 -24.715 1.00 82.56 968 ASN A C 1
ATOM 7428 O O . ASN A 1 968 ? 48.783 23.115 -24.613 1.00 82.56 968 ASN A O 1
ATOM 7432 N N . TYR A 1 969 ? 50.860 23.150 -23.755 1.00 81.31 969 TYR A N 1
ATOM 7433 C CA . TYR A 1 969 ? 50.532 22.407 -22.532 1.00 81.31 969 TYR A CA 1
ATOM 7434 C C . TYR A 1 969 ? 49.498 23.104 -21.635 1.00 81.31 969 TYR A C 1
ATOM 7436 O O . TYR A 1 969 ? 48.768 22.416 -20.931 1.00 81.31 969 TYR A O 1
ATOM 7444 N N . GLU A 1 970 ? 49.411 24.436 -21.672 1.00 83.38 970 GLU A N 1
ATOM 7445 C CA . GLU A 1 970 ? 48.454 25.216 -20.875 1.00 83.38 970 GLU A CA 1
ATOM 7446 C C . GLU A 1 970 ? 47.030 25.034 -21.418 1.00 83.38 970 GLU A C 1
ATOM 7448 O O . GLU A 1 970 ? 46.147 24.566 -20.704 1.00 83.38 970 GLU A O 1
ATOM 7453 N N . THR A 1 971 ? 46.835 25.242 -22.725 1.00 83.50 971 THR A N 1
ATOM 7454 C CA . THR A 1 971 ? 45.548 24.980 -23.395 1.00 83.50 971 THR A CA 1
ATOM 7455 C C . THR A 1 971 ? 45.142 23.506 -23.332 1.00 83.50 971 THR A C 1
ATOM 7457 O O . THR A 1 971 ? 43.958 23.205 -23.206 1.00 83.50 971 THR A O 1
ATOM 7460 N N . ILE A 1 972 ? 46.102 22.575 -23.395 1.00 81.19 972 ILE A N 1
ATOM 7461 C CA . ILE A 1 972 ? 45.836 21.137 -23.228 1.00 81.19 972 ILE A CA 1
ATOM 7462 C C . ILE A 1 972 ? 45.356 20.829 -21.798 1.00 81.19 972 ILE A C 1
ATOM 7464 O O . ILE A 1 972 ? 44.447 20.017 -21.641 1.00 81.19 972 ILE A O 1
ATOM 7468 N N . ALA A 1 973 ? 45.916 21.471 -20.767 1.00 79.19 973 ALA A N 1
ATOM 7469 C CA . ALA A 1 973 ? 45.477 21.287 -19.382 1.00 79.19 973 ALA A CA 1
ATOM 7470 C C . ALA A 1 973 ? 44.048 21.815 -19.159 1.00 79.19 973 ALA A C 1
ATOM 7472 O O . ALA A 1 973 ? 43.194 21.051 -18.719 1.00 79.19 973 ALA A O 1
ATOM 7473 N N . GLU A 1 974 ? 43.754 23.056 -19.571 1.00 83.00 974 GLU A N 1
ATOM 7474 C CA . GLU A 1 974 ? 42.393 23.623 -19.496 1.00 83.00 974 GLU A CA 1
ATOM 7475 C C . GLU A 1 974 ? 41.355 22.768 -20.237 1.00 83.00 974 GLU A C 1
ATOM 7477 O O . GLU A 1 974 ? 40.231 22.574 -19.771 1.00 83.00 974 GLU A O 1
ATOM 7482 N N . MET A 1 975 ? 41.735 22.255 -21.412 1.00 87.56 975 MET A N 1
ATOM 7483 C CA . MET A 1 975 ? 40.910 21.344 -22.197 1.00 87.56 975 MET A CA 1
ATOM 7484 C C . MET A 1 975 ? 40.630 20.056 -21.412 1.00 87.56 975 MET A C 1
ATOM 7486 O O . MET A 1 975 ? 39.491 19.597 -21.406 1.00 87.56 975 MET A O 1
ATOM 7490 N N . PHE A 1 976 ? 41.628 19.473 -20.738 1.00 82.25 976 PHE A N 1
ATOM 7491 C CA . PHE A 1 976 ? 41.433 18.259 -19.941 1.00 82.25 976 PHE A CA 1
ATOM 7492 C C . PHE A 1 976 ? 40.544 18.473 -18.714 1.00 82.25 976 PHE A C 1
ATOM 7494 O O . PHE A 1 976 ? 39.732 17.593 -18.435 1.00 82.25 976 PHE A O 1
ATOM 7501 N N . ASP A 1 977 ? 40.628 19.617 -18.032 1.00 80.50 977 ASP A N 1
ATOM 7502 C CA . ASP A 1 977 ? 39.730 19.934 -16.912 1.00 80.50 977 ASP A CA 1
ATOM 7503 C C . ASP A 1 977 ? 38.268 20.013 -17.396 1.00 80.50 977 ASP A C 1
ATOM 7505 O O . ASP A 1 977 ? 37.387 19.332 -16.866 1.00 80.50 977 ASP A O 1
ATOM 7509 N N . LYS A 1 978 ? 38.015 20.717 -18.509 1.00 82.06 978 LYS A N 1
ATOM 7510 C CA . LYS A 1 978 ? 36.676 20.799 -19.129 1.00 82.06 978 LYS A CA 1
ATOM 7511 C C . LYS A 1 978 ? 36.188 19.455 -19.666 1.00 82.06 978 LYS A C 1
ATOM 7513 O O . LYS A 1 978 ? 34.999 19.152 -19.590 1.00 82.06 978 LYS A O 1
ATOM 7518 N N . VAL A 1 979 ? 37.074 18.617 -20.205 1.00 83.81 979 VAL A N 1
ATOM 7519 C CA . VAL A 1 979 ? 36.741 17.241 -20.616 1.00 83.81 979 VAL A CA 1
ATOM 7520 C C . VAL A 1 979 ? 36.443 16.353 -19.409 1.00 83.81 979 VAL A C 1
ATOM 7522 O O . VAL A 1 979 ? 35.590 15.477 -19.512 1.00 83.81 979 VAL A O 1
ATOM 7525 N N . TYR A 1 980 ? 37.091 16.563 -18.264 1.00 78.44 980 TYR A N 1
ATOM 7526 C CA . TYR A 1 980 ? 36.816 15.807 -17.043 1.00 78.44 980 TYR A CA 1
ATOM 7527 C C . TYR A 1 980 ? 35.416 16.119 -16.486 1.00 78.44 980 TYR A C 1
ATOM 7529 O O . TYR A 1 980 ? 34.665 15.196 -16.162 1.00 78.44 980 TYR A O 1
ATOM 7537 N N . GLU A 1 981 ? 35.034 17.398 -16.453 1.00 78.12 981 GLU A N 1
ATOM 7538 C CA . GLU 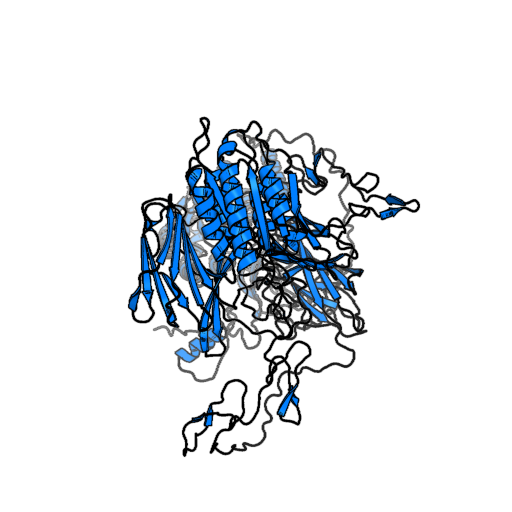A 1 981 ? 33.698 17.847 -16.035 1.00 78.12 981 GLU A CA 1
ATOM 7539 C C . GLU A 1 981 ? 32.608 17.425 -17.038 1.00 78.12 981 GLU A C 1
ATOM 7541 O O . GLU A 1 981 ? 31.614 16.778 -16.674 1.00 78.12 981 GLU A O 1
ATOM 7546 N N . SER A 1 982 ? 32.821 17.738 -18.324 1.00 81.44 982 SER A N 1
ATOM 7547 C CA . SER A 1 982 ? 31.859 17.459 -19.395 1.00 81.44 982 SER A CA 1
ATOM 7548 C C . SER A 1 982 ? 31.818 15.993 -19.823 1.00 81.44 982 SER A C 1
ATOM 7550 O O . SER A 1 982 ? 30.821 15.581 -20.391 1.00 81.44 982 SER A O 1
ATOM 7552 N N . ARG A 1 983 ? 32.853 15.178 -19.587 1.00 84.31 983 ARG A N 1
ATOM 7553 C CA . ARG A 1 983 ? 32.992 13.799 -20.118 1.00 84.31 983 ARG A CA 1
ATOM 7554 C C . ARG A 1 983 ? 32.871 13.689 -21.649 1.00 84.31 983 ARG A C 1
ATOM 7556 O O . ARG A 1 983 ? 32.429 12.670 -22.175 1.00 84.31 983 ARG A O 1
ATOM 7563 N N . THR A 1 984 ? 33.237 14.746 -22.369 1.00 88.25 984 THR A N 1
ATOM 7564 C CA . THR A 1 984 ? 33.148 14.824 -23.837 1.00 88.25 984 THR A CA 1
ATOM 7565 C C . THR A 1 984 ? 34.132 13.869 -24.523 1.00 88.25 984 THR A C 1
ATOM 7567 O O . THR A 1 984 ? 35.323 13.870 -24.212 1.00 88.25 984 THR A O 1
ATOM 7570 N N . GLN A 1 985 ? 33.655 13.093 -25.501 1.00 90.88 985 GLN A N 1
ATOM 7571 C CA . GLN A 1 985 ? 34.497 12.219 -26.326 1.00 90.88 985 GLN A CA 1
ATOM 7572 C C . GLN A 1 985 ? 35.193 13.026 -27.428 1.00 90.88 985 GLN A C 1
ATOM 7574 O O . GLN A 1 985 ? 34.526 13.728 -28.192 1.00 90.88 985 GLN A O 1
ATOM 7579 N N . ILE A 1 986 ? 36.515 12.884 -27.568 1.00 93.75 986 ILE A N 1
ATOM 7580 C CA . ILE A 1 986 ? 37.293 13.551 -28.621 1.00 93.75 986 ILE A CA 1
ATOM 7581 C C . ILE A 1 986 ? 37.854 12.505 -29.586 1.00 93.75 986 ILE A C 1
ATOM 7583 O O . ILE A 1 986 ? 38.722 11.708 -29.239 1.00 93.75 986 ILE A O 1
ATOM 7587 N N . ASN A 1 987 ? 37.371 12.537 -30.824 1.00 94.75 987 ASN A N 1
ATOM 7588 C CA . ASN A 1 987 ? 37.794 11.661 -31.910 1.00 94.75 987 ASN A CA 1
ATOM 7589 C C . ASN A 1 987 ? 38.749 12.410 -32.842 1.00 94.75 987 ASN A C 1
ATOM 7591 O O . ASN A 1 987 ? 38.485 13.555 -33.209 1.00 94.75 987 ASN A O 1
ATOM 7595 N N . PHE A 1 988 ? 39.821 11.757 -33.281 1.00 94.81 988 PHE A N 1
ATOM 7596 C CA . PHE A 1 988 ? 40.783 12.305 -34.237 1.00 94.81 988 PHE A CA 1
ATOM 7597 C C . PHE A 1 988 ? 40.727 11.539 -35.557 1.00 94.81 988 PHE A C 1
ATOM 7599 O O . PHE A 1 988 ? 40.777 10.315 -35.573 1.00 94.81 988 PHE A O 1
ATOM 7606 N N . ILE A 1 989 ? 40.653 12.258 -36.675 1.00 95.12 989 ILE A N 1
ATOM 7607 C CA . ILE A 1 989 ? 40.651 11.705 -38.029 1.00 95.12 989 ILE A CA 1
ATOM 7608 C C . ILE A 1 989 ? 41.914 12.209 -38.727 1.00 95.12 989 ILE A C 1
ATOM 7610 O O . ILE A 1 989 ? 41.967 13.344 -39.205 1.00 95.12 989 ILE A O 1
ATOM 7614 N N . GLN A 1 990 ? 42.950 11.372 -38.751 1.00 92.44 990 GLN A N 1
ATOM 7615 C CA . GLN A 1 990 ? 44.247 11.673 -39.348 1.00 92.44 990 GLN A CA 1
ATOM 7616 C C . GLN A 1 990 ? 44.284 11.151 -40.786 1.00 92.44 990 GLN A C 1
ATOM 7618 O O . GLN A 1 990 ? 44.235 9.948 -41.032 1.00 92.44 990 GLN A O 1
ATOM 7623 N N . THR A 1 991 ? 44.370 12.055 -41.758 1.00 92.06 991 THR A N 1
ATOM 7624 C CA . THR A 1 991 ? 44.188 11.688 -43.172 1.00 92.06 991 THR A CA 1
ATOM 7625 C C . THR A 1 991 ? 45.467 11.365 -43.942 1.00 92.06 991 THR A C 1
ATOM 7627 O O . THR A 1 991 ? 45.392 10.936 -45.096 1.00 92.06 991 THR A O 1
ATOM 7630 N N . ASP A 1 992 ? 46.635 11.520 -43.311 1.00 84.81 992 ASP A N 1
ATOM 7631 C CA . ASP A 1 992 ? 47.942 11.205 -43.893 1.00 84.81 992 ASP A CA 1
ATOM 7632 C C . ASP A 1 992 ? 48.641 10.069 -43.116 1.00 84.81 992 ASP A C 1
ATOM 7634 O O . ASP A 1 992 ? 48.732 10.091 -41.890 1.00 84.81 992 ASP A O 1
ATOM 7638 N N . SER A 1 993 ? 49.174 9.077 -43.839 1.00 77.62 993 SER A N 1
ATOM 7639 C CA . SER A 1 993 ? 50.008 7.990 -43.288 1.00 77.62 993 SER A CA 1
ATOM 7640 C C . SER A 1 993 ? 51.326 8.468 -42.670 1.00 77.62 993 SER A C 1
ATOM 7642 O O . SER A 1 993 ? 51.923 7.774 -41.845 1.00 77.62 993 SER A O 1
ATOM 7644 N N . ARG A 1 994 ? 51.814 9.625 -43.127 1.00 84.06 994 ARG A N 1
ATOM 7645 C CA . ARG A 1 994 ? 53.044 10.276 -42.682 1.00 84.06 994 ARG A CA 1
ATOM 7646 C C . ARG A 1 994 ? 52.776 11.775 -42.606 1.00 84.06 994 ARG A C 1
ATOM 7648 O O . ARG A 1 994 ? 53.243 12.509 -43.483 1.00 84.06 994 ARG A O 1
ATOM 7655 N N . PRO A 1 995 ? 52.026 12.250 -41.595 1.00 86.94 995 PRO A N 1
ATOM 7656 C CA . PRO A 1 995 ? 51.644 13.654 -41.493 1.00 86.94 995 PRO A CA 1
ATOM 7657 C C . PRO A 1 995 ? 52.890 14.543 -41.578 1.00 86.94 995 PRO A C 1
ATOM 7659 O O . PRO A 1 995 ? 53.823 14.414 -40.789 1.00 86.94 995 PRO A O 1
ATOM 7662 N N . CYS A 1 996 ? 52.970 15.397 -42.601 1.00 85.81 996 CYS A N 1
ATOM 7663 C CA . CYS A 1 996 ? 54.152 16.228 -42.894 1.00 85.81 996 CYS A CA 1
ATOM 7664 C C . CYS A 1 996 ? 55.488 15.484 -43.102 1.00 85.81 996 CYS A C 1
ATOM 7666 O O . CYS A 1 996 ? 56.560 16.051 -42.838 1.00 85.81 996 CYS A O 1
ATOM 7668 N N . GLY A 1 997 ? 55.440 14.225 -43.539 1.00 85.75 997 GLY A N 1
ATOM 7669 C CA . GLY A 1 997 ? 56.599 13.338 -43.640 1.00 85.75 997 GLY A CA 1
ATOM 7670 C C . GLY A 1 997 ? 57.132 12.837 -42.292 1.00 85.75 997 GLY A C 1
ATOM 7671 O O . GLY A 1 997 ? 58.203 12.234 -42.269 1.00 85.75 997 GLY A O 1
ATOM 7672 N N . LEU A 1 998 ? 56.427 13.095 -41.186 1.00 86.62 998 LEU A N 1
ATOM 7673 C CA . LEU A 1 998 ? 56.795 12.634 -39.848 1.00 86.62 998 LEU A CA 1
ATOM 7674 C C . LEU A 1 998 ? 56.338 11.188 -39.617 1.00 86.62 998 LEU A C 1
ATOM 7676 O O . LEU A 1 998 ? 55.463 10.661 -40.308 1.00 86.62 998 LEU A O 1
ATOM 7680 N N . HIS A 1 999 ? 56.952 10.549 -38.626 1.00 81.50 999 HIS A N 1
ATOM 7681 C CA . HIS A 1 999 ? 56.514 9.256 -38.113 1.00 81.50 999 HIS A CA 1
ATOM 7682 C C . HIS A 1 999 ? 55.385 9.452 -37.092 1.00 81.50 999 HIS A C 1
ATOM 7684 O O . HIS A 1 999 ? 55.369 10.450 -36.377 1.00 81.50 999 HIS A O 1
ATOM 7690 N N . MET A 1 1000 ? 54.481 8.474 -36.965 1.00 75.94 1000 MET A N 1
ATOM 7691 C CA . MET A 1 1000 ? 53.360 8.536 -36.009 1.00 75.94 1000 MET A CA 1
ATOM 7692 C C . MET A 1 1000 ? 53.796 8.649 -34.533 1.00 75.94 1000 MET A C 1
ATOM 7694 O O . MET A 1 1000 ? 52.991 9.028 -33.695 1.00 75.94 1000 MET A O 1
ATOM 7698 N N . ASN A 1 1001 ? 55.058 8.348 -34.204 1.00 75.00 1001 ASN A N 1
ATOM 7699 C CA . ASN A 1 1001 ? 55.623 8.511 -32.860 1.00 75.00 1001 ASN A CA 1
ATOM 7700 C C . ASN A 1 1001 ? 56.214 9.911 -32.582 1.00 75.00 1001 ASN A C 1
ATOM 7702 O O . ASN A 1 1001 ? 56.815 10.107 -31.527 1.00 75.00 1001 ASN A O 1
ATOM 7706 N N . ASP A 1 1002 ? 56.084 10.871 -33.504 1.00 87.31 1002 ASP A N 1
ATOM 7707 C CA . ASP A 1 1002 ? 56.353 12.286 -33.221 1.00 87.31 1002 ASP A CA 1
ATOM 7708 C C . ASP A 1 1002 ? 55.401 12.791 -32.125 1.00 87.31 1002 ASP A C 1
ATOM 7710 O O . ASP A 1 1002 ? 54.212 12.487 -32.164 1.00 87.31 1002 ASP A O 1
ATOM 7714 N N . SER A 1 1003 ? 55.886 13.574 -31.159 1.00 76.94 1003 SER A N 1
ATOM 7715 C CA . SER A 1 1003 ? 55.088 13.992 -29.994 1.00 76.94 1003 SER A CA 1
ATOM 7716 C C . SER A 1 1003 ? 53.819 14.774 -30.355 1.00 76.94 1003 SER A C 1
ATOM 7718 O O . SER A 1 1003 ? 52.791 14.589 -29.707 1.00 76.94 1003 SER A O 1
ATOM 7720 N N . GLY A 1 1004 ? 53.851 15.584 -31.419 1.00 79.00 1004 GLY A N 1
ATOM 7721 C CA . GLY A 1 1004 ? 52.695 16.350 -31.899 1.00 79.00 1004 GLY A CA 1
ATOM 7722 C C . GLY A 1 1004 ? 51.667 15.521 -32.681 1.00 79.00 1004 GLY A C 1
ATOM 7723 O O . GLY A 1 1004 ? 50.617 16.052 -33.051 1.00 79.00 1004 GLY A O 1
ATOM 7724 N N . ILE A 1 1005 ? 51.958 14.240 -32.940 1.00 85.44 1005 ILE A N 1
ATOM 7725 C CA . ILE A 1 1005 ? 51.027 13.231 -33.475 1.00 85.44 1005 ILE A CA 1
ATOM 7726 C C . ILE A 1 1005 ? 50.652 12.228 -32.370 1.00 85.44 1005 ILE A C 1
ATOM 7728 O O . ILE A 1 1005 ? 49.485 11.875 -32.242 1.00 85.44 1005 ILE A O 1
ATOM 7732 N N . GLY A 1 1006 ? 51.603 11.846 -31.513 1.00 83.75 1006 GLY A N 1
ATOM 7733 C CA . GLY A 1 1006 ? 51.394 11.007 -30.331 1.00 83.75 1006 GLY A CA 1
ATOM 7734 C C . GLY A 1 1006 ? 50.273 11.530 -29.438 1.00 83.75 1006 GLY A C 1
ATOM 7735 O O . GLY A 1 1006 ? 49.342 10.792 -29.137 1.00 83.75 1006 GLY A O 1
ATOM 7736 N N . ILE A 1 1007 ? 50.273 12.832 -29.139 1.00 82.38 1007 ILE A N 1
ATOM 7737 C CA . ILE A 1 1007 ? 49.204 13.465 -28.352 1.00 82.38 1007 ILE A CA 1
ATOM 7738 C C . ILE A 1 1007 ? 47.812 13.356 -29.014 1.00 82.38 1007 ILE A C 1
ATOM 7740 O O . ILE A 1 1007 ? 46.804 13.252 -28.318 1.00 82.38 1007 ILE A O 1
ATOM 7744 N N . GLN A 1 1008 ? 47.739 13.316 -30.354 1.00 87.94 1008 GLN A N 1
ATOM 7745 C CA . GLN A 1 1008 ? 46.482 13.128 -31.099 1.00 87.94 1008 GLN A CA 1
ATOM 7746 C C . GLN A 1 1008 ? 45.960 11.691 -30.990 1.00 87.94 1008 GLN A C 1
ATOM 7748 O O . GLN A 1 1008 ? 44.766 11.472 -31.157 1.00 87.94 1008 GLN A O 1
ATOM 7753 N N . MET A 1 1009 ? 46.838 10.718 -30.721 1.00 84.69 1009 MET A N 1
ATOM 7754 C CA . MET A 1 1009 ? 46.461 9.336 -30.410 1.00 84.69 1009 MET A CA 1
ATOM 7755 C C . MET A 1 1009 ? 46.125 9.172 -28.919 1.00 84.69 1009 MET A C 1
ATOM 7757 O O . MET A 1 1009 ? 45.204 8.437 -28.579 1.00 84.69 1009 MET A O 1
ATOM 7761 N N . GLU A 1 1010 ? 46.820 9.882 -28.025 1.00 83.12 1010 GLU A N 1
ATOM 7762 C CA . GLU A 1 1010 ? 46.597 9.815 -26.573 1.00 83.12 1010 GLU A CA 1
ATOM 7763 C C . GLU A 1 1010 ? 45.278 10.463 -26.121 1.00 83.12 1010 GLU A C 1
ATOM 7765 O O . GLU A 1 1010 ? 44.604 9.916 -25.250 1.00 83.12 1010 GLU A O 1
ATOM 7770 N N . ILE A 1 1011 ? 44.865 11.594 -26.707 1.00 86.00 1011 ILE A N 1
ATOM 7771 C CA . ILE A 1 1011 ? 43.614 12.277 -26.321 1.00 86.00 1011 ILE A CA 1
ATOM 7772 C C . ILE A 1 1011 ? 42.367 11.384 -26.526 1.00 86.00 1011 ILE A C 1
ATOM 7774 O O . ILE A 1 1011 ? 41.595 11.241 -25.575 1.00 86.00 1011 ILE A O 1
ATOM 7778 N N . PRO A 1 1012 ? 42.161 10.715 -27.678 1.00 87.94 1012 PRO A N 1
ATOM 7779 C CA . PRO A 1 1012 ? 41.118 9.700 -27.842 1.00 87.94 1012 PRO A CA 1
ATOM 7780 C C . PRO A 1 1012 ? 41.111 8.641 -26.731 1.00 87.94 1012 PRO A C 1
ATOM 7782 O O . PRO A 1 1012 ? 40.094 8.468 -26.059 1.00 87.94 1012 PRO A O 1
ATOM 7785 N N . LEU A 1 1013 ? 42.270 8.036 -26.439 1.00 79.81 1013 LEU A N 1
ATOM 7786 C CA . LEU A 1 1013 ? 42.439 6.996 -25.410 1.00 79.81 1013 LEU A CA 1
ATOM 7787 C C . LEU A 1 1013 ? 42.096 7.465 -23.982 1.00 79.81 1013 LEU A C 1
ATOM 7789 O O . LEU A 1 1013 ? 41.762 6.653 -23.113 1.00 79.81 1013 LEU A O 1
ATOM 7793 N N . LEU A 1 1014 ? 42.211 8.769 -23.716 1.00 78.62 1014 LEU A N 1
ATOM 7794 C CA . LEU A 1 1014 ? 41.881 9.389 -22.429 1.00 78.62 1014 LEU A CA 1
ATOM 7795 C C . LEU A 1 1014 ? 40.413 9.829 -22.339 1.00 78.62 1014 LEU A C 1
ATOM 7797 O O . LEU A 1 1014 ? 39.860 9.845 -21.241 1.00 78.62 1014 LEU A O 1
ATOM 7801 N N . THR A 1 1015 ? 39.790 10.160 -23.472 1.00 85.12 1015 THR A N 1
ATOM 7802 C CA . THR A 1 1015 ? 38.404 10.662 -23.559 1.00 85.12 1015 THR A CA 1
ATOM 7803 C C . THR A 1 1015 ? 37.372 9.598 -23.944 1.00 85.12 1015 THR A C 1
ATOM 7805 O O . THR A 1 1015 ? 36.175 9.869 -23.920 1.00 85.12 1015 THR A O 1
ATOM 7808 N N . GLY A 1 1016 ? 37.812 8.388 -24.305 1.00 80.81 1016 GLY A N 1
ATOM 7809 C CA . GLY A 1 1016 ? 36.945 7.333 -24.840 1.00 80.81 1016 GLY A CA 1
ATOM 7810 C C . GLY A 1 1016 ? 36.554 7.535 -26.310 1.00 80.81 1016 GLY A C 1
ATOM 7811 O O . GLY A 1 1016 ? 35.669 6.840 -26.802 1.00 80.81 1016 GLY A O 1
ATOM 7812 N N . GLY A 1 1017 ? 37.191 8.483 -27.006 1.00 88.06 1017 GLY A N 1
ATOM 7813 C CA . GLY A 1 1017 ? 37.090 8.638 -28.457 1.00 88.06 1017 GLY A CA 1
ATOM 7814 C C . GLY A 1 1017 ? 38.045 7.709 -29.213 1.00 88.06 1017 GLY A C 1
ATOM 7815 O O . GLY A 1 1017 ? 38.762 6.904 -28.623 1.00 88.06 1017 GLY A O 1
ATOM 7816 N N . GLN A 1 1018 ? 38.081 7.840 -30.539 1.00 89.31 1018 GLN A N 1
ATOM 7817 C CA . GLN A 1 1018 ? 38.901 7.011 -31.431 1.00 89.31 1018 GLN A CA 1
ATOM 7818 C C . GLN A 1 1018 ? 39.877 7.835 -32.287 1.00 89.31 1018 GLN A C 1
ATOM 7820 O O . GLN A 1 1018 ? 39.587 8.973 -32.663 1.00 89.31 1018 GLN A O 1
ATOM 7825 N N . PHE A 1 1019 ? 41.032 7.249 -32.618 1.00 90.00 1019 PHE A N 1
ATOM 7826 C CA . PHE A 1 1019 ? 41.990 7.791 -33.589 1.00 90.00 1019 PHE A CA 1
ATOM 7827 C C . PHE A 1 1019 ? 41.888 7.006 -34.900 1.00 90.00 1019 PHE A C 1
ATOM 7829 O O . PHE A 1 1019 ? 42.295 5.852 -34.952 1.00 90.00 1019 PHE A O 1
ATOM 7836 N N . PHE A 1 1020 ? 41.375 7.634 -35.957 1.00 90.94 1020 PHE A N 1
ATOM 7837 C CA . PHE A 1 1020 ? 41.159 7.038 -37.275 1.00 90.94 1020 PHE A CA 1
ATOM 7838 C C . PHE A 1 1020 ? 42.226 7.506 -38.281 1.00 90.94 1020 PHE A C 1
ATOM 7840 O O . PHE A 1 1020 ? 42.142 8.639 -38.766 1.00 90.94 1020 PHE A O 1
ATOM 7847 N N . PRO A 1 1021 ? 43.190 6.660 -38.686 1.00 88.31 1021 PRO A N 1
ATOM 7848 C CA . PRO A 1 1021 ? 43.990 6.898 -39.873 1.00 88.31 1021 PRO A CA 1
ATOM 7849 C C . PRO A 1 1021 ? 43.180 6.482 -41.106 1.00 88.31 1021 PRO A C 1
ATOM 7851 O O . PRO A 1 1021 ? 42.999 5.294 -41.367 1.00 88.31 1021 PRO A O 1
ATOM 7854 N N . VAL A 1 1022 ? 42.665 7.440 -41.876 1.00 90.19 1022 VAL A N 1
ATOM 7855 C CA . VAL A 1 1022 ? 41.832 7.164 -43.065 1.00 90.19 1022 VAL A CA 1
ATOM 7856 C C . VAL A 1 1022 ? 42.117 8.163 -44.185 1.00 90.19 1022 VAL A C 1
ATOM 7858 O O . VAL A 1 1022 ? 42.080 9.368 -43.965 1.00 90.19 1022 VAL A O 1
ATOM 7861 N N . SER A 1 1023 ? 42.409 7.682 -45.397 1.00 89.88 1023 SER A N 1
ATOM 7862 C CA . SER A 1 1023 ? 42.783 8.547 -46.523 1.00 89.88 1023 SER A CA 1
ATOM 7863 C C . SER A 1 1023 ? 41.733 9.626 -46.790 1.00 89.88 1023 SER A C 1
ATOM 7865 O O . SER A 1 1023 ? 40.528 9.401 -46.669 1.00 89.88 1023 SER A O 1
ATOM 7867 N N . THR A 1 1024 ? 42.187 10.812 -47.198 1.00 87.81 1024 THR A N 1
ATOM 7868 C CA . THR A 1 1024 ? 41.363 12.029 -47.302 1.00 87.81 1024 THR A CA 1
ATOM 7869 C C . THR A 1 1024 ? 40.055 11.851 -48.084 1.00 87.81 1024 THR A C 1
ATOM 7871 O O . THR A 1 1024 ? 39.053 12.471 -47.746 1.00 87.81 1024 THR A O 1
ATOM 7874 N N . ILE A 1 1025 ? 40.038 10.995 -49.112 1.00 84.25 1025 ILE A N 1
ATOM 7875 C CA . ILE A 1 1025 ? 38.849 10.732 -49.942 1.00 84.25 1025 ILE A CA 1
ATOM 7876 C C . ILE A 1 1025 ? 37.810 9.880 -49.188 1.00 84.25 1025 ILE A C 1
ATOM 7878 O O . ILE A 1 1025 ? 36.611 10.065 -49.376 1.00 84.25 1025 ILE A O 1
ATOM 7882 N N . LYS A 1 1026 ? 38.257 8.968 -48.315 1.00 88.50 1026 LYS A N 1
ATOM 7883 C CA . LYS A 1 1026 ? 37.399 8.085 -47.509 1.00 88.50 1026 LYS A CA 1
ATOM 7884 C C . LYS A 1 1026 ? 37.037 8.665 -46.145 1.00 88.50 1026 LYS A C 1
ATOM 7886 O O . LYS A 1 1026 ? 36.050 8.249 -45.558 1.00 88.50 1026 LYS A O 1
ATOM 7891 N N . ALA A 1 1027 ? 37.777 9.656 -45.654 1.00 89.19 1027 ALA A N 1
ATOM 7892 C CA . ALA A 1 1027 ? 37.561 10.241 -44.332 1.00 89.19 1027 ALA A CA 1
ATOM 7893 C C . ALA A 1 1027 ? 36.155 10.861 -44.131 1.00 89.19 1027 ALA A C 1
ATOM 7895 O O . ALA A 1 1027 ? 35.689 10.955 -42.999 1.00 89.19 1027 ALA A O 1
ATOM 7896 N N . ALA A 1 1028 ? 35.434 11.204 -45.208 1.00 90.31 1028 ALA A N 1
ATOM 7897 C CA . ALA A 1 1028 ? 34.033 11.635 -45.136 1.00 90.31 1028 ALA A CA 1
ATOM 7898 C C . ALA A 1 1028 ? 33.058 10.506 -44.735 1.00 90.31 1028 ALA A C 1
ATOM 7900 O O . ALA A 1 1028 ? 31.973 10.783 -44.229 1.00 90.31 1028 ALA A O 1
ATOM 7901 N N . GLN A 1 1029 ? 33.449 9.236 -44.900 1.00 89.56 1029 GLN A N 1
ATOM 7902 C CA . GLN A 1 1029 ? 32.662 8.069 -44.480 1.00 89.56 1029 GLN A CA 1
ATOM 7903 C C . GLN A 1 1029 ? 32.546 7.949 -42.949 1.00 89.56 1029 GLN A C 1
ATOM 7905 O O . GLN A 1 1029 ? 31.751 7.150 -42.460 1.00 89.56 1029 GLN A O 1
ATOM 7910 N N . ILE A 1 1030 ? 33.253 8.785 -42.172 1.00 90.44 1030 ILE A N 1
ATOM 7911 C CA . ILE A 1 1030 ? 33.002 8.906 -40.730 1.00 90.44 1030 ILE A CA 1
ATOM 7912 C C . ILE A 1 1030 ? 31.560 9.352 -40.433 1.00 90.44 1030 ILE A C 1
ATOM 7914 O O . ILE A 1 1030 ? 31.026 9.003 -39.385 1.00 90.44 1030 ILE A O 1
ATOM 7918 N N . ASN A 1 1031 ? 30.884 10.027 -41.372 1.00 91.31 1031 ASN A N 1
ATOM 7919 C CA . ASN A 1 1031 ? 29.464 10.365 -41.250 1.00 91.31 1031 ASN A CA 1
ATOM 7920 C C . ASN A 1 1031 ? 28.566 9.113 -41.162 1.00 91.31 1031 ASN A C 1
ATOM 7922 O O . ASN A 1 1031 ? 27.488 9.191 -40.585 1.00 91.31 1031 ASN A O 1
ATOM 7926 N N . SER A 1 1032 ? 29.019 7.952 -41.652 1.00 86.75 1032 SER A N 1
ATOM 7927 C CA . SER A 1 1032 ? 28.355 6.654 -41.450 1.00 86.75 1032 SER A CA 1
ATOM 7928 C C . SER A 1 1032 ? 28.680 6.018 -40.090 1.00 86.75 1032 SER A C 1
ATOM 7930 O O . SER A 1 1032 ? 27.930 5.172 -39.621 1.00 86.75 1032 SER A O 1
ATOM 7932 N N . TYR A 1 1033 ? 29.777 6.423 -39.440 1.00 89.38 1033 TYR A N 1
ATOM 7933 C CA . TYR A 1 1033 ? 30.135 5.987 -38.085 1.00 89.38 1033 TYR A CA 1
ATOM 7934 C C . TYR A 1 1033 ? 29.403 6.788 -37.003 1.00 89.38 1033 TYR A C 1
ATOM 7936 O O . TYR A 1 1033 ? 28.994 6.194 -36.008 1.00 89.38 1033 TYR A O 1
ATOM 7944 N N . VAL A 1 1034 ? 29.201 8.103 -37.195 1.00 91.19 1034 VAL A N 1
ATOM 7945 C CA . VAL A 1 1034 ? 28.594 8.977 -36.170 1.00 91.19 1034 VAL A CA 1
ATOM 7946 C C . VAL A 1 1034 ? 27.286 8.404 -35.605 1.00 91.19 1034 VAL A C 1
ATOM 7948 O O . VAL A 1 1034 ? 27.230 8.282 -34.385 1.00 91.19 1034 VAL A O 1
ATOM 7951 N N . PRO A 1 1035 ? 26.283 7.964 -36.399 1.00 87.88 1035 PRO A N 1
ATOM 7952 C CA . PRO A 1 1035 ? 25.036 7.414 -35.855 1.00 87.88 1035 PRO A CA 1
ATOM 7953 C C . PRO A 1 1035 ? 25.219 6.224 -34.901 1.00 87.88 1035 PRO A C 1
ATOM 7955 O O . PRO A 1 1035 ? 24.429 6.065 -33.977 1.00 87.88 1035 PRO A O 1
ATOM 7958 N N . THR A 1 1036 ? 26.291 5.434 -35.054 1.00 86.12 1036 THR A N 1
ATOM 7959 C CA . THR A 1 1036 ? 26.578 4.286 -34.171 1.00 86.12 1036 THR A CA 1
ATOM 7960 C C . THR A 1 1036 ? 27.038 4.675 -32.762 1.00 86.12 1036 THR A C 1
ATOM 7962 O O . THR A 1 1036 ? 27.176 3.806 -31.905 1.00 86.12 1036 THR A O 1
ATOM 7965 N N . LEU A 1 1037 ? 27.255 5.969 -32.499 1.00 88.69 1037 LEU A N 1
ATOM 7966 C CA . LEU A 1 1037 ? 27.554 6.485 -31.163 1.00 88.69 1037 LEU A CA 1
ATOM 7967 C C . LEU A 1 1037 ? 26.302 6.726 -30.310 1.00 88.69 1037 LEU A C 1
ATOM 7969 O O . LEU A 1 1037 ? 26.435 6.896 -29.096 1.00 88.69 1037 LEU A O 1
ATOM 7973 N N . TYR A 1 1038 ? 25.095 6.734 -30.892 1.00 87.88 1038 TYR A N 1
ATOM 7974 C CA . TYR A 1 1038 ? 23.879 6.886 -30.096 1.00 87.88 1038 TYR A CA 1
ATOM 7975 C C . TYR A 1 1038 ? 23.727 5.717 -29.119 1.00 87.88 1038 TYR A C 1
ATOM 7977 O O . TYR A 1 1038 ? 23.676 4.557 -29.521 1.00 87.88 1038 TYR A O 1
ATOM 7985 N N . SER A 1 1039 ? 23.671 6.031 -27.822 1.00 83.25 1039 SER A N 1
ATOM 7986 C CA . SER A 1 1039 ? 23.665 5.046 -26.730 1.00 83.25 1039 SER A CA 1
ATOM 7987 C C . SER A 1 1039 ? 24.855 4.058 -26.731 1.00 83.25 1039 SER A C 1
ATOM 7989 O O . SER A 1 1039 ? 24.803 3.043 -26.035 1.00 83.25 1039 SER A O 1
ATOM 7991 N N . GLY A 1 1040 ? 25.929 4.344 -27.478 1.00 78.19 1040 GLY A N 1
ATOM 7992 C CA . GLY A 1 1040 ? 27.117 3.494 -27.601 1.00 78.19 1040 GLY A CA 1
ATOM 7993 C C . GLY A 1 1040 ? 28.228 3.846 -26.605 1.00 78.19 1040 GLY A C 1
ATOM 7994 O O . GLY A 1 1040 ? 28.361 4.992 -26.172 1.00 78.19 1040 GLY A O 1
ATOM 7995 N N . ASN A 1 1041 ? 29.062 2.864 -26.248 1.00 76.56 1041 ASN A N 1
ATOM 7996 C CA . ASN A 1 1041 ? 30.245 3.067 -25.403 1.00 76.56 1041 ASN A CA 1
ATOM 7997 C C . ASN A 1 1041 ? 31.349 2.033 -25.714 1.00 76.56 1041 ASN A C 1
ATOM 7999 O O . ASN A 1 1041 ? 31.101 1.028 -26.379 1.00 76.56 1041 ASN A O 1
ATOM 8003 N N . LEU A 1 1042 ? 32.576 2.274 -25.245 1.00 78.81 1042 LEU A N 1
ATOM 8004 C CA . LEU A 1 1042 ? 33.735 1.418 -25.509 1.00 78.81 1042 LEU A CA 1
ATOM 8005 C C . LEU A 1 1042 ? 33.690 0.127 -24.671 1.00 78.81 1042 LEU A C 1
ATOM 8007 O O . LEU A 1 1042 ? 33.878 0.162 -23.456 1.00 78.81 1042 LEU A O 1
ATOM 8011 N N . VAL A 1 1043 ? 33.494 -1.016 -25.335 1.00 75.62 1043 VAL A N 1
ATOM 8012 C CA . VAL A 1 1043 ? 33.403 -2.345 -24.695 1.00 75.62 1043 VAL A CA 1
ATOM 8013 C C . VAL A 1 1043 ? 34.772 -3.016 -24.532 1.00 75.62 1043 VAL A C 1
ATOM 8015 O O . VAL A 1 1043 ? 35.076 -3.582 -23.482 1.00 75.62 1043 VAL A O 1
ATOM 8018 N N . TYR A 1 1044 ? 35.618 -2.958 -25.564 1.00 80.50 1044 TYR A N 1
ATOM 8019 C CA . TYR A 1 1044 ? 36.937 -3.589 -25.573 1.00 80.50 1044 TYR A CA 1
ATOM 8020 C C . TYR A 1 1044 ? 37.929 -2.784 -26.405 1.00 80.50 1044 TYR A C 1
ATOM 8022 O O . TYR A 1 1044 ? 37.609 -2.306 -27.489 1.00 80.50 1044 TYR A O 1
ATOM 8030 N N . GLU A 1 1045 ? 39.158 -2.694 -25.909 1.00 77.75 1045 GLU A N 1
ATOM 8031 C CA . GLU A 1 1045 ? 40.291 -2.093 -26.598 1.00 77.75 1045 GLU A CA 1
ATOM 8032 C C . GLU A 1 1045 ? 41.547 -2.902 -26.273 1.00 77.75 1045 GLU A C 1
ATOM 8034 O O . GLU A 1 1045 ? 41.794 -3.255 -25.117 1.00 77.75 1045 GLU A O 1
ATOM 8039 N N . ASN A 1 1046 ? 42.349 -3.197 -27.294 1.00 76.12 1046 ASN A N 1
ATOM 8040 C CA . ASN A 1 1046 ? 43.643 -3.843 -27.134 1.00 76.12 1046 ASN A CA 1
ATOM 8041 C C . ASN A 1 1046 ? 44.551 -3.504 -28.324 1.00 76.12 1046 ASN A C 1
ATOM 8043 O O . ASN A 1 1046 ? 44.069 -3.226 -29.421 1.00 76.12 1046 ASN A O 1
ATOM 8047 N N . SER A 1 1047 ? 45.865 -3.567 -28.124 1.00 74.31 1047 SER A N 1
ATOM 8048 C CA . SER A 1 1047 ? 46.856 -3.428 -29.191 1.00 74.31 1047 SER A CA 1
ATOM 8049 C C . SER A 1 1047 ? 47.871 -4.567 -29.123 1.00 74.31 1047 SER A C 1
ATOM 8051 O O . SER A 1 1047 ? 48.302 -4.985 -28.050 1.00 74.31 1047 SER A O 1
ATOM 8053 N N . ILE A 1 1048 ? 48.250 -5.093 -30.289 1.00 73.19 1048 ILE A N 1
ATOM 8054 C CA . ILE A 1 1048 ? 49.259 -6.146 -30.425 1.00 73.19 1048 ILE A CA 1
ATOM 8055 C C . ILE A 1 1048 ? 50.359 -5.642 -31.360 1.00 73.19 1048 ILE A C 1
ATOM 8057 O O . ILE A 1 1048 ? 50.085 -5.056 -32.403 1.00 73.19 1048 ILE A O 1
ATOM 8061 N N . SER A 1 1049 ? 51.614 -5.867 -30.973 1.00 71.38 1049 SER A N 1
ATOM 8062 C CA . SER A 1 1049 ? 52.797 -5.438 -31.728 1.00 71.38 1049 SER A CA 1
ATOM 8063 C C . SER A 1 1049 ? 53.179 -6.376 -32.880 1.00 71.38 1049 SER A C 1
ATOM 8065 O O . SER A 1 1049 ? 53.831 -5.935 -33.823 1.00 71.38 1049 SER A O 1
ATOM 8067 N N . ASP A 1 1050 ? 52.774 -7.650 -32.826 1.00 71.69 1050 ASP A N 1
ATOM 8068 C CA . ASP A 1 1050 ? 52.985 -8.652 -33.879 1.00 71.69 1050 ASP A CA 1
ATOM 8069 C C . ASP A 1 1050 ? 51.651 -9.244 -34.368 1.00 71.69 1050 ASP A C 1
ATOM 8071 O O . ASP A 1 1050 ? 51.114 -10.201 -33.805 1.00 71.69 1050 ASP A O 1
ATOM 8075 N N . CYS A 1 1051 ? 51.130 -8.679 -35.457 1.00 69.12 1051 CYS A N 1
ATOM 8076 C CA . CYS A 1 1051 ? 49.931 -9.162 -36.148 1.00 69.12 1051 CYS A CA 1
ATOM 8077 C C . CYS A 1 1051 ? 50.248 -10.120 -37.316 1.00 69.12 1051 CYS A C 1
ATOM 8079 O O . CYS A 1 1051 ? 49.379 -10.376 -38.145 1.00 69.12 1051 CYS A O 1
ATOM 8081 N N . THR A 1 1052 ? 51.479 -10.648 -37.427 1.00 70.06 1052 THR A N 1
ATOM 8082 C CA . THR A 1 1052 ? 51.864 -11.553 -38.538 1.00 70.06 1052 THR A CA 1
ATOM 8083 C C . THR A 1 1052 ? 51.254 -12.951 -38.429 1.00 70.06 1052 THR A C 1
ATOM 8085 O O . THR A 1 1052 ? 51.228 -13.703 -39.404 1.00 70.06 1052 THR A O 1
ATOM 8088 N N . LYS A 1 1053 ? 50.747 -13.302 -37.245 1.00 70.31 1053 LYS A N 1
ATOM 8089 C CA . LYS A 1 1053 ? 49.982 -14.520 -36.968 1.00 70.31 1053 LYS A CA 1
ATOM 8090 C C . LYS A 1 1053 ? 48.529 -14.140 -36.681 1.00 70.31 1053 LYS A C 1
ATOM 8092 O O . LYS A 1 1053 ? 48.310 -13.060 -36.135 1.00 70.31 1053 LYS A O 1
ATOM 8097 N N . PRO A 1 1054 ? 47.547 -15.011 -36.980 1.00 69.69 1054 PRO A N 1
ATOM 8098 C CA . PRO A 1 1054 ? 46.164 -14.786 -36.577 1.00 69.69 1054 PRO A CA 1
ATOM 8099 C C . PRO A 1 1054 ? 46.074 -14.560 -35.064 1.00 69.69 1054 PRO A C 1
ATOM 8101 O O . PRO A 1 1054 ? 46.414 -15.447 -34.282 1.00 69.69 1054 PRO A O 1
ATOM 8104 N N . GLN A 1 1055 ? 45.633 -13.368 -34.665 1.00 75.00 1055 GLN A N 1
ATOM 8105 C CA . GLN A 1 1055 ? 45.385 -13.022 -33.270 1.00 75.00 1055 GLN A CA 1
ATOM 8106 C C . GLN A 1 1055 ? 43.893 -13.181 -32.986 1.00 75.00 1055 GLN A C 1
ATOM 8108 O O . GLN A 1 1055 ? 43.059 -12.681 -33.738 1.00 75.00 1055 GLN A O 1
ATOM 8113 N N . SER A 1 1056 ? 43.557 -13.904 -31.920 1.00 74.00 1056 SER A N 1
ATOM 8114 C CA . SER A 1 1056 ? 42.174 -14.078 -31.468 1.00 74.00 1056 SER A CA 1
ATOM 8115 C C . SER A 1 1056 ? 41.927 -13.180 -30.265 1.00 74.00 1056 SER A C 1
ATOM 8117 O O . SER A 1 1056 ? 42.577 -13.335 -29.232 1.00 74.00 1056 SER A O 1
ATOM 8119 N N . PHE A 1 1057 ? 40.992 -12.247 -30.410 1.00 74.69 1057 PHE A N 1
ATOM 8120 C CA . PHE A 1 1057 ? 40.530 -11.381 -29.333 1.00 74.69 1057 PHE A CA 1
ATOM 8121 C C . PHE A 1 1057 ? 39.184 -11.890 -28.830 1.00 74.69 1057 PHE A C 1
ATOM 8123 O O . PHE A 1 1057 ? 38.325 -12.260 -29.628 1.00 74.69 1057 PHE A O 1
ATOM 8130 N N . TYR A 1 1058 ? 39.005 -11.884 -27.514 1.00 74.06 1058 TYR A N 1
ATOM 8131 C CA . TYR A 1 1058 ? 37.764 -12.276 -26.860 1.00 74.06 1058 TYR A CA 1
ATOM 8132 C C . TYR A 1 1058 ? 37.272 -11.086 -26.046 1.00 74.06 1058 TYR A C 1
ATOM 8134 O O . TYR A 1 1058 ? 38.011 -10.558 -25.212 1.00 74.06 1058 TYR A O 1
ATOM 8142 N N . PHE A 1 1059 ? 36.041 -10.664 -26.307 1.00 74.44 1059 PHE A N 1
ATOM 8143 C CA . PHE A 1 1059 ? 35.372 -9.581 -25.601 1.00 74.44 1059 PHE A CA 1
ATOM 8144 C C . PHE A 1 1059 ? 33.920 -9.986 -25.314 1.00 74.44 1059 PHE A C 1
ATOM 8146 O O . PHE A 1 1059 ? 33.296 -10.624 -26.165 1.00 74.44 1059 PHE A O 1
ATOM 8153 N N . PRO A 1 1060 ? 33.383 -9.672 -24.124 1.00 69.12 1060 PRO A N 1
ATOM 8154 C CA . PRO A 1 1060 ? 31.974 -9.885 -23.838 1.00 69.12 1060 PRO A CA 1
ATOM 8155 C C . PRO A 1 1060 ? 31.130 -8.829 -24.560 1.00 69.12 1060 PRO A C 1
ATOM 8157 O O . PRO A 1 1060 ? 31.533 -7.674 -24.661 1.00 69.12 1060 PRO A O 1
ATOM 8160 N N . ILE A 1 1061 ? 29.943 -9.226 -25.005 1.00 66.88 1061 ILE A N 1
ATOM 8161 C CA . ILE A 1 1061 ? 28.832 -8.336 -25.364 1.00 66.88 1061 ILE A CA 1
ATOM 8162 C C . ILE A 1 1061 ? 27.610 -8.810 -24.574 1.0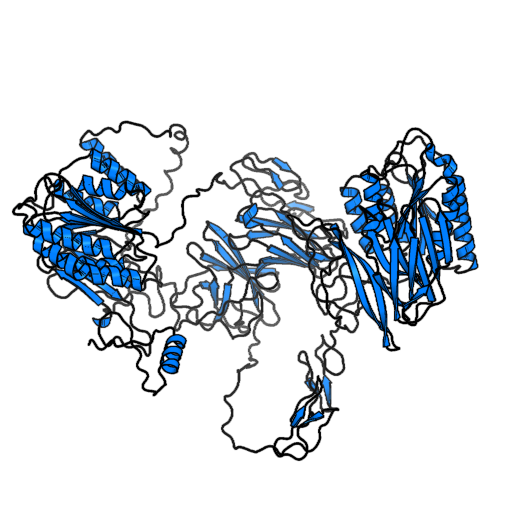0 66.88 1061 ILE A C 1
ATOM 8164 O O . ILE A 1 1061 ? 27.486 -10.008 -24.303 1.00 66.88 1061 ILE A O 1
ATOM 8168 N N . ASP A 1 1062 ? 26.752 -7.890 -24.149 1.00 58.25 1062 ASP A N 1
ATOM 8169 C CA . ASP A 1 1062 ? 25.550 -8.213 -23.377 1.00 58.25 1062 ASP A CA 1
ATOM 8170 C C . ASP A 1 1062 ? 24.359 -8.584 -24.287 1.00 58.25 1062 ASP A C 1
ATOM 8172 O O . ASP A 1 1062 ? 24.406 -8.429 -25.507 1.00 58.25 1062 ASP A O 1
ATOM 8176 N N . SER A 1 1063 ? 23.273 -9.078 -23.690 1.00 60.19 1063 SER A N 1
ATOM 8177 C CA . SER A 1 1063 ? 22.065 -9.527 -24.400 1.00 60.19 1063 SER A CA 1
ATOM 8178 C C . SER A 1 1063 ? 21.203 -8.406 -24.995 1.00 60.19 1063 SER A C 1
ATOM 8180 O O . SER A 1 1063 ? 20.354 -8.690 -25.839 1.00 60.19 1063 SER A O 1
ATOM 8182 N N . HIS A 1 1064 ? 21.388 -7.155 -24.570 1.00 55.44 1064 HIS A N 1
ATOM 8183 C CA . HIS A 1 1064 ? 20.660 -5.985 -25.065 1.00 55.44 1064 HIS A CA 1
ATOM 8184 C C . HIS A 1 1064 ? 21.429 -5.221 -26.154 1.00 55.44 1064 HIS A C 1
ATOM 8186 O O . HIS A 1 1064 ? 20.817 -4.408 -26.852 1.00 55.44 1064 HIS A O 1
ATOM 8192 N N . THR A 1 1065 ? 22.722 -5.510 -26.357 1.00 70.19 1065 THR A N 1
ATOM 8193 C CA . THR A 1 1065 ? 23.523 -5.025 -27.495 1.00 70.19 1065 THR A CA 1
ATOM 8194 C C . THR A 1 1065 ? 22.820 -5.358 -28.824 1.00 70.19 1065 THR A C 1
ATOM 8196 O O . THR A 1 1065 ? 22.847 -6.492 -29.298 1.00 70.19 1065 THR A O 1
ATOM 8199 N N . GLN A 1 1066 ? 22.191 -4.355 -29.450 1.00 71.81 1066 GLN A N 1
ATOM 8200 C CA . GLN A 1 1066 ? 21.535 -4.496 -30.764 1.00 71.81 1066 GLN A CA 1
ATOM 8201 C C . GLN A 1 1066 ? 22.550 -4.561 -31.911 1.00 71.81 1066 GLN A C 1
ATOM 8203 O O . GLN A 1 1066 ? 22.348 -5.250 -32.913 1.00 71.81 1066 GLN A O 1
ATOM 8208 N N . ALA A 1 1067 ? 23.649 -3.825 -31.747 1.00 80.25 1067 ALA A N 1
ATOM 8209 C CA . ALA A 1 1067 ? 24.771 -3.786 -32.660 1.00 80.25 1067 ALA A CA 1
ATOM 8210 C C . ALA A 1 1067 ? 26.048 -3.415 -31.902 1.00 80.25 1067 ALA A C 1
ATOM 8212 O O . ALA A 1 1067 ? 25.992 -2.669 -30.925 1.00 80.25 1067 ALA A O 1
ATOM 8213 N N . PHE A 1 1068 ? 27.200 -3.870 -32.389 1.00 86.31 1068 PHE A N 1
ATOM 8214 C CA . PHE A 1 1068 ? 28.500 -3.384 -31.929 1.00 86.31 1068 PHE A CA 1
ATOM 8215 C C . PHE A 1 1068 ? 29.383 -3.005 -33.116 1.00 86.31 1068 PHE A C 1
ATOM 8217 O O . PHE A 1 1068 ? 29.386 -3.671 -34.153 1.00 86.31 1068 PHE A O 1
ATOM 8224 N N . THR A 1 1069 ? 30.146 -1.926 -32.956 1.00 88.00 1069 THR A N 1
ATOM 8225 C CA . THR A 1 1069 ? 31.034 -1.408 -33.998 1.00 88.00 1069 THR A CA 1
ATOM 8226 C C . THR A 1 1069 ? 32.475 -1.812 -33.702 1.00 88.00 1069 THR A C 1
ATOM 8228 O O . THR A 1 1069 ? 33.043 -1.435 -32.679 1.00 88.00 1069 THR A O 1
ATOM 8231 N N . VAL A 1 1070 ? 33.084 -2.570 -34.611 1.00 86.81 1070 VAL A N 1
ATOM 8232 C CA . VAL A 1 1070 ? 34.481 -3.000 -34.545 1.00 86.81 1070 VAL A CA 1
ATOM 8233 C C . VAL A 1 1070 ? 35.336 -2.057 -35.384 1.00 86.81 1070 VAL A C 1
ATOM 8235 O O . VAL A 1 1070 ? 35.359 -2.132 -36.614 1.00 86.81 1070 VAL A O 1
ATOM 8238 N N . TYR A 1 1071 ? 36.087 -1.194 -34.704 1.00 87.44 1071 TYR A N 1
ATOM 8239 C CA . TYR A 1 1071 ? 37.215 -0.481 -35.293 1.00 87.44 1071 TYR A CA 1
ATOM 8240 C C . TYR A 1 1071 ? 38.447 -1.399 -35.310 1.00 87.44 1071 TYR A C 1
ATOM 8242 O O . TYR A 1 1071 ? 38.852 -1.928 -34.278 1.00 87.44 1071 TYR A O 1
ATOM 8250 N N . THR A 1 1072 ? 39.041 -1.620 -36.484 1.00 84.88 1072 THR A N 1
ATOM 8251 C CA . THR A 1 1072 ? 40.284 -2.392 -36.647 1.00 84.88 1072 THR A CA 1
ATOM 8252 C C . THR A 1 1072 ? 41.321 -1.565 -37.396 1.00 84.88 1072 THR A C 1
ATOM 8254 O O . THR A 1 1072 ? 41.047 -1.059 -38.486 1.00 84.88 1072 THR A O 1
ATOM 8257 N N . GLN A 1 1073 ? 42.533 -1.494 -36.842 1.00 81.12 1073 GLN A N 1
ATOM 8258 C CA . GLN A 1 1073 ? 43.692 -0.842 -37.445 1.00 81.12 1073 GLN A CA 1
ATOM 8259 C C . GLN A 1 1073 ? 44.882 -1.810 -37.462 1.00 81.12 1073 GLN A C 1
ATOM 8261 O O . GLN A 1 1073 ? 45.355 -2.242 -36.412 1.00 81.12 1073 GLN A O 1
ATOM 8266 N N . GLY A 1 1074 ? 45.389 -2.155 -38.645 1.00 77.38 1074 GLY A N 1
ATOM 8267 C CA . GLY A 1 1074 ? 46.525 -3.070 -38.794 1.00 77.38 1074 GLY A CA 1
ATOM 8268 C C . GLY A 1 1074 ? 46.566 -3.753 -40.158 1.00 77.38 1074 GLY A C 1
ATOM 8269 O O . GLY A 1 1074 ? 45.556 -3.842 -40.844 1.00 77.38 1074 GLY A O 1
ATOM 8270 N N . GLN A 1 1075 ? 47.742 -4.221 -40.583 1.00 69.81 1075 GLN A N 1
ATOM 8271 C CA . GLN A 1 1075 ? 47.960 -4.763 -41.930 1.00 69.81 1075 GLN A CA 1
ATOM 8272 C C . GLN A 1 1075 ? 47.266 -6.130 -42.131 1.00 69.81 1075 GLN A C 1
ATOM 8274 O O . GLN A 1 1075 ? 47.885 -7.183 -41.986 1.00 69.81 1075 GLN A O 1
ATOM 8279 N N . LEU A 1 1076 ? 45.968 -6.108 -42.454 1.00 61.03 1076 LEU A N 1
ATOM 8280 C CA . LEU A 1 1076 ? 45.128 -7.294 -42.659 1.00 61.03 1076 LEU A CA 1
ATOM 8281 C C . LEU A 1 1076 ? 45.458 -7.966 -44.004 1.00 61.03 1076 LEU A C 1
ATOM 8283 O O . LEU A 1 1076 ? 45.314 -7.360 -45.063 1.00 61.03 1076 LEU A O 1
ATOM 8287 N N . VAL A 1 1077 ? 45.914 -9.222 -43.968 1.00 55.16 1077 VAL A N 1
ATOM 8288 C CA . VAL A 1 1077 ? 46.561 -9.868 -45.129 1.00 55.16 1077 VAL A CA 1
ATOM 8289 C C . VAL A 1 1077 ? 45.572 -10.381 -46.187 1.00 55.16 1077 VAL A C 1
ATOM 8291 O O . VAL A 1 1077 ? 45.906 -10.351 -47.369 1.00 55.16 1077 VAL A O 1
ATOM 8294 N N . ASN A 1 1078 ? 44.381 -10.852 -45.798 1.00 53.22 1078 ASN A N 1
ATOM 8295 C CA . ASN A 1 1078 ? 43.219 -11.057 -46.678 1.00 53.22 1078 ASN A CA 1
ATOM 8296 C C . ASN A 1 1078 ? 42.002 -11.537 -45.875 1.00 53.22 1078 ASN A C 1
ATOM 8298 O O . ASN A 1 1078 ? 42.167 -12.220 -44.867 1.00 53.22 1078 ASN A O 1
ATOM 8302 N N . THR A 1 1079 ? 40.799 -11.243 -46.388 1.00 55.41 1079 THR A N 1
ATOM 8303 C CA . THR A 1 1079 ? 39.483 -11.418 -45.730 1.00 55.41 1079 THR A CA 1
ATOM 8304 C C . THR A 1 1079 ? 39.335 -10.634 -44.415 1.00 55.41 1079 THR A C 1
ATOM 8306 O O . THR A 1 1079 ? 40.300 -10.421 -43.688 1.00 55.41 1079 THR A O 1
ATOM 8309 N N . GLY A 1 1080 ? 38.137 -10.092 -44.169 1.00 59.84 1080 GLY A N 1
ATOM 8310 C CA . GLY A 1 1080 ? 37.882 -9.208 -43.023 1.00 59.84 1080 GLY A CA 1
ATOM 8311 C C . GLY A 1 1080 ? 38.029 -9.917 -41.676 1.00 59.84 1080 GLY A C 1
ATOM 8312 O O . GLY A 1 1080 ? 38.197 -11.135 -41.624 1.00 59.84 1080 GLY A O 1
ATOM 8313 N N . SER A 1 1081 ? 37.941 -9.149 -40.587 1.00 66.25 1081 SER A N 1
ATOM 8314 C CA . SER A 1 1081 ? 37.911 -9.682 -39.223 1.00 66.25 1081 SER A CA 1
ATOM 8315 C C . SER A 1 1081 ? 36.896 -10.827 -39.136 1.00 66.25 1081 SER A C 1
ATOM 8317 O O . SER A 1 1081 ? 35.704 -10.617 -39.347 1.00 66.25 1081 SER A O 1
ATOM 8319 N N . VAL A 1 1082 ? 37.368 -12.051 -38.878 1.00 74.56 1082 VAL A N 1
ATOM 8320 C CA . VAL A 1 1082 ? 36.493 -13.226 -38.769 1.00 74.56 1082 VAL A CA 1
ATOM 8321 C C . VAL A 1 1082 ? 35.850 -13.192 -37.391 1.00 74.56 1082 VAL A C 1
ATOM 8323 O O . VAL A 1 1082 ? 36.440 -13.623 -36.401 1.00 74.56 1082 VAL A O 1
ATOM 8326 N N . ILE A 1 1083 ? 34.650 -12.623 -37.332 1.00 75.62 1083 ILE A N 1
ATOM 8327 C CA . ILE A 1 1083 ? 33.871 -12.525 -36.103 1.00 75.62 1083 ILE A CA 1
ATOM 8328 C C . ILE A 1 1083 ? 33.098 -13.835 -35.959 1.00 75.62 1083 ILE A C 1
ATOM 8330 O O . ILE A 1 1083 ? 32.198 -14.132 -36.743 1.00 75.62 1083 ILE A O 1
ATOM 8334 N N . ASN A 1 1084 ? 33.482 -14.636 -34.971 1.00 76.31 1084 ASN A N 1
ATOM 8335 C CA . ASN A 1 1084 ? 32.788 -15.870 -34.623 1.00 76.31 1084 ASN A CA 1
ATOM 8336 C C . ASN A 1 1084 ? 31.789 -15.603 -33.494 1.00 76.31 1084 ASN A C 1
ATOM 8338 O O . ASN A 1 1084 ? 32.051 -14.798 -32.600 1.00 76.31 1084 ASN A O 1
ATOM 8342 N N . SER A 1 1085 ? 30.668 -16.316 -33.507 1.00 64.75 1085 SER A N 1
ATOM 8343 C CA . SER A 1 1085 ? 29.769 -16.412 -32.363 1.00 64.75 1085 SER A CA 1
ATOM 8344 C C . SER A 1 1085 ? 30.473 -17.100 -31.176 1.00 64.75 1085 SER A C 1
ATOM 8346 O O . SER A 1 1085 ? 31.470 -17.806 -31.375 1.00 64.75 1085 SER A O 1
ATOM 8348 N N . PRO A 1 1086 ? 29.943 -16.988 -29.942 1.00 58.53 1086 PRO A N 1
ATOM 8349 C CA . PRO A 1 1086 ? 30.477 -17.701 -28.775 1.00 58.53 1086 PRO A CA 1
ATOM 8350 C C . PRO A 1 1086 ? 30.560 -19.230 -28.946 1.00 58.53 1086 PRO A C 1
ATOM 8352 O O . PRO A 1 1086 ? 31.357 -19.886 -28.283 1.00 58.53 1086 PRO A O 1
ATOM 8355 N N . GLN A 1 1087 ? 29.768 -19.804 -29.858 1.00 56.66 1087 GLN A N 1
ATOM 8356 C CA . GLN A 1 1087 ? 29.765 -21.229 -30.209 1.00 56.66 1087 GLN A CA 1
ATOM 8357 C C . GLN A 1 1087 ? 30.795 -21.587 -31.302 1.00 56.66 1087 GLN A C 1
ATOM 8359 O O . GLN A 1 1087 ? 30.796 -22.708 -31.806 1.00 56.66 1087 GLN A O 1
ATOM 8364 N N . GLY A 1 1088 ? 31.653 -20.645 -31.711 1.00 63.94 1088 GLY A N 1
ATOM 8365 C CA . GLY A 1 1088 ? 32.689 -20.849 -32.729 1.00 63.94 1088 GLY A CA 1
ATOM 8366 C C . GLY A 1 1088 ? 32.180 -20.863 -34.175 1.00 63.94 1088 GLY A C 1
ATOM 8367 O O . GLY A 1 1088 ? 32.928 -21.249 -35.071 1.00 63.94 1088 GLY A O 1
ATOM 8368 N N . THR A 1 1089 ? 30.931 -20.456 -34.422 1.00 70.56 1089 THR A N 1
ATOM 8369 C CA . THR A 1 1089 ? 30.367 -20.368 -35.780 1.00 70.56 1089 THR A CA 1
ATOM 8370 C C . THR A 1 1089 ? 30.651 -18.980 -36.362 1.00 70.56 1089 THR A C 1
ATOM 8372 O O . THR A 1 1089 ? 30.335 -17.997 -35.696 1.00 70.56 1089 THR A O 1
ATOM 8375 N N . PRO A 1 1090 ? 31.228 -18.843 -37.569 1.00 70.31 1090 PRO A N 1
ATOM 8376 C CA . PRO A 1 1090 ? 31.466 -17.531 -38.166 1.00 70.31 1090 PRO A CA 1
ATOM 8377 C C . PRO A 1 1090 ? 30.144 -16.821 -38.477 1.00 70.31 1090 PRO A C 1
ATOM 8379 O O . PRO A 1 1090 ? 29.248 -17.416 -39.081 1.00 70.31 1090 PRO A O 1
ATOM 8382 N N . TYR A 1 1091 ? 30.031 -15.544 -38.104 1.00 69.88 1091 TYR A N 1
ATOM 8383 C CA . TYR A 1 1091 ? 28.930 -14.700 -38.564 1.00 69.88 1091 TYR A CA 1
ATOM 8384 C C . TYR A 1 1091 ? 28.998 -14.526 -40.085 1.00 69.88 1091 TYR A C 1
ATOM 8386 O O . TYR A 1 1091 ? 30.076 -14.444 -40.680 1.00 69.88 1091 TYR A O 1
ATOM 8394 N N . THR A 1 1092 ? 27.830 -14.487 -40.721 1.00 67.44 1092 THR A N 1
ATOM 8395 C CA . THR A 1 1092 ? 27.723 -14.393 -42.180 1.00 67.44 1092 THR A CA 1
ATOM 8396 C C . THR A 1 1092 ? 27.743 -12.938 -42.649 1.00 67.44 1092 THR A C 1
ATOM 8398 O O . THR A 1 1092 ? 27.609 -12.009 -41.852 1.00 67.44 1092 THR A O 1
ATOM 8401 N N . SER A 1 1093 ? 27.901 -12.710 -43.955 1.00 63.34 1093 SER A N 1
ATOM 8402 C CA . SER A 1 1093 ? 27.966 -11.356 -44.522 1.00 63.34 1093 SER A CA 1
ATOM 8403 C C . SER A 1 1093 ? 26.692 -10.523 -44.330 1.00 63.34 1093 SER A C 1
ATOM 8405 O O . SER A 1 1093 ? 26.794 -9.305 -44.360 1.00 63.34 1093 SER A O 1
ATOM 8407 N N . SER A 1 1094 ? 25.526 -11.133 -44.082 1.00 60.50 1094 SER A N 1
ATOM 8408 C CA . SER A 1 1094 ? 24.291 -10.405 -43.734 1.00 60.50 1094 SER A CA 1
ATOM 8409 C C . SER A 1 1094 ? 24.255 -9.917 -42.278 1.00 60.50 1094 SER A C 1
ATOM 8411 O O . SER A 1 1094 ? 23.368 -9.165 -41.902 1.00 60.50 1094 SER A O 1
ATOM 8413 N N . ASN A 1 1095 ? 25.211 -10.324 -41.434 1.00 68.19 1095 ASN A N 1
ATOM 8414 C CA . ASN A 1 1095 ? 25.337 -9.833 -40.056 1.00 68.19 1095 ASN A CA 1
ATOM 8415 C C . ASN A 1 1095 ? 26.397 -8.734 -39.903 1.00 68.19 1095 ASN A C 1
ATOM 8417 O O . ASN A 1 1095 ? 26.443 -8.083 -38.863 1.00 68.19 1095 ASN A O 1
ATOM 8421 N N . ILE A 1 1096 ? 27.281 -8.563 -40.893 1.00 76.38 1096 ILE A N 1
ATOM 8422 C CA . ILE A 1 1096 ? 28.464 -7.698 -40.810 1.00 76.38 1096 ILE A CA 1
ATOM 8423 C C . ILE A 1 1096 ? 28.377 -6.622 -41.894 1.00 76.38 1096 ILE A C 1
ATOM 8425 O O . ILE A 1 1096 ? 28.792 -6.827 -43.036 1.00 76.38 1096 ILE A O 1
ATOM 8429 N N . ILE A 1 1097 ? 27.886 -5.446 -41.513 1.00 80.00 1097 ILE A N 1
ATOM 8430 C CA . ILE A 1 1097 ? 27.850 -4.267 -42.375 1.00 80.00 1097 ILE A CA 1
ATOM 8431 C C . ILE A 1 1097 ? 29.229 -3.606 -42.329 1.00 80.00 1097 ILE A C 1
ATOM 8433 O O . ILE A 1 1097 ? 29.640 -3.069 -41.301 1.00 80.00 1097 ILE A O 1
ATOM 8437 N N . ASN A 1 1098 ? 29.957 -3.590 -43.448 1.00 82.69 1098 ASN A N 1
ATOM 8438 C CA . ASN A 1 1098 ? 31.146 -2.743 -43.539 1.00 82.69 1098 ASN A CA 1
ATOM 8439 C C . ASN A 1 1098 ? 30.709 -1.284 -43.721 1.00 82.69 1098 ASN A C 1
ATOM 8441 O O . ASN A 1 1098 ? 30.433 -0.869 -44.844 1.00 82.69 1098 ASN A O 1
ATOM 8445 N N . LEU A 1 1099 ? 30.674 -0.507 -42.632 1.00 84.44 1099 LEU A N 1
ATOM 8446 C CA . LEU A 1 1099 ? 30.366 0.928 -42.689 1.00 84.44 1099 LEU A CA 1
ATOM 8447 C C . LEU A 1 1099 ? 31.353 1.653 -43.605 1.00 84.44 1099 LEU A C 1
ATOM 8449 O O . LEU A 1 1099 ? 30.958 2.481 -44.425 1.00 84.44 1099 LEU A O 1
ATOM 8453 N N . TRP A 1 1100 ? 32.640 1.320 -43.472 1.00 86.12 1100 TRP A N 1
ATOM 8454 C CA . TRP A 1 1100 ? 33.683 1.678 -44.428 1.00 86.12 1100 TRP A CA 1
ATOM 8455 C C . TRP A 1 1100 ? 34.979 0.900 -44.176 1.00 86.12 1100 TRP A C 1
ATOM 8457 O O . TRP A 1 1100 ? 35.204 0.282 -43.130 1.00 86.12 1100 TRP A O 1
ATOM 8467 N N . SER A 1 1101 ? 35.878 0.931 -45.157 1.00 86.06 1101 SER A N 1
ATOM 8468 C CA . SER A 1 1101 ? 37.232 0.402 -45.014 1.00 86.06 1101 SER A CA 1
ATOM 8469 C C . SER A 1 1101 ? 38.221 1.116 -45.930 1.00 86.06 1101 SER A C 1
ATOM 8471 O O . SER A 1 1101 ? 37.926 1.453 -47.080 1.00 86.06 1101 SER A O 1
ATOM 8473 N N . ASP A 1 1102 ? 39.434 1.325 -45.428 1.00 85.75 1102 ASP A N 1
ATOM 8474 C CA . ASP A 1 1102 ? 40.568 1.852 -46.166 1.00 85.75 1102 ASP A CA 1
ATOM 8475 C C . ASP A 1 1102 ? 41.773 0.911 -46.091 1.00 85.75 1102 ASP A C 1
ATOM 8477 O O . ASP A 1 1102 ? 42.586 0.951 -45.170 1.00 85.75 1102 ASP A O 1
ATOM 8481 N N . THR A 1 1103 ? 41.920 0.102 -47.138 1.00 79.69 1103 THR A N 1
ATOM 8482 C CA . THR A 1 1103 ? 43.071 -0.777 -47.381 1.00 79.69 1103 THR A CA 1
ATOM 8483 C C . THR A 1 1103 ? 44.399 -0.029 -47.527 1.00 79.69 1103 THR A C 1
ATOM 8485 O O . THR A 1 1103 ? 45.450 -0.652 -47.444 1.00 79.69 1103 THR A O 1
ATOM 8488 N N . THR A 1 1104 ? 44.384 1.288 -47.761 1.00 78.62 1104 THR A N 1
ATOM 8489 C CA . THR A 1 1104 ? 45.603 2.104 -47.905 1.00 78.62 1104 THR A CA 1
ATOM 8490 C C . THR A 1 1104 ? 46.241 2.375 -46.550 1.00 78.62 1104 THR A C 1
ATOM 8492 O O . THR A 1 1104 ? 47.451 2.229 -46.390 1.00 78.62 1104 THR A O 1
ATOM 8495 N N . LEU A 1 1105 ? 45.416 2.773 -45.575 1.00 82.38 1105 LEU A N 1
ATOM 8496 C CA . LEU A 1 1105 ? 45.842 3.076 -44.206 1.00 82.38 1105 LEU A CA 1
ATOM 8497 C C . LEU A 1 1105 ? 45.557 1.932 -43.226 1.00 82.38 1105 LEU A C 1
ATOM 8499 O O . LEU A 1 1105 ? 45.835 2.063 -42.039 1.00 82.38 1105 LEU A O 1
ATOM 8503 N N . ASN A 1 1106 ? 45.114 0.785 -43.754 1.00 79.62 1106 ASN A N 1
ATOM 8504 C CA . ASN A 1 1106 ? 44.875 -0.450 -43.017 1.00 79.62 1106 ASN A CA 1
ATOM 8505 C C . ASN A 1 1106 ? 43.829 -0.295 -41.901 1.00 79.62 1106 ASN A C 1
ATOM 8507 O O . ASN A 1 1106 ? 43.974 -0.851 -40.813 1.00 79.62 1106 ASN A O 1
ATOM 8511 N N . THR A 1 1107 ? 42.769 0.454 -42.205 1.00 85.12 1107 THR A N 1
ATOM 8512 C CA . THR A 1 1107 ? 41.701 0.812 -41.269 1.00 85.12 1107 THR A CA 1
ATOM 8513 C C . THR A 1 1107 ? 40.369 0.255 -41.743 1.00 85.12 1107 THR A C 1
ATOM 8515 O O . THR A 1 1107 ? 40.045 0.320 -42.930 1.00 85.12 1107 THR A O 1
ATOM 8518 N N . ARG A 1 1108 ? 39.570 -0.285 -40.827 1.00 86.06 1108 ARG A N 1
ATOM 8519 C CA . ARG A 1 1108 ? 38.269 -0.882 -41.127 1.00 86.06 1108 ARG A CA 1
ATOM 8520 C C . ARG A 1 1108 ? 37.292 -0.613 -39.991 1.00 86.06 1108 ARG A C 1
ATOM 8522 O O . ARG A 1 1108 ? 37.662 -0.743 -38.828 1.00 86.06 1108 ARG A O 1
ATOM 8529 N N . VAL A 1 1109 ? 36.062 -0.257 -40.348 1.00 87.62 1109 VAL A N 1
ATOM 8530 C CA . VAL A 1 1109 ? 34.940 -0.149 -39.417 1.00 87.62 1109 VAL A CA 1
ATOM 8531 C C . VAL A 1 1109 ? 33.834 -1.072 -39.905 1.00 87.62 1109 VAL A C 1
ATOM 8533 O O . VAL A 1 1109 ? 33.241 -0.845 -40.961 1.00 87.62 1109 VAL A O 1
ATOM 8536 N N . ASP A 1 1110 ? 33.583 -2.120 -39.130 1.00 86.88 1110 ASP A N 1
ATOM 8537 C CA . ASP A 1 1110 ? 32.457 -3.028 -39.320 1.00 86.88 1110 ASP A CA 1
ATOM 8538 C C . ASP A 1 1110 ? 31.437 -2.798 -38.211 1.00 86.88 1110 ASP A C 1
ATOM 8540 O O . ASP A 1 1110 ? 31.807 -2.738 -37.043 1.00 86.88 1110 ASP A O 1
ATOM 8544 N N . GLN A 1 1111 ? 30.160 -2.704 -38.559 1.00 85.62 1111 GLN A N 1
ATOM 8545 C CA . GLN A 1 1111 ? 29.068 -2.817 -37.605 1.00 85.62 1111 GLN A CA 1
ATOM 8546 C C . GLN A 1 1111 ? 28.512 -4.233 -37.700 1.00 85.62 1111 GLN A C 1
ATOM 8548 O O . GLN A 1 1111 ? 28.081 -4.672 -38.767 1.00 85.62 1111 GLN A O 1
ATOM 8553 N N . VAL A 1 1112 ? 28.533 -4.956 -36.586 1.00 84.50 1112 VAL A N 1
ATOM 8554 C CA . VAL A 1 1112 ? 27.831 -6.232 -36.470 1.00 84.50 1112 VAL A CA 1
ATOM 8555 C C . VAL A 1 1112 ? 26.443 -5.940 -35.938 1.00 84.50 1112 VAL A C 1
ATOM 8557 O O . VAL A 1 1112 ? 26.318 -5.297 -34.896 1.00 84.50 1112 VAL A O 1
ATOM 8560 N N . ILE A 1 1113 ? 25.420 -6.403 -36.649 1.00 76.00 1113 ILE A N 1
ATOM 8561 C CA . ILE A 1 1113 ? 24.013 -6.237 -36.280 1.00 76.00 1113 ILE A CA 1
ATOM 8562 C C . ILE A 1 1113 ? 23.365 -7.592 -35.984 1.00 76.00 1113 ILE A C 1
ATOM 8564 O O . ILE A 1 1113 ? 23.763 -8.632 -36.524 1.00 76.00 1113 ILE A O 1
ATOM 8568 N N . ARG A 1 1114 ? 22.344 -7.584 -35.122 1.00 69.81 1114 ARG A N 1
ATOM 8569 C CA . ARG A 1 1114 ? 21.485 -8.751 -34.889 1.00 69.81 1114 ARG A CA 1
ATOM 8570 C C . ARG A 1 1114 ? 20.808 -9.190 -36.201 1.00 69.81 1114 ARG A C 1
ATOM 8572 O O . ARG A 1 1114 ? 20.419 -8.361 -37.016 1.00 69.81 1114 ARG A O 1
ATOM 8579 N N . ALA A 1 1115 ? 20.669 -10.502 -36.400 1.00 67.44 1115 ALA A N 1
ATOM 8580 C CA . ALA A 1 1115 ? 19.910 -11.058 -37.522 1.00 67.44 1115 ALA A CA 1
ATOM 8581 C C . ALA A 1 1115 ? 18.409 -10.735 -37.406 1.00 67.44 1115 ALA A C 1
ATOM 8583 O O . ALA A 1 1115 ? 17.880 -10.671 -36.296 1.00 67.44 1115 ALA A O 1
ATOM 8584 N N . CYS A 1 1116 ? 17.719 -10.601 -38.540 1.00 67.19 1116 CYS A N 1
ATOM 8585 C CA . CYS A 1 1116 ? 16.269 -10.421 -38.561 1.00 67.19 1116 CYS A CA 1
ATOM 8586 C C . CYS A 1 1116 ? 15.526 -11.591 -37.899 1.00 67.19 1116 CYS A C 1
ATOM 8588 O O . CYS A 1 1116 ? 15.933 -12.751 -38.013 1.00 67.19 1116 CYS A O 1
ATOM 8590 N N . ASP A 1 1117 ? 14.426 -11.273 -37.217 1.00 67.81 1117 ASP A N 1
ATOM 8591 C CA . ASP A 1 1117 ? 13.596 -12.267 -36.537 1.00 67.81 1117 ASP A CA 1
ATOM 8592 C C . ASP A 1 1117 ? 12.887 -13.204 -37.536 1.00 67.81 1117 ASP A C 1
ATOM 8594 O O . ASP A 1 1117 ? 12.663 -12.833 -38.691 1.00 67.81 1117 ASP A O 1
ATOM 8598 N N . PRO A 1 1118 ? 12.483 -14.422 -37.125 1.00 64.19 1118 PRO A N 1
ATOM 8599 C CA . PRO A 1 1118 ? 11.774 -15.347 -38.005 1.00 64.19 1118 PRO A CA 1
ATOM 8600 C C . PRO A 1 1118 ? 10.546 -14.698 -38.668 1.00 64.19 1118 PRO A C 1
ATOM 8602 O O . PRO A 1 1118 ? 9.743 -14.046 -38.003 1.00 64.19 1118 PRO A O 1
ATOM 8605 N N . SER A 1 1119 ? 10.380 -14.915 -39.979 1.00 69.38 1119 SER A N 1
ATOM 8606 C CA . SER A 1 1119 ? 9.435 -14.231 -40.895 1.00 69.38 1119 SER A CA 1
ATOM 8607 C C . SER A 1 1119 ? 9.811 -12.816 -41.370 1.00 69.38 1119 SER A C 1
ATOM 8609 O O . SER A 1 1119 ? 9.058 -12.240 -42.156 1.00 69.38 1119 SER A O 1
ATOM 8611 N N . TRP A 1 1120 ? 10.978 -12.297 -40.979 1.00 75.19 1120 TRP A N 1
ATOM 8612 C CA . TRP A 1 1120 ? 11.580 -11.082 -41.531 1.00 75.19 1120 TRP A CA 1
ATOM 8613 C C . TRP A 1 1120 ? 12.851 -11.420 -42.322 1.00 75.19 1120 TRP A C 1
ATOM 8615 O O . TRP A 1 1120 ? 13.615 -12.310 -41.953 1.00 75.19 1120 TRP A O 1
ATOM 8625 N N . GLU A 1 1121 ? 13.088 -10.695 -43.410 1.00 74.75 1121 GLU A N 1
ATOM 8626 C CA . GLU A 1 1121 ? 14.194 -10.905 -44.343 1.00 74.75 1121 GLU A CA 1
ATOM 8627 C C . GLU A 1 1121 ? 15.046 -9.630 -44.454 1.00 74.75 1121 GLU A C 1
ATOM 8629 O O . GLU A 1 1121 ? 14.518 -8.538 -44.682 1.00 74.75 1121 GLU A O 1
ATOM 8634 N N . ASP A 1 1122 ? 16.370 -9.761 -44.337 1.00 66.94 1122 ASP A N 1
ATOM 8635 C CA . ASP A 1 1122 ? 17.310 -8.741 -44.818 1.00 66.94 1122 ASP A CA 1
ATOM 8636 C C . ASP A 1 1122 ? 17.455 -8.905 -46.338 1.00 66.94 1122 ASP A C 1
ATOM 8638 O O . ASP A 1 1122 ? 18.244 -9.714 -46.829 1.00 66.94 1122 ASP A O 1
ATOM 8642 N N . VAL A 1 1123 ? 16.623 -8.184 -47.090 1.00 61.03 1123 VAL A N 1
ATOM 8643 C CA . VAL A 1 1123 ? 16.558 -8.292 -48.558 1.00 61.03 1123 VAL A CA 1
ATOM 8644 C C . VAL A 1 1123 ? 17.596 -7.410 -49.260 1.00 61.03 1123 VAL A C 1
ATOM 8646 O O . VAL A 1 1123 ? 17.875 -7.616 -50.442 1.00 61.03 1123 VAL A O 1
ATOM 8649 N N . VAL A 1 1124 ? 18.165 -6.420 -48.564 1.00 58.62 1124 VAL A N 1
ATOM 8650 C CA . VAL A 1 1124 ? 18.932 -5.328 -49.196 1.00 58.62 1124 VAL A CA 1
ATOM 8651 C C . VAL A 1 1124 ? 20.340 -5.154 -48.611 1.00 58.62 1124 VAL A C 1
ATOM 8653 O O . VAL A 1 1124 ? 21.153 -4.444 -49.204 1.00 58.62 1124 VAL A O 1
ATOM 8656 N N . SER A 1 1125 ? 20.652 -5.805 -47.486 1.00 57.66 1125 SER A N 1
ATOM 8657 C CA . SER A 1 1125 ? 21.895 -5.643 -46.717 1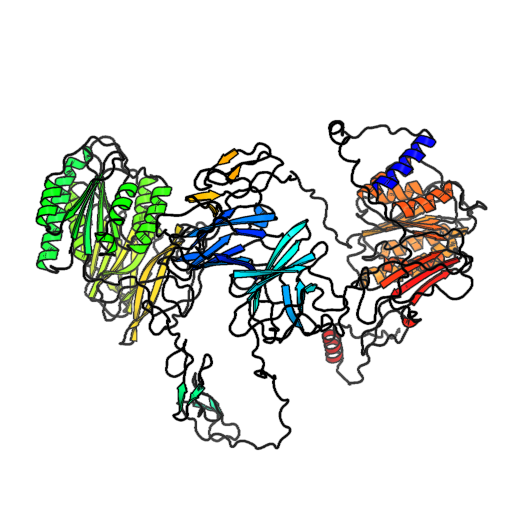.00 57.66 1125 SER A CA 1
ATOM 8658 C C . SER A 1 1125 ? 22.192 -4.187 -46.342 1.00 57.66 1125 SER A C 1
ATOM 8660 O O . SER A 1 1125 ? 23.346 -3.773 -46.228 1.00 57.66 1125 SER A O 1
ATOM 8662 N N . ASP A 1 1126 ? 21.126 -3.410 -46.139 1.00 60.22 1126 ASP A N 1
ATOM 8663 C CA . ASP A 1 1126 ? 21.138 -2.025 -45.662 1.00 60.22 1126 ASP A CA 1
ATOM 8664 C C . ASP A 1 1126 ? 20.978 -1.927 -44.133 1.00 60.22 1126 ASP A C 1
ATOM 8666 O O . ASP A 1 1126 ? 21.006 -0.830 -43.576 1.00 60.22 1126 ASP A O 1
ATOM 8670 N N . GLY A 1 1127 ? 20.827 -3.072 -43.460 1.00 59.41 1127 GLY A N 1
ATOM 8671 C CA . GLY A 1 1127 ? 20.624 -3.185 -42.017 1.00 59.41 1127 GLY A CA 1
ATOM 8672 C C . GLY A 1 1127 ? 19.167 -3.099 -41.564 1.00 59.41 1127 GLY A C 1
ATOM 8673 O O . GLY A 1 1127 ? 18.920 -3.122 -40.360 1.00 59.41 1127 GLY A O 1
ATOM 8674 N N . ASN A 1 1128 ? 18.207 -3.024 -42.491 1.00 68.00 1128 ASN A N 1
ATOM 8675 C CA . ASN A 1 1128 ? 16.782 -3.053 -42.177 1.00 68.00 1128 ASN A CA 1
ATOM 8676 C C . ASN A 1 1128 ? 16.197 -4.461 -42.365 1.00 68.00 1128 ASN A C 1
ATOM 8678 O O . ASN A 1 1128 ? 16.565 -5.198 -43.277 1.00 68.00 1128 ASN A O 1
ATOM 8682 N N . CYS A 1 1129 ? 15.224 -4.813 -41.526 1.00 74.12 1129 CYS A N 1
ATOM 8683 C CA . CYS A 1 1129 ? 14.473 -6.059 -41.647 1.00 74.12 1129 CYS A CA 1
ATOM 8684 C C . CYS A 1 1129 ? 13.127 -5.808 -42.331 1.00 74.12 1129 CYS A C 1
ATOM 8686 O O . CYS A 1 1129 ? 12.359 -4.940 -41.916 1.00 74.12 1129 CYS A O 1
ATOM 8688 N N . TYR A 1 1130 ? 12.820 -6.597 -43.360 1.00 82.12 1130 TYR A N 1
ATOM 8689 C CA . TYR A 1 1130 ? 11.630 -6.438 -44.193 1.00 82.12 1130 TYR A CA 1
ATOM 8690 C C . TYR A 1 1130 ? 10.697 -7.640 -44.055 1.00 82.12 1130 TYR A C 1
ATOM 8692 O O . TYR A 1 1130 ? 11.146 -8.781 -44.029 1.00 82.12 1130 TYR A O 1
ATOM 8700 N N . LYS A 1 1131 ? 9.384 -7.404 -44.022 1.00 82.19 1131 LYS A N 1
ATOM 8701 C CA . LYS A 1 1131 ? 8.376 -8.469 -44.040 1.00 82.19 1131 LYS A CA 1
ATOM 8702 C C . LYS A 1 1131 ? 7.343 -8.198 -45.118 1.00 82.19 1131 LYS A C 1
ATOM 8704 O O . LYS A 1 1131 ? 6.722 -7.137 -45.160 1.00 82.19 1131 LYS A O 1
ATOM 8709 N N . PHE A 1 1132 ? 7.167 -9.172 -46.003 1.00 83.19 1132 PHE A N 1
ATOM 8710 C CA . PHE A 1 1132 ? 6.317 -9.045 -47.180 1.00 83.19 1132 PHE A CA 1
ATOM 8711 C C . PHE A 1 1132 ? 4.969 -9.709 -46.925 1.00 83.19 1132 PHE A C 1
ATOM 8713 O O . PHE A 1 1132 ? 4.877 -10.923 -46.748 1.00 83.19 1132 PHE A O 1
ATOM 8720 N N . ASN A 1 1133 ? 3.904 -8.909 -46.933 1.00 78.88 1133 ASN A N 1
ATOM 8721 C CA . ASN A 1 1133 ? 2.537 -9.405 -46.859 1.00 78.88 1133 ASN A CA 1
ATOM 8722 C C . ASN A 1 1133 ? 1.849 -9.221 -48.216 1.00 78.88 1133 ASN A C 1
ATOM 8724 O O . ASN A 1 1133 ? 1.594 -8.102 -48.653 1.00 78.88 1133 ASN A O 1
ATOM 8728 N N . PHE A 1 1134 ? 1.541 -10.334 -48.882 1.00 83.12 1134 PHE A N 1
ATOM 8729 C CA . PHE A 1 1134 ? 0.926 -10.343 -50.213 1.00 83.12 1134 PHE A CA 1
ATOM 8730 C C . PHE A 1 1134 ? -0.612 -10.255 -50.181 1.00 83.12 1134 PHE A C 1
ATOM 8732 O O . PHE A 1 1134 ? -1.259 -10.303 -51.229 1.00 83.12 1134 PHE A O 1
ATOM 8739 N N . LYS A 1 1135 ? -1.225 -10.121 -48.996 1.00 84.38 1135 LYS A N 1
ATOM 8740 C CA . LYS A 1 1135 ? -2.669 -9.902 -48.859 1.00 84.38 1135 LYS A CA 1
ATOM 8741 C C . LYS A 1 1135 ? -3.017 -8.473 -49.276 1.00 84.38 1135 LYS A C 1
ATOM 8743 O O . LYS A 1 1135 ? -2.568 -7.511 -48.662 1.00 84.38 1135 LYS A O 1
ATOM 8748 N N . GLN A 1 1136 ? -3.861 -8.333 -50.294 1.00 85.44 1136 GLN A N 1
ATOM 8749 C CA . GLN A 1 1136 ? -4.315 -7.025 -50.761 1.00 85.44 1136 GLN A CA 1
ATOM 8750 C C . GLN A 1 1136 ? -5.213 -6.354 -49.705 1.00 85.44 1136 GLN A C 1
ATOM 8752 O O . GLN A 1 1136 ? -6.239 -6.907 -49.307 1.00 85.44 1136 GLN A O 1
ATOM 8757 N N . LEU A 1 1137 ? -4.816 -5.163 -49.255 1.00 85.06 1137 LEU A N 1
ATOM 8758 C CA . LEU A 1 1137 ? -5.487 -4.361 -48.227 1.00 85.06 1137 LEU A CA 1
ATOM 8759 C C . LEU A 1 1137 ? -5.630 -2.908 -48.704 1.00 85.06 1137 LEU A C 1
ATOM 8761 O O . LEU A 1 1137 ? -4.904 -2.464 -49.595 1.00 85.06 1137 LEU A O 1
ATOM 8765 N N . THR A 1 1138 ? -6.545 -2.144 -48.102 1.00 87.00 1138 THR A N 1
ATOM 8766 C CA . THR A 1 1138 ? -6.541 -0.678 -48.270 1.00 87.00 1138 THR A CA 1
ATOM 8767 C C . THR A 1 1138 ? -5.334 -0.067 -47.551 1.00 87.00 1138 THR A C 1
ATOM 8769 O O . THR A 1 1138 ? -4.819 -0.659 -46.606 1.00 87.00 1138 THR A O 1
ATOM 8772 N N . TRP A 1 1139 ? -4.887 1.128 -47.958 1.00 81.38 1139 TRP A N 1
ATOM 8773 C CA . TRP A 1 1139 ? -3.691 1.768 -47.381 1.00 81.38 1139 TRP A CA 1
ATOM 8774 C C . TRP A 1 1139 ? -3.759 1.894 -45.851 1.00 81.38 1139 TRP A C 1
ATOM 8776 O O . TRP A 1 1139 ? -2.806 1.546 -45.160 1.00 81.38 1139 TRP A O 1
ATOM 8786 N N . THR A 1 1140 ? -4.912 2.304 -45.315 1.00 79.75 1140 THR A N 1
ATOM 8787 C CA . THR A 1 1140 ? -5.142 2.407 -43.867 1.00 79.75 1140 THR A CA 1
ATOM 8788 C C . THR A 1 1140 ? -5.037 1.045 -43.183 1.00 79.75 1140 THR A C 1
ATOM 8790 O O . THR A 1 1140 ? -4.306 0.914 -42.212 1.00 79.75 1140 THR A O 1
ATOM 8793 N N . GLN A 1 1141 ? -5.672 0.006 -43.735 1.00 84.25 1141 GLN A N 1
ATOM 8794 C CA . GLN A 1 1141 ? -5.588 -1.356 -43.193 1.00 84.25 1141 GLN A CA 1
ATOM 8795 C C . GLN A 1 1141 ? -4.174 -1.943 -43.275 1.00 84.25 1141 GLN A C 1
ATOM 8797 O O . GLN A 1 1141 ? -3.773 -2.665 -42.371 1.00 84.25 1141 GLN A O 1
ATOM 8802 N N . ALA A 1 1142 ? -3.414 -1.646 -44.333 1.00 82.56 1142 ALA A N 1
ATOM 8803 C CA . ALA A 1 1142 ? -2.024 -2.076 -44.468 1.00 82.56 1142 ALA A CA 1
ATOM 8804 C C . ALA A 1 1142 ? -1.120 -1.384 -43.436 1.00 82.56 1142 ALA A C 1
ATOM 8806 O O . ALA A 1 1142 ? -0.318 -2.045 -42.782 1.00 82.56 1142 ALA A O 1
ATOM 8807 N N . ARG A 1 1143 ? -1.294 -0.069 -43.240 1.00 82.38 1143 ARG A N 1
ATOM 8808 C CA . ARG A 1 1143 ? -0.584 0.703 -42.212 1.00 82.38 1143 ARG A CA 1
ATOM 8809 C C . ARG A 1 1143 ? -0.897 0.178 -40.814 1.00 82.38 1143 ARG A C 1
ATOM 8811 O O . ARG A 1 1143 ? 0.022 -0.081 -40.047 1.00 82.38 1143 ARG A O 1
ATOM 8818 N N . ASP A 1 1144 ? -2.177 0.001 -40.505 1.00 81.38 1144 ASP A N 1
ATOM 8819 C CA . ASP A 1 1144 ? -2.626 -0.434 -39.183 1.00 81.38 1144 ASP A CA 1
ATOM 8820 C C . ASP A 1 1144 ? -2.204 -1.889 -38.905 1.00 81.38 1144 ASP A C 1
ATOM 8822 O O . ASP A 1 1144 ? -1.823 -2.208 -37.781 1.00 81.38 1144 ASP A O 1
ATOM 8826 N N . ALA A 1 1145 ? -2.155 -2.747 -39.934 1.00 80.56 1145 ALA A N 1
ATOM 8827 C CA . ALA A 1 1145 ? -1.583 -4.090 -39.836 1.00 80.56 1145 ALA A CA 1
ATOM 8828 C C . ALA A 1 1145 ? -0.069 -4.063 -39.552 1.00 80.56 1145 ALA A C 1
ATOM 8830 O O . ALA A 1 1145 ? 0.372 -4.736 -38.624 1.00 80.56 1145 ALA A O 1
ATOM 8831 N N . CYS A 1 1146 ? 0.724 -3.259 -40.274 1.00 79.62 1146 CYS A N 1
ATOM 8832 C CA . CYS A 1 1146 ? 2.151 -3.093 -39.965 1.00 79.62 1146 CYS A CA 1
ATOM 8833 C C . CYS A 1 1146 ? 2.363 -2.571 -38.536 1.00 79.62 1146 CYS A C 1
ATOM 8835 O O . CYS A 1 1146 ? 3.158 -3.144 -37.793 1.00 79.62 1146 CYS A O 1
ATOM 8837 N N . HIS A 1 1147 ? 1.599 -1.554 -38.120 1.00 72.00 1147 HIS A N 1
ATOM 8838 C CA . HIS A 1 1147 ? 1.667 -1.011 -36.761 1.00 72.00 1147 HIS A CA 1
ATOM 8839 C C . HIS A 1 1147 ? 1.304 -2.062 -35.697 1.00 72.00 1147 HIS A C 1
ATOM 8841 O O . HIS A 1 1147 ? 1.918 -2.077 -34.634 1.00 72.00 1147 HIS A O 1
ATOM 8847 N N . SER A 1 1148 ? 0.355 -2.967 -35.977 1.00 77.38 1148 SER A N 1
ATOM 8848 C CA . SER A 1 1148 ? 0.002 -4.065 -35.061 1.00 77.38 1148 SER A CA 1
ATOM 8849 C C . SER A 1 1148 ? 1.108 -5.116 -34.892 1.00 77.38 1148 SER A C 1
ATOM 8851 O O . SER A 1 1148 ? 1.136 -5.805 -33.878 1.00 77.38 1148 SER A O 1
ATOM 8853 N N . GLU A 1 1149 ? 2.049 -5.198 -35.838 1.00 76.12 1149 GLU A N 1
ATOM 8854 C CA . GLU A 1 1149 ? 3.271 -6.008 -35.732 1.00 76.12 1149 GLU A CA 1
ATOM 8855 C C . GLU A 1 1149 ? 4.486 -5.196 -35.231 1.00 76.12 1149 GLU A C 1
ATOM 8857 O O . GLU A 1 1149 ? 5.617 -5.670 -35.301 1.00 76.12 1149 GLU A O 1
ATOM 8862 N N . GLY A 1 1150 ? 4.282 -3.965 -34.741 1.00 64.25 1150 GLY A N 1
ATOM 8863 C CA . GLY A 1 1150 ? 5.352 -3.093 -34.239 1.00 64.25 1150 GLY A CA 1
ATOM 8864 C C . GLY A 1 1150 ? 6.224 -2.444 -35.323 1.00 64.25 1150 GLY A C 1
ATOM 8865 O O . GLY A 1 1150 ? 7.258 -1.862 -35.004 1.00 64.25 1150 GLY A O 1
ATOM 8866 N N . ALA A 1 1151 ? 5.818 -2.515 -36.594 1.00 76.50 1151 ALA A N 1
ATOM 8867 C CA . ALA A 1 1151 ? 6.591 -2.039 -37.738 1.00 76.50 1151 ALA A CA 1
ATOM 8868 C C . ALA A 1 1151 ? 5.911 -0.878 -38.479 1.00 76.50 1151 ALA A C 1
ATOM 8870 O O . ALA A 1 1151 ? 4.703 -0.664 -38.385 1.00 76.50 1151 ALA A O 1
ATOM 8871 N N . VAL A 1 1152 ? 6.679 -0.134 -39.276 1.00 74.88 1152 VAL A N 1
ATOM 8872 C CA . VAL A 1 1152 ? 6.160 0.968 -40.101 1.00 74.88 1152 VAL A CA 1
ATOM 8873 C C . VAL A 1 1152 ? 5.951 0.482 -41.535 1.00 74.88 1152 VAL A C 1
ATOM 8875 O O . VAL A 1 1152 ? 6.841 -0.128 -42.124 1.00 74.88 1152 VAL A O 1
ATOM 8878 N N . LEU A 1 1153 ? 4.785 0.772 -42.124 1.00 80.88 1153 LEU A N 1
ATOM 8879 C CA . LEU A 1 1153 ? 4.533 0.479 -43.537 1.00 80.88 1153 LEU A CA 1
ATOM 8880 C C . LEU A 1 1153 ? 5.499 1.293 -44.412 1.00 80.88 1153 LEU A C 1
ATOM 8882 O O . LEU A 1 1153 ? 5.460 2.526 -44.402 1.00 80.88 1153 LEU A O 1
ATOM 8886 N N . ILE A 1 1154 ? 6.342 0.606 -45.185 1.00 71.62 1154 ILE A N 1
ATOM 8887 C CA . ILE A 1 1154 ? 7.340 1.263 -46.029 1.00 71.62 1154 ILE A CA 1
ATOM 8888 C C . ILE A 1 1154 ? 6.676 2.140 -47.097 1.00 71.62 1154 ILE A C 1
ATOM 8890 O O . ILE A 1 1154 ? 5.863 1.681 -47.901 1.00 71.62 1154 ILE A O 1
ATOM 8894 N N . ASN A 1 1155 ? 7.036 3.424 -47.111 1.00 57.50 1155 ASN A N 1
ATOM 8895 C CA . ASN A 1 1155 ? 6.553 4.368 -48.108 1.00 57.50 1155 ASN A CA 1
ATOM 8896 C C . ASN A 1 1155 ? 7.607 4.539 -49.207 1.00 57.50 1155 ASN A C 1
ATOM 8898 O O . ASN A 1 1155 ? 8.611 5.226 -49.016 1.00 57.50 1155 ASN A O 1
ATOM 8902 N N . ILE A 1 1156 ? 7.381 3.908 -50.361 1.00 54.00 1156 ILE A N 1
ATOM 8903 C CA . ILE A 1 1156 ? 8.243 4.077 -51.532 1.00 54.00 1156 ILE A CA 1
ATOM 8904 C C . ILE A 1 1156 ? 7.907 5.426 -52.171 1.00 54.00 1156 ILE A C 1
ATOM 8906 O O . ILE A 1 1156 ? 7.005 5.528 -53.003 1.00 54.00 1156 ILE A O 1
ATOM 8910 N N . TYR A 1 1157 ? 8.650 6.467 -51.797 1.00 38.47 1157 TYR A N 1
ATOM 8911 C CA . TYR A 1 1157 ? 8.639 7.728 -52.531 1.00 38.47 1157 TYR A CA 1
ATOM 8912 C C . TYR A 1 1157 ? 9.213 7.493 -53.933 1.00 38.47 1157 TYR A C 1
ATOM 8914 O O . TYR A 1 1157 ? 10.426 7.482 -54.138 1.00 38.47 1157 TYR A O 1
ATOM 8922 N N . THR A 1 1158 ? 8.339 7.310 -54.921 1.00 31.91 1158 THR A N 1
ATOM 8923 C CA . THR A 1 1158 ? 8.727 7.446 -56.325 1.00 31.91 1158 THR A CA 1
ATOM 8924 C C . THR A 1 1158 ? 9.088 8.905 -56.570 1.00 31.91 1158 THR A C 1
ATOM 8926 O O . THR A 1 1158 ? 8.198 9.757 -56.586 1.00 31.91 1158 THR A O 1
ATOM 8929 N N . ASN A 1 1159 ? 10.382 9.189 -56.741 1.00 31.05 1159 ASN A N 1
ATOM 8930 C CA . ASN A 1 1159 ? 10.853 10.505 -57.168 1.00 31.05 1159 ASN A CA 1
ATOM 8931 C C . ASN A 1 1159 ? 10.099 10.951 -58.430 1.00 31.05 1159 ASN A C 1
ATOM 8933 O O . ASN A 1 1159 ? 10.023 10.197 -59.405 1.00 31.05 1159 ASN A O 1
ATOM 8937 N N . ALA A 1 1160 ? 9.592 12.182 -58.388 1.00 29.47 1160 ALA A N 1
ATOM 8938 C CA . ALA A 1 1160 ? 9.238 12.975 -59.560 1.00 29.47 1160 ALA A CA 1
ATOM 8939 C C . ALA A 1 1160 ? 10.412 13.905 -59.901 1.00 29.47 1160 ALA A C 1
ATOM 8941 O O . ALA A 1 1160 ? 11.049 14.393 -58.937 1.00 29.47 1160 ALA A O 1
#

Radius of gyration: 41.91 Å; Cα contacts (8 Å, |Δi|>4): 2465; chains: 1; bounding box: 106×71×112 Å

Secondary structure (DSSP, 8-state):
-HHHHHHHHHHHHHHTT---S---S--S--SSSTTTTTS--------------PPTTEESGGG-EEB-SS--------TTSTT-EEEEEEEESSS--S-EEEEE-TTEEEEEEEEEESSSS--B--EE-TTS-B-----SEEETTEEEEEETTHHHHH-SEEEEE--B-SS---EEEEEEEEES--EEEEEESSTT------S---TT--EEEPPBTT-EEEEEEEETT--TT-EEEEEEEEETTTEEEEEE-EE-BS-SS-EEEEEEE--TT-EEEEEEEEE-TTS-EEEEEEEEEPBPTT-----------------PPPPS--STTPEEESTTSTT-EEEPPTTEESTTS-EE---TT-EE-TTSPEEPPTTEESTTS-EEEPSS--------S-EEEEEEEE-BGGGTTHHHHHHHHHHHHHHHHHHH-TTSEEEEEEEEE-TTPPPEEEEESSHHHHHHHHHT---B---SEE-HHHHHHHHHTSHHHHHSTT--EEEEESSEE---HHHHHHHHHHHHHH---EEEEE---SSS----TTSHHHHHHHHHHHHTS-EEEE--GGGHHHHHHHHHTT-TTEEEEEEEEESS-GGGS-S-EEEEE-SS--EEEEEEESSS-EEEEE-TTS-EEPPEEEEEETTEEEEEE----SEEEEEEEE--SS-EEEEEEEE-S------B-SSTTS---BSS-B-------------------PPEEEES-SS-EE------SSTT-EEEEEEEEE-TTSPEEEEEEEEE-BSS-----------TT-EE-TTS-EEPPTTEESTTS-EE--STT-EEETTEEEPPTTEESTTS-EE--S---------S-SEEEEEEEE-SGGGHHHHHHHHHHHHHHHHHHHHH-TTTEEEEEEEEE-SS-EEEEEEES-HHHHHHHHHHHHHHHHH------SSB--HHHHHHHHTSTT--TT-EEEEEESSPBP--HHHHHHHHHHHHHH--EEEEEE--SSGGG--TTSHHHHHHHHHHHHHT--EEE--TTTGGGHHHHGGGGTT---------S--SSPPPP-----TT-SEEEEEEES---SS----B-TTSPBPPTTTEEEEEEETTTTEEEEEEEPPPPTT-B--SSSS--B----S---HHHHHHHHHHTT-PPP------

Nearest PDB structures (foldseek):
  5oqm-assembly1_6  TM=6.145E-01  e=1.089E-06  Saccharomyces cerevisiae S288C
  7zsb-assembly1_6  TM=5.790E-01  e=9.225E-07  Saccharomyces cerevisiae
  7m2u-assembly1_6  TM=6.117E-01  e=8.941E-06  Saccharomyces cerevisiae S288C
  8ebt-assembly1_E  TM=5.722E-01  e=4.599E-06  Homo sapiens
  4rck-assembly1_A  TM=3.714E-01  e=9.682E-05  Aliivibrio fischeri ES114

Foldseek 3Di:
DQVVVVVVVVVVCVVVPDDDDDDDPDDDDPDPPPPPPPPDDDPPDPPPDDCPDADVQFHDDVRPAGAAPAADAFDDFQQLPPAGAWQDKAKDQFLQQFKDKTWDDPFFQKKKKKKFWPDQWQKAWFKAAFFRHGALFFWFDGFSGMTMTMAGRRCVVRNTAMMMITIHTFTGTMMMIIMGGSGQWDKAFEKDLDSNHQPGADPDHDHRARRHYAAAAFGWTKTFIAIGPCDPPKDWFWKWKDKQNPDIDIWTWDAYHNYSRGIITDRDHAHPPIKMKMKTWIADRVGHITIGMHIHHHDYPPDPDPDPDDPDPPDDDDDDAQDQAAPPPWDWDPHPDRPIFTHEDPQFDDRRSPAGAADPPWDQDPVRFTDEDPQADDRRRQFGAAPDADPQDPDQLEAAAAEEEEQAPQCPLLLVLVLLLLVLLQVLCCVPPNRHHQKYKYWYDADADDIDIDIDRDSVVVSVVSVPRHHDHHDQEEAPLNRVLVVLPDPRLLVHAQHEYEYEDQHFYPDDPVSLLSSQQSCLSRLHAYEYEYEHTPDDHGDDCPDPSVVSVLLSRVQSVYDYAYAYSVCSSVVSSLVSSPPPQKFFFDKDWFQFFQQPPDQWDKTFDAPFFQKKKKKKFDAAKDKWKAAPVRHIDDWDWSDDHRRITMTMDRPHDGTIMIIGMGHGGHIMIMTIITRGPDYDQDADDPDSRHEHSGSAGIAYDDDDDDDDSDDDCQDDADWRAHPPYPPRTDGDDDHDHDFFDKDKDWDWDADPVRGIHIGIHIHGHHRGHDHDHDDDDQHDSFDQDPPRATHEDPQFDDRSSQRGAAPPPWDDDPQFTNEDAQFTRRRSPHGDDDDDDDDDDPDQFLAEEEEEEELALQLLLLLVLLLVCLVVLVCCCCVVPVGNHQWYWYKYWFQPGIDTQDTDSDSVSNSVSSVVSSVVSVPHHHHGAEQIARLVVLLVLLPDPSHAQQHEYEHEGQHFHNDDPVSVVSSVVSCVVRLYAYAYEHAHCQRVPHHCPDPRNVVNQVRNVSSQYYYHHHHSNCSSLCSLVVVVCRVDGDFDDDDDPDPVDPDDDDTDDDPPPQKDKDKDFDQDPDDDDQDADSVRHTDDLLQWAFSDDDNPRRITIIMGGDDDDPQWDPPPSPRDTDHDDPDDDDPVVQQVVQVVVVHGDDDPPPDD

Solvent-accessible surface area (backbone atoms only — not comparable to full-atom values): 64279 Å² total; per-residue (Å²): 116,66,71,71,51,54,60,48,52,51,52,50,41,51,71,74,70,59,74,87,82,83,82,80,97,78,89,84,84,89,79,90,68,89,80,72,88,80,80,86,76,84,82,81,73,87,73,85,70,79,80,68,69,43,62,96,52,30,32,69,86,90,42,74,22,32,25,29,84,50,62,42,84,73,79,70,60,51,17,59,48,100,52,16,26,29,38,38,72,47,51,32,74,35,27,49,58,44,62,47,77,49,38,39,22,92,54,36,36,35,38,29,40,33,26,42,34,80,46,78,15,35,30,42,66,48,44,22,40,34,56,46,45,71,49,71,59,11,21,54,47,37,23,37,36,29,19,22,24,36,28,62,49,45,25,80,76,68,45,50,24,59,28,38,33,35,32,32,36,24,39,82,34,40,18,41,39,33,26,19,21,35,15,70,61,40,58,33,21,16,37,27,79,44,85,33,59,38,83,20,65,76,90,70,91,46,82,36,46,31,53,52,28,58,43,43,33,75,41,65,24,24,45,32,25,26,59,41,81,62,50,82,63,32,44,74,48,32,36,36,42,29,51,74,59,76,48,79,49,82,30,64,42,42,59,36,38,70,32,40,34,34,34,34,32,64,79,44,67,44,51,83,98,43,55,34,41,35,40,41,32,29,34,32,70,87,70,26,39,32,38,38,32,38,59,50,48,45,40,63,80,81,64,89,82,84,74,79,74,80,76,76,80,95,62,81,92,73,81,76,80,63,47,90,62,40,33,82,85,19,45,67,41,58,77,100,48,87,80,18,41,39,48,52,47,92,61,40,36,64,70,27,18,72,38,79,45,42,33,85,83,17,43,75,47,100,83,79,44,39,48,46,43,99,58,33,33,62,85,33,17,76,30,34,27,34,84,51,64,51,90,77,81,88,65,80,73,42,24,34,46,34,41,36,38,48,36,22,53,59,39,58,76,38,50,62,27,54,48,49,18,54,51,49,44,53,52,51,36,56,74,77,42,58,65,38,62,59,36,37,35,45,34,37,38,51,65,69,46,86,54,52,73,49,78,32,77,47,71,66,62,47,52,49,54,60,71,65,68,70,64,38,89,55,66,64,44,30,43,54,49,62,42,50,51,58,54,62,69,33,69,67,38,69,69,22,40,52,24,50,35,42,37,40,37,54,48,40,45,67,55,54,70,70,42,55,58,50,40,56,61,55,45,54,76,33,66,26,32,37,35,40,41,36,30,78,41,74,70,96,49,75,90,51,78,86,39,67,37,42,46,54,48,46,51,50,10,58,62,33,68,33,42,61,43,61,36,59,55,92,45,50,24,62,52,51,30,61,56,61,75,59,58,78,53,53,34,41,44,46,75,51,75,31,82,70,36,22,66,71,45,59,71,66,42,79,41,51,34,33,93,66,51,60,32,44,39,39,43,35,32,32,50,76,69,49,79,45,39,26,43,65,85,74,45,83,48,85,65,49,74,80,43,80,55,66,44,32,36,30,31,36,45,63,90,77,67,72,38,53,30,35,41,25,53,45,39,41,93,35,42,26,37,40,39,32,31,32,31,31,90,72,74,88,84,77,56,37,51,92,48,90,43,42,25,46,57,37,63,56,52,28,6,51,74,81,88,90,92,84,88,81,93,66,97,72,88,88,75,86,68,68,71,44,64,32,44,83,24,78,63,37,62,47,61,71,96,80,80,51,81,41,64,68,45,71,45,77,47,77,50,75,50,66,51,99,87,67,43,56,36,47,37,43,50,66,48,43,13,33,57,63,62,85,85,62,84,67,94,88,82,65,30,65,69,20,42,82,34,103,83,81,41,34,48,48,43,91,57,39,32,61,76,39,12,75,41,60,51,44,35,87,79,21,46,68,52,99,77,42,17,52,43,47,94,53,34,23,36,61,37,17,80,42,77,58,85,93,81,82,86,87,82,77,82,94,66,77,47,57,16,20,42,34,44,37,35,45,67,25,44,79,37,46,61,23,45,48,41,36,42,73,44,38,61,59,40,47,48,49,44,53,70,77,40,65,53,32,63,50,30,34,36,34,34,36,24,30,62,86,41,69,50,79,60,28,81,38,67,48,65,65,49,48,42,49,24,37,47,51,52,42,59,55,45,71,73,44,80,48,75,69,28,62,48,21,40,59,53,61,56,51,36,51,53,67,66,39,96,69,49,27,62,56,15,44,37,41,38,40,37,52,42,27,40,46,90,49,70,65,53,49,50,57,32,48,54,49,32,65,76,29,51,32,24,37,24,30,37,36,31,43,96,38,34,79,77,40,62,71,82,39,68,42,39,35,52,53,50,49,50,6,73,74,38,73,28,47,65,41,53,32,47,41,82,56,48,31,52,50,58,64,50,55,71,67,51,70,86,50,78,90,82,77,86,87,87,75,96,73,72,90,51,95,78,87,86,85,76,87,79,64,94,79,64,61,58,52,75,48,77,46,79,52,86,74,90,72,78,75,87,84,53,53,46,94,86,70,48,69,65,52,77,87,31,47,46,68,66,46,72,34,85,88,59,24,25,37,36,34,36,38,43,69,75,60,56,94,87,37,40,66,84,76,75,80,83,59,68,43,69,90,75,88,71,90,64,55,72,68,58,45,38,52,50,29,48,75,73,78,40,77,61,83,76,82,78,76,84,128

Organism: NCBI:txid2011161